Protein AF-A0A1G6U8A6-F1 (afdb_monomer)

Foldseek 3Di:
DDDDDADWDWDAAPVDRPQIDIGGPCCCPPVVDHGCCVVLNAQDQVFFQVVPVVQQVQFDCVQQPNDHRSRHGQLAQDWGWGADPVDRVQIDTDGSNVVVVPDDGCCVVLNFFDPVFFQVVPVVQQVFFDCVQQPNDHRSRHRQLAQDWGWTADPPDRVQIDTDGSNVVVVPDDGCCVVQVAQDPVFFQVVPVVQQVFFDCPQQVHHSSRHGLLAQDWGWTADPQDPPQIDTDGSNVVVVPDDGCCVVLNAQDPNFFQVVVVVQQVFFDCVQQPNDHRSRHGLLAQAFGWTADPVDRQQIGTGGSNVVVVVDDGCCVVLNAQDPVFFQVVPVVQQVFFDCVQQVNDHRSRHGQLAQAFGWTADPVDRQQIGTGGSNVVVVVPDGCCVVLNAQDPVFFQVVPVQQQVFFDCVQQPNDHRSRHGQLAQDFGWTADPVDRQQIDTDGSNCQDDDNRDDGCCVVLNAQDPVFFQVVPVVQQVFFDCVQQPNDHRSRHGQLAQAFGWTHDPPDRVQIGTDGSNVVVVPDDGCCVVLNAQDPVFFQVVPVVQQVQFDCVQQVHHSSRHGQLAQDWGWTHDPVDPPQIDTDGSNCCVPVVDDGCCVVLNDQDPVFFQVVPVVQQVFFDCVQQPNDHRSNHGQLAQDFGWTADPPDRVQIDTDGSNCCVPVVDDGCCVVLNAQDPVFFQVVPVVQQVFFDCVQQPNDHRSRHGQLAQDWGKTAAPVDRPQIDTDGSNVVVVPDHGPLQDDDDDDLLLLLLLQLLCVLQPPFDQPDFWDDAVPDDIDGASGDPPVQQEGEHEADCVQQDDDVSLVVVLVVVVRSVVVPHDYEYEDAPPDDDSDPLYHYDHPPDDSLVSNLRNLCSCCVVPVVRPHNVSSVVSNVVVDRPRVVVSVVVVVVSSVVVSVVVVVVVVVPDDDDDDDDDDDD

Structure (mmCIF, N/CA/C/O backbone):
data_AF-A0A1G6U8A6-F1
#
_entry.id   AF-A0A1G6U8A6-F1
#
loop_
_atom_site.group_PDB
_atom_site.id
_atom_site.type_symbol
_atom_site.label_atom_id
_atom_site.label_alt_id
_atom_site.label_comp_id
_atom_site.label_asym_id
_atom_site.label_entity_id
_atom_site.label_seq_id
_atom_site.pdbx_PDB_ins_code
_atom_site.Cartn_x
_atom_site.Cartn_y
_atom_site.Cartn_z
_atom_site.occupancy
_atom_site.B_iso_or_equiv
_atom_site.auth_seq_id
_atom_site.auth_comp_id
_atom_site.auth_asym_id
_atom_site.auth_atom_id
_atom_site.pdbx_PDB_model_num
ATOM 1 N N . MET A 1 1 ? -92.390 -45.728 167.561 1.00 37.91 1 MET A N 1
ATOM 2 C CA . MET A 1 1 ? -93.697 -46.336 167.224 1.00 37.91 1 MET A CA 1
ATOM 3 C C . MET A 1 1 ? -93.797 -46.463 165.708 1.00 37.91 1 MET A C 1
ATOM 5 O O . MET A 1 1 ? -93.566 -45.475 165.025 1.00 37.91 1 MET A O 1
ATOM 9 N N . LYS A 1 2 ? -94.048 -47.673 165.186 1.00 50.03 2 LYS A N 1
ATOM 10 C CA . LYS A 1 2 ? -94.354 -47.923 163.764 1.00 50.03 2 LYS A CA 1
ATOM 11 C C . LYS A 1 2 ? -95.757 -47.383 163.457 1.00 50.03 2 LYS A C 1
ATOM 13 O O . LYS A 1 2 ? -96.668 -47.670 164.225 1.00 50.03 2 LYS A O 1
ATOM 18 N N . ALA A 1 3 ? -95.935 -46.682 162.338 1.00 43.00 3 ALA A N 1
ATOM 19 C CA . ALA A 1 3 ? -97.254 -46.328 161.812 1.00 43.00 3 ALA A CA 1
ATOM 20 C C . ALA A 1 3 ? -97.371 -46.735 160.329 1.00 43.00 3 ALA A C 1
ATOM 22 O O . ALA A 1 3 ? -96.687 -46.188 159.471 1.00 43.00 3 ALA A O 1
ATOM 23 N N . SER A 1 4 ? -98.198 -47.766 160.115 1.00 49.00 4 SER A N 1
ATOM 24 C CA . SER A 1 4 ? -99.030 -48.156 158.958 1.00 49.00 4 SER A CA 1
ATOM 25 C C . SER A 1 4 ? -98.690 -47.660 157.537 1.00 49.00 4 SER A C 1
ATOM 27 O O . SER A 1 4 ? -98.742 -46.469 157.243 1.00 49.00 4 SER A O 1
ATOM 29 N N . THR A 1 5 ? -98.493 -48.606 156.607 1.00 54.16 5 THR A N 1
ATOM 30 C CA . THR A 1 5 ? -98.507 -48.396 155.144 1.00 54.16 5 THR A CA 1
ATOM 31 C C . THR A 1 5 ? -99.926 -48.091 154.619 1.00 54.16 5 THR A C 1
ATOM 33 O O . THR A 1 5 ? -100.850 -48.798 155.010 1.00 54.16 5 THR A O 1
ATOM 36 N N . PRO A 1 6 ? -100.114 -47.089 153.732 1.00 54.28 6 PRO A N 1
ATOM 37 C CA . PRO A 1 6 ? -101.433 -46.659 153.241 1.00 54.28 6 PRO A CA 1
ATOM 38 C C . PRO A 1 6 ? -101.943 -47.451 152.014 1.00 54.28 6 PRO A C 1
ATOM 40 O O . PRO A 1 6 ? -101.171 -47.733 151.093 1.00 54.28 6 PRO A O 1
ATOM 43 N N . ASP A 1 7 ? -103.251 -47.740 151.977 1.00 60.84 7 ASP A N 1
ATOM 44 C CA . ASP A 1 7 ? -103.963 -48.465 150.908 1.00 60.84 7 ASP A CA 1
ATOM 45 C C . ASP A 1 7 ? -103.798 -47.836 149.502 1.00 60.84 7 ASP A C 1
ATOM 47 O O . ASP A 1 7 ? -103.797 -46.610 149.326 1.00 60.84 7 ASP A O 1
ATOM 51 N N . LYS A 1 8 ? -103.642 -48.685 148.469 1.00 65.94 8 LYS A N 1
ATOM 52 C CA . LYS A 1 8 ? -103.545 -48.281 147.049 1.00 65.94 8 LYS A CA 1
ATOM 53 C C . LYS A 1 8 ? -104.930 -48.230 146.397 1.00 65.94 8 LYS A C 1
ATOM 55 O O . LYS A 1 8 ? -105.691 -49.183 146.493 1.00 65.94 8 LYS A O 1
ATOM 60 N N . LEU A 1 9 ? -105.205 -47.156 145.659 1.00 71.56 9 LEU A N 1
ATOM 61 C CA . LEU A 1 9 ? -106.437 -46.943 144.895 1.00 71.56 9 LEU A CA 1
ATOM 62 C C . LEU A 1 9 ? -106.180 -47.129 143.395 1.00 71.56 9 LEU A C 1
ATOM 64 O O . LEU A 1 9 ? -105.064 -46.914 142.915 1.00 71.56 9 LEU A O 1
ATOM 68 N N . TRP A 1 10 ? -107.215 -47.511 142.650 1.00 76.12 10 TRP A N 1
ATOM 69 C CA . TRP A 1 10 ? -107.175 -47.533 141.189 1.00 76.12 10 TRP A CA 1
ATOM 70 C C . TRP A 1 10 ? -107.496 -46.152 140.625 1.00 76.12 10 TRP A C 1
ATOM 72 O O . TRP A 1 10 ? -108.518 -45.552 140.951 1.00 76.12 10 TRP A O 1
ATOM 82 N N . TRP A 1 11 ? -106.617 -45.663 139.757 1.00 73.06 11 TRP A N 1
ATOM 83 C CA . TRP A 1 11 ? -106.721 -44.368 139.102 1.00 73.06 11 TRP A CA 1
ATOM 84 C C . TRP A 1 11 ? -106.946 -44.569 137.614 1.00 73.06 11 TRP A C 1
ATOM 86 O O . TRP A 1 11 ? -106.320 -45.429 136.997 1.00 73.06 11 TRP A O 1
ATOM 96 N N . THR A 1 12 ? -107.817 -43.745 137.042 1.00 78.19 12 THR A N 1
ATOM 97 C CA . THR A 1 12 ? -108.019 -43.659 135.594 1.00 78.19 12 THR A CA 1
ATOM 98 C C . THR A 1 12 ? -107.454 -42.329 135.114 1.00 78.19 12 THR A C 1
ATOM 100 O O . THR A 1 12 ? -107.614 -41.306 135.785 1.00 78.19 12 THR A O 1
ATOM 103 N N . CYS A 1 13 ? -106.732 -42.341 133.996 1.00 76.19 13 CYS A N 1
ATOM 104 C CA . CYS A 1 13 ? -106.147 -41.132 133.440 1.00 76.19 13 CYS A CA 1
ATOM 105 C C . CYS A 1 13 ? -107.238 -40.240 132.852 1.00 76.19 13 CYS A C 1
ATOM 107 O O . CYS A 1 13 ? -108.156 -40.718 132.194 1.00 76.19 13 CYS A O 1
ATOM 109 N N . SER A 1 14 ? -107.095 -38.931 133.033 1.00 72.94 14 SER A N 1
ATOM 110 C CA . SER A 1 14 ? -107.945 -37.950 132.360 1.00 72.94 14 SER A CA 1
ATOM 111 C C . SER A 1 14 ? -107.667 -37.853 130.857 1.00 72.94 14 SER A C 1
ATOM 113 O O . SER A 1 14 ? -108.522 -37.376 130.124 1.00 72.94 14 SER A O 1
ATOM 115 N N . VAL A 1 15 ? -106.483 -38.284 130.400 1.00 71.12 15 VAL A N 1
ATOM 116 C CA . VAL A 1 15 ? -106.070 -38.215 128.988 1.00 71.12 15 VAL A CA 1
ATOM 117 C C . VAL A 1 15 ? -106.688 -39.345 128.168 1.00 71.12 15 VAL A C 1
ATOM 119 O O . VAL A 1 15 ? -107.054 -39.131 127.018 1.00 71.12 15 VAL A O 1
ATOM 122 N N . ALA A 1 16 ? -106.824 -40.538 128.750 1.00 71.69 16 ALA A N 1
ATOM 123 C CA . ALA A 1 16 ? -107.432 -41.676 128.077 1.00 71.69 16 ALA A CA 1
ATOM 124 C C . ALA A 1 16 ? -108.092 -42.631 129.095 1.00 71.69 16 ALA A C 1
ATOM 126 O O . ALA A 1 16 ? -107.450 -43.003 130.085 1.00 71.69 16 ALA A O 1
ATOM 127 N N . PRO A 1 17 ? -109.357 -43.050 128.891 1.00 69.31 17 PRO A N 1
ATOM 128 C CA . PRO A 1 17 ? -110.085 -43.872 129.866 1.00 69.31 17 PRO A CA 1
ATOM 129 C C . PRO A 1 17 ? -109.514 -45.286 130.075 1.00 69.31 17 PRO A C 1
ATOM 131 O O . PRO A 1 17 ? -109.787 -45.923 131.099 1.00 69.31 17 PRO A O 1
ATOM 134 N N . ASP A 1 18 ? -108.757 -45.799 129.103 1.00 73.62 18 ASP A N 1
ATOM 135 C CA . ASP A 1 18 ? -108.098 -47.110 129.137 1.00 73.62 18 ASP A CA 1
ATOM 136 C C . ASP A 1 18 ? -106.803 -47.089 129.962 1.00 73.62 18 ASP A C 1
ATOM 138 O O . ASP A 1 18 ? -106.329 -48.125 130.430 1.00 73.62 18 ASP A O 1
ATOM 142 N N . HIS A 1 19 ? -106.252 -45.904 130.221 1.00 79.12 19 HIS A N 1
ATOM 143 C CA . HIS A 1 19 ? -105.065 -45.744 131.045 1.00 79.12 19 HIS A CA 1
ATOM 144 C C . HIS A 1 19 ? -105.430 -45.861 132.529 1.00 79.12 19 HIS A C 1
ATOM 146 O O . HIS A 1 19 ? -105.634 -44.863 133.228 1.00 79.12 19 HIS A O 1
ATOM 152 N N . ARG A 1 20 ? -105.494 -47.097 133.026 1.00 73.25 20 ARG A N 1
ATOM 153 C CA . ARG A 1 20 ? -105.790 -47.408 134.430 1.00 73.25 20 ARG A CA 1
ATOM 154 C C . ARG A 1 20 ? -104.565 -47.957 135.152 1.00 73.25 20 ARG A C 1
ATOM 156 O O . ARG A 1 20 ? -103.879 -48.830 134.630 1.00 73.25 20 ARG A O 1
ATOM 163 N N . TRP A 1 21 ? -104.290 -47.469 136.363 1.00 81.81 21 TRP A N 1
ATOM 164 C CA . TRP A 1 21 ? -103.182 -47.967 137.189 1.00 81.81 21 TRP A CA 1
ATOM 165 C C . TRP A 1 21 ? -103.477 -47.877 138.690 1.00 81.81 21 TRP A C 1
ATOM 167 O O . TRP A 1 21 ? -104.224 -47.010 139.138 1.00 81.81 21 TRP A O 1
ATOM 177 N N . ALA A 1 22 ? -102.869 -48.757 139.486 1.00 73.31 22 ALA A N 1
ATOM 178 C CA . ALA A 1 22 ? -103.018 -48.769 140.941 1.00 73.31 22 ALA A CA 1
ATOM 179 C C . ALA A 1 22 ? -101.885 -47.986 141.637 1.00 73.31 22 ALA A C 1
ATOM 181 O O . ALA A 1 22 ? -100.705 -48.291 141.447 1.00 73.31 22 ALA A O 1
ATOM 182 N N . ALA A 1 23 ? -102.222 -47.003 142.480 1.00 72.12 23 ALA A N 1
ATOM 183 C CA . ALA A 1 23 ? -101.266 -46.224 143.282 1.00 72.12 23 ALA A CA 1
ATOM 184 C C . ALA A 1 23 ? -101.897 -45.709 144.593 1.00 72.12 23 ALA A C 1
ATOM 186 O O . ALA A 1 23 ? -103.099 -45.478 144.662 1.00 72.12 23 ALA A O 1
ATOM 187 N N . SER A 1 24 ? -101.114 -45.504 145.656 1.00 72.44 24 SER A N 1
ATOM 188 C CA . SER A 1 24 ? -101.624 -44.915 146.909 1.00 72.44 24 SER A CA 1
ATOM 189 C C . SER A 1 24 ? -101.812 -43.400 146.782 1.00 72.44 24 SER A C 1
ATOM 191 O O . SER A 1 24 ? -101.105 -42.739 146.017 1.00 72.44 24 SER A O 1
ATOM 193 N N . GLY A 1 25 ? -102.750 -42.833 147.552 1.00 67.62 25 GLY A N 1
ATOM 194 C CA . GLY A 1 25 ? -103.026 -41.387 147.549 1.00 67.62 25 GLY A CA 1
ATOM 195 C C . GLY A 1 25 ? -101.782 -40.539 147.841 1.00 67.62 25 GLY A C 1
ATOM 196 O O . GLY A 1 25 ? -101.536 -39.538 147.169 1.00 67.62 25 GLY A O 1
ATOM 197 N N . SER A 1 26 ? -100.924 -41.005 148.754 1.00 66.94 26 SER A N 1
ATOM 198 C CA . SER A 1 26 ? -99.644 -40.369 149.097 1.00 66.94 26 SER A CA 1
ATOM 199 C C . SER A 1 26 ? -98.706 -40.244 147.887 1.00 66.94 26 SER A C 1
ATOM 201 O O . SER A 1 26 ? -98.066 -39.209 147.706 1.00 66.94 26 SER A O 1
ATOM 203 N N . ASN A 1 27 ? -98.657 -41.262 147.020 1.00 65.94 27 ASN A N 1
ATOM 204 C CA . ASN A 1 27 ? -97.798 -41.262 145.833 1.00 65.94 27 ASN A CA 1
ATOM 205 C C . ASN A 1 27 ? -98.314 -40.324 144.729 1.00 65.94 27 ASN A C 1
ATOM 207 O O . ASN A 1 27 ? -97.509 -39.781 143.966 1.00 65.94 27 ASN A O 1
ATOM 211 N N . ARG A 1 28 ? -99.631 -40.094 144.645 1.00 72.06 28 ARG A N 1
ATOM 212 C CA . ARG A 1 28 ? -100.223 -39.149 143.681 1.00 72.06 28 ARG A CA 1
ATOM 213 C C . ARG A 1 28 ? -99.932 -37.699 144.048 1.00 72.06 28 ARG A C 1
ATOM 215 O O . ARG A 1 28 ? -99.555 -36.934 143.169 1.00 72.06 28 ARG A O 1
ATOM 222 N N . VAL A 1 29 ? -100.056 -37.344 145.328 1.00 63.25 29 VAL A N 1
ATOM 223 C CA . VAL A 1 29 ? -99.912 -35.947 145.775 1.00 63.25 29 VAL A CA 1
ATOM 224 C C . VAL A 1 29 ? -98.448 -35.559 145.980 1.00 63.25 29 VAL A C 1
ATOM 226 O O . VAL A 1 29 ? -98.039 -34.480 145.568 1.00 63.25 29 VAL A O 1
ATOM 229 N N . ARG A 1 30 ? -97.634 -36.432 146.592 1.00 56.88 30 ARG A N 1
ATOM 230 C CA . ARG A 1 30 ? -96.271 -36.067 147.020 1.00 56.88 30 ARG A CA 1
ATOM 231 C C . ARG A 1 30 ? -95.187 -36.346 145.979 1.00 56.88 30 ARG A C 1
ATOM 233 O O . ARG A 1 30 ? -94.174 -35.663 145.971 1.00 56.88 30 ARG A O 1
ATOM 240 N N . LEU A 1 31 ? -95.387 -37.350 145.124 1.00 60.25 31 LEU A N 1
ATOM 241 C CA . LEU A 1 31 ? -94.394 -37.797 144.134 1.00 60.25 31 LEU A CA 1
ATOM 242 C C . LEU A 1 31 ? -94.822 -37.519 142.687 1.00 60.25 31 LEU A C 1
ATOM 244 O O . LEU A 1 31 ? -94.134 -37.940 141.761 1.00 60.25 31 LEU A O 1
ATOM 248 N N . GLY A 1 32 ? -95.971 -36.861 142.481 1.00 61.00 32 GLY A N 1
ATOM 249 C CA . GLY A 1 32 ? -96.468 -36.507 141.149 1.00 61.00 32 GLY A CA 1
ATOM 250 C C . GLY A 1 32 ? -96.600 -37.703 140.200 1.00 61.00 32 GLY A C 1
ATOM 251 O O . GLY A 1 32 ? -96.460 -37.542 138.989 1.00 61.00 32 GLY A O 1
ATOM 252 N N . SER A 1 33 ? -96.812 -38.919 140.725 1.00 63.38 33 SER A N 1
ATOM 253 C CA . SER A 1 33 ? -96.857 -40.142 139.913 1.00 63.38 33 SER A CA 1
ATOM 254 C C . SER A 1 33 ? -98.124 -40.181 139.046 1.00 63.38 33 SER A C 1
ATOM 256 O O . SER A 1 33 ? -99.183 -40.678 139.437 1.00 63.38 33 SER A O 1
ATOM 258 N N . GLY A 1 34 ? -98.004 -39.571 137.865 1.00 71.88 34 GLY A N 1
ATOM 259 C CA . GLY A 1 34 ? -99.010 -39.544 136.811 1.00 71.88 34 GLY A CA 1
ATOM 260 C C . GLY A 1 34 ? -99.186 -40.896 136.120 1.00 71.88 34 GLY A C 1
ATOM 261 O O . GLY A 1 34 ? -98.628 -41.914 136.530 1.00 71.88 34 GLY A O 1
ATOM 262 N N . CYS A 1 35 ? -99.980 -40.903 135.054 1.00 81.12 35 CYS A N 1
ATOM 263 C CA . CYS A 1 35 ? -100.306 -42.118 134.321 1.00 81.12 35 CYS A CA 1
ATOM 264 C C . CYS A 1 35 ? -99.046 -42.805 133.735 1.00 81.12 35 CYS A C 1
ATOM 266 O O . CYS A 1 35 ? -98.312 -42.165 132.977 1.00 81.12 35 CYS A O 1
ATOM 268 N N . PRO A 1 36 ? -98.797 -44.103 134.014 1.00 74.56 36 PRO A N 1
ATOM 269 C CA . PRO A 1 36 ? -97.629 -44.821 133.504 1.00 74.56 36 PRO A CA 1
ATOM 270 C C . PRO A 1 36 ? -97.658 -45.054 131.986 1.00 74.56 36 PRO A C 1
ATOM 272 O O . PRO A 1 36 ? -96.587 -45.119 131.388 1.00 74.56 36 PRO A O 1
ATOM 275 N N . ALA A 1 37 ? -98.831 -45.127 131.350 1.00 77.81 37 ALA A N 1
ATOM 276 C CA . ALA A 1 37 ? -98.942 -45.207 129.891 1.00 77.81 37 ALA A CA 1
ATOM 277 C C . ALA A 1 37 ? -98.616 -43.862 129.215 1.00 77.81 37 ALA A C 1
ATOM 279 O O . ALA A 1 37 ? -97.779 -43.817 128.316 1.00 77.81 37 ALA A O 1
ATOM 280 N N . CYS A 1 38 ? -99.153 -42.743 129.720 1.00 75.25 38 CYS A N 1
ATOM 281 C CA . CYS A 1 38 ? -98.742 -41.400 129.282 1.00 75.25 38 CYS A CA 1
ATOM 282 C C . CYS A 1 38 ? -97.242 -41.149 129.513 1.00 75.25 38 CYS A C 1
ATOM 284 O O . CYS A 1 38 ? -96.585 -40.504 128.706 1.00 75.25 38 CYS A O 1
ATOM 286 N N . ALA A 1 39 ? -96.684 -41.688 130.600 1.00 72.25 39 ALA A N 1
ATOM 287 C CA . ALA A 1 39 ? -95.258 -41.596 130.901 1.00 72.25 39 ALA A CA 1
ATOM 288 C C . ALA A 1 39 ? -94.388 -42.622 130.140 1.00 72.25 39 ALA A C 1
ATOM 290 O O . ALA A 1 39 ? -93.201 -42.738 130.448 1.00 72.25 39 ALA A O 1
ATOM 291 N N . GLY A 1 40 ? -94.957 -43.404 129.210 1.00 71.00 40 GLY A N 1
ATOM 292 C CA . GLY A 1 40 ? -94.235 -44.376 128.376 1.00 71.00 40 GLY A CA 1
ATOM 293 C C . GLY A 1 40 ? -93.665 -45.591 129.124 1.00 71.00 40 GLY A C 1
ATOM 294 O O . GLY A 1 40 ? -92.819 -46.309 128.594 1.00 71.00 40 GLY A O 1
ATOM 295 N N . ARG A 1 41 ? -94.094 -45.832 130.368 1.00 75.38 41 ARG A N 1
ATOM 296 C CA . ARG A 1 41 ? -93.631 -46.947 131.220 1.00 75.38 41 ARG A CA 1
ATOM 297 C C . ARG A 1 41 ? -94.489 -48.202 131.079 1.00 75.38 41 ARG A C 1
ATOM 299 O O . ARG A 1 41 ? -94.058 -49.276 131.485 1.00 75.38 41 ARG A O 1
ATOM 306 N N . GLN A 1 42 ? -95.683 -48.064 130.513 1.00 79.62 42 GLN A N 1
ATOM 307 C CA . GLN A 1 42 ? -96.600 -49.154 130.200 1.00 79.62 42 GLN A CA 1
ATOM 308 C C . GLN A 1 42 ? -97.105 -48.978 128.766 1.00 79.62 42 GLN A C 1
ATOM 310 O O . GLN A 1 42 ? -97.377 -47.852 128.351 1.00 79.62 42 GLN A O 1
ATOM 315 N N . VAL A 1 43 ? -97.201 -50.073 128.010 1.00 78.38 43 VAL A N 1
ATOM 316 C CA . VAL A 1 43 ? -97.701 -50.020 126.632 1.00 78.38 43 VAL A CA 1
ATOM 317 C C . VAL A 1 43 ? -99.212 -49.789 126.621 1.00 78.38 43 VAL A C 1
ATOM 319 O O . VAL A 1 43 ? -99.942 -50.361 127.431 1.00 78.38 43 VAL A O 1
ATOM 322 N N . SER A 1 44 ? -99.663 -48.936 125.714 1.00 79.56 44 SER A N 1
ATOM 323 C CA . SER A 1 44 ? -101.061 -48.674 125.400 1.00 79.56 44 SER A CA 1
ATOM 324 C C . SER A 1 44 ? -101.224 -48.552 123.889 1.00 79.56 44 SER A C 1
ATOM 326 O O . SER A 1 44 ? -100.257 -48.358 123.147 1.00 79.56 44 SER A O 1
ATOM 328 N N . VAL A 1 45 ? -102.475 -48.607 123.434 1.00 80.69 45 VAL A N 1
ATOM 329 C CA . VAL A 1 45 ? -102.818 -48.427 122.016 1.00 80.69 45 VAL A CA 1
ATOM 330 C C . VAL A 1 45 ? -102.292 -47.085 121.489 1.00 80.69 45 VAL A C 1
ATOM 332 O O . VAL A 1 45 ? -101.845 -46.980 120.352 1.00 80.69 45 VAL A O 1
ATOM 335 N N . THR A 1 46 ? -102.263 -46.068 122.350 1.00 77.31 46 THR A N 1
ATOM 336 C CA . THR A 1 46 ? -101.861 -44.701 122.004 1.00 77.31 46 THR A CA 1
ATOM 337 C C . THR A 1 46 ? -100.351 -44.436 122.064 1.00 77.31 46 THR A C 1
ATOM 339 O O . THR A 1 46 ? -99.948 -43.312 121.784 1.00 77.31 46 THR A O 1
ATOM 342 N N . ASN A 1 47 ? -99.505 -45.390 122.485 1.00 78.44 47 ASN A N 1
ATOM 343 C CA . ASN A 1 47 ? -98.060 -45.142 122.658 1.00 78.44 47 ASN A CA 1
ATOM 344 C C . ASN A 1 47 ? -97.129 -46.236 122.098 1.00 78.44 47 ASN A C 1
ATOM 346 O O . ASN A 1 47 ? -95.907 -46.154 122.268 1.00 78.44 47 ASN A O 1
ATOM 350 N N . ASN A 1 48 ? -97.679 -47.259 121.443 1.00 86.00 48 ASN A N 1
ATOM 351 C CA . ASN A 1 48 ? -96.892 -48.341 120.859 1.00 86.00 48 ASN A CA 1
ATOM 352 C C . ASN A 1 48 ? -96.274 -47.977 119.494 1.00 86.00 48 ASN A C 1
ATOM 354 O O . ASN A 1 48 ? -96.619 -46.960 118.886 1.00 86.00 48 ASN A O 1
ATOM 358 N N . LEU A 1 49 ? -95.341 -48.808 119.018 1.00 84.19 49 LEU A N 1
ATOM 359 C CA . LEU A 1 49 ? -94.544 -48.565 117.812 1.00 84.19 49 LEU A CA 1
ATOM 360 C C . LEU A 1 49 ? -95.365 -48.627 116.512 1.00 84.19 49 LEU A C 1
ATOM 362 O O . LEU A 1 49 ? -94.930 -48.059 115.514 1.00 84.19 49 LEU A O 1
ATOM 366 N N . LEU A 1 50 ? -96.571 -49.214 116.516 1.00 85.44 50 LEU A N 1
ATOM 367 C CA . LEU A 1 50 ? -97.471 -49.155 115.352 1.00 85.44 50 LEU A CA 1
ATOM 368 C C . LEU A 1 50 ? -97.927 -47.730 115.017 1.00 85.44 50 LEU A C 1
ATOM 370 O O . LEU A 1 50 ? -98.245 -47.458 113.863 1.00 85.44 50 LEU A O 1
ATOM 374 N N . ASN A 1 51 ? -97.881 -46.803 115.977 1.00 82.94 51 ASN A N 1
ATOM 375 C CA . ASN A 1 51 ? -98.132 -45.385 115.713 1.00 82.94 51 ASN A CA 1
ATOM 376 C C . ASN A 1 51 ? -97.022 -44.718 114.865 1.00 82.94 51 ASN A C 1
ATOM 378 O O . ASN A 1 51 ? -97.167 -43.561 114.481 1.00 82.94 51 ASN A O 1
ATOM 382 N N . TYR A 1 52 ? -95.936 -45.437 114.539 1.00 85.94 52 TYR A N 1
ATOM 383 C CA . TYR A 1 52 ? -94.848 -44.994 113.659 1.00 85.94 52 TYR A CA 1
ATOM 384 C C . TYR A 1 52 ? -94.595 -46.029 112.544 1.00 85.94 52 TYR A C 1
ATOM 386 O O . TYR A 1 52 ? -93.618 -46.785 112.617 1.00 85.94 52 TYR A O 1
ATOM 394 N N . PRO A 1 53 ? -95.443 -46.078 111.495 1.00 84.44 53 PRO A N 1
ATOM 395 C CA . PRO A 1 53 ? -95.408 -47.132 110.476 1.00 84.44 53 PRO A CA 1
ATOM 396 C C . PRO A 1 53 ? -94.043 -47.293 109.794 1.00 84.44 53 PRO A C 1
ATOM 398 O O . PRO A 1 53 ? -93.571 -48.413 109.608 1.00 84.44 53 PRO A O 1
ATOM 401 N N . GLU A 1 54 ? -93.359 -46.186 109.490 1.00 82.44 54 GLU A N 1
ATOM 402 C CA . GLU A 1 54 ? -92.041 -46.219 108.838 1.00 82.44 54 GLU A CA 1
ATOM 403 C C . GLU A 1 54 ? -90.940 -46.826 109.716 1.00 82.44 54 GLU A C 1
ATOM 405 O O . GLU A 1 54 ? -90.030 -47.490 109.216 1.00 82.44 54 GLU A O 1
ATOM 410 N N . LEU A 1 55 ? -91.020 -46.629 111.035 1.00 86.38 55 LEU A N 1
ATOM 411 C CA . LEU A 1 55 ? -90.093 -47.245 111.982 1.00 86.38 55 LEU A CA 1
ATOM 412 C C . LEU A 1 55 ? -90.458 -48.709 112.230 1.00 86.38 55 LEU A C 1
ATOM 414 O O . LEU A 1 55 ? -89.561 -49.537 112.372 1.00 86.38 55 LEU A O 1
ATOM 418 N N . ALA A 1 56 ? -91.748 -49.049 112.221 1.00 84.25 56 ALA A N 1
ATOM 419 C CA . ALA A 1 56 ? -92.209 -50.427 112.355 1.00 84.25 56 ALA A CA 1
ATOM 420 C C . ALA A 1 56 ? -91.694 -51.330 111.215 1.00 84.25 56 ALA A C 1
ATOM 422 O O . ALA A 1 56 ? -91.321 -52.469 111.478 1.00 84.25 56 ALA A O 1
ATOM 423 N N . VAL A 1 57 ? -91.576 -50.826 109.978 1.00 85.12 57 VAL A N 1
ATOM 424 C CA . VAL A 1 57 ? -90.965 -51.569 108.848 1.00 85.12 57 VAL A CA 1
ATOM 425 C C . VAL A 1 57 ? -89.479 -51.860 109.086 1.00 85.12 57 VAL A C 1
ATOM 427 O O . VAL A 1 57 ? -88.968 -52.928 108.735 1.00 85.12 57 VAL A O 1
ATOM 430 N N . GLN A 1 58 ? -88.785 -50.908 109.703 1.00 86.06 58 GLN A N 1
ATOM 431 C CA . GLN A 1 58 ? -87.359 -51.002 110.015 1.00 86.06 58 GLN A CA 1
ATOM 432 C C . GLN A 1 58 ? -87.086 -51.820 111.277 1.00 86.06 58 GLN A C 1
ATOM 434 O O . GLN A 1 58 ? -85.929 -52.127 111.563 1.00 86.06 58 GLN A O 1
ATOM 439 N N . PHE A 1 59 ? -88.120 -52.169 112.042 1.00 88.81 59 PHE A N 1
ATOM 440 C CA . PHE A 1 59 ? -87.997 -52.985 113.236 1.00 88.81 59 PHE A CA 1
ATOM 441 C C . PHE A 1 59 ? -87.641 -54.424 112.851 1.00 88.81 59 PHE A C 1
ATOM 443 O O . PHE A 1 59 ? -88.365 -55.092 112.110 1.00 88.81 59 PHE A O 1
ATOM 450 N N . ASP A 1 60 ? -86.511 -54.919 113.351 1.00 85.94 60 ASP A N 1
ATOM 451 C CA . ASP A 1 60 ? -86.088 -56.285 113.063 1.00 85.94 60 ASP A CA 1
ATOM 452 C C . ASP A 1 60 ? -86.818 -57.260 114.003 1.00 85.94 60 ASP A C 1
ATOM 454 O O . ASP A 1 60 ? -86.440 -57.435 115.164 1.00 85.94 60 ASP A O 1
ATOM 458 N N . LEU A 1 61 ? -87.906 -57.867 113.516 1.00 82.62 61 LEU A N 1
ATOM 459 C CA . LEU A 1 61 ? -88.724 -58.813 114.288 1.00 82.62 61 LEU A CA 1
ATOM 460 C C . LEU A 1 61 ? -87.909 -60.008 114.808 1.00 82.62 61 LEU A C 1
ATOM 462 O O . LEU A 1 61 ? -88.072 -60.412 115.961 1.00 82.62 61 LEU A O 1
ATOM 466 N N . GLY A 1 62 ? -87.023 -60.558 113.971 1.00 81.62 62 GLY A N 1
ATOM 467 C CA . GLY A 1 62 ? -86.206 -61.719 114.320 1.00 81.62 62 GLY A CA 1
ATOM 468 C C . GLY A 1 62 ? -85.174 -61.374 115.390 1.00 81.62 62 GLY A C 1
ATOM 469 O O . GLY A 1 62 ? -85.079 -62.055 116.410 1.00 81.62 62 GLY A O 1
ATOM 470 N N . ALA A 1 63 ? -84.453 -60.265 115.208 1.00 82.81 63 ALA A N 1
ATOM 471 C CA . ALA A 1 63 ? -83.400 -59.846 116.129 1.00 82.81 63 ALA A CA 1
ATOM 472 C C . ALA A 1 63 ? -83.930 -59.263 117.456 1.00 82.81 63 ALA A C 1
ATOM 474 O O . ALA A 1 63 ? -83.195 -59.228 118.444 1.00 82.81 63 ALA A O 1
ATOM 475 N N . ASN A 1 64 ? -85.203 -58.849 117.526 1.00 85.75 64 ASN A N 1
ATOM 476 C CA . ASN A 1 64 ? -85.852 -58.388 118.763 1.00 85.75 64 ASN A CA 1
ATOM 477 C C . ASN A 1 64 ? -86.670 -59.473 119.495 1.00 85.75 64 ASN A C 1
ATOM 479 O O . ASN A 1 64 ? -87.502 -59.153 120.351 1.00 85.75 64 ASN A O 1
ATOM 483 N N . GLY A 1 65 ? -86.431 -60.755 119.198 1.00 80.69 65 GLY A N 1
ATOM 484 C CA . GLY A 1 65 ? -87.016 -61.879 119.937 1.00 80.69 65 GLY A CA 1
ATOM 485 C C . GLY A 1 65 ? -88.512 -62.086 119.687 1.00 80.69 65 GLY A C 1
ATOM 486 O O . GLY A 1 65 ? -89.225 -62.504 120.597 1.00 80.69 65 GLY A O 1
ATOM 487 N N . GLY A 1 66 ? -89.003 -61.748 118.489 1.00 78.44 66 GLY A N 1
ATOM 488 C CA . GLY A 1 66 ? -90.377 -62.020 118.054 1.00 78.44 66 GLY A CA 1
ATOM 489 C C . GLY A 1 66 ? -91.455 -61.093 118.624 1.00 78.44 66 GLY A C 1
ATOM 490 O O . GLY A 1 66 ? -92.631 -61.286 118.333 1.00 78.44 66 GLY A O 1
ATOM 491 N N . ARG A 1 67 ? -91.090 -60.077 119.421 1.00 80.06 67 ARG A N 1
ATOM 492 C CA . ARG A 1 67 ? -92.047 -59.063 119.897 1.00 80.06 67 ARG A CA 1
ATOM 493 C C . ARG A 1 67 ? -92.577 -58.249 118.724 1.00 80.06 67 ARG A C 1
ATOM 495 O O . ARG A 1 67 ? -91.793 -57.689 117.965 1.00 80.06 67 ARG A O 1
ATOM 502 N N . THR A 1 68 ? -93.892 -58.138 118.614 1.00 84.38 68 THR A N 1
ATOM 503 C CA . THR A 1 68 ? -94.537 -57.325 117.585 1.00 84.38 68 THR A CA 1
ATOM 504 C C . THR A 1 68 ? -94.551 -55.838 117.984 1.00 84.38 68 THR A C 1
ATOM 506 O O . THR A 1 68 ? -94.532 -55.520 119.180 1.00 84.38 68 THR A O 1
ATOM 509 N N . PRO A 1 69 ? -94.547 -54.897 117.017 1.00 81.62 69 PRO A N 1
ATOM 510 C CA . PRO A 1 69 ? -94.460 -53.458 117.296 1.00 81.62 69 PRO A CA 1
ATOM 511 C C . PRO A 1 69 ? -95.557 -52.906 118.228 1.00 81.62 69 PRO A C 1
ATOM 513 O O . PRO A 1 69 ? -95.322 -51.942 118.954 1.00 81.62 69 PRO A O 1
ATOM 516 N N . ASP A 1 70 ? -96.740 -53.519 118.264 1.00 82.44 70 ASP A N 1
ATOM 517 C CA . ASP A 1 70 ? -97.860 -53.132 119.132 1.00 82.44 70 ASP A CA 1
ATOM 518 C C . ASP A 1 70 ? -97.598 -53.359 120.628 1.00 82.44 70 ASP A C 1
ATOM 520 O O . ASP A 1 70 ? -98.208 -52.696 121.469 1.00 82.44 70 ASP A O 1
ATOM 524 N N . LEU A 1 71 ? -96.652 -54.241 120.964 1.00 84.88 71 LEU A N 1
ATOM 525 C CA . LEU A 1 71 ? -96.262 -54.562 122.339 1.00 84.88 71 LEU A CA 1
ATOM 526 C C . LEU A 1 71 ? -95.051 -53.751 122.828 1.00 84.88 71 LEU A C 1
ATOM 528 O O . LEU A 1 71 ? -94.585 -53.938 123.956 1.00 84.88 71 LEU A O 1
ATOM 532 N N . VAL A 1 72 ? -94.519 -52.849 121.999 1.00 83.50 72 VAL A N 1
ATOM 533 C CA . VAL A 1 72 ? -93.341 -52.032 122.310 1.00 83.50 72 VAL A CA 1
ATOM 534 C C . VAL A 1 72 ? -93.744 -50.565 122.341 1.00 83.50 72 VAL A C 1
ATOM 536 O O . VAL A 1 72 ? -94.223 -50.031 121.348 1.00 83.50 72 VAL A O 1
ATOM 539 N N . VAL A 1 73 ? -93.499 -49.883 123.463 1.00 85.50 73 VAL A N 1
ATOM 540 C CA . VAL A 1 73 ? -93.627 -48.418 123.534 1.00 85.50 73 VAL A CA 1
ATOM 541 C C . VAL A 1 73 ? -92.650 -47.787 122.537 1.00 85.50 73 VAL A C 1
ATOM 543 O O . VAL A 1 73 ? -91.444 -48.024 122.636 1.00 85.50 73 VAL A O 1
ATOM 546 N N . ALA A 1 74 ? -93.150 -46.976 121.601 1.00 82.56 74 ALA A N 1
ATOM 547 C CA . ALA A 1 74 ? -92.356 -46.434 120.495 1.00 82.56 74 ALA A CA 1
ATOM 548 C C . ALA A 1 74 ? -91.137 -45.634 120.982 1.00 82.56 74 ALA A C 1
ATOM 550 O O . ALA A 1 74 ? -90.022 -45.791 120.492 1.00 82.56 74 ALA A O 1
ATOM 551 N N . THR A 1 75 ? -91.338 -44.831 122.025 1.00 85.31 75 THR A N 1
ATOM 552 C CA . THR A 1 75 ? -90.326 -43.966 122.644 1.00 85.31 75 THR A CA 1
ATOM 553 C C . THR A 1 75 ? -89.514 -44.677 123.728 1.00 85.31 75 THR A C 1
ATOM 555 O O . THR A 1 75 ? -88.976 -44.047 124.639 1.00 85.31 75 THR A O 1
ATOM 558 N N . THR A 1 76 ? -89.403 -46.007 123.670 1.00 83.62 76 THR A N 1
ATOM 559 C CA . THR A 1 76 ? -88.649 -46.754 124.677 1.00 83.62 76 THR A CA 1
ATOM 560 C C . THR A 1 76 ? -87.166 -46.369 124.683 1.00 83.62 76 THR A C 1
ATOM 562 O O . THR A 1 76 ? -86.510 -46.280 123.644 1.00 83.62 76 THR A O 1
ATOM 565 N N . GLY A 1 77 ? -86.605 -46.202 125.884 1.00 82.50 77 GLY A N 1
ATOM 566 C CA . GLY A 1 77 ? -85.165 -46.020 126.084 1.00 82.50 77 GLY A CA 1
ATOM 567 C C . GLY A 1 77 ? -84.339 -47.299 125.884 1.00 82.50 77 GLY A C 1
ATOM 568 O O . GLY A 1 77 ? -83.115 -47.260 126.017 1.00 82.50 77 GLY A O 1
ATOM 569 N N . LYS A 1 78 ? -84.980 -48.440 125.589 1.00 83.88 78 LYS A N 1
ATOM 570 C CA . LYS A 1 78 ? -84.302 -49.714 125.313 1.00 83.88 78 LYS A CA 1
ATOM 571 C C . LYS A 1 78 ? -83.755 -49.735 123.890 1.00 83.88 78 LYS A C 1
ATOM 573 O O . LYS A 1 78 ? -84.431 -49.291 122.965 1.00 83.88 78 LYS A O 1
ATOM 578 N N . ARG A 1 79 ? -82.548 -50.288 123.724 1.00 85.81 79 ARG A N 1
ATOM 579 C CA . ARG A 1 79 ? -81.970 -50.575 122.408 1.00 85.81 79 ARG A CA 1
ATOM 580 C C . ARG A 1 79 ? -82.709 -51.737 121.762 1.00 85.81 79 ARG A C 1
ATOM 582 O O . ARG A 1 79 ? -82.874 -52.786 122.377 1.00 85.81 79 ARG A O 1
ATOM 589 N N . LEU A 1 80 ? -83.132 -51.507 120.534 1.00 88.06 80 LEU A N 1
ATOM 590 C CA . LEU A 1 80 ? -83.814 -52.452 119.671 1.00 88.06 80 LEU A CA 1
ATOM 591 C C . LEU A 1 80 ? -82.970 -52.620 118.411 1.00 88.06 80 LEU A C 1
ATOM 593 O O . LEU A 1 80 ? -82.202 -51.723 118.048 1.00 88.06 80 LEU A O 1
ATOM 597 N N . TRP A 1 81 ? -83.086 -53.775 117.777 1.00 89.06 81 TRP A N 1
ATOM 598 C CA . TRP A 1 81 ? -82.477 -54.029 116.483 1.00 89.06 81 TRP A CA 1
ATOM 599 C C . TRP A 1 81 ? -83.322 -53.450 115.358 1.00 89.06 81 TRP A C 1
ATOM 601 O O . TRP A 1 81 ? -84.548 -53.580 115.343 1.00 89.06 81 TRP A O 1
ATOM 611 N N . TRP A 1 82 ? -82.637 -52.833 114.409 1.00 88.94 82 TRP A N 1
ATOM 612 C CA . TRP A 1 82 ? -83.219 -52.238 113.225 1.00 88.94 82 TRP A CA 1
ATOM 613 C C . TRP A 1 82 ? -82.485 -52.739 111.994 1.00 88.94 82 TRP A C 1
ATOM 615 O O . TRP A 1 82 ? -81.275 -52.970 112.029 1.00 88.94 82 TRP A O 1
ATOM 625 N N . ARG A 1 83 ? -83.222 -52.863 110.900 1.00 87.75 83 ARG A N 1
ATOM 626 C CA . ARG A 1 83 ? -82.698 -53.199 109.579 1.00 87.75 83 ARG A CA 1
ATOM 627 C C . ARG A 1 83 ? -83.028 -52.081 108.603 1.00 87.75 83 ARG A C 1
ATOM 629 O O . ARG A 1 83 ? -84.080 -51.446 108.707 1.00 87.75 83 ARG A O 1
ATOM 636 N N . CYS A 1 84 ? -82.114 -51.813 107.681 1.00 85.00 84 CYS A N 1
ATOM 637 C CA . CYS A 1 84 ? -82.296 -50.758 106.699 1.00 85.00 84 CYS A CA 1
ATOM 638 C C . CYS A 1 84 ? -83.024 -51.332 105.488 1.00 85.00 84 CYS A C 1
ATOM 640 O O . CYS A 1 84 ? -82.673 -52.418 105.041 1.00 85.00 84 CYS A O 1
ATOM 642 N N . PRO A 1 85 ? -83.975 -50.600 104.901 1.00 81.19 85 PRO A N 1
ATOM 643 C CA . PRO A 1 85 ? -84.578 -51.004 103.638 1.00 81.19 85 PRO A CA 1
ATOM 644 C C . PRO A 1 85 ? -83.635 -50.837 102.431 1.00 81.19 85 PRO A C 1
ATOM 646 O O . PRO A 1 85 ? -83.949 -51.344 101.363 1.00 81.19 85 PRO A O 1
ATOM 649 N N . VAL A 1 86 ? -82.506 -50.123 102.573 1.00 79.69 86 VAL A N 1
ATOM 650 C CA . VAL A 1 86 ? -81.565 -49.838 101.469 1.00 79.69 86 VAL A CA 1
ATOM 651 C C . VAL A 1 86 ? -80.651 -51.025 101.155 1.00 79.69 86 VAL A C 1
ATOM 653 O O . VAL A 1 86 ? -80.357 -51.268 99.990 1.00 79.69 86 VAL A O 1
ATOM 656 N N . ALA A 1 87 ? -80.190 -51.748 102.176 1.00 78.69 87 ALA A N 1
ATOM 657 C CA . ALA A 1 87 ? -79.329 -52.914 102.012 1.00 78.69 87 ALA A CA 1
ATOM 658 C C . ALA A 1 87 ? -79.460 -53.850 103.223 1.00 78.69 87 ALA A C 1
ATOM 660 O O . ALA A 1 87 ? -79.596 -53.393 104.360 1.00 78.69 87 ALA A O 1
ATOM 661 N N . ASP A 1 88 ? -79.414 -55.162 102.986 1.00 76.38 88 ASP A N 1
ATOM 662 C CA . ASP A 1 88 ? -79.655 -56.179 104.020 1.00 76.38 88 ASP A CA 1
ATOM 663 C C . ASP A 1 88 ? -78.537 -56.282 105.073 1.00 76.38 88 ASP A C 1
ATOM 665 O O . ASP A 1 88 ? -78.780 -56.769 106.187 1.00 76.38 88 ASP A O 1
ATOM 669 N N . ASP A 1 89 ? -77.323 -55.827 104.739 1.00 78.00 89 ASP A N 1
ATOM 670 C CA . ASP A 1 89 ? -76.156 -55.766 105.630 1.00 78.00 89 ASP A CA 1
ATOM 671 C C . ASP A 1 89 ? -76.207 -54.558 106.578 1.00 78.00 89 ASP A C 1
ATOM 673 O O . ASP A 1 89 ? -75.543 -54.533 107.616 1.00 78.00 89 ASP A O 1
ATOM 677 N N . HIS A 1 90 ? -77.063 -53.579 106.290 1.00 86.06 90 HIS A N 1
ATOM 678 C CA . HIS A 1 90 ? -77.273 -52.413 107.133 1.00 86.06 90 HIS A CA 1
ATOM 679 C C . HIS A 1 90 ? -78.202 -52.745 108.317 1.00 86.06 90 HIS A C 1
ATOM 681 O O . HIS A 1 90 ? -79.366 -52.331 108.374 1.00 86.06 90 HIS A O 1
ATOM 687 N N . ARG A 1 91 ? -77.679 -53.477 109.303 1.00 86.50 91 ARG A N 1
ATOM 688 C CA . ARG A 1 91 ? -78.375 -53.807 110.560 1.00 86.50 91 ARG A CA 1
ATOM 689 C C . ARG A 1 91 ? -77.696 -53.138 111.745 1.00 86.50 91 ARG A C 1
ATOM 691 O O . ARG A 1 91 ? -76.477 -53.181 111.869 1.00 86.50 91 ARG A O 1
ATOM 698 N N . TRP A 1 92 ? -78.471 -52.525 112.638 1.00 89.06 92 TRP A N 1
ATOM 699 C CA . TRP A 1 92 ? -77.909 -51.787 113.771 1.00 89.06 92 TRP A CA 1
ATOM 700 C C . TRP A 1 92 ? -78.806 -51.791 115.004 1.00 89.06 92 TRP A C 1
ATOM 702 O O . TRP A 1 92 ? -80.015 -51.998 114.929 1.00 89.06 92 TRP A O 1
ATOM 712 N N . GLN A 1 93 ? -78.202 -51.518 116.159 1.00 89.19 93 GLN A N 1
ATOM 713 C CA . GLN A 1 93 ? -78.926 -51.300 117.407 1.00 89.19 93 GLN A CA 1
ATOM 714 C C . GLN A 1 93 ? -79.092 -49.808 117.687 1.00 89.19 93 GLN A C 1
ATOM 716 O O . GLN A 1 93 ? -78.113 -49.063 117.717 1.00 89.19 93 GLN A O 1
ATOM 721 N N . ALA A 1 94 ? -80.314 -49.384 117.994 1.00 87.31 94 ALA A N 1
ATOM 722 C CA . ALA A 1 94 ? -80.612 -48.022 118.440 1.00 87.31 94 ALA A CA 1
ATOM 723 C C . ALA A 1 94 ? -81.804 -48.019 119.401 1.00 87.31 94 ALA A C 1
ATOM 725 O O . ALA A 1 94 ? -82.606 -48.956 119.392 1.00 87.31 94 ALA A O 1
ATOM 726 N N . LYS A 1 95 ? -81.931 -47.000 120.259 1.00 90.44 95 LYS A N 1
ATOM 727 C CA . LYS A 1 95 ? -83.092 -46.908 121.156 1.00 90.44 95 LYS A CA 1
ATOM 728 C C . LYS A 1 95 ? -84.346 -46.539 120.368 1.00 90.44 95 LYS A C 1
ATOM 730 O O . LYS A 1 95 ? -84.252 -45.775 119.412 1.00 90.44 95 LYS A O 1
ATOM 735 N N . GLY A 1 96 ? -85.510 -47.028 120.798 1.00 84.75 96 GLY A N 1
ATOM 736 C CA . GLY A 1 96 ? -86.797 -46.634 120.206 1.00 84.75 96 GLY A CA 1
ATOM 737 C C . GLY A 1 96 ? -86.983 -45.114 120.183 1.00 84.75 96 GLY A C 1
ATOM 738 O O . GLY A 1 96 ? -87.264 -44.543 119.133 1.00 84.75 96 GLY A O 1
ATOM 739 N N . ALA A 1 97 ? -86.684 -44.446 121.303 1.00 86.31 97 ALA A N 1
ATOM 740 C CA . ALA A 1 97 ? -86.697 -42.984 121.402 1.00 86.31 97 ALA A CA 1
ATOM 741 C C . ALA A 1 97 ? -85.797 -42.284 120.363 1.00 86.31 97 ALA A C 1
ATOM 743 O O . ALA A 1 97 ? -86.235 -41.325 119.734 1.00 86.31 97 ALA A O 1
ATOM 744 N N . ASP A 1 98 ? -84.575 -42.782 120.138 1.00 84.88 98 ASP A N 1
ATOM 745 C CA . ASP A 1 98 ? -83.620 -42.175 119.195 1.00 84.88 98 ASP A CA 1
ATOM 746 C C . ASP A 1 98 ? -84.084 -42.349 117.740 1.00 84.88 98 ASP A C 1
ATOM 748 O O . ASP A 1 98 ? -83.854 -41.482 116.894 1.00 84.88 98 ASP A O 1
ATOM 752 N N . ARG A 1 99 ? -84.768 -43.464 117.442 1.00 89.69 99 ARG A N 1
ATOM 753 C CA . ARG A 1 99 ? -85.386 -43.694 116.131 1.00 89.69 99 ARG A CA 1
ATOM 754 C C . ARG A 1 99 ? -86.572 -42.775 115.887 1.00 89.69 99 ARG A C 1
ATOM 756 O O . ARG A 1 99 ? -86.662 -42.206 114.805 1.00 89.69 99 ARG A O 1
ATOM 763 N N . VAL A 1 100 ? -87.433 -42.592 116.890 1.00 84.81 100 VAL A N 1
ATOM 764 C CA . VAL A 1 100 ? -88.547 -41.628 116.836 1.00 84.81 100 VAL A CA 1
ATOM 765 C C . VAL A 1 100 ? -88.025 -40.198 116.664 1.00 84.81 100 VAL A C 1
ATOM 767 O O . VAL A 1 100 ? -88.621 -39.419 115.930 1.00 84.81 100 VAL A O 1
ATOM 770 N N . ALA A 1 101 ? -86.875 -39.869 117.258 1.00 84.69 101 ALA A N 1
ATOM 771 C CA . ALA A 1 101 ? -86.202 -38.582 117.082 1.00 84.69 101 ALA A CA 1
ATOM 772 C C . ALA A 1 101 ? -85.490 -38.407 115.719 1.00 84.69 101 ALA A C 1
ATOM 774 O O . ALA A 1 101 ? -84.860 -37.376 115.500 1.00 84.69 101 ALA A O 1
ATOM 775 N N . GLY A 1 102 ? -85.576 -39.382 114.803 1.00 83.25 102 GLY A N 1
ATOM 776 C CA . GLY A 1 102 ? -85.070 -39.264 113.430 1.00 83.25 102 GLY A CA 1
ATOM 777 C C . GLY A 1 102 ? -83.691 -39.880 113.166 1.00 83.25 102 GLY A C 1
ATOM 778 O O . GLY A 1 102 ? -83.142 -39.693 112.082 1.00 83.25 102 GLY A O 1
ATOM 779 N N . THR A 1 103 ? -83.109 -40.637 114.104 1.00 82.06 103 THR A N 1
ATOM 780 C CA . THR A 1 103 ? -81.820 -41.316 113.855 1.00 82.06 103 THR A CA 1
ATOM 781 C C . THR A 1 103 ? -81.990 -42.409 112.792 1.00 82.06 103 THR A C 1
ATOM 783 O O . THR A 1 103 ? -82.826 -43.298 112.952 1.00 82.06 103 THR A O 1
ATOM 786 N N . GLY A 1 104 ? -81.208 -42.353 111.709 1.00 84.06 104 GLY A N 1
ATOM 787 C CA . GLY A 1 104 ? -81.269 -43.284 110.573 1.00 84.06 104 GLY A CA 1
ATOM 788 C C . GLY A 1 104 ? -80.241 -44.423 110.617 1.00 84.06 104 GLY A C 1
ATOM 789 O O . GLY A 1 104 ? -79.695 -44.755 111.669 1.00 84.06 104 GLY A O 1
ATOM 790 N N . CYS A 1 105 ? -79.985 -45.033 109.457 1.00 87.12 105 CYS A N 1
ATOM 791 C CA . CYS A 1 105 ? -78.967 -46.072 109.289 1.00 87.12 105 CYS A CA 1
ATOM 792 C C . CYS A 1 105 ? -77.544 -45.468 109.295 1.00 87.12 105 CYS A C 1
ATOM 794 O O . CYS A 1 105 ? -77.272 -44.582 108.480 1.00 87.12 105 CYS A O 1
ATOM 796 N N . PRO A 1 106 ? -76.612 -45.959 110.137 1.00 82.19 106 PRO A N 1
ATOM 797 C CA . PRO A 1 106 ? -75.250 -45.423 110.222 1.00 82.19 106 PRO A CA 1
ATOM 798 C C . PRO A 1 106 ? -74.397 -45.675 108.967 1.00 82.19 106 PRO A C 1
ATOM 800 O O . PRO A 1 106 ? -73.551 -44.845 108.642 1.00 82.19 106 PRO A O 1
ATOM 803 N N . ALA A 1 107 ? -74.625 -46.762 108.224 1.00 82.56 107 ALA A N 1
ATOM 804 C CA . ALA A 1 107 ? -73.914 -47.033 106.972 1.00 82.56 107 ALA A CA 1
ATOM 805 C C . ALA A 1 107 ? -74.359 -46.092 105.836 1.00 82.56 107 ALA A C 1
ATOM 807 O O . ALA A 1 107 ? -73.521 -45.487 105.167 1.00 82.56 107 ALA A O 1
ATOM 808 N N . CYS A 1 108 ? -75.671 -45.868 105.678 1.00 81.50 108 CYS A N 1
ATOM 809 C CA . CYS A 1 108 ? -76.200 -44.872 104.733 1.00 81.50 108 CYS A CA 1
ATOM 810 C C . CYS A 1 108 ? -75.756 -43.444 105.081 1.00 81.50 108 CYS A C 1
ATOM 812 O O . CYS A 1 108 ? -75.549 -42.631 104.188 1.00 81.50 108 CYS A O 1
ATOM 814 N N . ALA A 1 109 ? -75.591 -43.144 106.372 1.00 80.12 109 ALA A N 1
ATOM 815 C CA . ALA A 1 109 ? -75.077 -41.862 106.847 1.00 80.12 109 ALA A CA 1
ATOM 816 C C . ALA A 1 109 ? -73.539 -41.737 106.751 1.00 80.12 109 ALA A C 1
ATOM 818 O O . ALA A 1 109 ? -72.991 -40.738 107.210 1.00 80.12 109 ALA A O 1
ATOM 819 N N . GLY A 1 110 ? -72.832 -42.742 106.214 1.00 75.81 110 GLY A N 1
ATOM 820 C CA . GLY A 1 110 ? -71.369 -42.737 106.079 1.00 75.81 110 GLY A CA 1
ATOM 821 C C . GLY A 1 110 ? -70.606 -42.794 107.408 1.00 75.81 110 GLY A C 1
ATOM 822 O O . GLY A 1 110 ? -69.414 -42.502 107.451 1.00 75.81 110 GLY A O 1
ATOM 823 N N . GLN A 1 111 ? -71.279 -43.154 108.504 1.00 79.62 111 GLN A N 1
ATOM 824 C CA . GLN A 1 111 ? -70.697 -43.243 109.848 1.00 79.62 111 GLN A CA 1
ATOM 825 C C . GLN A 1 111 ? -70.070 -44.613 110.129 1.00 79.62 111 GLN A C 1
ATOM 827 O O . GLN A 1 111 ? -69.256 -44.743 111.042 1.00 79.62 111 GLN A O 1
ATOM 832 N N . GLN A 1 112 ? -70.439 -45.635 109.353 1.00 81.00 112 GLN A N 1
ATOM 833 C CA . GLN A 1 112 ? -69.846 -46.969 109.403 1.00 81.00 112 GLN A CA 1
ATOM 834 C C . GLN A 1 112 ? -69.532 -47.472 107.988 1.00 81.00 112 GLN A C 1
ATOM 836 O O . GLN A 1 112 ? -70.319 -47.210 107.071 1.00 81.00 112 GLN A O 1
ATOM 841 N N . PRO A 1 113 ? -68.401 -48.178 107.802 1.00 81.50 113 PRO A N 1
ATOM 842 C CA . PRO A 1 113 ? -68.076 -48.794 106.527 1.00 81.50 113 PRO A CA 1
ATOM 843 C C . PRO A 1 113 ? -69.074 -49.911 106.210 1.00 81.50 113 PRO A C 1
ATOM 845 O O . PRO A 1 113 ? -69.415 -50.725 107.067 1.00 81.50 113 PRO A O 1
ATOM 848 N N . SER A 1 114 ? -69.523 -49.935 104.964 1.00 83.69 114 SER A N 1
ATOM 849 C CA . SER A 1 114 ? -70.285 -51.011 104.344 1.00 83.69 114 SER A CA 1
ATOM 850 C C . SER A 1 114 ? -69.691 -51.322 102.977 1.00 83.69 114 SER A C 1
ATOM 852 O O . SER A 1 114 ? -68.870 -50.568 102.440 1.00 83.69 114 SER A O 1
ATOM 854 N N . VAL A 1 115 ? -70.134 -52.431 102.386 1.00 83.06 115 VAL A N 1
ATOM 855 C CA . VAL A 1 115 ? -69.693 -52.852 101.047 1.00 83.06 115 VAL A CA 1
ATOM 856 C C . VAL A 1 115 ? -69.926 -51.741 100.012 1.00 83.06 115 VAL A C 1
ATOM 858 O O . VAL A 1 115 ? -69.142 -51.573 99.082 1.00 83.06 115 VAL A O 1
ATOM 861 N N . THR A 1 116 ? -70.963 -50.923 100.201 1.00 79.75 116 THR A N 1
ATOM 862 C CA . THR A 1 116 ? -71.378 -49.895 99.241 1.00 79.75 116 THR A CA 1
ATOM 863 C C . THR A 1 116 ? -70.730 -48.523 99.445 1.00 79.75 116 THR A C 1
ATOM 865 O O . THR A 1 116 ? -70.979 -47.634 98.636 1.00 79.75 116 THR A O 1
ATOM 868 N N . ASN A 1 117 ? -69.956 -48.287 100.515 1.00 82.94 117 ASN A N 1
ATOM 869 C CA . ASN A 1 117 ? -69.432 -46.943 100.829 1.00 82.94 117 ASN A CA 1
ATOM 870 C C . ASN A 1 117 ? -67.930 -46.890 101.181 1.00 82.94 117 ASN A C 1
ATOM 872 O O . ASN A 1 117 ? -67.405 -45.814 101.490 1.00 82.94 117 ASN A O 1
ATOM 876 N N . ASN A 1 118 ? -67.234 -48.027 101.141 1.00 89.69 118 ASN A N 1
ATOM 877 C CA . ASN A 1 118 ? -65.822 -48.108 101.504 1.00 89.69 118 ASN A CA 1
ATOM 878 C C . ASN A 1 118 ? -64.865 -47.778 100.338 1.00 89.69 118 ASN A C 1
ATOM 880 O O . ASN A 1 118 ? -65.280 -47.611 99.186 1.00 89.69 118 ASN A O 1
ATOM 884 N N . LEU A 1 119 ? -63.571 -47.664 100.651 1.00 86.56 119 LEU A N 1
ATOM 885 C CA . LEU A 1 119 ? -62.516 -47.217 99.736 1.00 86.56 119 LEU A CA 1
ATOM 886 C C . LEU A 1 119 ? -62.232 -48.210 98.593 1.00 86.56 119 LEU A C 1
ATOM 888 O O . LEU A 1 119 ? -61.672 -47.801 97.578 1.00 86.56 119 LEU A O 1
ATOM 892 N N . LEU A 1 120 ? -62.661 -49.478 98.698 1.00 87.88 120 LEU A N 1
ATOM 893 C CA . LEU A 1 120 ? -62.531 -50.455 97.603 1.00 87.88 120 LEU A CA 1
ATOM 894 C C . LEU A 1 120 ? -63.281 -50.032 96.336 1.00 87.88 120 LEU A C 1
ATOM 896 O O . LEU A 1 120 ? -62.907 -50.440 95.240 1.00 87.88 120 LEU A O 1
ATOM 900 N N . ASN A 1 121 ? -64.283 -49.162 96.465 1.00 85.94 121 ASN A N 1
ATOM 901 C CA . ASN A 1 121 ? -65.004 -48.603 95.325 1.00 85.94 121 ASN A CA 1
ATOM 902 C C . ASN A 1 121 ? -64.160 -47.608 94.489 1.00 85.94 121 ASN A C 1
ATOM 904 O O . ASN A 1 121 ? -64.634 -47.130 93.462 1.00 85.94 121 ASN A O 1
ATOM 908 N N . PHE A 1 122 ? -62.909 -47.311 94.885 1.00 89.12 122 PHE A N 1
ATOM 909 C CA . PHE A 1 122 ? -61.988 -46.402 94.182 1.00 89.12 122 PHE A CA 1
ATOM 910 C C . PHE A 1 122 ? -60.598 -47.037 93.944 1.00 89.12 122 PHE A C 1
ATOM 912 O O . PHE A 1 122 ? -59.636 -46.682 94.633 1.00 89.12 122 PHE A O 1
ATOM 919 N N . PRO A 1 123 ? -60.438 -47.936 92.947 1.00 87.62 123 PRO A N 1
ATOM 920 C CA . PRO A 1 123 ? -59.195 -48.690 92.718 1.00 87.62 123 PRO A CA 1
ATOM 921 C C . PRO A 1 123 ? -57.929 -47.826 92.567 1.00 87.62 123 PRO A C 1
ATOM 923 O O . PRO A 1 123 ? -56.881 -48.149 93.123 1.00 87.62 123 PRO A O 1
ATOM 926 N N . GLU A 1 124 ? -58.035 -46.682 91.888 1.00 83.56 124 GLU A N 1
ATOM 927 C CA . GLU A 1 124 ? -56.922 -45.736 91.687 1.00 83.56 124 GLU A CA 1
ATOM 928 C C . GLU A 1 124 ? -56.444 -45.078 92.991 1.00 83.56 124 GLU A C 1
ATOM 930 O O . GLU A 1 124 ? -55.269 -44.733 93.145 1.00 83.56 124 GLU A O 1
ATOM 935 N N . LEU A 1 125 ? -57.356 -44.896 93.952 1.00 89.75 125 LEU A N 1
ATOM 936 C CA . LEU A 1 125 ? -57.020 -44.394 95.281 1.00 89.75 125 LEU A CA 1
ATOM 937 C C . LEU A 1 125 ? -56.425 -45.505 96.142 1.00 89.75 125 LEU A C 1
ATOM 939 O O . LEU A 1 125 ? -55.473 -45.239 96.868 1.00 89.75 125 LEU A O 1
ATOM 943 N N . VAL A 1 126 ? -56.916 -46.741 96.013 1.00 89.38 126 VAL A N 1
ATOM 944 C CA . VAL A 1 126 ? -56.350 -47.914 96.698 1.00 89.38 126 VAL A CA 1
ATOM 945 C C . VAL A 1 126 ? -54.870 -48.097 96.351 1.00 89.38 126 VAL A C 1
ATOM 947 O O . VAL A 1 126 ? -54.066 -48.297 97.255 1.00 89.38 126 VAL A O 1
ATOM 950 N N . ALA A 1 127 ? -54.484 -47.938 95.081 1.00 86.25 127 ALA A N 1
ATOM 951 C CA . ALA A 1 127 ? -53.081 -48.022 94.655 1.00 86.25 127 ALA A CA 1
ATOM 952 C C . ALA A 1 127 ? -52.172 -46.957 95.300 1.00 86.25 127 ALA A C 1
ATOM 954 O O . ALA A 1 127 ? -50.967 -47.156 95.431 1.00 86.25 127 ALA A O 1
ATOM 955 N N . GLN A 1 128 ? -52.750 -45.824 95.700 1.00 89.31 128 GLN A N 1
ATOM 956 C CA . GLN A 1 128 ? -52.050 -44.713 96.344 1.00 89.31 128 GLN A CA 1
ATOM 957 C C . GLN A 1 128 ? -52.206 -44.737 97.869 1.00 89.31 128 GLN A C 1
ATOM 959 O O . GLN A 1 128 ? -51.683 -43.852 98.540 1.00 89.31 128 GLN A O 1
ATOM 964 N N . PHE A 1 129 ? -52.958 -45.684 98.433 1.00 91.38 129 PHE A N 1
ATOM 965 C CA . PHE A 1 129 ? -53.258 -45.740 99.858 1.00 91.38 129 PHE A CA 1
ATOM 966 C C . PHE A 1 129 ? -52.129 -46.438 100.623 1.00 91.38 129 PHE A C 1
ATOM 968 O O . PHE A 1 129 ? -51.810 -47.601 100.381 1.00 91.38 129 PHE A O 1
ATOM 975 N N . ASP A 1 130 ? -51.537 -45.738 101.587 1.00 90.25 130 ASP A N 1
ATOM 976 C CA . ASP A 1 130 ? -50.426 -46.266 102.380 1.00 90.25 130 ASP A CA 1
ATOM 977 C C . ASP A 1 130 ? -50.964 -47.074 103.577 1.00 90.25 130 ASP A C 1
ATOM 979 O O . ASP A 1 130 ? -51.304 -46.514 104.623 1.00 90.25 130 ASP A O 1
ATOM 983 N N . VAL A 1 131 ? -51.085 -48.397 103.419 1.00 87.62 131 VAL A N 1
ATOM 984 C CA . VAL A 1 131 ? -51.654 -49.291 104.449 1.00 87.62 131 VAL A CA 1
ATOM 985 C C . VAL A 1 131 ? -50.858 -49.233 105.757 1.00 87.62 131 VAL A C 1
ATOM 987 O O . VAL A 1 131 ? -51.445 -49.138 106.837 1.00 87.62 131 VAL A O 1
ATOM 990 N N . GLN A 1 132 ? -49.525 -49.229 105.673 1.00 86.62 132 GLN A N 1
ATOM 991 C CA . GLN A 1 132 ? -48.653 -49.211 106.851 1.00 86.62 132 GLN A CA 1
ATOM 992 C C . GLN A 1 132 ? -48.816 -47.904 107.635 1.00 86.62 132 GLN A C 1
ATOM 994 O O . GLN A 1 132 ? -48.983 -47.909 108.853 1.00 86.62 132 GLN A O 1
ATOM 999 N N . ALA A 1 133 ? -48.842 -46.768 106.940 1.00 86.69 133 ALA A N 1
ATOM 1000 C CA . ALA A 1 133 ? -48.956 -45.457 107.576 1.00 86.69 133 ALA A CA 1
ATOM 1001 C C . ALA A 1 133 ? -50.348 -45.144 108.124 1.00 86.69 133 ALA A C 1
ATOM 1003 O O . ALA A 1 133 ? -50.492 -44.277 108.987 1.00 86.69 133 ALA A O 1
ATOM 1004 N N . ASN A 1 134 ? -51.374 -45.831 107.624 1.00 89.75 134 ASN A N 1
ATOM 1005 C CA . ASN A 1 134 ? -52.750 -45.677 108.081 1.00 89.75 134 ASN A CA 1
ATOM 1006 C C . ASN A 1 134 ? -53.138 -46.649 109.209 1.00 89.75 134 ASN A C 1
ATOM 1008 O O . ASN A 1 134 ? -54.325 -46.724 109.551 1.00 89.75 134 ASN A O 1
ATOM 1012 N N . GLY A 1 135 ? -52.156 -47.315 109.832 1.00 85.44 135 GLY A N 1
ATOM 1013 C CA . GLY A 1 135 ? -52.339 -48.173 111.006 1.00 85.44 135 GLY A CA 1
ATOM 1014 C C . GLY A 1 135 ? -52.908 -49.549 110.670 1.00 85.44 135 GLY A C 1
ATOM 1015 O O . GLY A 1 135 ? -53.795 -50.011 111.377 1.00 85.44 135 GLY A O 1
ATOM 1016 N N . GLU A 1 136 ? -52.465 -50.140 109.556 1.00 85.12 136 GLU A N 1
ATOM 1017 C CA . GLU A 1 136 ? -52.880 -51.459 109.036 1.00 85.12 136 GLU A CA 1
ATOM 1018 C C . GLU A 1 136 ? -54.368 -51.601 108.685 1.00 85.12 136 GLU A C 1
ATOM 1020 O O . GLU A 1 136 ? -54.825 -52.676 108.301 1.00 85.12 136 GLU A O 1
ATOM 1025 N N . ARG A 1 137 ? -55.130 -50.505 108.744 1.00 84.88 137 ARG A N 1
ATOM 1026 C CA . ARG A 1 137 ? -56.515 -50.480 108.271 1.00 84.88 137 ARG A CA 1
ATOM 1027 C C . ARG A 1 137 ? -56.544 -50.733 106.773 1.00 84.88 137 ARG A C 1
ATOM 1029 O O . ARG A 1 137 ? -55.909 -50.010 106.004 1.00 84.88 137 ARG A O 1
ATOM 1036 N N . THR A 1 138 ? -57.309 -51.734 106.368 1.00 87.06 138 THR A N 1
ATOM 1037 C CA . THR A 1 138 ? -57.484 -52.085 104.963 1.00 87.06 138 THR A CA 1
ATOM 1038 C C . THR A 1 138 ? -58.544 -51.185 104.305 1.00 87.06 138 THR A C 1
ATOM 1040 O O . THR A 1 138 ? -59.414 -50.645 104.995 1.00 87.06 138 THR A O 1
ATOM 1043 N N . PRO A 1 139 ? -58.490 -50.968 102.975 1.00 85.88 139 PRO A N 1
ATOM 1044 C CA . PRO A 1 139 ? -59.413 -50.070 102.268 1.00 85.88 139 PRO A CA 1
ATOM 1045 C C . PRO A 1 139 ? -60.912 -50.348 102.495 1.00 85.88 139 PRO A C 1
ATOM 1047 O O . PRO A 1 139 ? -61.721 -49.422 102.491 1.00 85.88 139 PRO A O 1
ATOM 1050 N N . ASP A 1 140 ? -61.301 -51.598 102.741 1.00 87.69 140 ASP A N 1
ATOM 1051 C CA . ASP A 1 140 ? -62.682 -52.001 103.040 1.00 87.69 140 ASP A CA 1
ATOM 1052 C C . ASP A 1 140 ? -63.205 -51.491 104.393 1.00 87.69 140 ASP A C 1
ATOM 1054 O O . ASP A 1 140 ? -64.414 -51.347 104.574 1.00 87.69 140 ASP A O 1
ATOM 1058 N N . GLN A 1 141 ? -62.305 -51.159 105.320 1.00 87.69 141 GLN A N 1
ATOM 1059 C CA . GLN A 1 141 ? -62.627 -50.656 106.659 1.00 87.69 141 GLN A CA 1
ATOM 1060 C C . GLN A 1 141 ? -62.756 -49.126 106.705 1.00 87.69 141 GLN A C 1
ATOM 1062 O O . GLN A 1 141 ? -63.068 -48.550 107.750 1.00 87.69 141 GLN A O 1
ATOM 1067 N N . ILE A 1 142 ? -62.496 -48.446 105.586 1.00 88.31 142 ILE A N 1
ATOM 1068 C CA . ILE A 1 142 ? -62.481 -46.988 105.488 1.00 88.31 142 ILE A CA 1
ATOM 1069 C C . ILE A 1 142 ? -63.622 -46.536 104.585 1.00 88.31 142 ILE A C 1
ATOM 1071 O O . ILE A 1 142 ? -63.647 -46.867 103.405 1.00 88.31 142 ILE A O 1
ATOM 1075 N N . VAL A 1 143 ? -64.534 -45.718 105.114 1.00 89.38 143 VAL A N 1
ATOM 1076 C CA . VAL A 1 143 ? -65.524 -45.004 104.292 1.00 89.38 143 VAL A CA 1
ATOM 1077 C C . VAL A 1 143 ? -64.776 -44.076 103.331 1.00 89.38 143 VAL A C 1
ATOM 1079 O O . VAL A 1 143 ? -63.987 -43.240 103.777 1.00 89.38 143 VAL A O 1
ATOM 1082 N N . ALA A 1 144 ? -65.008 -44.207 102.023 1.00 85.12 144 ALA A N 1
ATOM 1083 C CA . ALA A 1 144 ? -64.196 -43.539 101.003 1.00 85.12 144 ALA A CA 1
ATOM 1084 C C . ALA A 1 144 ? -64.212 -42.006 101.127 1.00 85.12 144 ALA A C 1
ATOM 1086 O O . ALA A 1 144 ? -63.173 -41.355 101.044 1.00 85.12 144 ALA A O 1
ATOM 1087 N N . GLY A 1 145 ? -65.386 -41.435 101.407 1.00 85.94 145 GLY A N 1
ATOM 1088 C CA . GLY A 1 145 ? -65.593 -40.000 101.623 1.00 85.94 145 GLY A CA 1
ATOM 1089 C C . GLY A 1 145 ? -65.241 -39.506 103.030 1.00 85.94 145 GLY A C 1
ATOM 1090 O O . GLY A 1 145 ? -65.798 -38.511 103.479 1.00 85.94 145 GLY A O 1
ATOM 1091 N N . THR A 1 146 ? -64.378 -40.202 103.773 1.00 87.00 146 THR A N 1
ATOM 1092 C CA . THR A 1 146 ? -64.048 -39.803 105.147 1.00 87.00 146 THR A CA 1
ATOM 1093 C C . THR A 1 146 ? -63.331 -38.449 105.214 1.00 87.00 146 THR A C 1
ATOM 1095 O O . THR A 1 146 ? -62.421 -38.156 104.432 1.00 87.00 146 THR A O 1
ATOM 1098 N N . HIS A 1 147 ? -63.680 -37.643 106.221 1.00 88.38 147 HIS A N 1
ATOM 1099 C CA . HIS A 1 147 ? -62.955 -36.416 106.568 1.00 88.38 147 HIS A CA 1
ATOM 1100 C C . HIS A 1 147 ? -61.620 -36.689 107.287 1.00 88.38 147 HIS A C 1
ATOM 1102 O O . HIS A 1 147 ? -60.864 -35.754 107.565 1.00 88.38 147 HIS A O 1
ATOM 1108 N N . ALA A 1 148 ? -61.322 -37.949 107.624 1.00 85.69 148 ALA A N 1
ATOM 1109 C CA . ALA A 1 148 ? -60.056 -38.321 108.239 1.00 85.69 148 ALA A CA 1
ATOM 1110 C C . ALA A 1 148 ? -58.898 -38.118 107.253 1.00 85.69 148 ALA A C 1
ATOM 1112 O O . ALA A 1 148 ? -58.983 -38.516 106.092 1.00 85.69 148 ALA A O 1
ATOM 1113 N N . LYS A 1 149 ? -57.795 -37.529 107.730 1.00 88.75 149 LYS A N 1
ATOM 1114 C CA . LYS A 1 149 ? -56.547 -37.462 106.964 1.00 88.75 149 LYS A CA 1
ATOM 1115 C C . LYS A 1 149 ? -55.922 -38.849 106.907 1.00 88.75 149 LYS A C 1
ATOM 1117 O O . LYS A 1 149 ? -55.612 -39.432 107.943 1.00 88.75 149 LYS A O 1
ATOM 1122 N N . LEU A 1 150 ? -55.732 -39.331 105.691 1.00 91.75 150 LEU A N 1
ATOM 1123 C CA . LEU A 1 150 ? -55.091 -40.596 105.382 1.00 91.75 150 LEU A CA 1
ATOM 1124 C C . LEU A 1 150 ? -53.755 -40.310 104.700 1.00 91.75 150 LEU A C 1
ATOM 1126 O O . LEU A 1 150 ? -53.580 -39.268 104.061 1.00 91.75 150 LEU A O 1
ATOM 1130 N N . TRP A 1 151 ? -52.805 -41.216 104.869 1.00 92.44 151 TRP A N 1
ATOM 1131 C CA . TRP A 1 151 ? -51.531 -41.191 104.167 1.00 92.44 151 TRP A CA 1
ATOM 1132 C C . TRP A 1 151 ? -51.658 -41.792 102.773 1.00 92.44 151 TRP A C 1
ATOM 1134 O O . TRP A 1 151 ? -52.268 -42.849 102.596 1.00 92.44 151 TRP A O 1
ATOM 1144 N N . TRP A 1 152 ? -51.038 -41.111 101.813 1.00 92.06 152 TRP A N 1
ATOM 1145 C CA . TRP A 1 152 ? -51.000 -41.483 100.409 1.00 92.06 152 TRP A CA 1
ATOM 1146 C C . TRP A 1 152 ? -49.568 -41.451 99.881 1.00 92.06 152 TRP A C 1
ATOM 1148 O O . TRP A 1 152 ? -48.758 -40.610 100.292 1.00 92.06 152 TRP A O 1
ATOM 1158 N N . THR A 1 153 ? -49.277 -42.338 98.941 1.00 91.31 153 THR A N 1
ATOM 1159 C CA . THR A 1 153 ? -48.026 -42.406 98.184 1.00 91.31 153 THR A CA 1
ATOM 1160 C C . THR A 1 153 ? -48.325 -42.305 96.692 1.00 91.31 153 THR A C 1
ATOM 1162 O O . THR A 1 153 ? -49.410 -42.651 96.228 1.00 91.31 153 THR A O 1
ATOM 1165 N N . CYS A 1 154 ? -47.380 -41.763 95.926 1.00 88.06 154 CYS A N 1
ATOM 1166 C CA . CYS A 1 154 ? -47.499 -41.625 94.479 1.00 88.06 154 CYS A CA 1
ATOM 1167 C C . CYS A 1 154 ? -46.390 -42.443 93.817 1.00 88.06 154 CYS A C 1
ATOM 1169 O O . CYS A 1 154 ? -45.237 -42.332 94.227 1.00 88.06 154 CYS A O 1
ATOM 1171 N N . PRO A 1 155 ? -46.701 -43.204 92.758 1.00 83.75 155 PRO A N 1
ATOM 1172 C CA . PRO A 1 155 ? -45.720 -44.048 92.078 1.00 83.75 155 PRO A CA 1
ATOM 1173 C C . PRO A 1 155 ? -44.646 -43.264 91.300 1.00 83.75 155 PRO A C 1
ATOM 1175 O O . PRO A 1 155 ? -43.693 -43.861 90.817 1.00 83.75 155 PRO A O 1
ATOM 1178 N N . VAL A 1 156 ? -44.788 -41.939 91.145 1.00 82.25 156 VAL A N 1
ATOM 1179 C CA . VAL A 1 156 ? -43.852 -41.092 90.375 1.00 82.25 156 VAL A CA 1
ATOM 1180 C C . VAL A 1 156 ? -42.528 -40.851 91.111 1.00 82.25 156 VAL A C 1
ATOM 1182 O O . VAL A 1 156 ? -41.516 -40.572 90.470 1.00 82.25 156 VAL A O 1
ATOM 1185 N N . GLY A 1 157 ? -42.506 -40.952 92.438 1.00 79.44 157 GLY A N 1
ATOM 1186 C CA . GLY A 1 157 ? -41.278 -40.804 93.209 1.00 79.44 157 GLY A CA 1
ATOM 1187 C C . GLY A 1 157 ? -41.477 -41.153 94.673 1.00 79.44 157 GLY A C 1
ATOM 1188 O O . GLY A 1 157 ? -42.507 -40.831 95.260 1.00 79.44 157 GLY A O 1
ATOM 1189 N N . ASP A 1 158 ? -40.469 -41.769 95.280 1.00 79.12 158 ASP A N 1
ATOM 1190 C CA . ASP A 1 158 ? -40.547 -42.239 96.667 1.00 79.12 158 ASP A CA 1
ATOM 1191 C C . ASP A 1 158 ? -40.721 -41.084 97.678 1.00 79.12 158 ASP A C 1
ATOM 1193 O O . ASP A 1 158 ? -41.292 -41.261 98.755 1.00 79.12 158 ASP A O 1
ATOM 1197 N N . ASP A 1 159 ? -40.303 -39.861 97.320 1.00 83.56 159 ASP A N 1
ATOM 1198 C CA . ASP A 1 159 ? -40.513 -38.636 98.105 1.00 83.56 159 ASP A CA 1
ATOM 1199 C C . ASP A 1 159 ? -41.922 -38.024 97.922 1.00 83.56 159 ASP A C 1
ATOM 1201 O O . ASP A 1 159 ? -42.299 -37.039 98.576 1.00 83.56 159 ASP A O 1
ATOM 1205 N N . HIS A 1 160 ? -42.760 -38.614 97.065 1.00 89.19 160 HIS A N 1
ATOM 1206 C CA . HIS A 1 160 ? -44.136 -38.183 96.819 1.00 89.19 160 HIS A CA 1
ATOM 1207 C C . HIS A 1 160 ? -45.100 -38.853 97.801 1.00 89.19 160 HIS A C 1
ATOM 1209 O O . HIS A 1 160 ? -46.062 -39.515 97.422 1.00 89.19 160 HIS A O 1
ATOM 1215 N N . ARG A 1 161 ? -44.863 -38.636 99.094 1.00 89.31 161 ARG A N 1
ATOM 1216 C CA . ARG A 1 161 ? -45.750 -39.066 100.184 1.00 89.31 161 ARG A CA 1
ATOM 1217 C C . ARG A 1 161 ? -46.463 -37.870 100.809 1.00 89.31 161 ARG A C 1
ATOM 1219 O O . ARG A 1 161 ? -45.844 -36.818 101.022 1.00 89.31 161 ARG A O 1
ATOM 1226 N N . TRP A 1 162 ? -47.767 -37.966 101.064 1.00 92.06 162 TRP A N 1
ATOM 1227 C CA . TRP A 1 162 ? -48.549 -36.858 101.630 1.00 92.06 162 TRP A CA 1
ATOM 1228 C C . TRP A 1 162 ? -49.771 -37.327 102.422 1.00 92.06 162 TRP A C 1
ATOM 1230 O O . TRP A 1 162 ? -50.234 -38.452 102.276 1.00 92.06 162 TRP A O 1
ATOM 1240 N N . GLN A 1 163 ? -50.305 -36.437 103.260 1.00 92.12 163 GLN A N 1
ATOM 1241 C CA . GLN A 1 163 ? -51.595 -36.632 103.917 1.00 92.12 163 GLN A CA 1
ATOM 1242 C C . GLN A 1 163 ? -52.683 -35.848 103.189 1.00 92.12 163 GLN A C 1
ATOM 1244 O O . GLN A 1 163 ? -52.505 -34.665 102.895 1.00 92.12 163 GLN A O 1
ATOM 1249 N N . ALA A 1 164 ? -53.823 -36.486 102.954 1.00 91.12 164 ALA A N 1
ATOM 1250 C CA . ALA A 1 164 ? -55.030 -35.845 102.436 1.00 91.12 164 ALA A CA 1
ATOM 1251 C C . ALA A 1 164 ? -56.268 -36.566 102.970 1.00 91.12 164 ALA A C 1
ATOM 1253 O O . ALA A 1 164 ? -56.191 -37.741 103.340 1.00 91.12 164 ALA A O 1
ATOM 1254 N N . LYS A 1 165 ? -57.404 -35.872 103.037 1.00 93.50 165 LYS A N 1
ATOM 1255 C CA . LYS A 1 165 ? -58.654 -36.505 103.458 1.00 93.50 165 LYS A CA 1
ATOM 1256 C C . LYS A 1 165 ? -59.170 -37.460 102.383 1.00 93.50 165 LYS A C 1
ATOM 1258 O O . LYS A 1 165 ? -58.919 -37.229 101.202 1.00 93.50 165 LYS A O 1
ATOM 1263 N N . GLY A 1 166 ? -59.913 -38.493 102.780 1.00 88.06 166 GLY A N 1
ATOM 1264 C CA . GLY A 1 166 ? -60.582 -39.394 101.832 1.00 88.06 166 GLY A CA 1
ATOM 1265 C C . GLY A 1 166 ? -61.487 -38.634 100.856 1.00 88.06 166 GLY A C 1
ATOM 1266 O O . GLY A 1 166 ? -61.388 -38.831 99.647 1.00 88.06 166 GLY A O 1
ATOM 1267 N N . GLU A 1 167 ? -62.260 -37.666 101.363 1.00 90.75 167 GLU A N 1
ATOM 1268 C CA . GLU A 1 167 ? -63.131 -36.803 100.545 1.00 90.75 167 GLU A CA 1
ATOM 1269 C C . GLU A 1 167 ? -62.383 -36.045 99.431 1.00 90.75 167 GLU A C 1
ATOM 1271 O O . GLU A 1 167 ? -62.798 -36.081 98.274 1.00 90.75 167 GLU A O 1
ATOM 1276 N N . ASP A 1 168 ? -61.243 -35.419 99.747 1.00 89.25 168 ASP A N 1
ATOM 1277 C CA . ASP A 1 168 ? -60.480 -34.593 98.800 1.00 89.25 168 ASP A CA 1
ATOM 1278 C C . ASP A 1 168 ? -59.899 -35.459 97.678 1.00 89.25 168 ASP A C 1
ATOM 1280 O O . ASP A 1 168 ? -59.737 -35.036 96.532 1.00 89.25 168 ASP A O 1
ATOM 1284 N N . ARG A 1 169 ? -59.575 -36.703 98.026 1.00 91.75 169 ARG A N 1
ATOM 1285 C CA . ARG A 1 169 ? -58.988 -37.692 97.130 1.00 91.75 169 ARG A CA 1
ATOM 1286 C C . ARG A 1 169 ? -60.029 -38.253 96.178 1.00 91.75 169 ARG A C 1
ATOM 1288 O O . ARG A 1 169 ? -59.748 -38.337 94.986 1.00 91.75 169 ARG A O 1
ATOM 1295 N N . VAL A 1 170 ? -61.239 -38.521 96.670 1.00 87.62 170 VAL A N 1
ATOM 1296 C CA . VAL A 1 170 ? -62.405 -38.851 95.834 1.00 87.62 170 VAL A CA 1
ATOM 1297 C C . VAL A 1 170 ? -62.772 -37.682 94.910 1.00 87.62 170 VAL A C 1
ATOM 1299 O O . VAL A 1 170 ? -63.121 -37.907 93.756 1.00 87.62 170 VAL A O 1
ATOM 1302 N N . ALA A 1 171 ? -62.604 -36.435 95.362 1.00 88.00 171 ALA A N 1
ATOM 1303 C CA . ALA A 1 171 ? -62.810 -35.234 94.548 1.00 88.00 171 ALA A CA 1
ATOM 1304 C C . ALA A 1 171 ? -61.683 -34.945 93.525 1.00 88.00 171 ALA A C 1
ATOM 1306 O O . ALA A 1 171 ? -61.757 -33.955 92.796 1.00 88.00 171 ALA A O 1
ATOM 1307 N N . GLY A 1 172 ? -60.641 -35.785 93.447 1.00 85.25 172 GLY A N 1
ATOM 1308 C CA . GLY A 1 172 ? -59.586 -35.702 92.428 1.00 85.25 172 GLY A CA 1
ATOM 1309 C C . GLY A 1 172 ? -58.312 -34.946 92.832 1.00 85.25 172 GLY A C 1
ATOM 1310 O O . GLY A 1 172 ? -57.459 -34.683 91.981 1.00 85.25 172 GLY A O 1
ATOM 1311 N N . ALA A 1 173 ? -58.123 -34.589 94.108 1.00 86.38 173 ALA A N 1
ATOM 1312 C CA . ALA A 1 173 ? -56.921 -33.878 94.553 1.00 86.38 173 ALA A CA 1
ATOM 1313 C C . ALA A 1 173 ? -55.672 -34.779 94.524 1.00 86.38 173 ALA A C 1
ATOM 1315 O O . ALA A 1 173 ? -55.471 -35.566 95.440 1.00 86.38 173 ALA A O 1
ATOM 1316 N N . GLY A 1 174 ? -54.824 -34.654 93.495 1.00 87.50 174 GLY A N 1
ATOM 1317 C CA . GLY A 1 174 ? -53.622 -35.470 93.236 1.00 87.50 174 GLY A CA 1
ATOM 1318 C C . GLY A 1 174 ? -52.382 -35.224 94.122 1.00 87.50 174 GLY A C 1
ATOM 1319 O O . GLY A 1 174 ? -52.422 -34.515 95.126 1.00 87.50 174 GLY A O 1
ATOM 1320 N N . CYS A 1 175 ? -51.242 -35.792 93.712 1.00 89.81 175 CYS A N 1
ATOM 1321 C CA . CYS A 1 175 ? -49.957 -35.639 94.402 1.00 89.81 175 CYS A CA 1
ATOM 1322 C C . CYS A 1 175 ? -49.415 -34.182 94.340 1.00 89.81 175 CYS A C 1
ATOM 1324 O O . CYS A 1 175 ? -49.218 -33.653 93.240 1.00 89.81 175 CYS A O 1
ATOM 1326 N N . PRO A 1 176 ? -49.045 -33.551 95.477 1.00 87.31 176 PRO A N 1
ATOM 1327 C CA . PRO A 1 176 ? -48.533 -32.173 95.516 1.00 87.31 176 PRO A CA 1
ATOM 1328 C C . PRO A 1 176 ? -47.216 -31.935 94.761 1.00 87.31 176 PRO A C 1
ATOM 1330 O O . PRO A 1 176 ? -47.008 -30.843 94.235 1.00 87.31 176 PRO A O 1
ATOM 1333 N N . ALA A 1 177 ? -46.322 -32.927 94.712 1.00 86.50 177 ALA A N 1
ATOM 1334 C CA . ALA A 1 177 ? -45.037 -32.820 94.015 1.00 86.50 177 ALA A CA 1
ATOM 1335 C C . ALA A 1 177 ? -45.202 -32.875 92.485 1.00 86.50 177 ALA A C 1
ATOM 1337 O O . ALA A 1 177 ? -44.729 -31.984 91.781 1.00 86.50 177 ALA A O 1
ATOM 1338 N N . CYS A 1 178 ? -45.960 -33.851 91.974 1.00 85.00 178 CYS A N 1
ATOM 1339 C CA . CYS A 1 178 ? -46.362 -33.923 90.563 1.00 85.00 178 CYS A CA 1
ATOM 1340 C C . CYS A 1 178 ? -47.087 -32.657 90.082 1.00 85.00 178 CYS A C 1
ATOM 1342 O O . CYS A 1 178 ? -46.851 -32.193 88.975 1.00 85.00 178 CYS A O 1
ATOM 1344 N N . ALA A 1 179 ? -47.936 -32.068 90.930 1.00 86.00 179 ALA A N 1
ATOM 1345 C CA . ALA A 1 179 ? -48.640 -30.823 90.627 1.00 86.00 179 ALA A CA 1
ATOM 1346 C C . ALA A 1 179 ? -47.783 -29.555 90.829 1.00 86.00 179 ALA A C 1
ATOM 1348 O O . ALA A 1 179 ? -48.330 -28.453 90.827 1.00 86.00 179 ALA A O 1
ATOM 1349 N N . SER A 1 180 ? -46.471 -29.686 91.076 1.00 83.94 180 SER A N 1
ATOM 1350 C CA . SER A 1 180 ? -45.541 -28.569 91.316 1.00 83.94 180 SER A CA 1
ATOM 1351 C C . SER A 1 180 ? -45.914 -27.647 92.488 1.00 83.94 180 SER A C 1
ATOM 1353 O O . SER A 1 180 ? -45.369 -26.554 92.624 1.00 83.94 180 SER A O 1
ATOM 1355 N N . LYS A 1 181 ? -46.807 -28.094 93.379 1.00 83.06 181 LYS A N 1
ATOM 1356 C CA . LYS A 1 181 ? -47.206 -27.382 94.606 1.00 83.06 181 LYS A CA 1
ATOM 1357 C C . LYS A 1 181 ? -46.223 -27.615 95.756 1.00 83.06 181 LYS A C 1
ATOM 1359 O O . LYS A 1 181 ? -46.245 -26.880 96.738 1.00 83.06 181 LYS A O 1
ATOM 1364 N N . ARG A 1 182 ? -45.370 -28.637 95.642 1.00 87.88 182 ARG A N 1
ATOM 1365 C CA . ARG A 1 182 ? -44.291 -28.967 96.580 1.00 87.88 182 ARG A CA 1
ATOM 1366 C C . ARG A 1 182 ? -43.018 -29.293 95.802 1.00 87.88 182 ARG A C 1
ATOM 1368 O O . ARG A 1 182 ? -43.083 -29.977 94.781 1.00 87.88 182 ARG A O 1
ATOM 1375 N N . VAL A 1 183 ? -41.877 -28.811 96.289 1.00 86.38 183 VAL A N 1
ATOM 1376 C CA . VAL A 1 183 ? -40.566 -29.121 95.704 1.00 86.38 183 VAL A CA 1
ATOM 1377 C C . VAL A 1 183 ? -40.233 -30.591 95.961 1.00 86.38 183 VAL A C 1
ATOM 1379 O O . VAL A 1 183 ? -40.494 -31.113 97.043 1.00 86.38 183 VAL A O 1
ATOM 1382 N N . SER A 1 184 ? -39.694 -31.245 94.944 1.00 86.88 184 SER A N 1
ATOM 1383 C CA . SER A 1 184 ? -39.245 -32.633 94.931 1.00 86.88 184 SER A CA 1
ATOM 1384 C C . SER A 1 184 ? -37.987 -32.719 94.078 1.00 86.88 184 SER A C 1
ATOM 1386 O O . SER A 1 184 ? -37.782 -31.911 93.167 1.00 86.88 184 SER A O 1
ATOM 1388 N N . VAL A 1 185 ? -37.181 -33.753 94.307 1.00 84.81 185 VAL A N 1
ATOM 1389 C CA . VAL A 1 185 ? -36.038 -34.091 93.441 1.00 84.81 185 VAL A CA 1
ATOM 1390 C C . VAL A 1 185 ? -36.438 -34.216 91.964 1.00 84.81 185 VAL A C 1
ATOM 1392 O O . VAL A 1 185 ? -35.648 -33.944 91.067 1.00 84.81 185 VAL A O 1
ATOM 1395 N N . THR A 1 186 ? -37.697 -34.569 91.699 1.00 85.31 186 THR A N 1
ATOM 1396 C CA . THR A 1 186 ? -38.235 -34.756 90.345 1.00 85.31 186 THR A CA 1
ATOM 1397 C C . THR A 1 186 ? -38.600 -33.453 89.623 1.00 85.31 186 THR A C 1
ATOM 1399 O O . THR A 1 186 ? -38.686 -33.456 88.390 1.00 85.31 186 THR A O 1
ATOM 1402 N N . ASN A 1 187 ? -38.796 -32.340 90.346 1.00 87.75 187 ASN A N 1
ATOM 1403 C CA . ASN A 1 187 ? -39.306 -31.076 89.795 1.00 87.75 187 ASN A CA 1
ATOM 1404 C C . ASN A 1 187 ? -38.465 -29.828 90.151 1.00 87.75 187 ASN A C 1
ATOM 1406 O O . ASN A 1 187 ? -38.862 -28.713 89.798 1.00 87.75 187 ASN A O 1
ATOM 1410 N N . SER A 1 188 ? -37.326 -29.993 90.831 1.00 91.81 188 SER A N 1
ATOM 1411 C CA . SER A 1 188 ? -36.452 -28.890 91.247 1.00 91.81 188 SER A CA 1
ATOM 1412 C C . SER A 1 188 ? -35.641 -28.288 90.090 1.00 91.81 188 SER A C 1
ATOM 1414 O O . SER A 1 188 ? -35.408 -28.930 89.062 1.00 91.81 188 SER A O 1
ATOM 1416 N N . LEU A 1 189 ? -35.195 -27.036 90.245 1.00 89.75 189 LEU A N 1
ATOM 1417 C CA . LEU A 1 189 ? -34.375 -26.323 89.258 1.00 89.75 189 LEU A CA 1
ATOM 1418 C C . LEU A 1 189 ? -32.994 -26.971 89.071 1.00 89.75 189 LEU A C 1
ATOM 1420 O O . LEU A 1 189 ? -32.449 -26.916 87.972 1.00 89.75 189 LEU A O 1
ATOM 1424 N N . ALA A 1 190 ? -32.471 -27.652 90.095 1.00 89.12 190 ALA A N 1
ATOM 1425 C CA . ALA A 1 190 ? -31.207 -28.394 90.037 1.00 89.12 190 ALA A CA 1
ATOM 1426 C C . ALA A 1 190 ? -31.166 -29.471 88.935 1.00 89.12 190 ALA A C 1
ATOM 1428 O O . ALA A 1 190 ? -30.094 -29.838 88.461 1.00 89.12 190 ALA A O 1
ATOM 1429 N N . ARG A 1 191 ? -32.331 -29.934 88.459 1.00 89.94 191 ARG A N 1
ATOM 1430 C CA . ARG A 1 191 ? -32.440 -30.855 87.318 1.00 89.94 191 ARG A CA 1
ATOM 1431 C C . ARG A 1 191 ? -31.984 -30.240 85.983 1.00 89.94 191 ARG A C 1
ATOM 1433 O O . ARG A 1 191 ? -31.801 -30.973 85.015 1.00 89.94 191 ARG A O 1
ATOM 1440 N N . TYR A 1 192 ? -31.791 -28.921 85.923 1.00 90.81 192 TYR A N 1
ATOM 1441 C CA . TYR A 1 192 ? -31.377 -28.180 84.730 1.00 90.81 192 TYR A CA 1
ATOM 1442 C C . TYR A 1 192 ? -30.028 -27.476 84.973 1.00 90.81 192 TYR A C 1
ATOM 1444 O O . TYR A 1 192 ? -30.022 -26.285 85.295 1.00 90.81 192 TYR A O 1
ATOM 1452 N N . PRO A 1 193 ? -28.882 -28.172 84.805 1.00 89.38 193 PRO A N 1
ATOM 1453 C CA . PRO A 1 193 ? -27.556 -27.656 85.166 1.00 89.38 193 PRO A CA 1
ATOM 1454 C C . PRO A 1 193 ? -27.213 -26.301 84.537 1.00 89.38 193 PRO A C 1
ATOM 1456 O O . PRO A 1 193 ? -26.710 -25.416 85.221 1.00 89.38 193 PRO A O 1
ATOM 1459 N N . GLU A 1 194 ? -27.567 -26.097 83.267 1.00 87.69 194 GLU A N 1
ATOM 1460 C CA . GLU A 1 194 ? -27.320 -24.843 82.536 1.00 87.69 194 GLU A CA 1
ATOM 1461 C C . GLU A 1 194 ? -28.090 -23.643 83.108 1.00 87.69 194 GLU A C 1
ATOM 1463 O O . GLU A 1 194 ? -27.609 -22.508 83.089 1.00 87.69 194 GLU A O 1
ATOM 1468 N N . LEU A 1 195 ? -29.301 -23.879 83.626 1.00 90.62 195 LEU A N 1
ATOM 1469 C CA . LEU A 1 195 ? -30.088 -22.844 84.295 1.00 90.62 195 LEU A CA 1
ATOM 1470 C C . LEU A 1 195 ? -29.604 -22.648 85.732 1.00 90.62 195 LEU A C 1
ATOM 1472 O O . LEU A 1 195 ? -29.488 -21.510 86.175 1.00 90.62 195 LEU A O 1
ATOM 1476 N N . ALA A 1 196 ? -29.271 -23.734 86.432 1.00 90.00 196 ALA A N 1
ATOM 1477 C CA . ALA A 1 196 ? -28.704 -23.686 87.775 1.00 90.00 196 ALA A CA 1
ATOM 1478 C C . ALA A 1 196 ? -27.371 -22.913 87.815 1.00 90.00 196 ALA A C 1
ATOM 1480 O O . ALA A 1 196 ? -27.160 -22.130 88.733 1.00 90.00 196 ALA A O 1
ATOM 1481 N N . ALA A 1 197 ? -26.518 -23.038 86.792 1.00 89.56 197 ALA A N 1
ATOM 1482 C CA . ALA A 1 197 ? -25.275 -22.269 86.669 1.00 89.56 197 ALA A CA 1
ATOM 1483 C C . ALA A 1 197 ? -25.508 -20.756 86.509 1.00 89.56 197 ALA A C 1
ATOM 1485 O O . ALA A 1 197 ? -24.676 -19.946 86.904 1.00 89.56 197 ALA A O 1
ATOM 1486 N N . GLN A 1 198 ? -26.652 -20.373 85.940 1.00 91.81 198 GLN A N 1
ATOM 1487 C CA . GLN A 1 198 ? -27.061 -18.978 85.762 1.00 91.81 198 GLN A CA 1
ATOM 1488 C C . GLN A 1 198 ? -27.921 -18.472 86.924 1.00 91.81 198 GLN A C 1
ATOM 1490 O O . GLN A 1 198 ? -28.395 -17.339 86.879 1.00 91.81 198 GLN A O 1
ATOM 1495 N N . PHE A 1 199 ? -28.194 -19.307 87.926 1.00 92.81 199 PHE A N 1
ATOM 1496 C CA . PHE A 1 199 ? -29.044 -18.971 89.056 1.00 92.81 199 PHE A CA 1
ATOM 1497 C C . PHE A 1 199 ? -28.235 -18.247 90.133 1.00 92.81 199 PHE A C 1
ATOM 1499 O O . PHE A 1 199 ? -27.253 -18.772 90.655 1.00 92.81 199 PHE A O 1
ATOM 1506 N N . ASP A 1 200 ? -28.667 -17.045 90.504 1.00 92.75 200 ASP A N 1
ATOM 1507 C CA . ASP A 1 200 ? -27.971 -16.265 91.522 1.00 92.75 200 ASP A CA 1
ATOM 1508 C C . ASP A 1 200 ? -28.385 -16.723 92.929 1.00 92.75 200 ASP A C 1
ATOM 1510 O O . ASP A 1 200 ? -29.418 -16.310 93.463 1.00 92.75 200 ASP A O 1
ATOM 1514 N N . VAL A 1 201 ? -27.596 -17.614 93.531 1.00 91.12 201 VAL A N 1
ATOM 1515 C CA . VAL A 1 201 ? -27.878 -18.164 94.869 1.00 91.12 201 VAL A CA 1
ATOM 1516 C C . VAL A 1 201 ? -27.914 -17.061 95.933 1.00 91.12 201 VAL A C 1
ATOM 1518 O O . VAL A 1 201 ? -28.779 -17.084 96.811 1.00 91.12 201 VAL A O 1
ATOM 1521 N N . GLN A 1 202 ? -27.019 -16.072 95.844 1.00 88.69 202 GLN A N 1
ATOM 1522 C CA . GLN A 1 202 ? -26.925 -14.994 96.829 1.00 88.69 202 GLN A CA 1
ATOM 1523 C C . GLN A 1 202 ? -28.135 -14.061 96.744 1.00 88.69 202 GLN A C 1
ATOM 1525 O O . GLN A 1 202 ? -28.778 -13.795 97.759 1.00 88.69 202 GLN A O 1
ATOM 1530 N N . ALA A 1 203 ? -28.496 -13.612 95.540 1.00 89.62 203 ALA A N 1
ATOM 1531 C CA . ALA A 1 203 ? -29.611 -12.690 95.345 1.00 89.62 203 ALA A CA 1
ATOM 1532 C C . ALA A 1 203 ? -30.990 -13.345 95.555 1.00 89.62 203 ALA A C 1
ATOM 1534 O O . ALA A 1 203 ? -31.962 -12.650 95.859 1.00 89.62 203 ALA A O 1
ATOM 1535 N N . ASN A 1 204 ? -31.104 -14.671 95.403 1.00 91.62 204 ASN A N 1
ATOM 1536 C CA . ASN A 1 204 ? -32.360 -15.401 95.614 1.00 91.62 204 ASN A CA 1
ATOM 1537 C C . ASN A 1 204 ? -32.534 -15.988 97.023 1.00 91.62 204 ASN A C 1
ATOM 1539 O O . ASN A 1 204 ? -33.658 -16.374 97.367 1.00 91.62 204 ASN A O 1
ATOM 1543 N N . GLY A 1 205 ? -31.458 -16.090 97.813 1.00 91.06 205 GLY A N 1
ATOM 1544 C CA . GLY A 1 205 ? -31.478 -16.600 99.189 1.00 91.06 205 GLY A CA 1
ATOM 1545 C C . GLY A 1 205 ? -31.874 -18.078 99.330 1.00 91.06 205 GLY A C 1
ATOM 1546 O O . GLY A 1 205 ? -32.315 -18.492 100.398 1.00 91.06 205 GLY A O 1
ATOM 1547 N N . CYS A 1 206 ? -31.784 -18.863 98.256 1.00 91.00 206 CYS A N 1
ATOM 1548 C CA . CYS A 1 206 ? -32.119 -20.290 98.217 1.00 91.00 206 CYS A CA 1
ATOM 1549 C C . CYS A 1 206 ? -31.269 -20.999 97.160 1.00 91.00 206 CYS A C 1
ATOM 1551 O O . CYS A 1 206 ? -30.653 -20.336 96.326 1.00 91.00 206 CYS A O 1
ATOM 1553 N N . THR A 1 207 ? -31.224 -22.330 97.191 1.00 91.88 207 THR A N 1
ATOM 1554 C CA . THR A 1 207 ? -30.494 -23.126 96.192 1.00 91.88 207 THR A CA 1
ATOM 1555 C C . THR A 1 207 ? -31.431 -23.651 95.091 1.00 91.88 207 THR A C 1
ATOM 1557 O O . THR A 1 207 ? -32.645 -23.739 95.311 1.00 91.88 207 THR A O 1
ATOM 1560 N N . PRO A 1 208 ? -30.916 -24.026 93.903 1.00 90.94 208 PRO A N 1
ATOM 1561 C CA . PRO A 1 208 ? -31.731 -24.602 92.827 1.00 90.94 208 PRO A CA 1
ATOM 1562 C C . PRO A 1 208 ? -32.541 -25.850 93.233 1.00 90.94 208 PRO A C 1
ATOM 1564 O O . PRO A 1 208 ? -33.608 -26.108 92.677 1.00 90.94 208 PRO A O 1
ATOM 1567 N N . GLU A 1 209 ? -32.093 -26.623 94.222 1.00 91.75 209 GLU A N 1
ATOM 1568 C CA . GLU A 1 209 ? -32.794 -27.807 94.738 1.00 91.75 209 GLU A CA 1
ATOM 1569 C C . GLU A 1 209 ? -34.073 -27.443 95.504 1.00 91.75 209 GLU A C 1
ATOM 1571 O O . GLU A 1 209 ? -34.987 -28.258 95.595 1.00 91.75 209 GLU A O 1
ATOM 1576 N N . GLN A 1 210 ? -34.148 -26.223 96.045 1.00 90.44 210 GLN A N 1
ATOM 1577 C CA . GLN A 1 210 ? -35.246 -25.734 96.886 1.00 90.44 210 GLN A CA 1
ATOM 1578 C C . GLN A 1 210 ? -36.337 -25.006 96.090 1.00 90.44 210 GLN A C 1
ATOM 1580 O O . GLN A 1 210 ? -37.292 -24.486 96.671 1.00 90.44 210 GLN A O 1
ATOM 1585 N N . VAL A 1 211 ? -36.207 -24.939 94.765 1.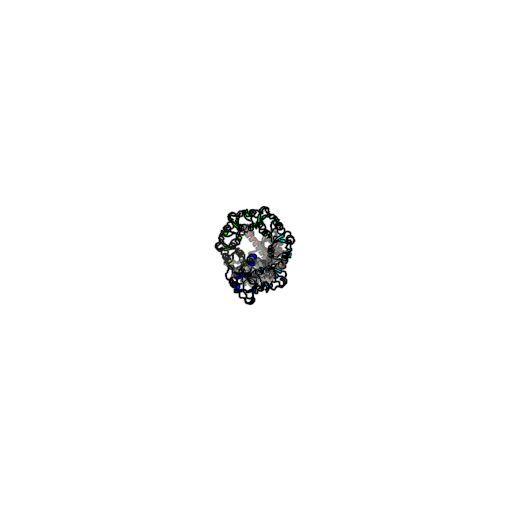00 90.50 211 VAL A N 1
ATOM 1586 C CA . VAL A 1 211 ? -37.118 -24.195 93.895 1.00 90.50 211 VAL A CA 1
ATOM 1587 C C . VAL A 1 211 ? -37.642 -25.113 92.805 1.00 90.50 211 VAL A C 1
ATOM 1589 O O . VAL A 1 211 ? -36.867 -25.775 92.125 1.00 90.50 211 VAL A O 1
ATOM 1592 N N . VAL A 1 212 ? -38.961 -25.133 92.600 1.00 91.50 212 VAL A N 1
ATOM 1593 C CA . VAL A 1 212 ? -39.552 -25.822 91.445 1.00 91.50 212 VAL A CA 1
ATOM 1594 C C . VAL A 1 212 ? -39.083 -25.130 90.165 1.00 91.50 212 VAL A C 1
ATOM 1596 O O . VAL A 1 212 ? -39.263 -23.920 90.026 1.00 91.50 212 VAL A O 1
ATOM 1599 N N . ALA A 1 213 ? -38.529 -25.886 89.215 1.00 88.94 213 ALA A N 1
ATOM 1600 C CA . ALA A 1 213 ? -37.934 -25.335 87.997 1.00 88.94 213 ALA A CA 1
ATOM 1601 C C . ALA A 1 213 ? -38.918 -24.453 87.202 1.00 88.94 213 ALA A C 1
ATOM 1603 O O . ALA A 1 213 ? -38.572 -23.360 86.766 1.00 88.94 213 ALA A O 1
ATOM 1604 N N . GLY A 1 214 ? -40.173 -24.899 87.083 1.00 87.81 214 GLY A N 1
ATOM 1605 C CA . GLY A 1 214 ? -41.270 -24.195 86.406 1.00 87.81 214 GLY A CA 1
ATOM 1606 C C . GLY A 1 214 ? -41.950 -23.097 87.224 1.00 87.81 214 GLY A C 1
ATOM 1607 O O . GLY A 1 214 ? -43.090 -22.750 86.937 1.00 87.81 214 GLY A O 1
ATOM 1608 N N . THR A 1 215 ? -41.313 -22.572 88.272 1.00 89.50 215 THR A N 1
ATOM 1609 C CA . THR A 1 215 ? -41.939 -21.547 89.113 1.00 89.50 215 THR A CA 1
ATOM 1610 C C . THR A 1 215 ? -42.203 -20.243 88.353 1.00 89.50 215 THR A C 1
ATOM 1612 O O . THR A 1 215 ? -41.367 -19.762 87.585 1.00 89.50 215 THR A O 1
ATOM 1615 N N . HIS A 1 216 ? -43.350 -19.621 88.635 1.00 90.06 216 HIS A N 1
ATOM 1616 C CA . HIS A 1 216 ? -43.689 -18.274 88.166 1.00 90.06 216 HIS A CA 1
ATOM 1617 C C . HIS A 1 216 ? -43.125 -17.163 89.069 1.00 90.06 216 HIS A C 1
ATOM 1619 O O . HIS A 1 216 ? -43.312 -15.978 88.797 1.00 90.06 216 HIS A O 1
ATOM 1625 N N . ARG A 1 217 ? -42.410 -17.517 90.145 1.00 88.88 217 ARG A N 1
ATOM 1626 C CA . ARG A 1 217 ? -41.659 -16.549 90.953 1.00 88.88 217 ARG A CA 1
ATOM 1627 C C . ARG A 1 217 ? -40.515 -15.973 90.116 1.00 88.88 217 ARG A C 1
ATOM 1629 O O . ARG A 1 217 ? -39.769 -16.725 89.492 1.00 88.88 217 ARG A O 1
ATOM 1636 N N . ARG A 1 218 ? -40.352 -14.644 90.126 1.00 90.88 218 ARG A N 1
ATOM 1637 C CA . ARG A 1 218 ? -39.181 -13.984 89.527 1.00 90.88 218 ARG A CA 1
ATOM 1638 C C . ARG A 1 218 ? -37.956 -14.253 90.391 1.00 90.88 218 ARG A C 1
ATOM 1640 O O . ARG A 1 218 ? -37.971 -13.992 91.592 1.00 90.88 218 ARG A O 1
ATOM 1647 N N . LEU A 1 219 ? -36.923 -14.779 89.756 1.00 93.81 219 LEU A N 1
ATOM 1648 C CA . LEU A 1 219 ? -35.644 -15.122 90.354 1.00 93.81 219 LEU A CA 1
ATOM 1649 C C . LEU A 1 219 ? -34.561 -14.282 89.684 1.00 93.81 219 LEU A C 1
ATOM 1651 O O . LEU A 1 219 ? -34.723 -13.842 88.542 1.00 93.81 219 LEU A O 1
ATOM 1655 N N . TRP A 1 220 ? -33.481 -14.041 90.408 1.00 94.12 220 TRP A N 1
ATOM 1656 C CA . TRP A 1 220 ? -32.280 -13.401 89.903 1.00 94.12 220 TRP A CA 1
ATOM 1657 C C . TRP A 1 220 ? -31.400 -14.398 89.162 1.00 94.12 220 TRP A C 1
ATOM 1659 O O . TRP A 1 220 ? -31.215 -15.535 89.600 1.00 94.12 220 TRP A O 1
ATOM 1669 N N . TRP A 1 221 ? -30.863 -13.944 88.038 1.00 93.50 221 TRP A N 1
ATOM 1670 C CA . TRP A 1 221 ? -29.991 -14.716 87.177 1.00 93.50 221 TRP A CA 1
ATOM 1671 C C . TRP A 1 221 ? -28.784 -13.888 86.765 1.00 93.50 221 TRP A C 1
ATOM 1673 O O . TRP A 1 221 ? -28.887 -12.667 86.596 1.00 93.50 221 TRP A O 1
ATOM 1683 N N . THR A 1 222 ? -27.670 -14.570 86.548 1.00 92.31 222 THR A N 1
ATOM 1684 C CA . THR A 1 222 ? -26.411 -14.001 86.074 1.00 92.31 222 THR A CA 1
ATOM 1685 C C . THR A 1 222 ? -25.918 -14.749 84.838 1.00 92.31 222 THR A C 1
ATOM 1687 O O . THR A 1 222 ? -26.342 -15.868 84.542 1.00 92.31 222 THR A O 1
ATOM 1690 N N . CYS A 1 223 ? -25.061 -14.100 84.052 1.00 88.50 223 CYS A N 1
ATOM 1691 C CA . CYS A 1 223 ? -24.440 -14.677 82.864 1.00 88.50 223 CYS A CA 1
ATOM 1692 C C . CYS A 1 223 ? -22.943 -14.367 82.875 1.00 88.50 223 CYS A C 1
ATOM 1694 O O . CYS A 1 223 ? -22.546 -13.247 83.184 1.00 88.50 223 CYS A O 1
ATOM 1696 N N . ALA A 1 224 ? -22.119 -15.353 82.518 1.00 85.88 224 ALA A N 1
ATOM 1697 C CA . ALA A 1 224 ? -20.663 -15.220 82.514 1.00 85.88 224 ALA A CA 1
ATOM 1698 C C . ALA A 1 224 ? -20.125 -14.309 81.392 1.00 85.88 224 ALA A C 1
ATOM 1700 O O . ALA A 1 224 ? -18.986 -13.859 81.466 1.00 85.88 224 ALA A O 1
ATOM 1701 N N . GLU A 1 225 ? -20.942 -14.006 80.377 1.00 84.81 225 GLU A N 1
ATOM 1702 C CA . GLU A 1 225 ? -20.557 -13.206 79.203 1.00 84.81 225 GLU A CA 1
ATOM 1703 C C . GLU A 1 225 ? -20.283 -11.727 79.520 1.00 84.81 225 GLU A C 1
ATOM 1705 O O . GLU A 1 225 ? -19.670 -11.018 78.720 1.00 84.81 225 GLU A O 1
ATOM 1710 N N . GLY A 1 226 ? -20.722 -11.228 80.677 1.00 82.19 226 GLY A N 1
ATOM 1711 C CA . GLY A 1 226 ? -20.419 -9.863 81.081 1.00 82.19 226 GLY A CA 1
ATOM 1712 C C . GLY A 1 226 ? -20.703 -9.590 82.556 1.00 82.19 226 GLY A C 1
ATOM 1713 O O . GLY A 1 226 ? -21.694 -10.078 83.098 1.00 82.19 226 GLY A O 1
ATOM 1714 N N . PRO A 1 227 ? -19.880 -8.755 83.216 1.00 81.31 227 PRO A N 1
ATOM 1715 C CA . PRO A 1 227 ? -20.022 -8.466 84.644 1.00 81.31 227 PRO A CA 1
ATOM 1716 C C . PRO A 1 227 ? -21.320 -7.709 84.981 1.00 81.31 227 PRO A C 1
ATOM 1718 O O . PRO A 1 227 ? -21.781 -7.740 86.116 1.00 81.31 227 PRO A O 1
ATOM 1721 N N . ASP A 1 228 ? -21.941 -7.044 84.002 1.00 85.62 228 ASP A N 1
ATOM 1722 C CA . ASP A 1 228 ? -23.214 -6.327 84.124 1.00 85.62 228 ASP A CA 1
ATOM 1723 C C . ASP A 1 228 ? -24.433 -7.170 83.687 1.00 85.62 228 ASP A C 1
ATOM 1725 O O . ASP A 1 228 ? -25.573 -6.689 83.675 1.00 85.62 228 ASP A O 1
ATOM 1729 N N . HIS A 1 229 ? -24.240 -8.451 83.354 1.00 90.38 229 HIS A N 1
ATOM 1730 C CA . HIS A 1 229 ? -25.308 -9.346 82.902 1.00 90.38 229 HIS A CA 1
ATOM 1731 C C . HIS A 1 229 ? -26.045 -9.994 84.079 1.00 90.38 229 HIS A C 1
ATOM 1733 O O . HIS A 1 229 ? -26.031 -11.208 84.255 1.00 90.38 229 HIS A O 1
ATOM 1739 N N . HIS A 1 230 ? -26.738 -9.173 84.865 1.00 90.06 230 HIS A N 1
ATOM 1740 C CA . HIS A 1 230 ? -27.622 -9.603 85.954 1.00 90.06 230 HIS A CA 1
ATOM 1741 C C . HIS A 1 230 ? -29.079 -9.202 85.649 1.00 90.06 230 HIS A C 1
ATOM 1743 O O . HIS A 1 230 ? -29.340 -8.096 85.152 1.00 90.06 230 HIS A O 1
ATOM 1749 N N . TRP A 1 231 ? -30.054 -10.095 85.848 1.00 93.38 231 TRP A N 1
ATOM 1750 C CA . TRP A 1 231 ? -31.464 -9.811 85.530 1.00 93.38 231 TRP A CA 1
ATOM 1751 C C . TRP A 1 231 ? -32.465 -10.677 86.301 1.00 93.38 231 TRP A C 1
ATOM 1753 O O . TRP A 1 231 ? -32.121 -11.719 86.846 1.00 93.38 231 TRP A O 1
ATOM 1763 N N . GLN A 1 232 ? -33.733 -10.252 86.302 1.00 93.25 232 GLN A N 1
ATOM 1764 C CA . GLN A 1 232 ? -34.843 -11.007 86.886 1.00 93.25 232 GLN A CA 1
ATOM 1765 C C . GLN A 1 232 ? -35.725 -11.655 85.816 1.00 93.25 232 GLN A C 1
ATOM 1767 O O . GLN A 1 232 ? -36.286 -10.950 84.970 1.00 93.25 232 GLN A O 1
ATOM 1772 N N . ALA A 1 233 ? -35.943 -12.964 85.922 1.00 92.38 233 ALA A N 1
ATOM 1773 C CA . ALA A 1 233 ? -36.864 -13.737 85.081 1.00 92.38 233 ALA A CA 1
ATOM 1774 C C . ALA A 1 233 ? -37.526 -14.860 85.894 1.00 92.38 233 ALA A C 1
ATOM 1776 O O . ALA A 1 233 ? -36.998 -15.253 86.936 1.00 92.38 233 ALA A O 1
ATOM 1777 N N . THR A 1 234 ? -38.681 -15.367 85.458 1.00 94.12 234 THR A N 1
ATOM 1778 C CA . THR A 1 234 ? -39.308 -16.518 86.129 1.00 94.12 234 THR A CA 1
ATOM 1779 C C . THR A 1 234 ? -38.600 -17.822 85.759 1.00 94.12 234 THR A C 1
ATOM 1781 O O . THR A 1 234 ? -37.993 -17.912 84.692 1.00 94.12 234 THR A O 1
ATOM 1784 N N . GLY A 1 235 ? -38.674 -18.841 86.621 1.00 89.75 235 GLY A N 1
ATOM 1785 C CA . GLY A 1 235 ? -38.143 -20.173 86.302 1.00 89.75 235 GLY A CA 1
ATOM 1786 C C . GLY A 1 235 ? -38.795 -20.769 85.047 1.00 89.75 235 GLY A C 1
ATOM 1787 O O . GLY A 1 235 ? -38.103 -21.307 84.184 1.00 89.75 235 GLY A O 1
ATOM 1788 N N . ALA A 1 236 ? -40.105 -20.554 84.884 1.00 90.75 236 ALA A N 1
ATOM 1789 C CA . ALA A 1 236 ? -40.848 -20.932 83.684 1.00 90.75 236 ALA A CA 1
ATOM 1790 C C . ALA A 1 236 ? -40.308 -20.265 82.398 1.00 90.75 236 ALA A C 1
ATOM 1792 O O . ALA A 1 236 ? -40.073 -20.960 81.411 1.00 90.75 236 ALA A O 1
ATOM 1793 N N . ASP A 1 237 ? -40.039 -18.952 82.406 1.00 90.44 237 ASP A N 1
ATOM 1794 C CA . ASP A 1 237 ? -39.504 -18.240 81.226 1.00 90.44 237 ASP A CA 1
ATOM 1795 C C . ASP A 1 237 ? -38.103 -18.724 80.844 1.00 90.44 237 ASP A C 1
ATOM 1797 O O . ASP A 1 237 ? -37.747 -18.778 79.661 1.00 90.44 237 ASP A O 1
ATOM 1801 N N . ARG A 1 238 ? -37.291 -19.063 81.853 1.00 92.31 238 ARG A N 1
ATOM 1802 C CA . ARG A 1 238 ? -35.952 -19.616 81.648 1.00 92.31 238 ARG A CA 1
ATOM 1803 C C . ARG A 1 238 ? -36.009 -21.016 81.048 1.00 92.31 238 ARG A C 1
ATOM 1805 O O . ARG A 1 238 ? -35.267 -21.279 80.106 1.00 92.31 238 ARG A O 1
ATOM 1812 N N . LEU A 1 239 ? -36.916 -21.873 81.525 1.00 88.25 239 LEU A N 1
ATOM 1813 C CA . LEU A 1 239 ? -37.178 -23.191 80.932 1.00 88.25 239 LEU A CA 1
ATOM 1814 C C . LEU A 1 239 ? -37.688 -23.099 79.491 1.00 88.25 239 LEU A C 1
ATOM 1816 O O . LEU A 1 239 ? -37.324 -23.928 78.665 1.00 88.25 239 LEU A O 1
ATOM 1820 N N . ALA A 1 240 ? -38.475 -22.070 79.172 1.00 89.19 240 ALA A N 1
ATOM 1821 C CA . ALA A 1 240 ? -38.946 -21.802 77.815 1.00 89.19 240 ALA A CA 1
ATOM 1822 C C . ALA A 1 240 ? -37.856 -21.245 76.868 1.00 89.19 240 ALA A C 1
ATOM 1824 O O . ALA A 1 240 ? -38.143 -20.965 75.706 1.00 89.19 240 ALA A O 1
ATOM 1825 N N . GLY A 1 241 ? -36.613 -21.074 77.340 1.00 85.81 241 GLY A N 1
ATOM 1826 C CA . GLY A 1 241 ? -35.467 -20.663 76.520 1.00 85.81 241 GLY A CA 1
ATOM 1827 C C . GLY A 1 241 ? -35.142 -19.166 76.548 1.00 85.81 241 GLY A C 1
ATOM 1828 O O . GLY A 1 241 ? -34.326 -18.700 75.751 1.00 85.81 241 GLY A O 1
ATOM 1829 N N . THR A 1 242 ? -35.734 -18.380 77.455 1.00 87.25 242 THR A N 1
ATOM 1830 C CA . THR A 1 242 ? -35.384 -16.955 77.585 1.00 87.25 242 THR A CA 1
ATOM 1831 C C . THR A 1 242 ? -34.010 -16.800 78.245 1.00 87.25 242 THR A C 1
ATOM 1833 O O . THR A 1 242 ? -33.821 -17.190 79.396 1.00 87.25 242 THR A O 1
ATOM 1836 N N . GLY A 1 243 ? -33.042 -16.228 77.521 1.00 88.12 243 GLY A N 1
ATOM 1837 C CA . GLY A 1 243 ? -31.663 -16.012 77.984 1.00 88.12 243 GLY A CA 1
ATOM 1838 C C . GLY A 1 243 ? -31.366 -14.597 78.501 1.00 88.12 243 GLY A C 1
ATOM 1839 O O . GLY A 1 243 ? -32.269 -13.812 78.795 1.00 88.12 243 GLY A O 1
ATOM 1840 N N . CYS A 1 244 ? -30.075 -14.259 78.587 1.00 91.00 244 CYS A N 1
ATOM 1841 C CA . CYS A 1 244 ? -29.601 -12.943 79.018 1.00 91.00 244 CYS A CA 1
ATOM 1842 C C . CYS A 1 244 ? -30.070 -11.809 78.069 1.00 91.00 244 CYS A C 1
ATOM 1844 O O . CYS A 1 244 ? -29.802 -11.866 76.863 1.00 91.00 244 CYS A O 1
ATOM 1846 N N . PRO A 1 245 ? -30.707 -10.731 78.578 1.00 88.62 245 PRO A N 1
ATOM 1847 C CA . PRO A 1 245 ? -31.179 -9.616 77.752 1.00 88.62 245 PRO A CA 1
ATOM 1848 C C . PRO A 1 245 ? -30.047 -8.775 77.141 1.00 88.62 245 PRO A C 1
ATOM 1850 O O . PRO A 1 245 ? -30.261 -8.149 76.104 1.00 88.62 245 PRO A O 1
ATOM 1853 N N . ALA A 1 246 ? -28.853 -8.756 77.743 1.00 89.06 246 ALA A N 1
ATOM 1854 C CA . ALA A 1 246 ? -27.692 -8.068 77.178 1.00 89.06 246 ALA A CA 1
ATOM 1855 C C . ALA A 1 246 ? -27.091 -8.852 75.997 1.00 89.06 246 ALA A C 1
ATOM 1857 O O . ALA A 1 246 ? -26.936 -8.284 74.915 1.00 89.06 246 ALA A O 1
ATOM 1858 N N . CYS A 1 247 ? -26.863 -10.165 76.146 1.00 85.94 247 CYS A N 1
ATOM 1859 C CA . CYS A 1 247 ? -26.402 -11.023 75.043 1.00 85.94 247 CYS A CA 1
ATOM 1860 C C . CYS A 1 247 ? -27.384 -11.033 73.866 1.00 85.94 247 CYS A C 1
ATOM 1862 O O . CYS A 1 247 ? -26.977 -10.997 72.710 1.00 85.94 247 CYS A O 1
ATOM 1864 N N . ALA A 1 248 ? -28.689 -11.024 74.154 1.00 86.81 248 ALA A N 1
ATOM 1865 C CA . ALA A 1 248 ? -29.736 -10.981 73.135 1.00 86.81 248 ALA A CA 1
ATOM 1866 C C . ALA A 1 248 ? -29.922 -9.595 72.479 1.00 86.81 248 ALA A C 1
ATOM 1868 O O . ALA A 1 248 ? -30.843 -9.425 71.681 1.00 86.81 248 ALA A O 1
ATOM 1869 N N . GLY A 1 249 ? -29.118 -8.584 72.841 1.00 85.38 249 GLY A N 1
ATOM 1870 C CA . GLY A 1 249 ? -29.216 -7.231 72.282 1.00 85.38 249 GLY A CA 1
ATOM 1871 C C . GLY A 1 249 ? -30.517 -6.498 72.633 1.00 85.38 249 GLY A C 1
ATOM 1872 O O . GLY A 1 249 ? -30.930 -5.600 71.906 1.00 85.38 249 GLY A O 1
ATOM 1873 N N . LYS A 1 250 ? -31.181 -6.881 73.732 1.00 85.38 250 LYS A N 1
ATOM 1874 C CA . LYS A 1 250 ? -32.406 -6.241 74.248 1.00 85.38 250 LYS A CA 1
ATOM 1875 C C . LYS A 1 250 ? -32.120 -5.197 75.331 1.00 85.38 250 LYS A C 1
ATOM 1877 O O . LYS A 1 250 ? -32.984 -4.378 75.630 1.00 85.38 250 LYS A O 1
ATOM 1882 N N . ARG A 1 251 ? -30.923 -5.223 75.924 1.00 89.50 251 ARG A N 1
ATOM 1883 C CA . ARG A 1 251 ? -30.444 -4.267 76.932 1.00 89.50 251 ARG A CA 1
ATOM 1884 C C . ARG A 1 251 ? -29.019 -3.832 76.598 1.00 89.50 251 ARG A C 1
ATOM 1886 O O . ARG A 1 251 ? -28.200 -4.669 76.224 1.00 89.50 251 ARG A O 1
ATOM 1893 N N . VAL A 1 252 ? -28.736 -2.537 76.731 1.00 88.56 252 VAL A N 1
ATOM 1894 C CA . VAL A 1 252 ? -27.386 -1.985 76.544 1.00 88.56 252 VAL A CA 1
ATOM 1895 C C . VAL A 1 252 ? -26.463 -2.526 77.635 1.00 88.56 252 VAL A C 1
ATOM 1897 O O . VAL A 1 252 ? -26.857 -2.616 78.796 1.00 88.56 252 VAL A O 1
ATOM 1900 N N . SER A 1 253 ? -25.255 -2.903 77.243 1.00 88.75 253 SER A N 1
ATOM 1901 C CA . SER A 1 253 ? -24.184 -3.391 78.103 1.00 88.75 253 SER A CA 1
ATOM 1902 C C . SER A 1 253 ? -22.849 -2.897 77.565 1.00 88.75 253 SER A C 1
ATOM 1904 O O . SER A 1 253 ? -22.690 -2.659 76.363 1.00 88.75 253 SER A O 1
ATOM 1906 N N . VAL A 1 254 ? -21.847 -2.846 78.439 1.00 85.81 254 VAL A N 1
ATOM 1907 C CA . VAL A 1 254 ? -20.448 -2.608 78.050 1.00 85.81 254 VAL A CA 1
ATOM 1908 C C . VAL A 1 254 ? -19.940 -3.595 76.994 1.00 85.81 254 VAL A C 1
ATOM 1910 O O . VAL A 1 254 ? -18.940 -3.317 76.338 1.00 85.81 254 VAL A O 1
ATOM 1913 N N . THR A 1 255 ? -20.612 -4.736 76.813 1.00 86.75 255 THR A N 1
ATOM 1914 C CA . THR A 1 255 ? -20.282 -5.792 75.840 1.00 86.75 255 THR A CA 1
ATOM 1915 C C . THR A 1 255 ? -20.923 -5.605 74.460 1.00 86.75 255 THR A C 1
ATOM 1917 O O . THR A 1 255 ? -20.403 -6.142 73.486 1.00 86.75 255 THR A O 1
ATOM 1920 N N . ASN A 1 256 ? -21.995 -4.812 74.337 1.00 89.00 256 ASN A N 1
ATOM 1921 C CA . ASN A 1 256 ? -22.764 -4.666 73.090 1.00 89.00 256 ASN A CA 1
ATOM 1922 C C . ASN A 1 256 ? -23.002 -3.204 72.652 1.00 89.00 256 ASN A C 1
ATOM 1924 O O . ASN A 1 256 ? -23.723 -2.964 71.676 1.00 89.00 256 ASN A O 1
ATOM 1928 N N . SER A 1 257 ? -22.418 -2.230 73.357 1.00 92.50 257 SER A N 1
ATOM 1929 C CA . SER A 1 257 ? -22.596 -0.806 73.069 1.00 92.50 257 SER A CA 1
ATOM 1930 C C . SER A 1 257 ? -21.839 -0.338 71.819 1.00 92.50 257 SER A C 1
ATOM 1932 O O . SER A 1 257 ? -20.801 -0.887 71.440 1.00 92.50 257 SER A O 1
ATOM 1934 N N . LEU A 1 258 ? -22.344 0.718 71.175 1.00 91.31 258 LEU A N 1
ATOM 1935 C CA . LEU A 1 258 ? -21.741 1.331 69.990 1.00 91.31 258 LEU A CA 1
ATOM 1936 C C . LEU A 1 258 ? -20.360 1.930 70.294 1.00 91.31 258 LEU A C 1
ATOM 1938 O O . LEU A 1 258 ? -19.501 1.928 69.416 1.00 91.31 258 LEU A O 1
ATOM 1942 N N . ALA A 1 259 ? -20.113 2.367 71.534 1.00 90.25 259 ALA A N 1
ATOM 1943 C CA . ALA A 1 259 ? -18.815 2.883 71.982 1.00 90.25 259 ALA A CA 1
ATOM 1944 C C . ALA A 1 259 ? -17.647 1.896 71.786 1.00 90.25 259 ALA A C 1
ATOM 1946 O O . ALA A 1 259 ? -16.505 2.325 71.647 1.00 90.25 259 ALA A O 1
ATOM 1947 N N . ARG A 1 260 ? -17.917 0.584 71.706 1.00 89.62 260 ARG A N 1
ATOM 1948 C CA . ARG A 1 260 ? -16.896 -0.434 71.397 1.00 89.62 260 ARG A CA 1
ATOM 1949 C C . ARG A 1 260 ? -16.375 -0.359 69.957 1.00 89.62 260 ARG A C 1
ATOM 1951 O O . ARG A 1 260 ? -15.330 -0.925 69.654 1.00 89.62 260 ARG A O 1
ATOM 1958 N N . HIS A 1 261 ? -17.099 0.311 69.064 1.00 90.25 261 HIS A N 1
ATOM 1959 C CA . HIS A 1 261 ? -16.746 0.464 67.656 1.00 90.25 261 HIS A CA 1
ATOM 1960 C C . HIS A 1 261 ? -16.262 1.892 67.395 1.00 90.25 261 HIS A C 1
ATOM 1962 O O . HIS A 1 261 ? -17.037 2.729 66.936 1.00 90.25 261 HIS A O 1
ATOM 1968 N N . LEU A 1 262 ? -14.978 2.158 67.667 1.00 90.31 262 LEU A N 1
ATOM 1969 C CA . LEU A 1 262 ? -14.367 3.499 67.615 1.00 90.31 262 LEU A CA 1
ATOM 1970 C C . LEU A 1 262 ? -14.707 4.279 66.332 1.00 90.31 262 LEU A C 1
ATOM 1972 O O . LEU A 1 262 ? -15.173 5.413 66.403 1.00 90.31 262 LEU A O 1
ATOM 1976 N N . GLU A 1 263 ? -14.573 3.642 65.167 1.00 88.50 263 GLU A N 1
ATOM 1977 C CA . GLU A 1 263 ? -14.872 4.252 63.862 1.00 88.50 263 GLU A CA 1
ATOM 1978 C C . GLU A 1 263 ? -16.345 4.643 63.688 1.00 88.50 263 GLU A C 1
ATOM 1980 O O . GLU A 1 263 ? -16.668 5.659 63.067 1.00 88.50 263 GLU A O 1
ATOM 1985 N N . LEU A 1 264 ? -17.266 3.837 64.224 1.00 91.75 264 LEU A N 1
ATOM 1986 C CA . LEU A 1 264 ? -18.695 4.135 64.162 1.00 91.75 264 LEU A CA 1
ATOM 1987 C C . LEU A 1 264 ? -19.073 5.189 65.200 1.00 91.75 264 LEU A C 1
ATOM 1989 O O . LEU A 1 264 ? -19.842 6.093 64.884 1.00 91.75 264 LEU A O 1
ATOM 1993 N N . ALA A 1 265 ? -18.495 5.116 66.400 1.00 91.19 265 ALA A N 1
ATOM 1994 C CA . ALA A 1 265 ? -18.671 6.109 67.449 1.00 91.19 265 ALA A CA 1
ATOM 1995 C C . ALA A 1 265 ? -18.208 7.505 66.992 1.00 91.19 265 ALA A C 1
ATOM 1997 O O . ALA A 1 265 ? -18.921 8.478 67.217 1.00 91.19 265 ALA A O 1
ATOM 1998 N N . ALA A 1 266 ? -17.089 7.610 66.263 1.00 90.06 266 ALA A N 1
ATOM 1999 C CA . ALA A 1 266 ? -16.616 8.873 65.684 1.00 90.06 266 ALA A CA 1
ATOM 2000 C C . ALA A 1 266 ? -17.599 9.470 64.656 1.00 90.06 266 ALA A C 1
ATOM 2002 O O . ALA A 1 266 ? -17.761 10.688 64.554 1.00 90.06 266 ALA A O 1
ATOM 2003 N N . GLN A 1 267 ? -18.288 8.603 63.912 1.00 93.06 267 GLN A N 1
ATOM 2004 C CA . GLN A 1 267 ? -19.280 8.984 62.904 1.00 93.06 267 GLN A CA 1
ATOM 2005 C C . GLN A 1 267 ? -20.679 9.210 63.488 1.00 93.06 267 GLN A C 1
ATOM 2007 O O . GLN A 1 267 ? -21.584 9.605 62.754 1.00 93.06 267 GLN A O 1
ATOM 2012 N N . PHE A 1 268 ? -20.892 8.939 64.775 1.00 94.12 268 PHE A N 1
ATOM 2013 C CA . PHE A 1 268 ? -22.180 9.106 65.434 1.00 94.12 268 PHE A CA 1
ATOM 2014 C C . PHE A 1 268 ? -22.445 10.589 65.734 1.00 94.12 268 PHE A C 1
ATOM 2016 O O . PHE A 1 268 ? -21.630 11.273 66.354 1.00 94.12 268 PHE A O 1
ATOM 2023 N N . ASP A 1 269 ? -23.589 11.107 65.288 1.00 93.88 269 ASP A N 1
ATOM 2024 C CA . ASP A 1 269 ? -23.958 12.509 65.505 1.00 93.88 269 ASP A CA 1
ATOM 2025 C C . ASP A 1 269 ? -24.727 12.649 66.830 1.00 93.88 269 ASP A C 1
ATOM 2027 O O . ASP A 1 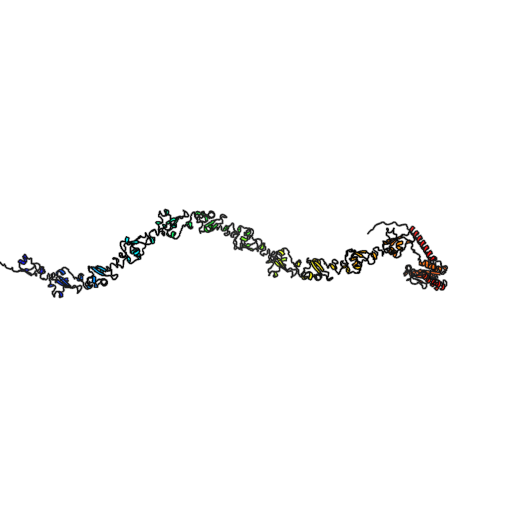269 ? -25.942 12.457 66.887 1.00 93.88 269 ASP A O 1
ATOM 2031 N N . VAL A 1 270 ? -24.011 12.946 67.919 1.00 92.44 270 VAL A N 1
ATOM 2032 C CA . VAL A 1 270 ? -24.591 13.067 69.273 1.00 92.44 270 VAL A CA 1
ATOM 2033 C C . VAL A 1 270 ? -25.688 14.133 69.327 1.00 92.44 270 VAL A C 1
ATOM 2035 O O . VAL A 1 270 ? -26.752 13.898 69.897 1.00 92.44 270 VAL A O 1
ATOM 2038 N N . GLN A 1 271 ? -25.467 15.291 68.698 1.00 91.44 271 GLN A N 1
ATOM 2039 C CA . GLN A 1 271 ? -26.431 16.393 68.719 1.00 91.44 271 GLN A CA 1
ATOM 2040 C C . GLN A 1 271 ? -27.712 16.023 67.961 1.00 91.44 271 GLN A C 1
ATOM 2042 O O . GLN A 1 271 ? -28.811 16.213 68.479 1.00 91.44 271 GLN A O 1
ATOM 2047 N N . ALA A 1 272 ? -27.589 15.430 66.770 1.00 91.19 272 ALA A N 1
ATOM 2048 C CA . ALA A 1 272 ? -28.749 15.040 65.968 1.00 91.19 272 ALA A CA 1
ATOM 2049 C C . ALA A 1 272 ? -29.524 13.839 66.532 1.00 91.19 272 ALA A C 1
ATOM 2051 O O . ALA A 1 272 ? -30.693 13.654 66.193 1.00 91.19 272 ALA A O 1
ATOM 2052 N N . ASN A 1 273 ? -28.905 13.038 67.402 1.00 93.75 273 ASN A N 1
ATOM 2053 C CA . ASN A 1 273 ? -29.553 11.932 68.114 1.00 93.75 273 ASN A CA 1
ATOM 2054 C C . ASN A 1 273 ? -30.027 12.319 69.528 1.00 93.75 273 ASN A C 1
ATOM 2056 O O . ASN A 1 273 ? -30.157 11.456 70.397 1.00 93.75 273 ASN A O 1
ATOM 2060 N N . GLY A 1 274 ? -30.290 13.608 69.771 1.00 90.62 274 GLY A N 1
ATOM 2061 C CA . GLY A 1 274 ? -30.898 14.081 71.018 1.00 90.62 274 GLY A CA 1
ATOM 2062 C C . GLY A 1 274 ? -29.979 13.984 72.238 1.00 90.62 274 GLY A C 1
ATOM 2063 O O . GLY A 1 274 ? -30.465 13.784 73.345 1.00 90.62 274 GLY A O 1
ATOM 2064 N N . GLY A 1 275 ? -28.660 14.077 72.046 1.00 91.06 275 GLY A N 1
ATOM 2065 C CA . GLY A 1 275 ? -27.668 14.050 73.125 1.00 91.06 275 GLY A CA 1
ATOM 2066 C C . GLY A 1 275 ? -27.274 12.653 73.614 1.00 91.06 275 GLY A C 1
ATOM 2067 O O . GLY A 1 275 ? -26.417 12.549 74.487 1.00 91.06 275 GLY A O 1
ATOM 2068 N N . ARG A 1 276 ? -27.855 11.581 73.054 1.00 93.25 276 ARG A N 1
ATOM 2069 C CA . ARG A 1 276 ? -27.485 10.194 73.387 1.00 93.25 276 ARG A CA 1
ATOM 2070 C C . ARG A 1 276 ? -26.022 9.945 73.022 1.00 93.25 276 ARG A C 1
ATOM 2072 O O . ARG A 1 276 ? -25.585 10.349 71.948 1.00 93.25 276 ARG A O 1
ATOM 2079 N N . THR A 1 277 ? -25.271 9.268 73.880 1.00 92.81 277 THR A N 1
ATOM 2080 C CA . THR A 1 277 ? -23.859 8.933 73.629 1.00 92.81 277 THR A CA 1
ATOM 2081 C C . THR A 1 277 ? -23.711 7.498 73.097 1.00 92.81 277 THR A C 1
ATOM 2083 O O . THR A 1 277 ? -24.598 6.669 73.312 1.00 92.81 277 THR A O 1
ATOM 2086 N N . PRO A 1 278 ? -22.619 7.152 72.382 1.00 92.44 278 PRO A N 1
ATOM 2087 C CA . PRO A 1 278 ? -22.436 5.806 71.822 1.00 92.44 278 PRO A CA 1
ATOM 2088 C C . PRO A 1 278 ? -22.485 4.656 72.847 1.00 92.44 278 PRO A C 1
ATOM 2090 O O . PRO A 1 278 ? -22.838 3.532 72.499 1.00 92.44 278 PRO A O 1
ATOM 2093 N N . ASP A 1 279 ? -22.155 4.893 74.113 1.00 92.56 279 ASP A N 1
ATOM 2094 C CA . ASP A 1 279 ? -22.241 3.889 75.181 1.00 92.56 279 ASP A CA 1
ATOM 2095 C C . ASP A 1 279 ? -23.688 3.555 75.583 1.00 92.56 279 ASP A C 1
ATOM 2097 O O . ASP A 1 279 ? -23.936 2.465 76.088 1.00 92.56 279 ASP A O 1
ATOM 2101 N N . GLN A 1 280 ? -24.650 4.432 75.276 1.00 92.00 280 GLN A N 1
ATOM 2102 C CA . GLN A 1 280 ? -26.081 4.266 75.567 1.00 92.00 280 GLN A CA 1
ATOM 2103 C C . GLN A 1 280 ? -26.858 3.573 74.435 1.00 92.00 280 GLN A C 1
ATOM 2105 O O . GLN A 1 280 ? -28.082 3.429 74.506 1.00 92.00 280 GLN A O 1
ATOM 2110 N N . ILE A 1 281 ? -26.171 3.179 73.362 1.00 93.31 281 ILE A N 1
ATOM 2111 C CA . ILE A 1 281 ? -26.767 2.628 72.145 1.00 93.31 281 ILE A CA 1
ATOM 2112 C C . ILE A 1 281 ? -26.209 1.232 71.900 1.00 93.31 281 ILE A C 1
ATOM 2114 O O . ILE A 1 281 ? -24.999 1.042 71.894 1.00 9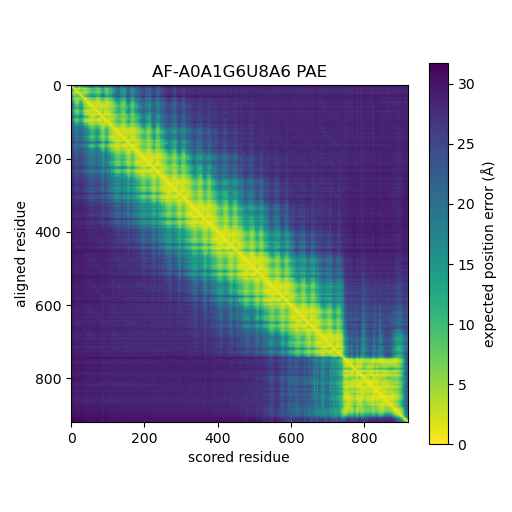3.31 281 ILE A O 1
ATOM 2118 N N . ILE A 1 282 ? -27.076 0.257 71.627 1.00 92.44 282 ILE A N 1
ATOM 2119 C CA . ILE A 1 282 ? -26.647 -1.075 71.178 1.00 92.44 282 ILE A CA 1
ATOM 2120 C C . ILE A 1 282 ? -26.102 -0.951 69.754 1.00 92.44 282 ILE A C 1
ATOM 2122 O O . ILE A 1 282 ? -26.811 -0.479 68.863 1.00 92.44 282 ILE A O 1
ATOM 2126 N N . ALA A 1 283 ? -24.869 -1.404 69.515 1.00 90.44 283 ALA A N 1
ATOM 2127 C CA . ALA A 1 283 ? -24.182 -1.239 68.232 1.00 90.44 283 ALA A CA 1
ATOM 2128 C C . ALA A 1 283 ? -24.987 -1.803 67.047 1.00 90.44 283 ALA A C 1
ATOM 2130 O O . ALA A 1 283 ? -25.057 -1.191 65.985 1.00 90.44 283 ALA A O 1
ATOM 2131 N N . GLY A 1 284 ? -25.643 -2.950 67.250 1.00 89.06 284 GLY A N 1
ATOM 2132 C CA . GLY A 1 284 ? -26.481 -3.631 66.260 1.00 89.06 284 GLY A CA 1
ATOM 2133 C C . GLY A 1 284 ? -27.938 -3.170 66.190 1.00 89.06 284 GLY A C 1
ATOM 2134 O O . GLY A 1 284 ? -28.752 -3.882 65.608 1.00 89.06 284 GLY A O 1
ATOM 2135 N N . THR A 1 285 ? -28.300 -2.027 66.782 1.00 90.94 285 THR A N 1
ATOM 2136 C CA . THR A 1 285 ? -29.694 -1.552 66.789 1.00 90.94 285 THR A CA 1
ATOM 2137 C C . THR A 1 285 ? -30.259 -1.351 65.378 1.00 90.94 285 THR A C 1
ATOM 2139 O O . THR A 1 285 ? -29.563 -0.892 64.466 1.00 90.94 285 THR A O 1
ATOM 2142 N N . ASN A 1 286 ? -31.553 -1.643 65.218 1.00 90.75 286 ASN A N 1
ATOM 2143 C CA . ASN A 1 286 ? -32.326 -1.340 64.010 1.00 90.75 286 ASN A CA 1
ATOM 2144 C C . ASN A 1 286 ? -32.856 0.110 63.995 1.00 90.75 286 ASN A C 1
ATOM 2146 O O . ASN A 1 286 ? -33.422 0.552 62.995 1.00 90.75 286 ASN A O 1
ATOM 2150 N N . GLU A 1 287 ? -32.671 0.866 65.083 1.00 91.06 287 GLU A N 1
ATOM 2151 C CA . GLU A 1 287 ? -33.043 2.281 65.175 1.00 91.06 287 GLU A CA 1
ATOM 2152 C C . GLU A 1 287 ? -32.261 3.124 64.153 1.00 91.06 287 GLU A C 1
ATOM 2154 O O . GLU A 1 287 ? -31.037 3.034 64.070 1.00 91.06 287 GLU A O 1
ATOM 2159 N N . ARG A 1 288 ? -32.956 3.963 63.368 1.00 93.12 288 ARG A N 1
ATOM 2160 C CA . ARG A 1 288 ? -32.333 4.849 62.368 1.00 93.12 288 ARG A CA 1
ATOM 2161 C C . ARG A 1 288 ? -31.765 6.111 63.014 1.00 93.12 288 ARG A C 1
ATOM 2163 O O . ARG A 1 288 ? -32.467 7.123 63.113 1.00 93.12 288 ARG A O 1
ATOM 2170 N N . LEU A 1 289 ? -30.485 6.035 63.345 1.00 94.62 289 LEU A N 1
ATOM 2171 C CA . LEU A 1 289 ? -29.688 7.074 63.986 1.00 94.62 289 LEU A CA 1
ATOM 2172 C C . LEU A 1 289 ? -29.040 7.994 62.946 1.00 94.62 289 LEU A C 1
ATOM 2174 O O . LEU A 1 289 ? -28.847 7.612 61.786 1.00 94.62 289 LEU A O 1
ATOM 2178 N N . TRP A 1 290 ? -28.724 9.213 63.362 1.00 94.94 290 TRP A N 1
ATOM 2179 C CA . TRP A 1 290 ? -27.971 10.184 62.579 1.00 94.94 290 TRP A CA 1
ATOM 2180 C C . TRP A 1 290 ? -26.469 9.940 62.662 1.00 94.94 290 TRP A C 1
ATOM 2182 O O . TRP A 1 290 ? -25.913 9.688 63.732 1.00 94.94 290 TRP A O 1
ATOM 2192 N N . TRP A 1 291 ? -25.820 10.060 61.512 1.00 94.12 291 TRP A N 1
ATOM 2193 C CA . TRP A 1 291 ? -24.386 9.909 61.349 1.00 94.12 291 TRP A CA 1
ATOM 2194 C C . TRP A 1 291 ? -23.831 11.086 60.555 1.00 94.12 291 TRP A C 1
ATOM 2196 O O . TRP A 1 291 ? -24.517 11.627 59.683 1.00 94.12 291 TRP A O 1
ATOM 2206 N N . ARG A 1 292 ? -22.579 11.436 60.831 1.00 93.56 292 ARG A N 1
ATOM 2207 C CA . ARG A 1 292 ? -21.800 12.457 60.130 1.00 93.56 292 ARG A CA 1
ATOM 2208 C C . ARG A 1 292 ? -20.505 11.851 59.604 1.00 93.56 292 ARG A C 1
ATOM 2210 O O . ARG A 1 292 ? -19.910 10.989 60.254 1.00 93.56 292 ARG A O 1
ATOM 2217 N N . CYS A 1 293 ? -20.083 12.260 58.414 1.00 91.38 293 CYS A N 1
ATOM 2218 C CA . CYS A 1 293 ? -18.848 11.763 57.819 1.00 91.38 293 CYS A CA 1
ATOM 2219 C C . CYS A 1 293 ? -17.698 12.680 58.230 1.00 91.38 293 CYS A C 1
ATOM 2221 O O . CYS A 1 293 ? -17.860 13.892 58.148 1.00 91.38 293 CYS A O 1
ATOM 2223 N N . PRO A 1 294 ? -16.520 12.144 58.576 1.00 87.69 294 PRO A N 1
ATOM 2224 C CA . PRO A 1 294 ? -15.337 12.973 58.796 1.00 87.69 294 PRO A CA 1
ATOM 2225 C C . PRO A 1 294 ? -14.818 13.652 57.515 1.00 87.69 294 PRO A C 1
ATOM 2227 O O . PRO A 1 294 ? -13.975 14.534 57.605 1.00 87.69 294 PRO A O 1
ATOM 2230 N N . VAL A 1 295 ? -15.280 13.241 56.324 1.00 86.38 295 VAL A N 1
ATOM 2231 C CA . VAL A 1 295 ? -14.806 13.782 55.035 1.00 86.38 295 VAL A CA 1
ATOM 2232 C C . VAL A 1 295 ? -15.342 15.188 54.761 1.00 86.38 295 VAL A C 1
ATOM 2234 O O . VAL A 1 295 ? -14.616 16.013 54.215 1.00 86.38 295 VAL A O 1
ATOM 2237 N N . ALA A 1 296 ? -16.607 15.450 55.089 1.00 85.94 296 ALA A N 1
ATOM 2238 C CA . ALA A 1 296 ? -17.228 16.756 54.907 1.00 85.94 296 ALA A CA 1
ATOM 2239 C C . ALA A 1 296 ? -18.469 16.894 55.795 1.00 85.94 296 ALA A C 1
ATOM 2241 O O . ALA A 1 296 ? -19.234 15.942 55.963 1.00 85.94 296 ALA A O 1
ATOM 2242 N N . ASP A 1 297 ? -18.701 18.098 56.311 1.00 84.19 297 ASP A N 1
ATOM 2243 C CA . ASP A 1 297 ? -19.782 18.368 57.266 1.00 84.19 297 ASP A CA 1
ATOM 2244 C C . ASP A 1 297 ? -21.189 18.226 56.662 1.00 84.19 297 ASP A C 1
ATOM 2246 O O . ASP A 1 297 ? -22.150 17.945 57.380 1.00 84.19 297 ASP A O 1
ATOM 2250 N N . ASP A 1 298 ? -21.332 18.371 55.339 1.00 86.88 298 ASP A N 1
ATOM 2251 C CA . ASP A 1 298 ? -22.606 18.186 54.632 1.00 86.88 298 ASP A CA 1
ATOM 2252 C C . ASP A 1 298 ? -22.972 16.703 54.441 1.00 86.88 298 ASP A C 1
ATOM 2254 O O . ASP A 1 298 ? -24.107 16.367 54.093 1.00 86.88 298 ASP A O 1
ATOM 2258 N N . HIS A 1 299 ? -22.045 15.781 54.720 1.00 91.75 299 HIS A N 1
ATOM 2259 C CA . HIS A 1 299 ? -22.283 14.341 54.652 1.00 91.75 299 HIS A CA 1
ATOM 2260 C C . HIS A 1 299 ? -22.974 13.847 55.923 1.00 91.75 299 HIS A C 1
ATOM 2262 O O . HIS A 1 299 ? -22.387 13.144 56.752 1.00 91.75 299 HIS A O 1
ATOM 2268 N N . ARG A 1 300 ? -24.251 14.192 56.071 1.00 92.06 300 ARG A N 1
ATOM 2269 C CA . ARG A 1 300 ? -25.096 13.746 57.185 1.00 92.06 300 ARG A CA 1
ATOM 2270 C C . ARG A 1 300 ? -26.178 12.805 56.681 1.00 92.06 300 ARG A C 1
ATOM 2272 O O . ARG A 1 300 ? -26.861 13.101 55.702 1.00 92.06 300 ARG A O 1
ATOM 2279 N N . TRP A 1 301 ? -26.339 11.653 57.332 1.00 93.81 301 TRP A N 1
ATOM 2280 C CA . TRP A 1 301 ? -27.302 10.640 56.889 1.00 93.81 301 TRP A CA 1
ATOM 2281 C C . TRP A 1 301 ? -27.912 9.836 58.033 1.00 93.81 301 TRP A C 1
ATOM 2283 O O . TRP A 1 301 ? -27.362 9.749 59.128 1.00 93.81 301 TRP A O 1
ATOM 2293 N N . ARG A 1 302 ? -29.060 9.205 57.752 1.00 93.94 302 ARG A N 1
ATOM 2294 C CA . ARG A 1 302 ? -29.775 8.329 58.690 1.00 93.94 302 ARG A CA 1
ATOM 2295 C C . ARG A 1 302 ? -29.630 6.859 58.321 1.00 93.94 302 ARG A C 1
ATOM 2297 O O . ARG A 1 302 ? -30.150 6.441 57.281 1.00 93.94 302 ARG A O 1
ATOM 2304 N N . ALA A 1 303 ? -29.036 6.064 59.206 1.00 93.25 303 ALA A N 1
ATOM 2305 C CA . ALA A 1 303 ? -28.858 4.618 59.042 1.00 93.25 303 ALA A CA 1
ATOM 2306 C C . ALA A 1 303 ? -29.009 3.877 60.378 1.00 93.25 303 ALA A C 1
ATOM 2308 O O . ALA A 1 303 ? -28.849 4.481 61.438 1.00 93.25 303 ALA A O 1
ATOM 2309 N N . SER A 1 304 ? -29.318 2.579 60.329 1.00 94.62 304 SER A N 1
ATOM 2310 C CA . SER A 1 304 ? -29.336 1.742 61.532 1.00 94.62 304 SER A CA 1
ATOM 2311 C C . SER A 1 304 ? -27.920 1.405 62.003 1.00 94.62 304 SER A C 1
ATOM 2313 O O . SER A 1 304 ? -27.006 1.320 61.180 1.00 94.62 304 SER A O 1
ATOM 2315 N N . GLY A 1 305 ? -27.726 1.186 63.307 1.00 90.44 305 GLY A N 1
ATOM 2316 C CA . GLY A 1 305 ? -26.443 0.709 63.840 1.00 90.44 305 GLY A CA 1
ATOM 2317 C C . GLY A 1 305 ? -26.022 -0.624 63.207 1.00 90.44 305 GLY A C 1
ATOM 2318 O O . GLY A 1 305 ? -24.882 -0.779 62.769 1.00 90.44 305 GLY A O 1
ATOM 2319 N N . GLY A 1 306 ? -26.981 -1.537 63.015 1.00 90.94 306 GLY A N 1
ATOM 2320 C CA . GLY A 1 306 ? -26.754 -2.800 62.311 1.00 90.94 306 GLY A CA 1
ATOM 2321 C C . GLY A 1 306 ? -26.246 -2.629 60.873 1.00 90.94 306 GLY A C 1
ATOM 2322 O O . GLY A 1 306 ? -25.339 -3.343 60.452 1.00 90.94 306 GLY A O 1
ATOM 2323 N N . ASP A 1 307 ? -26.764 -1.663 60.107 1.00 90.94 307 ASP A N 1
ATOM 2324 C CA . ASP A 1 307 ? -26.262 -1.379 58.752 1.00 90.94 307 ASP A CA 1
ATOM 2325 C C . ASP A 1 307 ? -24.841 -0.827 58.757 1.00 90.94 307 ASP A C 1
ATOM 2327 O O . ASP A 1 307 ? -24.042 -1.155 57.873 1.00 90.94 307 ASP A O 1
ATOM 2331 N N . ARG A 1 308 ? -24.518 -0.007 59.761 1.00 93.12 308 ARG A N 1
ATOM 2332 C CA . ARG A 1 308 ? -23.171 0.528 59.938 1.00 93.12 308 ARG A CA 1
ATOM 2333 C C . ARG A 1 308 ? -22.166 -0.574 60.261 1.00 93.12 308 ARG A C 1
ATOM 2335 O O . ARG A 1 308 ? -21.099 -0.581 59.652 1.00 93.12 308 ARG A O 1
ATOM 2342 N N . LEU A 1 309 ? -22.524 -1.531 61.123 1.00 88.56 309 LEU A N 1
ATOM 2343 C CA . LEU A 1 309 ? -21.691 -2.705 61.423 1.00 88.56 309 LEU A CA 1
ATOM 2344 C C . LEU A 1 309 ? -21.437 -3.586 60.194 1.00 88.56 309 LEU A C 1
ATOM 2346 O O . LEU A 1 309 ? -20.350 -4.134 60.050 1.00 88.56 309 LEU A O 1
ATOM 2350 N N . ARG A 1 310 ? -22.396 -3.673 59.264 1.00 89.50 310 ARG A N 1
ATOM 2351 C CA . ARG A 1 310 ? -22.229 -4.380 57.977 1.00 89.50 310 ARG A CA 1
ATOM 2352 C C . ARG A 1 310 ? -21.395 -3.603 56.945 1.00 89.50 310 ARG A C 1
ATOM 2354 O O . ARG A 1 310 ? -21.343 -4.002 55.786 1.00 89.50 310 ARG A O 1
ATOM 2361 N N . GLY A 1 311 ? -20.792 -2.474 57.324 1.00 85.81 311 GLY A N 1
ATOM 2362 C CA . GLY A 1 311 ? -19.913 -1.681 56.460 1.00 85.81 311 GLY A CA 1
ATOM 2363 C C . GLY A 1 311 ? -20.623 -0.676 55.546 1.00 85.81 311 GLY A C 1
ATOM 2364 O O . GLY A 1 311 ? -19.990 -0.101 54.660 1.00 85.81 311 GLY A O 1
ATOM 2365 N N . ARG A 1 312 ? -21.928 -0.404 55.725 1.00 88.12 312 ARG A N 1
ATOM 2366 C CA . ARG A 1 312 ? -22.610 0.647 54.944 1.00 88.12 312 ARG A CA 1
ATOM 2367 C C . ARG A 1 312 ? -22.212 2.032 55.466 1.00 88.12 312 ARG A C 1
ATOM 2369 O O . ARG A 1 312 ? -22.743 2.503 56.468 1.00 88.12 312 ARG A O 1
ATOM 2376 N N . GLY A 1 313 ? -21.271 2.674 54.777 1.00 89.25 313 GLY A N 1
ATOM 2377 C CA . GLY A 1 313 ? -20.756 4.008 55.108 1.00 89.25 313 GLY A CA 1
ATOM 2378 C C . GLY A 1 313 ? -21.541 5.179 54.502 1.00 89.25 313 GLY A C 1
ATOM 2379 O O . GLY A 1 313 ? -22.708 5.047 54.120 1.00 89.25 313 GLY A O 1
ATOM 2380 N N . CYS A 1 314 ? -20.869 6.328 54.402 1.00 91.94 314 CYS A N 1
ATOM 2381 C CA . CYS A 1 314 ? -21.432 7.588 53.916 1.00 91.94 314 CYS A CA 1
ATOM 2382 C C . CYS A 1 314 ? -22.007 7.470 52.483 1.00 91.94 314 CYS A C 1
ATOM 2384 O O . CYS A 1 314 ? -21.292 7.061 51.560 1.00 91.94 314 CYS A O 1
ATOM 2386 N N . PRO A 1 315 ? -23.281 7.844 52.248 1.00 90.44 315 PRO A N 1
ATOM 2387 C CA . PRO A 1 315 ? -23.891 7.808 50.920 1.00 90.44 315 PRO A CA 1
ATOM 2388 C C . PRO A 1 315 ? -23.312 8.846 49.947 1.00 90.44 315 PRO A C 1
ATOM 2390 O O . PRO A 1 315 ? -23.275 8.562 48.752 1.00 90.44 315 PRO A O 1
ATOM 2393 N N . ALA A 1 316 ? -22.826 9.998 50.420 1.00 90.69 316 ALA A N 1
ATOM 2394 C CA . ALA A 1 316 ? -22.194 11.005 49.567 1.00 90.69 316 ALA A CA 1
ATOM 2395 C C . ALA A 1 316 ? -20.813 10.547 49.064 1.00 90.69 316 ALA A C 1
ATOM 2397 O O . ALA A 1 316 ? -20.574 10.554 47.855 1.00 90.69 316 ALA A O 1
ATOM 2398 N N . CYS A 1 317 ? -19.948 10.026 49.945 1.00 87.81 317 CYS A N 1
ATOM 2399 C CA . CYS A 1 317 ? -18.673 9.410 49.543 1.00 87.81 317 CYS A CA 1
ATOM 2400 C C . CYS A 1 317 ? -18.872 8.235 48.575 1.00 87.81 317 CYS A C 1
ATOM 2402 O O . CYS A 1 317 ? -18.091 8.053 47.649 1.00 87.81 317 CYS A O 1
ATOM 2404 N N . ALA A 1 318 ? -19.936 7.450 48.770 1.00 88.31 318 ALA A N 1
ATOM 2405 C CA . ALA A 1 318 ? -20.278 6.325 47.904 1.00 88.31 318 ALA A CA 1
ATOM 2406 C C . ALA A 1 318 ? -20.990 6.732 46.594 1.00 88.31 318 ALA A C 1
ATOM 2408 O O . ALA A 1 318 ? -21.432 5.853 45.857 1.00 88.31 318 ALA A O 1
ATOM 2409 N N . GLY A 1 319 ? -21.172 8.031 46.318 1.00 86.75 319 GLY A N 1
ATOM 2410 C CA . GLY A 1 319 ? -21.817 8.517 45.092 1.00 86.75 319 GLY A CA 1
ATOM 2411 C C . GLY A 1 319 ? -23.312 8.188 44.977 1.00 86.75 319 GLY A C 1
ATOM 2412 O O . GLY A 1 319 ? -23.839 8.113 43.871 1.00 86.75 319 GLY A O 1
ATOM 2413 N N . ARG A 1 320 ? -24.001 7.971 46.105 1.00 86.81 320 ARG A N 1
ATOM 2414 C CA . ARG A 1 320 ? -25.449 7.679 46.181 1.00 86.81 320 ARG A CA 1
ATOM 2415 C C . ARG A 1 320 ? -26.296 8.880 46.612 1.00 86.81 320 ARG A C 1
ATOM 2417 O O . ARG A 1 320 ? -27.512 8.836 46.475 1.00 86.81 320 ARG A O 1
ATOM 2424 N N . GLN A 1 321 ? -25.668 9.928 47.140 1.00 89.31 321 GLN A N 1
ATOM 2425 C CA . GLN A 1 321 ? -26.302 11.187 47.536 1.00 89.31 321 GLN A CA 1
ATOM 2426 C C . GLN A 1 321 ? -25.466 12.352 47.003 1.00 89.31 321 GLN A C 1
ATOM 2428 O O . GLN A 1 321 ? -24.238 12.299 47.077 1.00 89.31 321 GLN A O 1
ATOM 2433 N N . VAL A 1 322 ? -26.115 13.383 46.458 1.00 89.31 322 VAL A N 1
ATOM 2434 C CA . VAL A 1 322 ? -25.420 14.584 45.977 1.00 89.31 322 VAL A CA 1
ATOM 2435 C C . VAL A 1 322 ? -24.905 15.414 47.154 1.00 89.31 322 VAL A C 1
ATOM 2437 O O . VAL A 1 322 ? -25.576 15.548 48.174 1.00 89.31 322 VAL A O 1
ATOM 2440 N N . SER A 1 323 ? -23.691 15.925 47.010 1.00 90.25 323 SER A N 1
ATOM 2441 C CA . SER A 1 323 ? -22.965 16.749 47.970 1.00 90.25 323 SER A CA 1
ATOM 2442 C C . SER A 1 323 ? -22.145 17.774 47.199 1.00 90.25 323 SER A C 1
ATOM 2444 O O . SER A 1 323 ? -21.752 17.541 46.050 1.00 90.25 323 SER A O 1
ATOM 2446 N N . VAL A 1 324 ? -21.789 18.873 47.863 1.00 87.31 324 VAL A N 1
ATOM 2447 C CA . VAL A 1 324 ? -20.842 19.860 47.324 1.00 87.31 324 VAL A CA 1
ATOM 2448 C C . VAL A 1 324 ? -19.516 19.223 46.900 1.00 87.31 324 VAL A C 1
ATOM 2450 O O . VAL A 1 324 ? -18.845 19.737 46.015 1.00 87.31 324 VAL A O 1
ATOM 2453 N N . THR A 1 325 ? -19.157 18.079 47.495 1.00 88.50 325 THR A N 1
ATOM 2454 C CA . THR A 1 325 ? -17.919 17.332 47.232 1.00 88.50 325 THR A CA 1
ATOM 2455 C C . THR A 1 325 ? -18.007 16.334 46.072 1.00 88.50 325 THR A C 1
ATOM 2457 O O . THR A 1 325 ? -16.971 15.854 45.620 1.00 88.50 325 THR A O 1
ATOM 2460 N N . ASN A 1 326 ? -19.185 16.011 45.543 1.00 90.19 326 ASN A N 1
ATOM 2461 C CA . ASN A 1 326 ? -19.314 15.028 44.457 1.00 90.19 326 ASN A CA 1
ATOM 2462 C C . ASN A 1 326 ? -20.202 15.500 43.295 1.00 90.19 326 ASN A C 1
ATOM 2464 O O . ASN A 1 326 ? -20.475 14.720 42.378 1.00 90.19 326 ASN A O 1
ATOM 2468 N N . SER A 1 327 ? -20.647 16.758 43.326 1.00 93.44 327 SER A N 1
ATOM 2469 C CA . SER A 1 327 ? -21.511 17.329 42.300 1.00 93.44 327 SER A CA 1
ATOM 2470 C C . SER A 1 327 ? -20.769 17.608 40.989 1.00 93.44 327 SER A C 1
ATOM 2472 O O . SER A 1 327 ? -19.555 17.826 40.960 1.00 93.44 327 SER A O 1
ATOM 2474 N N . LEU A 1 328 ? -21.507 17.630 39.877 1.00 92.50 328 LEU A N 1
ATOM 2475 C CA . LEU A 1 328 ? -20.982 17.939 38.546 1.00 92.50 328 LEU A CA 1
ATOM 2476 C C . LEU A 1 328 ? -20.440 19.374 38.468 1.00 92.50 328 LEU A C 1
ATOM 2478 O O . LEU A 1 328 ? -19.499 19.622 37.718 1.00 92.50 328 LEU A O 1
ATOM 2482 N N . ALA A 1 329 ? -20.965 20.295 39.283 1.00 92.06 329 ALA A N 1
ATOM 2483 C CA . ALA A 1 329 ? -20.474 21.672 39.390 1.00 92.06 329 ALA A CA 1
ATOM 2484 C C . ALA A 1 329 ? -18.984 21.769 39.781 1.00 92.06 329 ALA A C 1
ATOM 2486 O O . ALA A 1 329 ? -18.326 22.742 39.419 1.00 92.06 329 ALA A O 1
ATOM 2487 N N . ARG A 1 330 ? -18.414 20.747 40.440 1.00 91.69 330 ARG A N 1
ATOM 2488 C CA . ARG A 1 330 ? -16.966 20.675 40.724 1.00 91.69 330 ARG A CA 1
ATOM 2489 C C . ARG A 1 330 ? -16.092 20.472 39.484 1.00 91.69 330 ARG A C 1
ATOM 2491 O O . ARG A 1 330 ? -14.872 20.558 39.588 1.00 91.69 330 ARG A O 1
ATOM 2498 N N . HIS A 1 331 ? -16.693 20.184 38.332 1.00 91.81 331 HIS A N 1
ATOM 2499 C CA . HIS A 1 331 ? -16.006 19.988 37.059 1.00 91.81 331 HIS A CA 1
ATOM 2500 C C . HIS A 1 331 ? -16.480 21.047 36.050 1.00 91.81 331 HIS A C 1
ATOM 2502 O O . HIS A 1 331 ? -17.342 20.740 35.222 1.00 91.81 331 HIS A O 1
ATOM 2508 N N . PRO A 1 332 ? -15.932 22.282 36.086 1.00 91.38 332 PRO A N 1
ATOM 2509 C CA . PRO A 1 332 ? -16.423 23.409 35.286 1.00 91.38 332 PRO A CA 1
ATOM 2510 C C . PRO A 1 332 ? -16.526 23.112 33.785 1.00 91.38 332 PRO A C 1
ATOM 2512 O O . PRO A 1 332 ? -17.515 23.464 33.149 1.00 91.38 332 PRO A O 1
ATOM 2515 N N . GLU A 1 333 ? -15.554 22.387 33.226 1.00 90.06 333 GLU A N 1
ATOM 2516 C CA . GLU A 1 333 ? -15.546 22.009 31.807 1.00 90.06 333 GLU A CA 1
ATOM 2517 C C . GLU A 1 333 ? -16.692 21.061 31.423 1.00 90.06 333 GLU A C 1
ATOM 2519 O O . GLU A 1 333 ? -17.228 21.133 30.313 1.00 90.06 333 GLU A O 1
ATOM 2524 N N . LEU A 1 334 ? -17.083 20.158 32.329 1.00 92.62 334 LEU A N 1
ATOM 2525 C CA . LEU A 1 334 ? -18.223 19.267 32.118 1.00 92.62 334 LEU A CA 1
ATOM 2526 C C . LEU A 1 334 ? -19.538 19.996 32.390 1.00 92.62 334 LEU A C 1
ATOM 2528 O O . LEU A 1 334 ? -20.478 19.837 31.617 1.00 92.62 334 LEU A O 1
ATOM 2532 N N . ALA A 1 335 ? -19.590 20.828 33.430 1.00 92.50 335 ALA A N 1
ATOM 2533 C CA . ALA A 1 335 ? -20.744 21.665 33.738 1.00 92.50 335 ALA A CA 1
ATOM 2534 C C . ALA A 1 335 ? -21.099 22.604 32.568 1.00 92.50 335 ALA A C 1
ATOM 2536 O O . ALA A 1 335 ? -22.273 22.735 32.236 1.00 92.50 335 ALA A O 1
ATOM 2537 N N . ALA A 1 336 ? -20.107 23.171 31.872 1.00 91.38 336 ALA A N 1
ATOM 2538 C CA . ALA A 1 336 ? -20.323 23.987 30.671 1.00 91.38 336 ALA A CA 1
ATOM 2539 C C . ALA A 1 336 ? -20.967 23.201 29.510 1.00 91.38 336 ALA A C 1
ATOM 2541 O O . ALA A 1 336 ? -21.745 23.746 28.726 1.00 91.38 336 ALA A O 1
ATOM 2542 N N . GLN A 1 337 ? -20.669 21.903 29.420 1.00 94.00 337 GLN A N 1
ATOM 2543 C CA . GLN A 1 337 ? -21.221 20.989 28.416 1.00 94.00 337 GLN A CA 1
ATOM 2544 C C . GLN A 1 337 ? -22.568 20.384 28.835 1.00 94.00 337 GLN A C 1
ATOM 2546 O O . GLN A 1 337 ? -23.179 19.655 28.055 1.00 94.00 337 GLN A O 1
ATOM 2551 N N . PHE A 1 338 ? -23.038 20.645 30.055 1.00 94.94 338 PHE A N 1
ATOM 2552 C CA . PHE A 1 338 ? -24.292 20.109 30.562 1.00 94.94 338 PHE A CA 1
ATOM 2553 C C . PHE A 1 338 ? -25.488 20.848 29.947 1.00 94.94 338 PHE A C 1
ATOM 2555 O O . PHE A 1 338 ? -25.574 22.077 29.987 1.00 94.94 338 PHE A O 1
ATOM 2562 N N . ASP A 1 339 ? -26.426 20.103 29.364 1.00 94.62 339 ASP A N 1
ATOM 2563 C CA . ASP A 1 339 ? -27.616 20.682 28.741 1.00 94.62 339 ASP A CA 1
ATOM 2564 C C . ASP A 1 339 ? -28.745 20.806 29.775 1.00 94.62 339 ASP A C 1
ATOM 2566 O O . ASP A 1 339 ? -29.488 19.856 30.023 1.00 94.62 339 ASP A O 1
ATOM 2570 N N . ILE A 1 340 ? -28.866 21.978 30.403 1.00 93.38 340 ILE A N 1
ATOM 2571 C CA . ILE A 1 340 ? -29.876 22.239 31.444 1.00 93.38 340 ILE A CA 1
ATOM 2572 C C . ILE A 1 340 ? -31.296 22.012 30.906 1.00 93.38 340 ILE A C 1
ATOM 2574 O O . ILE A 1 340 ? -32.102 21.343 31.551 1.00 93.38 340 ILE A O 1
ATOM 2578 N N . GLN A 1 341 ? -31.604 22.516 29.707 1.00 92.56 341 GLN A N 1
ATOM 2579 C CA . GLN A 1 341 ? -32.935 22.362 29.112 1.00 92.56 341 GLN A CA 1
ATOM 2580 C C . GLN A 1 341 ? -33.219 20.898 28.757 1.00 92.56 341 GLN A C 1
ATOM 2582 O O . GLN A 1 341 ? -34.286 20.381 29.083 1.00 92.56 341 GLN A O 1
ATOM 2587 N N . GLY A 1 342 ? -32.247 20.203 28.156 1.00 90.38 342 GLY A N 1
ATOM 2588 C CA . GLY A 1 342 ? -32.362 18.782 27.821 1.00 90.38 342 GLY A CA 1
ATOM 2589 C C . GLY A 1 342 ? -32.561 17.879 29.044 1.00 90.38 342 GLY A C 1
ATOM 2590 O O . GLY A 1 342 ? -33.216 16.845 28.941 1.00 90.38 342 GLY A O 1
ATOM 2591 N N . ASN A 1 343 ? -32.050 18.280 30.211 1.00 94.75 343 ASN A N 1
ATOM 2592 C CA . ASN A 1 343 ? -32.191 17.550 31.476 1.00 94.75 343 ASN A CA 1
ATOM 2593 C C . ASN A 1 343 ? -33.321 18.080 32.377 1.00 94.75 343 ASN A C 1
ATOM 2595 O O . ASN A 1 343 ? -33.272 17.901 33.596 1.00 94.75 343 ASN A O 1
ATOM 2599 N N . GLY A 1 344 ? -34.338 18.727 31.799 1.00 91.50 344 GLY A N 1
ATOM 2600 C CA . GLY A 1 344 ? -35.541 19.136 32.530 1.00 91.50 344 GLY A CA 1
ATOM 2601 C C . GLY A 1 344 ? -35.300 20.234 33.569 1.00 91.50 344 GLY A C 1
ATOM 2602 O O . GLY A 1 344 ? -35.969 20.254 34.596 1.00 91.50 344 GLY A O 1
ATOM 2603 N N . GLY A 1 345 ? -34.324 21.117 33.339 1.00 92.19 345 GLY A N 1
ATOM 2604 C CA . GLY A 1 345 ? -34.026 22.256 34.212 1.00 92.19 345 GLY A CA 1
ATOM 2605 C C . GLY A 1 345 ? -33.105 21.952 35.396 1.00 92.19 345 GLY A C 1
ATOM 2606 O O . GLY A 1 345 ? -32.779 22.868 36.146 1.00 92.19 345 GLY A O 1
ATOM 2607 N N . ARG A 1 346 ? -32.655 20.700 35.567 1.00 93.75 346 ARG A N 1
ATOM 2608 C CA . ARG A 1 346 ? -31.681 20.331 36.612 1.00 93.75 346 ARG A CA 1
ATOM 2609 C C . ARG A 1 346 ? -30.377 21.102 36.411 1.00 93.75 346 ARG A C 1
ATOM 2611 O O . ARG A 1 346 ? -29.942 21.288 35.276 1.00 93.75 346 ARG A O 1
ATOM 2618 N N . THR A 1 347 ? -29.734 21.520 37.494 1.00 93.56 347 THR A N 1
ATOM 2619 C CA . THR A 1 347 ? -28.448 22.238 37.455 1.00 93.56 347 THR A CA 1
ATOM 2620 C C . THR A 1 347 ? -27.276 21.311 37.812 1.00 93.56 347 THR A C 1
ATOM 2622 O O . THR A 1 347 ? -27.483 20.287 38.469 1.00 93.56 347 THR A O 1
ATOM 2625 N N . PRO A 1 348 ? -26.026 21.610 37.398 1.00 93.75 348 PRO A N 1
ATOM 2626 C CA . PRO A 1 348 ? -24.871 20.747 37.678 1.00 93.75 348 PRO A CA 1
ATOM 2627 C C . PRO A 1 348 ? -24.613 20.446 39.168 1.00 93.75 348 PRO A C 1
ATOM 2629 O O . PRO A 1 348 ? -24.074 19.393 39.500 1.00 93.75 348 PRO A O 1
ATOM 2632 N N . ASP A 1 349 ? -24.995 21.326 40.089 1.00 93.50 349 ASP A N 1
ATOM 2633 C CA . ASP A 1 349 ? -24.871 21.108 41.538 1.00 93.50 349 ASP A CA 1
ATOM 2634 C C . ASP A 1 349 ? -25.837 20.034 42.076 1.00 93.50 349 ASP A C 1
ATOM 2636 O O . ASP A 1 349 ? -25.551 19.410 43.095 1.00 93.50 349 ASP A O 1
ATOM 2640 N N . GLN A 1 350 ? -26.922 19.745 41.352 1.00 92.38 350 GLN A N 1
ATOM 2641 C CA . GLN A 1 350 ? -27.930 18.735 41.701 1.00 92.38 350 GLN A CA 1
ATOM 2642 C C . GLN A 1 350 ? -27.604 17.337 41.146 1.00 92.38 350 GLN A C 1
ATOM 2644 O O . GLN A 1 350 ? -28.361 16.383 41.349 1.00 92.38 350 GLN A O 1
ATOM 2649 N N . ILE A 1 351 ? -26.496 17.203 40.412 1.00 93.94 351 ILE A N 1
ATOM 2650 C CA . ILE A 1 351 ? -26.091 15.976 39.723 1.00 93.94 351 ILE A CA 1
ATOM 2651 C C . ILE A 1 351 ? -24.786 15.467 40.317 1.00 93.94 351 ILE A C 1
ATOM 2653 O O . ILE A 1 351 ? -23.817 16.209 40.394 1.00 93.94 351 ILE A O 1
ATOM 2657 N N . ILE A 1 352 ? -24.712 14.181 40.655 1.00 93.50 352 ILE A N 1
ATOM 2658 C CA . ILE A 1 352 ? -23.441 13.538 41.014 1.00 93.50 352 ILE A CA 1
ATOM 2659 C C . ILE A 1 352 ? -22.588 13.405 39.749 1.00 93.50 352 ILE A C 1
ATOM 2661 O O . ILE A 1 352 ? -23.025 12.786 38.778 1.00 93.50 352 ILE A O 1
ATOM 2665 N N . ALA A 1 353 ? -21.363 13.935 39.761 1.00 91.56 353 ALA A N 1
ATOM 2666 C CA . ALA A 1 353 ? -20.491 13.992 38.586 1.00 91.56 353 ALA A CA 1
ATOM 2667 C C . ALA A 1 353 ? -20.270 12.611 37.940 1.00 91.56 353 ALA A C 1
ATOM 2669 O O . ALA A 1 353 ? -20.293 12.479 36.721 1.00 91.56 353 ALA A O 1
ATOM 2670 N N . GLY A 1 354 ? -20.111 11.569 38.763 1.00 89.75 354 GLY A N 1
ATOM 2671 C CA . GLY A 1 354 ? -19.903 10.182 38.336 1.00 89.75 354 GLY A CA 1
ATOM 2672 C C . GLY A 1 354 ? -21.171 9.356 38.117 1.00 89.75 354 GLY A C 1
ATOM 2673 O O . GLY A 1 354 ? -21.079 8.132 38.088 1.00 89.75 354 GLY A O 1
ATOM 2674 N N . THR A 1 355 ? -22.348 9.978 37.997 1.00 92.00 355 THR A N 1
ATOM 2675 C CA . THR A 1 355 ? -23.613 9.247 37.826 1.00 92.00 355 THR A CA 1
ATOM 2676 C C . THR A 1 355 ? -23.626 8.358 36.576 1.00 92.00 355 THR A C 1
ATOM 2678 O O . THR A 1 355 ? -23.085 8.719 35.527 1.00 92.00 355 THR A O 1
ATOM 2681 N N . ASN A 1 356 ? -24.304 7.210 36.676 1.00 90.94 356 ASN A N 1
ATOM 2682 C CA . ASN A 1 356 ? -24.595 6.323 35.545 1.00 90.94 356 ASN A CA 1
ATOM 2683 C C . ASN A 1 356 ? -25.849 6.758 34.757 1.00 90.94 356 ASN A C 1
ATOM 2685 O O . ASN A 1 356 ? -26.147 6.190 33.706 1.00 90.94 356 ASN A O 1
ATOM 2689 N N . GLU A 1 357 ? -26.588 7.762 35.241 1.00 91.38 357 GLU A N 1
ATOM 2690 C CA . GLU A 1 357 ? -27.750 8.328 34.550 1.00 91.38 357 GLU A CA 1
ATOM 2691 C C . GLU A 1 357 ? -27.342 8.942 33.200 1.00 91.38 357 GLU A C 1
ATOM 2693 O O . GLU A 1 357 ? -26.401 9.733 33.130 1.00 91.38 357 GLU A O 1
ATOM 2698 N N . ARG A 1 358 ? -28.053 8.599 32.114 1.00 93.88 358 ARG A N 1
ATOM 2699 C CA . ARG A 1 358 ? -27.800 9.152 30.772 1.00 93.88 358 ARG A CA 1
ATOM 2700 C C . ARG A 1 358 ? -28.426 10.536 30.616 1.00 93.88 358 ARG A C 1
ATOM 2702 O O . ARG A 1 358 ? -29.587 10.647 30.206 1.00 93.88 358 ARG A O 1
ATOM 2709 N N . LEU A 1 359 ? -27.606 11.545 30.867 1.00 95.38 359 LEU A N 1
ATOM 2710 C CA . LEU A 1 359 ? -27.933 12.964 30.803 1.00 95.38 359 LEU A CA 1
ATOM 2711 C C . LEU A 1 359 ? -27.669 13.526 29.403 1.00 95.38 359 LEU A C 1
ATOM 2713 O O . LEU A 1 359 ? -26.869 12.974 28.642 1.00 95.38 359 LEU A O 1
ATOM 2717 N N . TRP A 1 360 ? -28.354 14.611 29.064 1.00 95.56 360 TRP A N 1
ATOM 2718 C CA . TRP A 1 360 ? -28.113 15.393 27.858 1.00 95.56 360 TRP A CA 1
ATOM 2719 C C . TRP A 1 360 ? -26.914 16.322 28.024 1.00 95.56 360 TRP A C 1
ATOM 2721 O O . TRP A 1 360 ? -26.734 16.974 29.054 1.00 95.56 360 TRP A O 1
ATOM 2731 N N . TRP A 1 361 ? -26.108 16.387 26.976 1.00 95.00 361 TRP A N 1
ATOM 2732 C CA . TRP A 1 361 ? -24.929 17.230 26.877 1.00 95.00 361 TRP A CA 1
ATOM 2733 C C . TRP A 1 361 ? -24.966 17.975 25.548 1.00 95.00 361 TRP A C 1
ATOM 2735 O O . TRP A 1 361 ? -25.515 17.469 24.565 1.00 95.00 361 TRP A O 1
ATOM 2745 N N . ARG A 1 362 ? -24.343 19.148 25.523 1.00 94.06 362 ARG A N 1
ATOM 2746 C CA . ARG A 1 362 ? -24.165 19.994 24.343 1.00 94.06 362 ARG A CA 1
ATOM 2747 C C . ARG A 1 362 ? -22.692 20.335 24.167 1.00 94.06 362 ARG A C 1
ATOM 2749 O O . ARG A 1 362 ? -21.965 20.503 25.148 1.00 94.06 362 ARG A O 1
ATOM 2756 N N . CYS A 1 363 ? -22.231 20.405 22.925 1.00 92.12 363 CYS A N 1
ATOM 2757 C CA . CYS A 1 363 ? -20.845 20.751 22.639 1.00 92.12 363 CYS A CA 1
ATOM 2758 C C . CYS A 1 363 ? -20.714 22.269 22.533 1.00 92.12 363 CYS A C 1
ATOM 2760 O O . CYS A 1 363 ? -21.551 22.886 21.885 1.00 92.12 363 CYS A O 1
ATOM 2762 N N . PRO A 1 364 ? -19.641 22.877 23.060 1.00 88.19 364 PRO A N 1
ATOM 2763 C CA . PRO A 1 364 ? -19.352 24.285 22.801 1.00 88.19 364 PRO A CA 1
ATOM 2764 C C . PRO A 1 364 ? -18.959 24.568 21.340 1.00 88.19 364 PRO A C 1
ATOM 2766 O O . PRO A 1 364 ? -18.897 25.726 20.952 1.00 88.19 364 PRO A O 1
ATOM 2769 N N . VAL A 1 365 ? -18.653 23.538 20.537 1.00 86.81 365 VAL A N 1
ATOM 2770 C CA . VAL A 1 365 ? -18.204 23.703 19.143 1.00 86.81 365 VAL A CA 1
ATOM 2771 C C . VAL A 1 365 ? -19.360 24.031 18.196 1.00 86.81 365 VAL A C 1
ATOM 2773 O O . VAL A 1 365 ? -19.171 24.810 17.266 1.00 86.81 365 VAL A O 1
ATOM 2776 N N . ALA A 1 366 ? -20.528 23.419 18.395 1.00 86.50 366 ALA A N 1
ATOM 2777 C CA . ALA A 1 366 ? -21.707 23.639 17.565 1.00 86.50 366 ALA A CA 1
ATOM 2778 C C . ALA A 1 366 ? -22.984 23.225 18.307 1.00 86.50 366 ALA A C 1
ATOM 2780 O O . ALA A 1 366 ? -22.997 22.221 19.023 1.00 86.50 366 ALA A O 1
ATOM 2781 N N . ASP A 1 367 ? -24.068 23.969 18.092 1.00 85.06 367 ASP A N 1
ATOM 2782 C CA . ASP A 1 367 ? -25.332 23.786 18.816 1.00 85.06 367 ASP A CA 1
ATOM 2783 C C . ASP A 1 367 ? -26.057 22.476 18.473 1.00 85.06 367 ASP A C 1
ATOM 2785 O O . ASP A 1 367 ? -26.790 21.932 19.301 1.00 85.06 367 ASP A O 1
ATOM 2789 N N . ASP A 1 368 ? -25.842 21.928 17.273 1.00 87.38 368 ASP A N 1
ATOM 2790 C CA . ASP A 1 368 ? -26.431 20.654 16.844 1.00 87.38 368 ASP A CA 1
ATOM 2791 C C . ASP A 1 368 ? -25.708 19.435 17.441 1.00 87.38 368 ASP A C 1
ATOM 2793 O O . ASP A 1 368 ? -26.209 18.309 17.388 1.00 87.38 368 ASP A O 1
ATOM 2797 N N . HIS A 1 369 ? -24.550 19.638 18.078 1.00 92.19 369 HIS A N 1
ATOM 2798 C CA . HIS A 1 369 ? -23.821 18.587 18.782 1.00 92.19 369 HIS A CA 1
ATOM 2799 C C . HIS A 1 369 ? -24.452 18.336 20.150 1.00 92.19 369 HIS A C 1
ATOM 2801 O O . HIS A 1 369 ? -23.892 18.680 21.194 1.00 92.19 369 HIS A O 1
ATOM 2807 N N . ARG A 1 370 ? -25.623 17.702 20.151 1.00 93.06 370 ARG A N 1
ATOM 2808 C CA . ARG A 1 370 ? -26.331 17.279 21.364 1.00 93.06 370 ARG A CA 1
ATOM 2809 C C . ARG A 1 370 ? -26.339 15.761 21.463 1.00 93.06 370 ARG A C 1
ATOM 2811 O O . ARG A 1 370 ? -26.647 15.065 20.494 1.00 93.06 370 ARG A O 1
ATOM 2818 N N . TRP A 1 371 ? -25.985 15.228 22.632 1.00 94.44 371 TRP A N 1
ATOM 2819 C CA . TRP A 1 371 ? -25.901 13.779 22.839 1.00 94.44 371 TRP A CA 1
ATOM 2820 C C . TRP A 1 371 ? -26.253 13.356 24.265 1.00 94.44 371 TRP A C 1
ATOM 2822 O O . TRP A 1 371 ? -26.203 14.144 25.207 1.00 94.44 371 TRP A O 1
ATOM 2832 N N . ARG A 1 372 ? -26.573 12.065 24.428 1.00 94.56 372 ARG A N 1
ATOM 2833 C CA . ARG A 1 372 ? -26.877 11.447 25.728 1.00 94.56 372 ARG A CA 1
ATOM 2834 C C . ARG A 1 372 ? -25.745 10.552 26.219 1.00 94.56 372 ARG A C 1
ATOM 2836 O O . ARG A 1 372 ? -25.494 9.509 25.607 1.00 94.56 372 ARG A O 1
ATOM 2843 N N . ALA A 1 373 ? -25.143 10.888 27.357 1.00 94.56 373 ALA A N 1
ATOM 2844 C CA . ALA A 1 373 ? -24.058 10.128 27.990 1.00 94.56 373 ALA A CA 1
ATOM 2845 C C . ALA A 1 373 ? -24.170 10.138 29.523 1.00 94.56 373 ALA A C 1
ATOM 2847 O O . ALA A 1 373 ? -24.812 11.022 30.091 1.00 94.56 373 ALA A O 1
ATOM 2848 N N . SER A 1 374 ? -23.549 9.158 30.187 1.00 95.31 374 SER A N 1
ATOM 2849 C CA . SER A 1 374 ? -23.464 9.137 31.652 1.00 95.31 374 SER A CA 1
ATOM 2850 C C . SER A 1 374 ? -22.442 10.151 32.169 1.00 95.31 374 SER A C 1
ATOM 2852 O O . SER A 1 374 ? -21.438 10.398 31.502 1.00 95.31 374 SER A O 1
ATOM 2854 N N . GLY A 1 375 ? -22.655 10.720 33.359 1.00 92.00 375 GLY A N 1
ATOM 2855 C CA . GLY A 1 375 ? -21.657 11.585 34.002 1.00 92.00 375 GLY A CA 1
ATOM 2856 C C . GLY A 1 375 ? -20.318 10.864 34.211 1.00 92.00 375 GLY A C 1
ATOM 2857 O O . GLY A 1 375 ? -19.256 11.411 33.912 1.00 92.00 375 GLY A O 1
ATOM 2858 N N . GLY A 1 376 ? -20.363 9.581 34.586 1.00 92.19 376 GLY A N 1
ATOM 2859 C CA . GLY A 1 376 ? -19.171 8.740 34.709 1.00 92.19 376 GLY A CA 1
ATOM 2860 C C . GLY A 1 376 ? -18.357 8.623 33.412 1.00 92.19 376 GLY A C 1
ATOM 2861 O O . GLY A 1 376 ? -17.131 8.703 33.447 1.00 92.19 376 GLY A O 1
ATOM 2862 N N . ASP A 1 377 ? -19.001 8.483 32.249 1.00 92.38 377 ASP A N 1
ATOM 2863 C CA . ASP A 1 377 ? -18.296 8.446 30.955 1.00 92.38 377 ASP A CA 1
ATOM 2864 C C . ASP A 1 377 ? -17.624 9.771 30.613 1.00 92.38 377 ASP A C 1
ATOM 2866 O O . ASP A 1 377 ? -16.537 9.796 30.029 1.00 92.38 377 ASP A O 1
ATOM 2870 N N . ARG A 1 378 ? -18.269 10.870 30.998 1.00 94.00 378 ARG A N 1
ATOM 2871 C CA . ARG A 1 378 ? -17.762 12.222 30.797 1.00 94.00 378 ARG A CA 1
ATOM 2872 C C . ARG A 1 378 ? -16.537 12.495 31.658 1.00 94.00 378 ARG A C 1
ATOM 2874 O O . ARG A 1 378 ? -15.556 13.009 31.130 1.00 94.00 378 ARG A O 1
ATOM 2881 N N . LEU A 1 379 ? -16.542 12.058 32.920 1.00 90.12 379 LEU A N 1
ATOM 2882 C CA . LEU A 1 379 ? -15.368 12.119 33.800 1.00 90.12 379 LEU A CA 1
ATOM 2883 C C . LEU A 1 379 ? -14.174 11.319 33.265 1.00 90.12 379 LEU A C 1
ATOM 2885 O O . LEU A 1 379 ? -13.035 11.732 33.442 1.00 90.12 379 LEU A O 1
ATOM 2889 N N . ARG A 1 380 ? -14.415 10.205 32.560 1.00 91.19 380 ARG A N 1
ATOM 2890 C CA . ARG A 1 380 ? -13.357 9.417 31.895 1.00 91.19 380 ARG A CA 1
ATOM 2891 C C . ARG A 1 380 ? -12.850 10.042 30.585 1.00 91.19 380 ARG A C 1
ATOM 2893 O O . ARG A 1 380 ? -12.098 9.396 29.861 1.00 91.19 380 ARG A O 1
ATOM 2900 N N . GLY A 1 381 ? -13.291 11.252 30.235 1.00 88.44 381 GLY A N 1
ATOM 2901 C CA . GLY A 1 381 ? -12.842 11.980 29.046 1.00 88.44 381 GLY A CA 1
ATOM 2902 C C . GLY A 1 381 ? -13.579 11.632 27.746 1.00 88.44 381 GLY A C 1
ATOM 2903 O O . GLY A 1 381 ? -13.133 12.025 26.667 1.00 88.44 381 GLY A O 1
ATOM 2904 N N . ARG A 1 382 ? -14.717 10.913 27.781 1.00 89.88 382 ARG A N 1
ATOM 2905 C CA . ARG A 1 382 ? -15.493 10.643 26.553 1.00 89.88 382 ARG A CA 1
ATOM 2906 C C . ARG A 1 382 ? -16.218 11.908 26.083 1.00 89.88 382 ARG A C 1
ATOM 2908 O O . ARG A 1 382 ? -17.305 12.223 26.559 1.00 89.88 382 ARG A O 1
ATOM 2915 N N . GLY A 1 383 ? -15.604 12.600 25.121 1.00 90.12 383 GLY A N 1
ATOM 2916 C CA . GLY A 1 383 ? -16.050 13.860 24.513 1.00 90.12 383 GLY A CA 1
ATOM 2917 C C . GLY A 1 383 ? -17.294 13.786 23.610 1.00 90.12 383 GLY A C 1
ATOM 2918 O O . GLY A 1 383 ? -17.990 12.772 23.550 1.00 90.12 383 GLY A O 1
ATOM 2919 N N . CYS A 1 384 ? -17.565 14.889 22.904 1.00 92.81 384 CYS A N 1
ATOM 2920 C CA . CYS A 1 384 ? -18.654 15.000 21.930 1.00 92.81 384 CYS A CA 1
ATOM 2921 C C . CYS A 1 384 ? -18.515 13.941 20.809 1.00 92.81 384 CYS A C 1
ATOM 2923 O O . CYS A 1 384 ? -17.459 13.856 20.171 1.00 92.81 384 CYS A O 1
ATOM 2925 N N . PRO A 1 385 ? -19.550 13.126 20.533 1.00 91.50 385 PRO A N 1
ATOM 2926 C CA . PRO A 1 385 ? -19.511 12.124 19.471 1.00 91.50 385 PRO A CA 1
ATOM 2927 C C . PRO A 1 385 ? -19.468 12.734 18.063 1.00 91.50 385 PRO A C 1
ATOM 2929 O O . PRO A 1 385 ? -18.841 12.133 17.196 1.00 91.50 385 PRO A O 1
ATOM 2932 N N . ALA A 1 386 ? -20.054 13.911 17.826 1.00 91.38 386 ALA A N 1
ATOM 2933 C CA . ALA A 1 386 ? -19.991 14.577 16.523 1.00 91.38 386 ALA A CA 1
ATOM 2934 C C . ALA A 1 386 ? -18.577 15.102 16.214 1.00 91.38 386 ALA A C 1
ATOM 2936 O O . ALA A 1 386 ? -18.030 14.793 15.154 1.00 91.38 386 ALA A O 1
ATOM 2937 N N . CYS A 1 387 ? -17.921 15.775 17.169 1.00 88.31 387 CYS A N 1
ATOM 2938 C CA . CYS A 1 387 ? -16.506 16.159 17.044 1.00 88.31 387 CYS A CA 1
ATOM 2939 C C . CYS A 1 387 ? -15.587 14.947 16.839 1.00 88.31 387 CYS A C 1
ATOM 2941 O O . CYS A 1 387 ? -14.622 15.019 16.088 1.00 88.31 387 CYS A O 1
ATOM 2943 N N . ALA A 1 388 ? -15.896 13.823 17.491 1.00 88.56 388 ALA A N 1
ATOM 2944 C CA . ALA A 1 388 ? -15.140 12.581 17.363 1.00 88.56 388 ALA A CA 1
ATOM 2945 C C . ALA A 1 388 ? -15.491 11.759 16.103 1.00 88.56 388 ALA A C 1
ATOM 2947 O O . ALA A 1 388 ? -15.018 10.631 15.980 1.00 88.56 388 ALA A O 1
ATOM 2948 N N . GLY A 1 389 ? -16.353 12.259 15.207 1.00 87.19 389 GLY A N 1
ATOM 2949 C CA . GLY A 1 389 ? -16.735 11.563 13.971 1.00 87.19 389 GLY A CA 1
ATOM 2950 C C . GLY A 1 389 ? -17.572 10.291 14.174 1.00 87.19 389 GLY A C 1
ATOM 2951 O O . GLY A 1 389 ? -17.544 9.400 13.332 1.00 87.19 389 GLY A O 1
ATOM 2952 N N . ARG A 1 390 ? -18.302 10.184 15.292 1.00 87.25 390 ARG A N 1
ATOM 2953 C CA . ARG A 1 390 ? -19.171 9.043 15.656 1.00 87.25 390 ARG A CA 1
ATOM 2954 C C . ARG A 1 390 ? -20.672 9.342 15.551 1.00 87.25 390 ARG A C 1
ATOM 2956 O O . ARG A 1 390 ? -21.473 8.420 15.642 1.00 87.25 390 ARG A O 1
ATOM 2963 N N . GLN A 1 391 ? -21.052 10.608 15.393 1.00 90.38 391 GLN A N 1
ATOM 2964 C CA . GLN A 1 391 ? -22.430 11.066 15.178 1.00 90.38 391 GLN A CA 1
ATOM 2965 C C . GLN A 1 391 ? -22.437 12.070 14.022 1.00 90.38 391 GLN A C 1
ATOM 2967 O O . GLN A 1 391 ? -21.544 12.918 13.958 1.00 90.38 391 GLN A O 1
ATOM 2972 N N . VAL A 1 392 ? -23.409 11.970 13.111 1.00 89.75 392 VAL A N 1
ATOM 2973 C CA . VAL A 1 392 ? -23.539 12.926 12.003 1.00 89.75 392 VAL A CA 1
ATOM 2974 C C . VAL A 1 392 ? -24.035 14.275 12.519 1.00 89.75 392 VAL A C 1
ATOM 2976 O O . VAL A 1 392 ? -24.851 14.342 13.436 1.00 89.75 392 VAL A O 1
ATOM 2979 N N . SER A 1 393 ? -23.492 15.340 11.951 1.00 90.75 393 SER A N 1
ATOM 2980 C CA . SER A 1 393 ? -23.765 16.734 12.276 1.00 90.75 393 SER A CA 1
ATOM 2981 C C . SER A 1 393 ? -23.585 17.569 11.015 1.00 90.75 393 SER A C 1
ATOM 2983 O O . SER A 1 393 ? -22.834 17.200 10.104 1.00 90.75 393 SER A O 1
ATOM 2985 N N . VAL A 1 394 ? -24.206 18.746 10.983 1.00 87.50 394 VAL A N 1
ATOM 2986 C CA . VAL A 1 394 ? -24.011 19.709 9.893 1.00 87.50 394 VAL A CA 1
ATOM 2987 C C . VAL A 1 394 ? -22.529 20.055 9.692 1.00 87.50 394 VAL A C 1
ATOM 2989 O O . VAL A 1 394 ? -22.092 20.279 8.565 1.00 87.50 394 VAL A O 1
ATOM 2992 N N . THR A 1 395 ? -21.716 20.019 10.754 1.00 87.75 395 THR A N 1
ATOM 2993 C CA . THR A 1 395 ? -20.297 20.402 10.697 1.00 87.75 395 THR A CA 1
ATOM 2994 C C . THR A 1 395 ? -19.367 19.293 10.199 1.00 87.75 395 THR A C 1
ATOM 2996 O O . THR A 1 395 ? -18.217 19.584 9.861 1.00 87.75 395 THR A O 1
ATOM 2999 N N . ASN A 1 396 ? -19.816 18.033 10.183 1.00 89.56 396 ASN A N 1
ATOM 3000 C CA . ASN A 1 396 ? -18.994 16.871 9.816 1.00 89.56 396 ASN A CA 1
ATOM 3001 C C . ASN A 1 396 ? -19.599 15.995 8.702 1.00 89.56 396 ASN A C 1
ATOM 3003 O O . ASN A 1 396 ? -18.992 14.987 8.326 1.00 89.56 396 ASN A O 1
ATOM 3007 N N . SER A 1 397 ? -20.773 16.364 8.186 1.00 93.25 397 SER A N 1
ATOM 3008 C CA . SER A 1 397 ? -21.439 15.645 7.103 1.00 93.25 397 SER A CA 1
ATOM 3009 C C . SER A 1 397 ? -20.693 15.772 5.770 1.00 93.25 397 SER A C 1
ATOM 3011 O O . SER A 1 397 ? -19.944 16.724 5.532 1.00 93.25 397 SER A O 1
ATOM 3013 N N . LEU A 1 398 ? -20.914 14.817 4.868 1.00 91.94 398 LEU A N 1
ATOM 3014 C CA . LEU A 1 398 ? -20.351 14.821 3.520 1.00 91.94 398 LEU A CA 1
ATOM 3015 C C . LEU A 1 398 ? -20.889 15.992 2.686 1.00 91.94 398 LEU A C 1
ATOM 3017 O O . LEU A 1 398 ? -20.158 16.513 1.847 1.00 91.94 398 LEU A O 1
ATOM 3021 N N . ALA A 1 399 ? -22.111 16.464 2.959 1.00 91.69 399 ALA A N 1
ATOM 3022 C CA . ALA A 1 399 ? -22.691 17.649 2.322 1.00 91.69 399 ALA A CA 1
ATOM 3023 C C . ALA A 1 399 ? -21.840 18.923 2.503 1.00 91.69 399 ALA A C 1
ATOM 3025 O O . ALA A 1 399 ? -21.871 19.808 1.651 1.00 91.69 399 ALA A O 1
ATOM 3026 N N . ARG A 1 400 ? -21.013 18.996 3.557 1.00 90.44 400 ARG A N 1
ATOM 3027 C CA . ARG A 1 400 ? -20.060 20.098 3.775 1.00 90.44 400 ARG A CA 1
ATOM 3028 C C . ARG A 1 400 ? -18.892 20.106 2.774 1.00 90.44 400 ARG A C 1
ATOM 3030 O O . ARG A 1 400 ? -18.135 21.072 2.725 1.00 90.44 400 ARG A O 1
ATOM 3037 N N . HIS A 1 401 ? -18.745 19.056 1.967 1.00 89.69 401 HIS A N 1
ATOM 3038 C CA . HIS A 1 401 ? -17.762 18.952 0.891 1.00 89.69 401 HIS A CA 1
ATOM 3039 C C . HIS A 1 401 ? -18.477 18.843 -0.468 1.00 89.69 401 HIS A C 1
ATOM 3041 O O . HIS A 1 401 ? -18.644 17.727 -0.966 1.00 89.69 401 HIS A O 1
ATOM 3047 N N . PRO A 1 402 ? -18.880 19.966 -1.100 1.00 90.56 402 PRO A N 1
ATOM 3048 C CA . PRO A 1 402 ? -19.709 19.956 -2.311 1.00 90.56 402 PRO A CA 1
ATOM 3049 C C . PRO A 1 402 ? -19.144 19.099 -3.451 1.00 90.56 402 PRO A C 1
ATOM 3051 O O . PRO A 1 402 ? -19.874 18.335 -4.077 1.00 90.56 402 PRO A O 1
ATOM 3054 N N . GLU A 1 403 ? -17.828 19.148 -3.671 1.00 88.88 403 GLU A N 1
ATOM 3055 C CA . GLU A 1 403 ? -17.157 18.362 -4.717 1.00 88.88 403 GLU A CA 1
ATOM 3056 C C . GLU A 1 403 ? -17.204 16.847 -4.466 1.00 88.88 403 GLU A C 1
ATOM 3058 O O . GLU A 1 403 ? -17.262 16.057 -5.411 1.00 88.88 403 GLU A O 1
ATOM 3063 N N . LEU A 1 404 ? -17.179 16.421 -3.198 1.00 91.50 404 LEU A N 1
ATOM 3064 C CA . LEU A 1 404 ? -17.317 15.011 -2.827 1.00 91.50 404 LEU A CA 1
ATOM 3065 C C . LEU A 1 404 ? -18.782 14.585 -2.821 1.00 91.50 404 LEU A C 1
ATOM 3067 O O . LEU A 1 404 ? -19.089 13.489 -3.281 1.00 91.50 404 LEU A O 1
ATOM 3071 N N . ALA A 1 405 ? -19.683 15.451 -2.356 1.00 92.25 405 ALA A N 1
ATOM 3072 C CA . ALA A 1 405 ? -21.121 15.225 -2.404 1.00 92.25 405 ALA A CA 1
ATOM 3073 C C . ALA A 1 405 ? -21.609 15.019 -3.850 1.00 92.25 405 ALA A C 1
ATOM 3075 O O . ALA A 1 405 ? -22.396 14.111 -4.099 1.00 92.25 405 ALA A O 1
ATOM 3076 N N . ALA A 1 406 ? -21.074 15.771 -4.820 1.00 91.25 406 ALA A N 1
ATOM 3077 C CA . ALA A 1 406 ? -21.358 15.573 -6.246 1.00 91.25 406 ALA A CA 1
ATOM 3078 C C . ALA A 1 406 ? -20.906 14.192 -6.764 1.00 91.25 406 ALA A C 1
ATOM 3080 O O . ALA A 1 406 ? -21.541 13.602 -7.638 1.00 91.25 406 ALA A O 1
ATOM 3081 N N . GLN A 1 407 ? -19.824 13.657 -6.193 1.00 93.88 407 GLN A N 1
ATOM 3082 C CA . GLN A 1 407 ? -19.293 12.332 -6.513 1.00 93.88 407 GLN A CA 1
ATOM 3083 C C . GLN A 1 407 ? -19.974 11.202 -5.729 1.00 93.88 407 GLN A C 1
ATOM 3085 O O . GLN A 1 407 ? -19.655 10.035 -5.952 1.00 93.88 407 GLN A O 1
ATOM 3090 N N . PHE A 1 408 ? -20.875 11.506 -4.795 1.00 94.81 408 PHE A N 1
ATOM 3091 C CA . PHE A 1 408 ? -21.556 10.502 -3.989 1.00 94.81 408 PHE A CA 1
ATOM 3092 C C . PHE A 1 408 ? -22.659 9.815 -4.804 1.00 94.81 408 PHE A C 1
ATOM 3094 O O . PHE A 1 408 ? -23.538 10.466 -5.371 1.00 94.81 408 PHE A O 1
ATOM 3101 N N . ASP A 1 409 ? -22.620 8.485 -4.877 1.00 94.88 40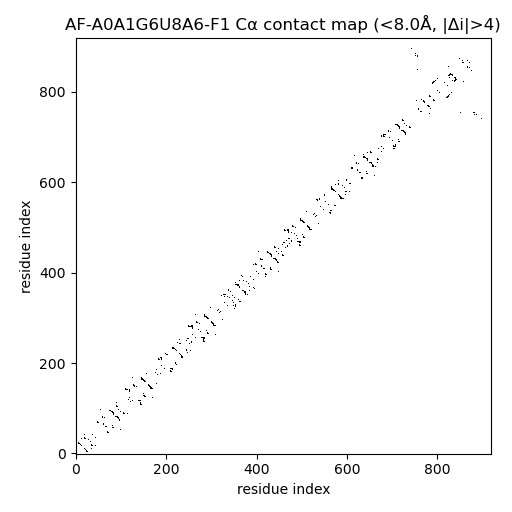9 ASP A N 1
ATOM 3102 C CA . ASP A 1 409 ? -23.625 7.708 -5.603 1.00 94.88 409 ASP A CA 1
ATOM 3103 C C . ASP A 1 409 ? -24.807 7.383 -4.676 1.00 94.88 409 ASP A C 1
ATOM 3105 O O . ASP A 1 409 ? -24.769 6.417 -3.913 1.00 94.88 409 ASP A O 1
ATOM 3109 N N . ILE A 1 410 ? -25.857 8.207 -4.716 1.00 94.06 410 ILE A N 1
ATOM 3110 C CA . ILE A 1 410 ? -27.049 8.046 -3.863 1.00 94.06 410 ILE A CA 1
ATOM 3111 C C . ILE A 1 410 ? -27.690 6.665 -4.058 1.00 94.06 410 ILE A C 1
ATOM 3113 O O . ILE A 1 410 ? -28.012 5.989 -3.081 1.00 94.06 410 ILE A O 1
ATOM 3117 N N . GLN A 1 411 ? -27.840 6.211 -5.306 1.00 93.12 411 GLN A N 1
ATOM 3118 C CA . GLN A 1 411 ? -28.456 4.914 -5.595 1.00 93.12 411 GLN A CA 1
ATOM 3119 C C . GLN A 1 411 ? -27.566 3.761 -5.120 1.00 93.12 411 GLN A C 1
ATOM 3121 O O . GLN A 1 411 ? -28.050 2.857 -4.440 1.00 93.12 411 GLN A O 1
ATOM 3126 N N . GLY A 1 412 ? -26.259 3.824 -5.397 1.00 91.44 412 GLY A N 1
ATOM 3127 C CA . GLY A 1 412 ? -25.289 2.827 -4.935 1.00 91.44 412 GLY A CA 1
ATOM 3128 C C . GLY A 1 412 ? -25.223 2.707 -3.408 1.00 91.44 412 GLY A C 1
ATOM 3129 O O . GLY A 1 412 ? -24.971 1.627 -2.882 1.00 91.44 412 GLY A O 1
ATOM 3130 N N . ASN A 1 413 ? -25.511 3.790 -2.681 1.00 95.00 413 ASN A N 1
ATOM 3131 C CA . ASN A 1 413 ? -25.523 3.821 -1.217 1.00 95.00 413 ASN A CA 1
ATOM 3132 C C . ASN A 1 413 ? -26.916 3.623 -0.591 1.00 95.00 413 ASN A C 1
ATOM 3134 O O . ASN A 1 413 ? -27.106 3.966 0.580 1.00 95.00 413 ASN A O 1
ATOM 3138 N N . GLY A 1 414 ? -27.877 3.059 -1.330 1.00 92.44 414 GLY A N 1
ATOM 3139 C CA . GLY A 1 414 ? -29.193 2.692 -0.794 1.00 92.44 414 GLY A CA 1
ATOM 3140 C C . GLY A 1 414 ? -30.112 3.884 -0.514 1.00 92.44 414 GLY A C 1
ATOM 3141 O O . GLY A 1 414 ? -30.898 3.837 0.425 1.00 92.44 414 GLY A O 1
ATOM 3142 N N . GLY A 1 415 ? -29.988 4.970 -1.283 1.00 93.06 415 GLY A N 1
ATOM 3143 C CA . GLY A 1 415 ? -30.840 6.160 -1.173 1.00 93.06 415 GLY A CA 1
ATOM 3144 C C . GLY A 1 415 ? -30.412 7.172 -0.108 1.00 93.06 415 GLY A C 1
ATOM 3145 O O . GLY A 1 415 ? -31.049 8.214 0.021 1.00 93.06 415 GLY A O 1
ATOM 3146 N N . ARG A 1 416 ? -29.333 6.900 0.637 1.00 94.25 416 ARG A N 1
ATOM 3147 C CA . ARG A 1 416 ? -28.776 7.836 1.626 1.00 94.25 416 ARG A CA 1
ATOM 3148 C C . ARG A 1 416 ? -28.285 9.111 0.945 1.00 94.25 416 ARG A C 1
ATOM 3150 O O . ARG A 1 416 ? -27.748 9.051 -0.160 1.00 94.25 416 ARG A O 1
ATOM 3157 N N . THR A 1 417 ? -28.438 10.253 1.603 1.00 94.44 417 THR A N 1
ATOM 3158 C CA . THR A 1 417 ? -27.987 11.557 1.092 1.00 94.44 417 THR A CA 1
ATOM 3159 C C . THR A 1 417 ? -26.676 12.000 1.762 1.00 94.44 417 THR A C 1
ATOM 3161 O O . THR A 1 417 ? -26.352 11.529 2.856 1.00 94.44 417 THR A O 1
ATOM 3164 N N . PRO A 1 418 ? -25.873 12.892 1.144 1.00 93.69 418 PRO A N 1
ATOM 3165 C CA . PRO A 1 418 ? -24.591 13.328 1.714 1.00 93.69 418 PRO A CA 1
ATOM 3166 C C . PRO A 1 418 ? -24.670 13.962 3.117 1.00 93.69 418 PRO A C 1
ATOM 3168 O O . PRO A 1 418 ? -23.711 13.891 3.881 1.00 93.69 418 PRO A O 1
ATOM 3171 N N . ASP A 1 419 ? -25.787 14.574 3.497 1.00 93.62 419 ASP A N 1
ATOM 3172 C CA . ASP A 1 419 ? -26.003 15.145 4.836 1.00 93.62 419 ASP A CA 1
ATOM 3173 C C . ASP A 1 419 ? -26.167 14.073 5.931 1.00 93.62 419 ASP A C 1
ATOM 3175 O O . ASP A 1 419 ? -25.893 14.334 7.101 1.00 93.62 419 ASP A O 1
ATOM 3179 N N . GLN A 1 420 ? -26.522 12.843 5.551 1.00 92.81 420 GLN A N 1
ATOM 3180 C CA . GLN A 1 420 ? -26.711 11.707 6.459 1.00 92.81 420 GLN A CA 1
ATOM 3181 C C . GLN A 1 420 ? -25.418 10.919 6.719 1.00 92.81 420 GLN A C 1
ATOM 3183 O O . GLN A 1 420 ? -25.406 9.987 7.524 1.00 92.81 420 GLN A O 1
ATOM 3188 N N . ILE A 1 421 ? -24.321 11.274 6.045 1.00 93.94 421 ILE A N 1
ATOM 3189 C CA . ILE A 1 421 ? -23.051 10.545 6.080 1.00 93.94 421 ILE A CA 1
ATOM 3190 C C . ILE A 1 421 ? -21.956 11.438 6.652 1.00 93.94 421 ILE A C 1
ATOM 3192 O O . ILE A 1 421 ? -21.771 12.562 6.205 1.00 93.94 421 ILE A O 1
ATOM 3196 N N . ILE A 1 422 ? -21.169 10.925 7.599 1.00 93.62 422 ILE A N 1
ATOM 3197 C CA . ILE A 1 422 ? -19.971 11.619 8.094 1.00 93.62 422 ILE A CA 1
ATOM 3198 C C . ILE A 1 422 ? -18.896 11.584 7.004 1.00 93.62 422 ILE A C 1
ATOM 3200 O O . ILE A 1 422 ? -18.506 10.503 6.562 1.00 93.62 422 ILE A O 1
ATOM 3204 N N . ALA A 1 423 ? -18.366 12.743 6.606 1.00 91.00 423 ALA A N 1
ATOM 3205 C CA . ALA A 1 423 ? -17.410 12.849 5.501 1.00 91.00 423 ALA A CA 1
ATOM 3206 C C . ALA A 1 423 ? -16.158 11.976 5.711 1.00 91.00 423 ALA A C 1
ATOM 3208 O O . ALA A 1 423 ? -15.692 11.302 4.797 1.00 91.00 423 ALA A O 1
ATOM 3209 N N . GLY A 1 424 ? -15.651 11.939 6.947 1.00 88.88 424 GLY A N 1
ATOM 3210 C CA . GLY A 1 424 ? -14.495 11.142 7.363 1.00 88.88 424 GLY A CA 1
ATOM 3211 C C . GLY A 1 424 ? -14.811 9.705 7.797 1.00 88.88 424 GLY A C 1
ATOM 3212 O O . GLY A 1 424 ? -14.038 9.136 8.563 1.00 88.88 424 GLY A O 1
ATOM 3213 N N . THR A 1 425 ? -15.939 9.117 7.387 1.00 91.06 425 THR A N 1
ATOM 3214 C CA . THR A 1 425 ? -16.301 7.746 7.789 1.00 91.06 425 THR A CA 1
ATOM 3215 C C . THR A 1 425 ? -15.347 6.686 7.223 1.00 91.06 425 THR A C 1
ATOM 3217 O O . THR A 1 425 ? -14.827 6.819 6.115 1.00 91.06 425 THR A O 1
ATOM 3220 N N . ASN A 1 426 ? -15.150 5.589 7.960 1.00 91.12 426 ASN A N 1
ATOM 3221 C CA . ASN A 1 426 ? -14.476 4.386 7.453 1.00 91.12 426 ASN A CA 1
ATOM 3222 C C . ASN A 1 426 ? -15.402 3.502 6.595 1.00 91.12 426 ASN A C 1
ATOM 3224 O O . ASN A 1 426 ? -14.945 2.516 6.017 1.00 91.12 426 ASN A O 1
ATOM 3228 N N . GLU A 1 427 ? -16.698 3.820 6.524 1.00 91.50 427 GLU A N 1
ATOM 3229 C CA . GLU A 1 427 ? -17.661 3.067 5.724 1.00 91.50 427 GLU A CA 1
ATOM 3230 C C . GLU A 1 427 ? -17.295 3.104 4.237 1.00 91.50 427 GLU A C 1
ATOM 3232 O O . GLU A 1 427 ? -16.984 4.162 3.689 1.00 91.50 427 GLU A O 1
ATOM 3237 N N . ARG A 1 428 ? -17.353 1.939 3.584 1.00 93.69 428 ARG A N 1
ATOM 3238 C CA . ARG A 1 428 ? -17.129 1.779 2.146 1.00 93.69 428 ARG A CA 1
ATOM 3239 C C . ARG A 1 428 ? -18.372 2.223 1.380 1.00 93.69 428 ARG A C 1
ATOM 3241 O O . ARG A 1 428 ? -19.356 1.495 1.325 1.00 93.69 428 ARG A O 1
ATOM 3248 N N . LEU A 1 429 ? -18.288 3.402 0.779 1.00 95.00 429 LEU A N 1
ATOM 3249 C CA . LEU A 1 429 ? -19.384 4.050 0.069 1.00 95.00 429 LEU A CA 1
ATOM 3250 C C . LEU A 1 429 ? -19.172 3.944 -1.439 1.00 95.00 429 LEU A C 1
ATOM 3252 O O . LEU A 1 429 ? -18.031 3.897 -1.910 1.00 95.00 429 LEU A O 1
ATOM 3256 N N . TRP A 1 430 ? -20.268 3.925 -2.187 1.00 95.44 430 TRP A N 1
ATOM 3257 C CA . TRP A 1 430 ? -20.252 4.041 -3.639 1.00 95.44 430 TRP A CA 1
ATOM 3258 C C . TRP A 1 430 ? -20.053 5.491 -4.076 1.00 95.44 430 TRP A C 1
ATOM 3260 O O . TRP A 1 430 ? -20.678 6.418 -3.559 1.00 95.44 430 TRP A O 1
ATOM 3270 N N . TRP A 1 431 ? -19.182 5.671 -5.059 1.00 94.69 431 TRP A N 1
ATOM 3271 C CA . TRP A 1 431 ? -18.863 6.946 -5.676 1.00 94.69 431 TRP A CA 1
ATOM 3272 C C . TRP A 1 431 ? -19.006 6.833 -7.186 1.00 94.69 431 TRP A C 1
ATOM 3274 O O . TRP A 1 431 ? -18.779 5.766 -7.762 1.00 94.69 431 TRP A O 1
ATOM 3284 N N . ARG A 1 432 ? -19.325 7.957 -7.817 1.00 94.19 432 ARG A N 1
ATOM 3285 C CA . ARG A 1 432 ? -19.388 8.138 -9.264 1.00 94.19 432 ARG A CA 1
ATOM 3286 C C . ARG A 1 432 ? -18.575 9.362 -9.666 1.00 94.19 432 ARG A C 1
ATOM 3288 O O . ARG A 1 432 ? -18.512 10.340 -8.921 1.00 94.19 432 ARG A O 1
ATOM 3295 N N . CYS A 1 433 ? -17.916 9.308 -10.814 1.00 92.44 433 CYS A N 1
ATOM 3296 C CA . CYS A 1 433 ? -17.116 10.424 -11.301 1.00 92.44 433 CYS A CA 1
ATOM 3297 C C . CYS A 1 433 ? -17.980 11.281 -12.224 1.00 92.44 433 CYS A C 1
ATOM 3299 O O . CYS A 1 433 ? -18.673 10.719 -13.064 1.00 92.44 433 CYS A O 1
ATOM 3301 N N . PRO A 1 434 ? -17.900 12.618 -12.151 1.00 88.88 434 PRO A N 1
ATOM 3302 C CA . PRO A 1 434 ? -18.568 13.478 -13.126 1.00 88.88 434 PRO A CA 1
ATOM 3303 C C . PRO A 1 434 ? -17.972 13.383 -14.542 1.00 88.88 434 PRO A C 1
ATOM 3305 O O . PRO A 1 434 ? -18.560 13.917 -15.472 1.00 88.88 434 PRO A O 1
ATOM 3308 N N . VAL A 1 435 ? -16.804 12.748 -14.718 1.00 87.19 435 VAL A N 1
ATOM 3309 C CA . VAL A 1 435 ? -16.126 12.640 -16.024 1.00 87.19 435 VAL A CA 1
ATOM 3310 C C . VAL A 1 435 ? -16.804 11.628 -16.951 1.00 87.19 435 VAL A C 1
ATOM 3312 O O . VAL A 1 435 ? -16.878 11.871 -18.152 1.00 87.19 435 VAL A O 1
ATOM 3315 N N . ALA A 1 436 ? -17.257 10.491 -16.420 1.00 86.94 436 ALA A N 1
ATOM 3316 C CA . ALA A 1 436 ? -17.926 9.450 -17.195 1.00 86.94 436 ALA A CA 1
ATOM 3317 C C . ALA A 1 436 ? -18.764 8.541 -16.287 1.00 86.94 436 ALA A C 1
ATOM 3319 O O . ALA A 1 436 ? -18.369 8.243 -15.158 1.00 86.94 436 ALA A O 1
ATOM 3320 N N . ASP A 1 437 ? -19.892 8.055 -16.802 1.00 86.12 437 ASP A N 1
ATOM 3321 C CA . ASP A 1 437 ? -20.860 7.273 -16.023 1.00 86.12 437 ASP A CA 1
ATOM 3322 C C . ASP A 1 437 ? -20.342 5.890 -15.596 1.00 86.12 437 ASP A C 1
ATOM 3324 O O . ASP A 1 437 ? -20.765 5.358 -14.568 1.00 86.12 437 ASP A O 1
ATOM 3328 N N . ASP A 1 438 ? -19.403 5.301 -16.345 1.00 88.31 438 ASP A N 1
ATOM 3329 C CA . ASP A 1 438 ? -18.785 4.009 -16.018 1.00 88.31 438 ASP A CA 1
ATOM 3330 C C . ASP A 1 438 ? -17.706 4.125 -14.927 1.00 88.31 438 ASP A C 1
ATOM 3332 O O . ASP A 1 438 ? -17.251 3.119 -14.375 1.00 88.31 438 ASP A O 1
ATOM 3336 N N . HIS A 1 439 ? -17.319 5.348 -14.549 1.00 92.81 439 HIS A N 1
ATOM 3337 C CA . HIS A 1 439 ? -16.393 5.600 -13.448 1.00 92.81 439 HIS A CA 1
ATOM 3338 C C . HIS A 1 439 ? -17.127 5.492 -12.112 1.00 92.81 439 HIS A C 1
ATOM 3340 O O . HIS A 1 439 ? -17.352 6.483 -11.415 1.00 92.81 439 HIS A O 1
ATOM 3346 N N . ARG A 1 440 ? -17.490 4.267 -11.738 1.00 93.38 440 ARG A N 1
ATOM 3347 C CA . ARG A 1 440 ? -18.114 3.946 -10.451 1.00 93.38 440 ARG A CA 1
ATOM 3348 C C . ARG A 1 440 ? -17.175 3.092 -9.615 1.00 93.38 440 ARG A C 1
ATOM 3350 O O . ARG A 1 440 ? -16.570 2.144 -10.117 1.00 93.38 440 ARG A O 1
ATOM 3357 N N . TRP A 1 441 ? -17.018 3.444 -8.341 1.00 94.44 441 TRP A N 1
ATOM 3358 C CA . TRP A 1 441 ? -16.093 2.747 -7.447 1.00 94.44 441 TRP A CA 1
ATOM 3359 C C . TRP A 1 441 ? -16.510 2.818 -5.985 1.00 94.44 441 TRP A C 1
ATOM 3361 O O . TRP A 1 441 ? -17.243 3.707 -5.560 1.00 94.44 441 TRP A O 1
ATOM 3371 N N . VAL A 1 442 ? -15.982 1.882 -5.198 1.00 94.00 442 VAL A N 1
ATOM 3372 C CA . VAL A 1 442 ? -16.203 1.812 -3.753 1.00 94.00 442 VAL A CA 1
ATOM 3373 C C . VAL A 1 442 ? -14.963 2.309 -3.016 1.00 94.00 442 VAL A C 1
ATOM 3375 O O . VAL A 1 442 ? -13.872 1.769 -3.203 1.00 94.00 442 VAL A O 1
ATOM 3378 N N . ALA A 1 443 ? -15.124 3.295 -2.134 1.00 94.00 443 ALA A N 1
ATOM 3379 C CA . ALA A 1 443 ? -14.046 3.818 -1.292 1.00 94.00 443 ALA A CA 1
ATOM 3380 C C . ALA A 1 443 ? -14.570 4.297 0.068 1.00 94.00 443 ALA A C 1
ATOM 3382 O O . ALA A 1 443 ? -15.728 4.695 0.187 1.00 94.00 443 ALA A O 1
ATOM 3383 N N . ALA A 1 444 ? -13.708 4.275 1.088 1.00 93.81 444 ALA A N 1
ATOM 3384 C CA . ALA A 1 444 ? -14.045 4.806 2.406 1.00 93.81 444 ALA A CA 1
ATOM 3385 C C . ALA A 1 444 ? -14.098 6.341 2.392 1.00 93.81 444 ALA A C 1
ATOM 3387 O O . ALA A 1 444 ? -13.243 6.963 1.756 1.00 93.81 444 ALA A O 1
ATOM 3388 N N . GLY A 1 445 ? -15.052 6.954 3.098 1.00 90.69 445 GLY A N 1
ATOM 3389 C CA . GLY A 1 445 ? -15.189 8.419 3.173 1.00 90.69 445 GLY A CA 1
ATOM 3390 C C . GLY A 1 445 ? -13.906 9.129 3.619 1.00 90.69 445 GLY A C 1
ATOM 3391 O O . GLY A 1 445 ? -13.454 10.073 2.973 1.00 90.69 445 GLY A O 1
ATOM 3392 N N . ASN A 1 446 ? -13.220 8.602 4.635 1.00 90.81 446 ASN A N 1
ATOM 3393 C CA . ASN A 1 446 ? -11.954 9.154 5.125 1.00 90.81 446 ASN A CA 1
ATOM 3394 C C . ASN A 1 446 ? -10.835 9.202 4.070 1.00 90.81 446 ASN A C 1
ATOM 3396 O O . ASN A 1 446 ? -9.986 10.084 4.122 1.00 90.81 446 ASN A O 1
ATOM 3400 N N . SER A 1 447 ? -10.842 8.298 3.087 1.00 91.00 447 SER A N 1
ATOM 3401 C CA . SER A 1 447 ? -9.857 8.272 1.997 1.00 91.00 447 SER A CA 1
ATOM 3402 C C . SER A 1 447 ? -10.115 9.338 0.926 1.00 91.00 447 SER A C 1
ATOM 3404 O O . SER A 1 447 ? -9.316 9.497 -0.001 1.00 91.00 447 SER A O 1
ATOM 3406 N N . ARG A 1 448 ? -11.240 10.052 1.044 1.00 92.19 448 ARG A N 1
ATOM 3407 C CA . ARG A 1 448 ? -11.734 11.057 0.100 1.00 92.19 448 ARG A CA 1
ATOM 3408 C C . ARG A 1 448 ? -11.605 12.483 0.617 1.00 92.19 448 ARG A C 1
ATOM 3410 O O . ARG A 1 448 ? -11.698 13.401 -0.186 1.00 92.19 448 ARG A O 1
ATOM 3417 N N . VAL A 1 449 ? -11.367 12.670 1.913 1.00 87.50 449 VAL A N 1
ATOM 3418 C CA . VAL A 1 449 ? -11.213 13.983 2.555 1.00 87.50 449 VAL A CA 1
ATOM 3419 C C . VAL A 1 449 ? -9.739 14.279 2.871 1.00 87.50 449 VAL A C 1
ATOM 3421 O O . VAL A 1 449 ? -8.969 13.377 3.199 1.00 87.50 449 VAL A O 1
ATOM 3424 N N . GLY A 1 450 ? -9.336 15.552 2.792 1.00 82.00 450 GLY A N 1
ATOM 3425 C CA . GLY A 1 450 ? -7.985 16.022 3.139 1.00 82.00 450 GLY A CA 1
ATOM 3426 C C . GLY A 1 450 ? -6.962 16.007 1.991 1.00 82.00 450 GLY A C 1
ATOM 3427 O O . GLY A 1 450 ? -7.280 15.711 0.844 1.00 82.00 450 GLY A O 1
ATOM 3428 N N . SER A 1 451 ? -5.701 16.332 2.301 1.00 74.88 451 SER A N 1
ATOM 3429 C CA . SER A 1 451 ? -4.634 16.559 1.304 1.00 74.88 451 SER A CA 1
ATOM 3430 C C . SER A 1 451 ? -4.153 15.305 0.563 1.00 74.88 451 SER A C 1
ATOM 3432 O O . SER A 1 451 ? -3.540 15.412 -0.493 1.00 74.88 451 SER A O 1
ATOM 3434 N N . ARG A 1 452 ? -4.429 14.108 1.096 1.00 75.81 452 ARG A N 1
ATOM 3435 C CA . ARG A 1 452 ? -4.112 12.812 0.463 1.00 75.81 452 ARG A CA 1
ATOM 3436 C C . ARG A 1 452 ? -5.345 12.134 -0.145 1.00 75.81 452 ARG A C 1
ATOM 3438 O O . ARG A 1 452 ? -5.328 10.918 -0.355 1.00 75.81 452 ARG A O 1
ATOM 3445 N N . ALA A 1 453 ? -6.414 12.897 -0.381 1.00 82.50 453 ALA A N 1
ATOM 3446 C CA . ALA A 1 453 ? -7.656 12.390 -0.944 1.00 82.50 453 ALA A CA 1
ATOM 3447 C C . ALA A 1 453 ? -7.408 11.655 -2.269 1.00 82.50 453 ALA A C 1
ATOM 3449 O O . ALA A 1 453 ? -6.740 12.152 -3.176 1.00 82.50 453 ALA A O 1
ATOM 3450 N N . ARG A 1 454 ? -7.957 10.445 -2.388 1.00 83.88 454 ARG A N 1
ATOM 3451 C CA . ARG A 1 454 ? -7.886 9.646 -3.614 1.00 83.88 454 ARG A CA 1
ATOM 3452 C C . ARG A 1 454 ? -9.144 9.887 -4.441 1.00 83.88 454 ARG A C 1
ATOM 3454 O O . ARG A 1 454 ? -10.237 9.526 -4.020 1.00 83.88 454 ARG A O 1
ATOM 3461 N N . GLY A 1 455 ? -8.978 10.467 -5.626 1.00 88.38 455 GLY A N 1
ATOM 3462 C CA . GLY A 1 455 ? -10.065 10.661 -6.587 1.00 88.38 455 GLY A CA 1
ATOM 3463 C C . GLY A 1 455 ? -10.438 9.391 -7.359 1.00 88.38 455 GLY A C 1
ATOM 3464 O O . GLY A 1 455 ? -10.100 8.270 -6.962 1.00 88.38 455 GLY A O 1
ATOM 3465 N N . CYS A 1 456 ? -11.115 9.587 -8.490 1.00 92.25 456 CYS A N 1
ATOM 3466 C CA . CYS A 1 456 ? -11.559 8.516 -9.377 1.00 92.25 456 CYS A CA 1
ATOM 3467 C C . CYS A 1 456 ? -10.396 7.589 -9.795 1.00 92.25 456 CYS A C 1
ATOM 3469 O O . CYS A 1 456 ? -9.401 8.059 -10.358 1.00 92.25 456 CYS A O 1
ATOM 3471 N N . PRO A 1 457 ? -10.486 6.268 -9.543 1.00 91.56 457 PRO A N 1
ATOM 3472 C CA . PRO A 1 457 ? -9.454 5.318 -9.939 1.00 91.56 457 PRO A CA 1
ATOM 3473 C C . PRO A 1 457 ? -9.341 5.172 -11.459 1.00 91.56 457 PRO A C 1
ATOM 3475 O O . PRO A 1 457 ? -8.234 4.937 -11.933 1.00 91.56 457 PRO A O 1
ATOM 3478 N N . ALA A 1 458 ? -10.423 5.358 -12.221 1.00 91.81 458 ALA A N 1
ATOM 3479 C CA . ALA A 1 458 ? -10.373 5.325 -13.681 1.00 91.81 458 ALA A CA 1
ATOM 3480 C C . ALA A 1 458 ? -9.635 6.547 -14.255 1.00 91.81 458 ALA A C 1
ATOM 3482 O O . ALA A 1 458 ? -8.691 6.380 -15.027 1.00 91.81 458 ALA A O 1
ATOM 3483 N N . CYS A 1 459 ? -9.945 7.767 -13.802 1.00 88.75 459 CYS A N 1
ATOM 3484 C CA . CYS A 1 459 ? -9.185 8.966 -14.191 1.00 88.75 459 CYS A CA 1
ATOM 3485 C C . CYS A 1 459 ? -7.695 8.862 -13.828 1.00 88.75 459 CYS A C 1
ATOM 3487 O O . CYS A 1 459 ? -6.843 9.325 -14.575 1.00 88.75 459 CYS A O 1
ATOM 3489 N N . ALA A 1 460 ? -7.378 8.224 -12.698 1.00 89.06 460 ALA A N 1
ATOM 3490 C CA . ALA A 1 460 ? -6.005 7.999 -12.249 1.00 89.06 460 ALA A CA 1
ATOM 3491 C C . ALA A 1 460 ? -5.315 6.781 -12.905 1.00 89.06 460 ALA A C 1
ATOM 3493 O O . ALA A 1 460 ? -4.225 6.410 -12.475 1.00 89.06 460 ALA A O 1
ATOM 3494 N N . GLY A 1 461 ? -5.950 6.104 -13.870 1.00 87.88 461 GLY A N 1
ATOM 3495 C CA . GLY A 1 461 ? -5.371 4.950 -14.573 1.00 87.88 461 GLY A CA 1
ATOM 3496 C C . GLY A 1 461 ? -5.212 3.674 -13.731 1.00 87.88 461 GLY A C 1
ATOM 3497 O O . GLY A 1 461 ? -4.462 2.778 -14.103 1.00 87.88 461 GLY A O 1
ATOM 3498 N N . ARG A 1 462 ? -5.899 3.572 -12.587 1.00 88.06 462 ARG A N 1
ATOM 3499 C CA . ARG A 1 462 ? -5.861 2.409 -11.674 1.00 88.06 462 ARG A CA 1
ATOM 3500 C C . ARG A 1 462 ? -7.011 1.423 -11.883 1.00 88.06 462 ARG A C 1
ATOM 3502 O O . ARG A 1 462 ? -6.938 0.300 -11.399 1.00 88.06 462 ARG A O 1
ATOM 3509 N N . GLN A 1 463 ? -8.071 1.847 -12.562 1.00 90.88 463 GLN A N 1
ATOM 3510 C CA . GLN A 1 463 ? -9.218 1.024 -12.945 1.00 90.88 463 GLN A CA 1
ATOM 3511 C C . GLN A 1 463 ? -9.452 1.196 -14.445 1.00 90.88 463 GLN A C 1
ATOM 3513 O O . GLN A 1 463 ? -9.374 2.317 -14.948 1.00 90.88 463 GLN A O 1
ATOM 3518 N N . VAL A 1 464 ? -9.722 0.100 -15.154 1.00 90.56 464 VAL A N 1
ATOM 3519 C CA . VAL A 1 464 ? -10.049 0.161 -16.580 1.00 90.56 464 VAL A CA 1
ATOM 3520 C C . VAL A 1 464 ? -11.441 0.753 -16.788 1.00 90.56 464 VAL A C 1
ATOM 3522 O O . VAL A 1 464 ? -12.365 0.487 -16.022 1.00 90.56 464 VAL A O 1
ATOM 3525 N N . SER A 1 465 ? -11.559 1.589 -17.807 1.00 91.81 465 SER A N 1
ATOM 3526 C CA . SER A 1 465 ? -12.771 2.275 -18.232 1.00 91.81 465 SER A CA 1
ATOM 3527 C C . SER A 1 465 ? -12.743 2.414 -19.747 1.00 91.81 465 SER A C 1
ATOM 3529 O O . SER A 1 465 ? -11.672 2.459 -20.365 1.00 91.81 465 SER A O 1
ATOM 3531 N N . VAL A 1 466 ? -13.921 2.580 -20.346 1.00 88.88 466 VAL A N 1
ATOM 3532 C CA . VAL A 1 466 ? -14.040 2.926 -21.767 1.00 88.88 466 VAL A CA 1
ATOM 3533 C C . VAL A 1 466 ? -13.255 4.190 -22.121 1.00 88.88 466 VAL A C 1
ATOM 3535 O O . VAL A 1 466 ? -12.867 4.357 -23.272 1.00 88.88 466 VAL A O 1
ATOM 3538 N N . THR A 1 467 ? -12.972 5.065 -21.145 1.00 89.56 467 THR A N 1
ATOM 3539 C CA . THR A 1 467 ? -12.236 6.311 -21.366 1.00 89.56 467 THR A CA 1
ATOM 3540 C C . THR A 1 467 ? -10.717 6.180 -21.245 1.00 89.56 467 THR A C 1
ATOM 3542 O O . THR A 1 467 ? -10.016 7.124 -21.601 1.00 89.56 467 THR A O 1
ATOM 3545 N N . ASN A 1 468 ? -10.170 5.070 -20.752 1.00 91.31 468 ASN A N 1
ATOM 3546 C CA . ASN A 1 468 ? -8.722 4.925 -20.545 1.00 91.31 468 ASN A CA 1
ATOM 3547 C C . ASN A 1 468 ? -8.157 3.580 -21.028 1.00 91.31 468 ASN A C 1
ATOM 3549 O O . ASN A 1 468 ? -6.984 3.288 -20.782 1.00 91.31 468 ASN A O 1
ATOM 3553 N N . SER A 1 469 ? -8.978 2.756 -21.682 1.00 94.19 469 SER A N 1
ATOM 3554 C CA . SER A 1 469 ? -8.572 1.431 -22.130 1.00 94.19 469 SER A CA 1
ATOM 3555 C C . SER A 1 469 ? -7.622 1.477 -23.329 1.00 94.19 469 SER A C 1
ATOM 3557 O O . SER A 1 469 ? -7.628 2.415 -24.131 1.00 94.19 469 SER A O 1
ATOM 3559 N N . LEU A 1 470 ? -6.809 0.431 -23.485 1.00 93.25 470 LEU A N 1
ATOM 3560 C CA . LEU A 1 470 ? -5.883 0.270 -24.606 1.00 93.25 470 LEU A CA 1
ATOM 3561 C C . LEU A 1 470 ? -6.625 0.180 -25.949 1.00 93.25 470 LEU A C 1
ATOM 3563 O O . LEU A 1 470 ? -6.086 0.611 -26.966 1.00 93.25 470 LEU A O 1
ATOM 3567 N N . ALA A 1 471 ? -7.874 -0.298 -25.955 1.00 92.88 471 ALA A N 1
ATOM 3568 C CA . ALA A 1 471 ? -8.733 -0.326 -27.143 1.00 92.88 471 ALA A CA 1
ATOM 3569 C C . ALA A 1 471 ? -8.941 1.061 -27.784 1.00 92.88 471 ALA A C 1
ATOM 3571 O O . ALA A 1 471 ? -9.154 1.146 -28.992 1.00 92.88 471 ALA A O 1
ATOM 3572 N N . ARG A 1 472 ? -8.801 2.156 -27.019 1.00 93.00 472 ARG A N 1
ATOM 3573 C CA . ARG A 1 472 ? -8.834 3.531 -27.551 1.00 93.00 472 ARG A CA 1
ATOM 3574 C C . ARG A 1 472 ? -7.630 3.895 -28.424 1.00 93.00 472 ARG A C 1
ATOM 3576 O O . ARG A 1 472 ? -7.642 4.949 -29.053 1.00 93.00 472 ARG A O 1
ATOM 3583 N N . HIS A 1 473 ? -6.598 3.053 -28.462 1.00 92.38 473 HIS A N 1
ATOM 3584 C CA . HIS A 1 473 ? -5.390 3.247 -29.257 1.00 92.38 473 HIS A CA 1
ATOM 3585 C C . HIS A 1 473 ? -5.262 2.116 -30.291 1.00 92.38 473 HIS A C 1
ATOM 3587 O O . HIS A 1 473 ? -4.495 1.178 -30.065 1.00 92.38 473 HIS A O 1
ATOM 3593 N N . PRO A 1 474 ? -5.969 2.186 -31.440 1.00 91.69 474 PRO A N 1
ATOM 3594 C CA . PRO A 1 474 ? -6.089 1.071 -32.387 1.00 91.69 474 PRO A CA 1
ATOM 3595 C C . PRO A 1 474 ? -4.750 0.482 -32.845 1.00 91.69 474 PRO A C 1
ATOM 3597 O O . PRO A 1 474 ? -4.599 -0.734 -32.928 1.00 91.69 474 PRO A O 1
ATOM 3600 N N . VAL A 1 475 ? -3.745 1.334 -33.076 1.00 90.50 475 VAL A N 1
ATOM 3601 C CA . VAL A 1 475 ? -2.400 0.909 -33.503 1.00 90.50 475 VAL A CA 1
ATOM 3602 C C . VAL A 1 475 ? -1.692 0.081 -32.427 1.00 90.50 475 VAL A C 1
ATOM 3604 O O . VAL A 1 475 ? -1.011 -0.893 -32.748 1.00 90.50 475 VAL A O 1
ATOM 3607 N N . LEU A 1 476 ? -1.846 0.444 -31.150 1.00 93.00 476 LEU A N 1
ATOM 3608 C CA . LEU A 1 476 ? -1.271 -0.310 -30.036 1.00 93.00 476 LEU A CA 1
ATOM 3609 C C . LEU A 1 476 ? -2.097 -1.563 -29.741 1.00 93.00 476 LEU A C 1
ATOM 3611 O O . LEU A 1 476 ? -1.521 -2.631 -29.558 1.00 93.00 476 LEU A O 1
ATOM 3615 N N . ALA A 1 477 ? -3.427 -1.458 -29.768 1.00 93.12 477 ALA A N 1
ATOM 3616 C CA . ALA A 1 477 ? -4.337 -2.586 -29.597 1.00 93.12 477 ALA A CA 1
ATOM 3617 C C . ALA A 1 477 ? -4.073 -3.699 -30.628 1.00 93.12 477 ALA A C 1
ATOM 3619 O O . ALA A 1 477 ? -4.033 -4.868 -30.260 1.00 93.12 477 ALA A O 1
ATOM 3620 N N . ALA A 1 478 ? -3.792 -3.353 -31.890 1.00 91.81 478 ALA A N 1
ATOM 3621 C CA . ALA A 1 478 ? -3.417 -4.321 -32.926 1.00 91.81 478 ALA A CA 1
ATOM 3622 C C . ALA A 1 478 ? -2.087 -5.044 -32.631 1.00 91.81 478 ALA A C 1
ATOM 3624 O O . ALA A 1 478 ? -1.903 -6.208 -32.993 1.00 91.81 478 ALA A O 1
ATOM 3625 N N . GLN A 1 479 ? -1.162 -4.364 -31.950 1.00 94.19 479 GLN A N 1
ATOM 3626 C CA . GLN A 1 479 ? 0.134 -4.913 -31.547 1.00 94.19 479 GLN A CA 1
ATOM 3627 C C . GLN A 1 479 ? 0.080 -5.651 -30.204 1.00 94.19 479 GLN A C 1
ATOM 3629 O O . GLN A 1 479 ? 1.088 -6.213 -29.781 1.00 94.19 479 GLN A O 1
ATOM 3634 N N . PHE A 1 480 ? -1.052 -5.640 -29.502 1.00 95.31 480 PHE A N 1
ATOM 3635 C CA . PHE A 1 480 ? -1.212 -6.329 -28.229 1.00 95.31 480 PHE A CA 1
ATOM 3636 C C . PHE A 1 480 ? -1.355 -7.842 -28.455 1.00 95.31 480 PHE A C 1
ATOM 3638 O O . PHE A 1 480 ? -2.189 -8.292 -29.243 1.00 95.31 480 PHE A O 1
ATOM 3645 N N . ASP A 1 481 ? -0.532 -8.647 -27.781 1.00 95.38 481 ASP A N 1
ATOM 3646 C CA . ASP A 1 481 ? -0.581 -10.107 -27.910 1.00 95.38 481 ASP A CA 1
ATOM 3647 C C . ASP A 1 481 ? -1.570 -10.692 -26.887 1.00 95.38 481 ASP A C 1
ATOM 3649 O O . ASP A 1 481 ? -1.218 -10.961 -25.739 1.00 95.38 481 ASP A O 1
ATOM 3653 N N . VAL A 1 482 ? -2.833 -10.853 -27.293 1.00 94.25 482 VAL A N 1
ATOM 3654 C CA . VAL A 1 482 ? -3.919 -11.356 -26.425 1.00 94.25 482 VAL A CA 1
ATOM 3655 C C . VAL A 1 482 ? -3.578 -12.718 -25.820 1.00 94.25 482 VAL A C 1
ATOM 3657 O O . VAL A 1 482 ? -3.759 -12.923 -24.622 1.00 94.25 482 VAL A O 1
ATOM 3660 N N . GLN A 1 483 ? -3.040 -13.644 -26.617 1.00 93.12 483 GLN A N 1
ATOM 3661 C CA . GLN A 1 483 ? -2.721 -14.993 -26.144 1.00 93.12 483 GLN A CA 1
ATOM 3662 C C . GLN A 1 483 ? -1.581 -14.965 -25.121 1.00 93.12 483 GLN A C 1
ATOM 3664 O O . GLN A 1 483 ? -1.707 -15.551 -24.046 1.00 93.12 483 GLN A O 1
ATOM 3669 N N . ALA A 1 484 ? -0.500 -14.230 -25.404 1.00 93.12 484 ALA A N 1
ATOM 3670 C CA . ALA A 1 484 ? 0.639 -14.135 -24.491 1.00 93.12 484 ALA A CA 1
ATOM 3671 C C . ALA A 1 484 ? 0.328 -13.352 -23.199 1.00 93.12 484 ALA A C 1
ATOM 3673 O O . ALA A 1 484 ? 1.023 -13.521 -22.198 1.00 93.12 484 ALA A O 1
ATOM 3674 N N . ASN A 1 485 ? -0.727 -12.530 -23.191 1.00 95.31 485 ASN A N 1
ATOM 3675 C CA . ASN A 1 485 ? -1.235 -11.842 -21.999 1.00 95.31 485 ASN A CA 1
ATOM 3676 C C . ASN A 1 485 ? -2.416 -12.576 -21.332 1.00 95.31 485 ASN A C 1
ATOM 3678 O O . ASN A 1 485 ? -3.244 -11.948 -20.669 1.00 95.31 485 ASN A O 1
ATOM 3682 N N . GLY A 1 486 ? -2.508 -13.900 -21.497 1.00 92.88 486 GLY A N 1
ATOM 3683 C CA . GLY A 1 486 ? -3.474 -14.733 -20.775 1.00 92.88 486 GLY A CA 1
ATOM 3684 C C . GLY A 1 486 ? -4.926 -14.546 -21.223 1.00 92.88 486 GLY A C 1
ATOM 3685 O O . GLY A 1 486 ? -5.835 -14.709 -20.417 1.00 92.88 486 GLY A O 1
ATOM 3686 N N . GLY A 1 487 ? -5.151 -14.161 -22.481 1.00 93.12 487 GLY A N 1
ATOM 3687 C CA . GLY A 1 487 ? -6.486 -13.974 -23.057 1.00 93.12 487 GLY A CA 1
ATOM 3688 C C . GLY A 1 487 ? -7.134 -12.618 -22.763 1.00 93.12 487 GLY A C 1
ATOM 3689 O O . GLY A 1 487 ? -8.242 -12.377 -23.233 1.00 93.12 487 GLY A O 1
ATOM 3690 N N . ARG A 1 488 ? -6.463 -11.722 -22.024 1.00 94.69 488 ARG A N 1
ATOM 3691 C CA . ARG A 1 488 ? -6.962 -10.361 -21.757 1.00 94.69 488 ARG A CA 1
ATOM 3692 C C . ARG A 1 488 ? -7.102 -9.592 -23.070 1.00 94.69 488 ARG A C 1
ATOM 3694 O O . ARG A 1 488 ? -6.215 -9.664 -23.914 1.00 94.69 488 ARG A O 1
ATOM 3701 N N . THR A 1 489 ? -8.180 -8.841 -23.246 1.00 94.81 489 THR A N 1
ATOM 3702 C CA . THR A 1 489 ? -8.409 -8.022 -24.449 1.00 94.81 489 THR A CA 1
ATOM 3703 C C . THR A 1 489 ? -7.999 -6.559 -24.220 1.00 94.81 489 THR A C 1
ATOM 3705 O O . THR A 1 489 ? -7.929 -6.116 -23.071 1.00 94.81 489 THR A O 1
ATOM 3708 N N . PRO A 1 490 ? -7.708 -5.762 -25.271 1.00 94.50 490 PRO A N 1
ATOM 3709 C CA . PRO A 1 490 ? -7.290 -4.362 -25.110 1.00 94.50 490 PRO A CA 1
ATOM 3710 C C . PRO A 1 490 ? -8.275 -3.467 -24.332 1.00 94.50 490 PRO A C 1
ATOM 3712 O O . PRO A 1 490 ? -7.863 -2.500 -23.698 1.00 94.50 490 PRO A O 1
ATOM 3715 N N . ASP A 1 491 ? -9.572 -3.765 -24.340 1.00 94.06 491 ASP A N 1
ATOM 3716 C CA . ASP A 1 491 ? -10.587 -3.045 -23.559 1.00 94.06 491 ASP A CA 1
ATOM 3717 C C . ASP A 1 491 ? -10.507 -3.325 -22.046 1.00 94.06 491 ASP A C 1
ATOM 3719 O O . ASP A 1 491 ? -10.988 -2.519 -21.256 1.00 94.06 491 ASP A O 1
ATOM 3723 N N . GLN A 1 492 ? -9.832 -4.403 -21.636 1.00 93.50 492 GLN A N 1
ATOM 3724 C CA . GLN A 1 492 ? -9.623 -4.804 -20.237 1.00 93.50 492 GLN A CA 1
ATOM 3725 C C . GLN A 1 492 ? -8.298 -4.289 -19.648 1.00 93.50 492 GLN A C 1
ATOM 3727 O O . GLN A 1 492 ? -7.957 -4.583 -18.497 1.00 93.50 492 GLN A O 1
ATOM 3732 N N . ILE A 1 493 ? -7.528 -3.532 -20.432 1.00 94.31 493 ILE A N 1
ATOM 3733 C CA . ILE A 1 493 ? -6.209 -3.011 -20.069 1.00 94.31 493 ILE A CA 1
ATOM 3734 C C . ILE A 1 493 ? -6.257 -1.488 -20.059 1.00 94.31 493 ILE A C 1
ATOM 3736 O O . ILE A 1 493 ? -6.673 -0.885 -21.040 1.00 94.31 493 ILE A O 1
ATOM 3740 N N . VAL A 1 494 ? -5.770 -0.849 -18.994 1.00 94.50 494 VAL A N 1
ATOM 3741 C CA . VAL A 1 494 ? -5.523 0.603 -19.006 1.00 94.50 494 VAL A CA 1
ATOM 3742 C C . VAL A 1 494 ? -4.358 0.900 -19.950 1.00 94.50 494 VAL A C 1
ATOM 3744 O O . VAL A 1 494 ? -3.274 0.344 -19.776 1.00 94.50 494 VAL A O 1
ATOM 3747 N N . ALA A 1 495 ? -4.553 1.800 -20.916 1.00 92.12 495 ALA A N 1
ATOM 3748 C CA . ALA A 1 495 ? -3.571 2.103 -21.957 1.00 92.12 495 ALA A CA 1
ATOM 3749 C C . ALA A 1 495 ? -2.202 2.512 -21.389 1.00 92.12 495 ALA A C 1
ATOM 3751 O O . ALA A 1 495 ? -1.176 2.038 -21.861 1.00 92.12 495 ALA A O 1
ATOM 3752 N N . GLY A 1 496 ? -2.190 3.338 -20.339 1.00 90.31 496 GLY A N 1
ATOM 3753 C CA . GLY A 1 496 ? -0.979 3.816 -19.661 1.00 90.31 496 GLY A CA 1
ATOM 3754 C C . GLY A 1 496 ? -0.472 2.928 -18.522 1.00 90.31 496 GLY A C 1
ATOM 3755 O O . GLY A 1 496 ? 0.236 3.420 -17.649 1.00 90.31 496 GLY A O 1
ATOM 3756 N N . THR A 1 497 ? -0.857 1.649 -18.463 1.00 92.56 497 THR A N 1
ATOM 3757 C CA . THR A 1 497 ? -0.421 0.754 -17.379 1.00 92.56 497 THR A CA 1
ATOM 3758 C C . THR A 1 497 ? 1.104 0.615 -17.311 1.00 92.56 497 THR A C 1
ATOM 3760 O O . THR A 1 497 ? 1.778 0.523 -18.339 1.00 92.56 497 THR A O 1
ATOM 3763 N N . ALA A 1 498 ? 1.643 0.534 -16.091 1.00 90.75 498 ALA A N 1
ATOM 3764 C CA . ALA A 1 498 ? 3.046 0.198 -15.832 1.00 90.75 498 ALA A CA 1
ATOM 3765 C C . ALA A 1 498 ? 3.331 -1.316 -15.951 1.00 90.75 498 ALA A C 1
ATOM 3767 O O . ALA A 1 498 ? 4.487 -1.740 -15.951 1.00 90.75 498 ALA A O 1
ATOM 3768 N N . GLU A 1 499 ? 2.288 -2.150 -16.050 1.00 91.94 499 GLU A N 1
ATOM 3769 C CA . GLU A 1 499 ? 2.417 -3.595 -16.250 1.00 91.94 499 GLU A CA 1
ATOM 3770 C C . GLU A 1 499 ? 3.148 -3.894 -17.568 1.00 91.94 499 GLU A C 1
ATOM 3772 O O . GLU A 1 499 ? 2.748 -3.416 -18.627 1.00 91.94 499 GLU A O 1
ATOM 3777 N N . ARG A 1 500 ? 4.207 -4.715 -17.520 1.00 94.06 500 ARG A N 1
ATOM 3778 C CA . ARG A 1 500 ? 4.950 -5.143 -18.715 1.00 94.06 500 ARG A CA 1
ATOM 3779 C C . ARG A 1 500 ? 4.200 -6.240 -19.465 1.00 94.06 500 ARG A C 1
ATOM 3781 O O . ARG A 1 500 ? 4.379 -7.427 -19.168 1.00 94.06 500 ARG A O 1
ATOM 3788 N N . LEU A 1 501 ? 3.435 -5.818 -20.459 1.00 95.50 501 LEU A N 1
ATOM 3789 C CA . LEU A 1 501 ? 2.591 -6.642 -21.317 1.00 95.50 501 LEU A CA 1
ATOM 3790 C C . LEU A 1 501 ? 3.372 -7.173 -22.521 1.00 95.50 501 LEU A C 1
ATOM 3792 O O . LEU A 1 501 ? 4.388 -6.599 -22.924 1.00 95.50 501 LEU A O 1
ATOM 3796 N N . TRP A 1 502 ? 2.899 -8.278 -23.086 1.00 95.81 502 TRP A N 1
ATOM 3797 C CA . TRP A 1 502 ? 3.406 -8.829 -24.335 1.00 95.81 502 TRP A CA 1
ATOM 3798 C C . TRP A 1 502 ? 2.822 -8.109 -25.546 1.00 95.81 502 TRP A C 1
ATOM 3800 O O . TRP A 1 502 ? 1.616 -7.888 -25.653 1.00 95.81 502 TRP A O 1
ATOM 3810 N N . TRP A 1 503 ? 3.702 -7.791 -26.482 1.00 95.25 503 TRP A N 1
ATOM 3811 C CA . TRP A 1 503 ? 3.377 -7.155 -27.745 1.00 95.25 503 TRP A CA 1
ATOM 3812 C C . TRP A 1 503 ? 3.955 -7.973 -28.888 1.00 95.25 503 TRP A C 1
ATOM 3814 O O . TRP A 1 503 ? 5.021 -8.577 -28.744 1.00 95.25 503 TRP A O 1
ATOM 3824 N N . ARG A 1 504 ? 3.274 -7.943 -30.028 1.00 94.25 504 ARG A N 1
ATOM 3825 C CA . ARG A 1 504 ? 3.682 -8.559 -31.288 1.00 94.25 504 ARG A CA 1
ATOM 3826 C C . ARG A 1 504 ? 3.720 -7.505 -32.386 1.00 94.25 504 ARG A C 1
ATOM 3828 O O . ARG A 1 504 ? 2.868 -6.618 -32.441 1.00 94.25 504 ARG A O 1
ATOM 3835 N N . CYS A 1 505 ? 4.729 -7.572 -33.243 1.00 92.25 505 CYS A N 1
ATOM 3836 C CA . CYS A 1 505 ? 4.852 -6.660 -34.371 1.00 92.25 505 CYS A CA 1
ATOM 3837 C C . CYS A 1 505 ? 4.153 -7.279 -35.581 1.00 92.25 505 CYS A C 1
ATOM 3839 O O . CYS A 1 505 ? 4.335 -8.470 -35.814 1.00 92.25 505 CYS A O 1
ATOM 3841 N N . PRO A 1 506 ? 3.431 -6.497 -36.397 1.00 89.00 506 PRO A N 1
ATOM 3842 C CA . PRO A 1 506 ? 2.883 -7.000 -37.655 1.00 89.00 506 PRO A CA 1
ATOM 3843 C C . PRO A 1 506 ? 3.957 -7.331 -38.709 1.00 89.00 506 PRO A C 1
ATOM 3845 O O . PRO A 1 506 ? 3.626 -7.923 -39.726 1.00 89.00 506 PRO A O 1
ATOM 3848 N N . VAL A 1 507 ? 5.223 -6.938 -38.501 1.00 87.31 507 VAL A N 1
ATOM 3849 C CA . VAL A 1 507 ? 6.310 -7.149 -39.476 1.00 87.31 507 VAL A CA 1
ATOM 3850 C C . VAL A 1 507 ? 6.769 -8.608 -39.539 1.00 87.31 507 VAL A C 1
ATOM 3852 O O . VAL A 1 507 ? 7.052 -9.100 -40.627 1.00 87.31 507 VAL A O 1
ATOM 3855 N N . ALA A 1 508 ? 6.880 -9.288 -38.396 1.00 86.75 508 ALA A N 1
ATOM 3856 C CA . ALA A 1 508 ? 7.297 -10.687 -38.331 1.00 86.75 508 ALA A CA 1
ATOM 3857 C C . ALA A 1 508 ? 6.876 -11.334 -37.005 1.00 86.75 508 ALA A C 1
ATOM 3859 O O . ALA A 1 508 ? 6.843 -10.680 -35.961 1.00 86.75 508 ALA A O 1
ATOM 3860 N N . ASP A 1 509 ? 6.609 -12.638 -37.027 1.00 85.56 509 ASP A N 1
ATOM 3861 C CA . ASP A 1 509 ? 6.086 -13.369 -35.866 1.00 85.56 509 ASP A CA 1
ATOM 3862 C C . ASP A 1 509 ? 7.077 -13.494 -34.699 1.00 85.56 509 ASP A C 1
ATOM 3864 O O . ASP A 1 509 ? 6.655 -13.612 -33.543 1.00 85.56 509 ASP A O 1
ATOM 3868 N N . ASP A 1 510 ? 8.386 -13.441 -34.973 1.00 87.62 510 ASP A N 1
ATOM 3869 C CA . ASP A 1 510 ? 9.453 -13.470 -33.962 1.00 87.62 510 ASP A CA 1
ATOM 3870 C C . ASP A 1 510 ? 9.659 -12.103 -33.284 1.00 87.62 510 ASP A C 1
ATOM 3872 O O . ASP A 1 510 ? 10.346 -11.980 -32.263 1.00 87.62 510 ASP A O 1
ATOM 3876 N N . HIS A 1 511 ? 9.009 -11.048 -33.784 1.00 92.75 511 HIS A N 1
ATOM 3877 C CA . HIS A 1 511 ? 9.040 -9.714 -33.191 1.00 92.75 511 HIS A CA 1
ATOM 3878 C C . HIS A 1 511 ? 8.063 -9.608 -32.015 1.00 92.75 511 HIS A C 1
ATOM 3880 O O . HIS A 1 511 ? 7.147 -8.783 -32.014 1.00 92.75 511 HIS A O 1
ATOM 3886 N N . ARG A 1 512 ? 8.284 -10.412 -30.972 1.00 93.19 512 ARG A N 1
ATOM 3887 C CA . ARG A 1 512 ? 7.504 -10.376 -29.723 1.00 93.19 512 ARG A CA 1
ATOM 3888 C C . ARG A 1 512 ? 8.310 -9.810 -28.569 1.00 93.19 512 ARG A C 1
ATOM 3890 O O . ARG A 1 512 ? 9.465 -10.190 -28.367 1.00 93.19 512 ARG A O 1
ATOM 3897 N N . TRP A 1 513 ? 7.773 -8.858 -27.818 1.00 94.50 513 TRP A N 1
ATOM 3898 C CA . TRP A 1 513 ? 8.524 -8.200 -26.744 1.00 94.50 513 TRP A CA 1
ATOM 3899 C C . TRP A 1 513 ? 7.647 -7.785 -25.574 1.00 94.50 513 TRP A C 1
ATOM 3901 O O . TRP A 1 513 ? 6.429 -7.700 -25.693 1.00 94.50 513 TRP A O 1
ATOM 3911 N N . ARG A 1 514 ? 8.297 -7.510 -24.438 1.00 94.69 514 ARG A N 1
ATOM 3912 C CA . ARG A 1 514 ? 7.643 -7.026 -23.224 1.00 94.69 514 ARG A CA 1
ATOM 3913 C C . ARG A 1 514 ? 7.938 -5.554 -22.983 1.00 94.69 514 ARG A C 1
ATOM 3915 O O . ARG A 1 514 ? 9.101 -5.200 -22.778 1.00 94.69 514 ARG A O 1
ATOM 3922 N N . ALA A 1 515 ? 6.894 -4.740 -22.920 1.00 94.38 515 ALA A N 1
ATOM 3923 C CA . ALA A 1 515 ? 6.949 -3.313 -22.593 1.00 94.38 515 ALA A CA 1
ATOM 3924 C C . ALA A 1 515 ? 5.690 -2.911 -21.816 1.00 94.38 515 ALA A C 1
ATOM 3926 O O . ALA A 1 515 ? 4.665 -3.590 -21.914 1.00 94.38 515 ALA A O 1
ATOM 3927 N N . SER A 1 516 ? 5.762 -1.843 -21.032 1.00 95.25 516 SER A N 1
ATOM 3928 C CA . SER A 1 516 ? 4.591 -1.280 -20.358 1.00 95.25 516 SER A CA 1
ATOM 3929 C C . SER A 1 516 ? 3.674 -0.542 -21.332 1.00 95.25 516 SER A C 1
ATOM 3931 O O . SER A 1 516 ? 4.121 -0.066 -22.373 1.00 95.25 516 SER A O 1
ATOM 3933 N N . GLY A 1 517 ? 2.384 -0.436 -21.009 1.00 91.94 517 GLY A N 1
ATOM 3934 C CA . GLY A 1 517 ? 1.447 0.367 -21.798 1.00 91.94 517 GLY A CA 1
ATOM 3935 C C . GLY A 1 517 ? 1.863 1.842 -21.869 1.00 91.94 517 GLY A C 1
ATOM 3936 O O . GLY A 1 517 ? 1.830 2.437 -22.944 1.00 91.94 517 GLY A O 1
ATOM 3937 N N . GLY A 1 518 ? 2.369 2.388 -20.756 1.00 91.94 518 GLY A N 1
ATOM 3938 C CA . GLY A 1 518 ? 2.939 3.739 -20.693 1.00 91.94 518 GLY A CA 1
ATOM 3939 C C . GLY A 1 518 ? 4.079 3.966 -21.695 1.00 91.94 518 GLY A C 1
ATOM 3940 O O . GLY A 1 518 ? 3.970 4.843 -22.547 1.00 91.94 518 GLY A O 1
ATOM 3941 N N . GLU A 1 519 ? 5.115 3.116 -21.687 1.00 91.62 519 GLU A N 1
ATOM 3942 C CA . GLU A 1 519 ? 6.234 3.207 -22.648 1.00 91.62 519 GLU A CA 1
ATOM 3943 C C . GLU A 1 519 ? 5.749 3.124 -24.106 1.00 91.62 519 GLU A C 1
ATOM 3945 O O . GLU A 1 519 ? 6.332 3.724 -25.014 1.00 91.62 519 GLU A O 1
ATOM 3950 N N . ARG A 1 520 ? 4.691 2.346 -24.367 1.00 93.75 520 ARG A N 1
ATOM 3951 C CA . ARG A 1 520 ? 4.119 2.205 -25.712 1.00 93.75 520 ARG A CA 1
ATOM 3952 C C . ARG A 1 520 ? 3.353 3.450 -26.156 1.00 93.75 520 ARG A C 1
ATOM 3954 O O . ARG A 1 520 ? 3.433 3.785 -27.336 1.00 93.75 520 ARG A O 1
ATOM 3961 N N . LEU A 1 521 ? 2.661 4.139 -25.245 1.00 90.25 521 LEU A N 1
ATOM 3962 C CA . LEU A 1 521 ? 2.017 5.430 -25.521 1.00 90.25 521 LEU A CA 1
ATOM 3963 C C . LEU A 1 521 ? 3.038 6.534 -25.821 1.00 90.25 521 LEU A C 1
ATOM 3965 O O . LEU A 1 521 ? 2.779 7.378 -26.672 1.00 90.25 521 LEU A O 1
ATOM 3969 N N . GLU A 1 522 ? 4.213 6.484 -25.193 1.00 89.38 522 GLU A N 1
ATOM 3970 C CA . GLU A 1 522 ? 5.338 7.399 -25.454 1.00 89.38 522 GLU A CA 1
ATOM 3971 C C . GLU A 1 522 ? 6.055 7.130 -26.793 1.00 89.38 522 GLU A C 1
ATOM 3973 O O . GLU A 1 522 ? 6.997 7.833 -27.156 1.00 89.38 522 GLU A O 1
ATOM 3978 N N . GLY A 1 523 ? 5.617 6.122 -27.556 1.00 83.50 523 GLY A N 1
ATOM 3979 C CA . GLY A 1 523 ? 6.111 5.851 -28.907 1.00 83.50 523 GLY A CA 1
ATOM 3980 C C . GLY A 1 523 ? 7.215 4.796 -28.998 1.00 83.50 523 GLY A C 1
ATOM 3981 O O . GLY A 1 523 ? 7.827 4.647 -30.058 1.00 83.50 523 GLY A O 1
ATOM 3982 N N . THR A 1 524 ? 7.482 4.014 -27.942 1.00 84.75 524 THR A N 1
ATOM 3983 C CA . THR A 1 524 ? 8.421 2.886 -28.066 1.00 84.75 524 THR A CA 1
ATOM 3984 C C . THR A 1 524 ? 7.844 1.793 -28.979 1.00 84.75 524 THR A C 1
ATOM 3986 O O . THR A 1 524 ? 6.772 1.233 -28.745 1.00 84.75 524 THR A O 1
ATOM 3989 N N . GLY A 1 525 ? 8.548 1.511 -30.078 1.00 88.50 525 GLY A N 1
ATOM 3990 C CA . GLY A 1 525 ? 8.149 0.521 -31.081 1.00 88.50 525 GLY A CA 1
ATOM 3991 C C . GLY A 1 525 ? 8.764 -0.864 -30.867 1.00 88.50 525 GLY A C 1
ATOM 3992 O O . GLY A 1 525 ? 9.323 -1.181 -29.816 1.00 88.50 525 GLY A O 1
ATOM 3993 N N . CYS A 1 526 ? 8.692 -1.700 -31.903 1.00 92.44 526 CYS A N 1
ATOM 3994 C CA . CYS A 1 526 ? 9.312 -3.020 -31.891 1.00 92.44 526 CYS A CA 1
ATOM 3995 C C . CYS A 1 526 ? 10.854 -2.920 -31.803 1.00 92.44 526 CYS A C 1
ATOM 3997 O O . CYS A 1 526 ? 11.477 -2.304 -32.674 1.00 92.44 526 CYS A O 1
ATOM 3999 N N . PRO A 1 527 ? 11.508 -3.573 -30.819 1.00 91.31 527 PRO A N 1
ATOM 4000 C CA . PRO A 1 527 ? 12.961 -3.512 -30.658 1.00 91.31 527 PRO A CA 1
ATOM 4001 C C . PRO A 1 527 ? 13.734 -4.216 -31.782 1.00 91.31 527 PRO A C 1
ATOM 4003 O O . PRO A 1 527 ? 14.884 -3.860 -32.030 1.00 91.31 527 PRO A O 1
ATOM 4006 N N . ALA A 1 528 ? 13.128 -5.190 -32.467 1.00 90.88 528 ALA A N 1
ATOM 4007 C CA . ALA A 1 528 ? 13.741 -5.834 -33.627 1.00 90.88 528 ALA A CA 1
ATOM 4008 C C . ALA A 1 528 ? 13.727 -4.905 -34.852 1.00 90.88 528 ALA A C 1
ATOM 4010 O O . ALA A 1 528 ? 14.771 -4.673 -35.457 1.00 90.88 528 ALA A O 1
ATOM 4011 N N . CYS A 1 529 ? 12.589 -4.272 -35.155 1.00 88.38 529 CYS A N 1
ATOM 4012 C CA . CYS A 1 529 ? 12.510 -3.261 -36.216 1.00 88.38 529 CYS A CA 1
ATOM 4013 C C . CYS A 1 529 ? 13.473 -2.084 -35.977 1.00 88.38 529 CYS A C 1
ATOM 4015 O O . CYS A 1 529 ? 14.101 -1.603 -36.912 1.00 88.38 529 CYS A O 1
ATOM 4017 N N . ALA A 1 530 ? 13.644 -1.661 -34.721 1.00 88.12 530 ALA A N 1
ATOM 4018 C CA . ALA A 1 530 ? 14.569 -0.589 -34.346 1.00 88.12 530 ALA A CA 1
ATOM 4019 C C . ALA A 1 530 ? 16.054 -1.015 -34.283 1.00 88.12 530 ALA A C 1
ATOM 4021 O O . ALA A 1 530 ? 16.891 -0.224 -33.852 1.00 88.12 530 ALA A O 1
ATOM 4022 N N . GLY A 1 531 ? 16.395 -2.267 -34.618 1.00 87.06 531 GLY A N 1
ATOM 4023 C CA . GLY A 1 531 ? 17.774 -2.773 -34.574 1.00 87.06 531 GLY A CA 1
ATOM 4024 C C . GLY A 1 531 ? 18.372 -2.907 -33.165 1.00 87.06 531 GLY A C 1
ATOM 4025 O O . GLY A 1 531 ? 19.576 -3.099 -33.020 1.00 87.06 531 GLY A O 1
ATOM 4026 N N . LYS A 1 532 ? 17.550 -2.819 -32.112 1.00 87.19 532 LYS A N 1
ATOM 4027 C CA . LYS A 1 532 ? 17.973 -2.956 -30.704 1.00 87.19 532 LYS A CA 1
ATOM 4028 C C . LYS A 1 532 ? 18.021 -4.412 -30.236 1.00 87.19 532 LYS A C 1
ATOM 4030 O O . LYS A 1 532 ? 18.650 -4.710 -29.225 1.00 87.19 532 LYS A O 1
ATOM 4035 N N . ARG A 1 533 ? 17.346 -5.317 -30.949 1.00 90.44 533 ARG A N 1
ATOM 4036 C CA . ARG A 1 533 ? 17.331 -6.759 -30.682 1.00 90.44 533 ARG A CA 1
ATOM 4037 C C . ARG A 1 533 ? 17.478 -7.531 -31.985 1.00 90.44 533 ARG A C 1
ATOM 4039 O O . ARG A 1 533 ? 16.874 -7.150 -32.984 1.00 90.44 533 ARG A O 1
ATOM 4046 N N . VAL A 1 534 ? 18.258 -8.608 -31.961 1.00 89.81 534 VAL A N 1
ATOM 4047 C CA . VAL A 1 534 ? 18.426 -9.477 -33.127 1.00 89.81 534 VAL A CA 1
ATOM 4048 C C . VAL A 1 534 ? 17.138 -10.243 -33.437 1.00 89.81 534 VAL A C 1
ATOM 4050 O O . VAL A 1 534 ? 16.383 -10.606 -32.536 1.00 89.81 534 VAL A O 1
ATOM 4053 N N . SER A 1 535 ? 16.878 -10.422 -34.722 1.00 91.00 535 SER A N 1
ATOM 4054 C CA . SER A 1 535 ? 15.755 -11.135 -35.319 1.00 91.00 535 SER A CA 1
ATOM 4055 C C . SER A 1 535 ? 16.220 -11.717 -36.649 1.00 91.00 535 SER A C 1
ATOM 4057 O O . SER A 1 535 ? 17.160 -11.209 -37.272 1.00 91.00 535 SER A O 1
ATOM 4059 N N . VAL A 1 536 ? 15.518 -12.737 -37.135 1.00 86.69 536 VAL A N 1
ATOM 4060 C CA . VAL A 1 536 ? 15.746 -13.277 -38.481 1.00 86.69 536 VAL A CA 1
ATOM 4061 C C . VAL A 1 536 ? 15.665 -12.189 -39.555 1.00 86.69 536 VAL A C 1
ATOM 4063 O O . VAL A 1 536 ? 16.383 -12.247 -40.548 1.00 86.69 536 VAL A O 1
ATOM 4066 N N . THR A 1 537 ? 14.870 -11.136 -39.329 1.00 88.62 537 THR A N 1
ATOM 4067 C CA . THR A 1 537 ? 14.700 -10.036 -40.283 1.00 88.62 537 THR A CA 1
ATOM 4068 C C . THR A 1 537 ? 15.795 -8.971 -40.212 1.00 88.62 537 THR A C 1
ATOM 4070 O O . THR A 1 537 ? 15.825 -8.102 -41.076 1.00 88.62 537 THR A O 1
ATOM 4073 N N . ASN A 1 538 ? 16.686 -8.967 -39.220 1.00 90.69 538 ASN A N 1
ATOM 4074 C CA . ASN A 1 538 ? 17.717 -7.925 -39.093 1.00 90.69 538 ASN A CA 1
ATOM 4075 C C . ASN A 1 538 ? 19.122 -8.462 -38.769 1.00 90.69 538 ASN A C 1
ATOM 4077 O O . ASN A 1 538 ? 20.041 -7.666 -38.564 1.00 90.69 538 ASN A O 1
ATOM 4081 N N . SER A 1 539 ? 19.288 -9.785 -38.710 1.00 93.25 539 SER A N 1
ATOM 4082 C CA . SER A 1 539 ? 20.567 -10.432 -38.425 1.00 93.25 539 SER A CA 1
ATOM 4083 C C . SER A 1 539 ? 21.585 -10.242 -39.556 1.00 93.25 539 SER A C 1
ATOM 4085 O O . SER A 1 539 ? 21.223 -10.038 -40.718 1.00 93.25 539 SER A O 1
ATOM 4087 N N . LEU A 1 540 ? 22.876 -10.327 -39.224 1.00 92.19 540 LEU A N 1
ATOM 4088 C CA . LEU A 1 540 ? 23.975 -10.248 -40.189 1.00 92.19 540 LEU A CA 1
ATOM 4089 C C . LEU A 1 540 ? 23.938 -11.406 -41.198 1.00 92.19 540 LEU A C 1
ATOM 4091 O O . LEU A 1 540 ? 24.357 -11.222 -42.337 1.00 92.19 540 LEU A O 1
ATOM 4095 N N . ALA A 1 541 ? 23.368 -12.553 -40.820 1.00 91.12 541 ALA A N 1
ATOM 4096 C CA . ALA A 1 541 ? 23.188 -13.712 -41.698 1.00 91.12 541 ALA A CA 1
ATOM 4097 C C . ALA A 1 541 ? 22.362 -13.410 -42.966 1.00 91.12 541 ALA A C 1
ATOM 4099 O O . ALA A 1 541 ? 22.533 -14.082 -43.981 1.00 91.12 541 ALA A O 1
ATOM 4100 N N . ARG A 1 542 ? 21.530 -12.352 -42.966 1.00 91.62 542 ARG A N 1
ATOM 4101 C CA . ARG A 1 542 ? 20.843 -11.867 -44.184 1.00 91.62 542 ARG A CA 1
ATOM 4102 C C . ARG A 1 542 ? 21.790 -11.331 -45.261 1.00 91.62 542 ARG A C 1
ATOM 4104 O O . ARG A 1 542 ? 21.342 -11.118 -46.384 1.00 91.62 542 ARG A O 1
ATOM 4111 N N . TYR A 1 543 ? 23.062 -11.102 -44.939 1.00 91.38 543 TYR A N 1
ATOM 4112 C CA . TYR A 1 543 ? 24.094 -10.636 -45.863 1.00 91.38 543 TYR A CA 1
ATOM 4113 C C . TYR A 1 543 ? 25.180 -11.715 -46.000 1.00 91.38 543 TYR A C 1
ATOM 4115 O O . TYR A 1 543 ? 26.210 -11.610 -45.328 1.00 91.38 543 TYR A O 1
ATOM 4123 N N . PRO A 1 544 ? 24.991 -12.743 -46.855 1.00 90.88 544 PRO A N 1
ATOM 4124 C CA . PRO A 1 544 ? 25.892 -13.898 -46.935 1.00 90.88 544 PRO A CA 1
ATOM 4125 C C . PRO A 1 544 ? 27.365 -13.520 -47.137 1.00 90.88 544 PRO A C 1
ATOM 4127 O O . PRO A 1 544 ? 28.240 -14.036 -46.447 1.00 90.88 544 PRO A O 1
ATOM 4130 N N . GLU A 1 545 ? 27.633 -12.536 -47.999 1.00 89.50 545 GLU A N 1
ATOM 4131 C CA . GLU A 1 545 ? 28.987 -12.039 -48.284 1.00 89.50 545 GLU A CA 1
ATOM 4132 C C . GLU A 1 545 ? 29.672 -11.394 -47.069 1.00 89.50 545 GLU A C 1
ATOM 4134 O O . GLU A 1 545 ? 30.892 -11.480 -46.904 1.00 89.50 545 GLU A O 1
ATOM 4139 N N . LEU A 1 546 ? 28.900 -10.738 -46.196 1.00 92.31 546 LEU A N 1
ATOM 4140 C CA . LEU A 1 546 ? 29.413 -10.153 -44.956 1.00 92.31 546 LEU A CA 1
ATOM 4141 C C . LEU A 1 546 ? 29.521 -11.211 -43.856 1.00 92.31 546 LEU A C 1
ATOM 4143 O O . LEU A 1 546 ? 30.510 -11.221 -43.128 1.00 92.31 546 LEU A O 1
ATOM 4147 N N . ALA A 1 547 ? 28.551 -12.123 -43.765 1.00 92.00 547 ALA A N 1
ATOM 4148 C CA . ALA A 1 547 ? 28.577 -13.250 -42.840 1.00 92.00 547 ALA A CA 1
ATOM 4149 C C . ALA A 1 547 ? 29.804 -14.151 -43.076 1.00 92.00 547 ALA A C 1
ATOM 4151 O O . ALA A 1 547 ? 30.464 -14.540 -42.116 1.00 92.00 547 ALA A O 1
ATOM 4152 N N . ALA A 1 548 ? 30.188 -14.394 -44.334 1.00 91.25 548 ALA A N 1
ATOM 4153 C CA . ALA A 1 548 ? 31.406 -15.131 -44.683 1.00 91.25 548 ALA A CA 1
ATOM 4154 C C . ALA A 1 548 ? 32.694 -14.429 -44.205 1.00 91.25 548 ALA A C 1
ATOM 4156 O O . ALA A 1 548 ? 33.678 -15.079 -43.843 1.00 91.25 548 ALA A O 1
ATOM 4157 N N . GLN A 1 549 ? 32.679 -13.095 -44.169 1.00 93.44 549 GLN A N 1
ATOM 4158 C CA . GLN A 1 549 ? 33.789 -12.271 -43.686 1.00 93.44 549 GLN A CA 1
ATOM 4159 C C . GLN A 1 549 ? 33.756 -12.043 -42.169 1.00 93.44 549 GLN A C 1
ATOM 4161 O O . GLN A 1 549 ? 34.661 -11.408 -41.629 1.00 93.44 549 GLN A O 1
ATOM 4166 N N . PHE A 1 550 ? 32.734 -12.522 -41.463 1.00 94.38 550 PHE A N 1
ATOM 4167 C CA . PHE A 1 550 ? 32.605 -12.350 -40.022 1.00 94.38 550 PHE A CA 1
ATOM 4168 C C . PHE A 1 550 ? 33.525 -13.323 -39.273 1.00 94.38 550 PHE A C 1
ATOM 4170 O O . PHE A 1 550 ? 33.497 -14.536 -39.491 1.00 94.38 550 PHE A O 1
ATOM 4177 N N . ASP A 1 551 ? 34.361 -12.805 -38.373 1.00 93.94 551 ASP A N 1
ATOM 4178 C CA . ASP A 1 551 ? 35.280 -13.637 -37.594 1.00 93.94 551 ASP A CA 1
ATOM 4179 C C . ASP A 1 551 ? 34.578 -14.177 -36.335 1.00 93.94 551 ASP A C 1
ATOM 4181 O O . ASP A 1 551 ? 34.591 -13.553 -35.274 1.00 93.94 551 ASP A O 1
ATOM 4185 N N . VAL A 1 552 ? 33.921 -15.335 -36.463 1.00 93.31 552 VAL A N 1
ATOM 4186 C CA . VAL A 1 552 ? 33.147 -15.979 -35.378 1.00 93.31 552 VAL A CA 1
ATOM 4187 C C . VAL A 1 552 ? 33.988 -16.197 -34.119 1.00 93.31 552 VAL A C 1
ATOM 4189 O O . VAL A 1 552 ? 33.520 -15.942 -33.011 1.00 93.31 552 VAL A O 1
ATOM 4192 N N . GLN A 1 553 ? 35.243 -16.623 -34.274 1.00 90.38 553 GLN A N 1
ATOM 4193 C CA . GLN A 1 553 ? 36.119 -16.917 -33.142 1.00 90.38 553 GLN A CA 1
ATOM 4194 C C . GLN A 1 553 ? 36.510 -15.637 -32.396 1.00 90.38 553 GLN A C 1
ATOM 4196 O O . GLN A 1 553 ? 36.447 -15.602 -31.171 1.00 90.38 553 GLN A O 1
ATOM 4201 N N . ALA A 1 554 ? 36.871 -14.573 -33.121 1.00 90.56 554 ALA A N 1
ATOM 4202 C CA . ALA A 1 554 ? 37.263 -13.306 -32.502 1.00 90.56 554 ALA A CA 1
ATOM 4203 C C . ALA A 1 554 ? 36.085 -12.536 -31.884 1.00 90.56 554 ALA A C 1
ATOM 4205 O O . ALA A 1 554 ? 36.280 -11.781 -30.933 1.00 90.56 554 ALA A O 1
ATOM 4206 N N . ASN A 1 555 ? 34.868 -12.713 -32.409 1.00 93.25 555 ASN A N 1
ATOM 4207 C CA . ASN A 1 555 ? 33.665 -12.068 -31.875 1.00 93.25 555 ASN A CA 1
ATOM 4208 C C . ASN A 1 555 ? 32.914 -12.913 -30.833 1.00 93.25 555 ASN A C 1
ATOM 4210 O O . ASN A 1 555 ? 32.021 -12.385 -30.171 1.00 93.25 555 ASN A O 1
ATOM 4214 N N . GLY A 1 556 ? 33.217 -14.210 -30.707 1.00 93.19 556 GLY A N 1
ATOM 4215 C CA . GLY A 1 556 ? 32.560 -15.123 -29.763 1.00 93.19 556 GLY A CA 1
ATOM 4216 C C . GLY A 1 556 ? 31.063 -15.347 -30.022 1.00 93.19 556 GLY A C 1
ATOM 4217 O O . GLY A 1 556 ? 30.343 -15.771 -29.122 1.00 93.19 556 GLY A O 1
ATOM 4218 N N . CYS A 1 557 ? 30.570 -15.026 -31.219 1.00 92.94 557 CYS A N 1
ATOM 4219 C CA . CYS A 1 557 ? 29.168 -15.175 -31.613 1.00 92.94 557 CYS A CA 1
ATOM 4220 C C . CYS A 1 557 ? 29.054 -15.476 -33.111 1.00 92.94 557 CYS A C 1
ATOM 4222 O O . CYS A 1 557 ? 30.042 -15.415 -33.840 1.00 92.94 557 CYS A O 1
ATOM 4224 N N . THR A 1 558 ? 27.849 -15.817 -33.563 1.00 93.56 558 THR A N 1
ATOM 4225 C CA . THR A 1 558 ? 27.528 -16.122 -34.968 1.00 93.56 558 THR A CA 1
ATOM 4226 C C . THR A 1 558 ? 26.832 -14.941 -35.665 1.00 93.56 558 THR A C 1
ATOM 4228 O O . THR A 1 558 ? 26.252 -14.089 -34.981 1.00 93.56 558 THR A O 1
ATOM 4231 N N . PRO A 1 559 ? 26.850 -14.851 -37.010 1.00 93.12 559 PRO A N 1
ATOM 4232 C CA . PRO A 1 559 ? 26.143 -13.800 -37.753 1.00 93.12 559 PRO A CA 1
ATOM 4233 C C . PRO A 1 559 ? 24.636 -13.709 -37.446 1.00 93.12 559 PRO A C 1
ATOM 4235 O O . PRO A 1 559 ? 24.056 -12.624 -37.474 1.00 93.12 559 PRO A O 1
ATOM 4238 N N . GLU A 1 560 ? 23.989 -14.821 -37.104 1.00 93.12 560 GLU A N 1
ATOM 4239 C CA . GLU A 1 560 ? 22.567 -14.899 -36.746 1.00 93.12 560 GLU A CA 1
ATOM 4240 C C . GLU A 1 560 ? 22.263 -14.200 -35.413 1.00 93.12 560 GLU A C 1
ATOM 4242 O O . GLU A 1 560 ? 21.137 -13.770 -35.176 1.00 93.12 560 GLU A O 1
ATOM 4247 N N . GLN A 1 561 ? 23.267 -14.066 -34.542 1.00 91.88 561 GLN A N 1
ATOM 4248 C CA . GLN A 1 561 ? 23.152 -13.475 -33.205 1.00 91.88 561 GLN A CA 1
ATOM 4249 C C . GLN A 1 561 ? 23.468 -11.972 -33.182 1.00 91.88 561 GLN A C 1
ATOM 4251 O O . GLN A 1 561 ? 23.363 -11.327 -32.136 1.00 91.88 561 GLN A O 1
ATOM 4256 N N . VAL A 1 562 ? 23.836 -11.392 -34.327 1.00 92.25 562 VAL A N 1
ATOM 4257 C CA . VAL A 1 562 ? 24.268 -9.998 -34.444 1.00 92.25 562 VAL A CA 1
ATOM 4258 C C . VAL A 1 562 ? 23.335 -9.238 -35.377 1.00 92.25 562 VAL A C 1
ATOM 4260 O O . VAL A 1 562 ? 23.090 -9.661 -36.500 1.00 92.25 562 VAL A O 1
ATOM 4263 N N . VAL A 1 563 ? 22.840 -8.076 -34.942 1.00 93.62 563 VAL A N 1
ATOM 4264 C CA . VAL A 1 563 ? 22.111 -7.149 -35.824 1.00 93.62 563 VAL A CA 1
ATOM 4265 C C . VAL A 1 563 ? 23.070 -6.616 -36.889 1.00 93.62 563 VAL A C 1
ATOM 4267 O O . VAL A 1 563 ? 24.105 -6.042 -36.548 1.00 93.62 563 VAL A O 1
ATOM 4270 N N . ALA A 1 564 ? 22.719 -6.761 -38.168 1.00 90.88 564 ALA A N 1
ATOM 4271 C CA . ALA A 1 564 ? 23.591 -6.437 -39.298 1.00 90.88 564 ALA A CA 1
ATOM 4272 C C . ALA A 1 564 ? 24.093 -4.985 -39.278 1.00 90.88 564 ALA A C 1
ATOM 4274 O O . ALA A 1 564 ? 25.261 -4.723 -39.544 1.00 90.88 564 ALA A O 1
ATOM 4275 N N . THR A 1 565 ? 23.229 -4.041 -38.901 1.00 89.75 565 THR A N 1
ATOM 4276 C CA . THR A 1 565 ? 23.518 -2.599 -38.854 1.00 89.75 565 THR A CA 1
ATOM 4277 C C . THR A 1 565 ? 24.016 -2.126 -37.486 1.00 89.75 565 THR A C 1
ATOM 4279 O O . THR A 1 565 ? 23.942 -0.942 -37.162 1.00 89.75 565 THR A O 1
ATOM 4282 N N . THR A 1 566 ? 24.533 -3.031 -36.650 1.00 90.81 566 THR A N 1
ATOM 4283 C CA . THR A 1 566 ? 25.047 -2.663 -35.327 1.00 90.81 566 THR A CA 1
ATOM 4284 C C . THR A 1 566 ? 26.195 -1.654 -35.413 1.00 90.81 566 THR A C 1
ATOM 4286 O O . THR A 1 566 ? 27.073 -1.741 -36.276 1.00 90.81 566 THR A O 1
ATOM 4289 N N . SER A 1 567 ? 26.221 -0.704 -34.477 1.00 89.75 567 SER A N 1
ATOM 4290 C CA . SER A 1 567 ? 27.350 0.211 -34.281 1.00 89.75 567 SER A CA 1
ATOM 4291 C C . SER A 1 567 ? 28.523 -0.448 -33.549 1.00 89.75 567 SER A C 1
ATOM 4293 O O . SER A 1 567 ? 29.626 0.099 -33.552 1.00 89.75 567 SER A O 1
ATOM 4295 N N . LYS A 1 568 ? 28.315 -1.632 -32.946 1.00 89.75 568 LYS A N 1
ATOM 4296 C CA . LYS A 1 568 ? 29.383 -2.392 -32.287 1.00 89.75 568 LYS A CA 1
ATOM 4297 C C . LYS A 1 568 ? 30.497 -2.697 -33.281 1.00 89.75 568 LYS A C 1
ATOM 4299 O O . LYS A 1 568 ? 30.238 -3.129 -34.401 1.00 89.75 568 LYS A O 1
ATOM 4304 N N . ARG A 1 569 ? 31.735 -2.486 -32.840 1.00 92.12 569 ARG A N 1
ATOM 4305 C CA . ARG A 1 569 ? 32.950 -2.821 -33.581 1.00 92.12 569 ARG A CA 1
ATOM 4306 C C . ARG A 1 569 ? 33.173 -4.330 -33.515 1.00 92.12 569 ARG A C 1
ATOM 4308 O O . ARG A 1 569 ? 33.334 -4.872 -32.428 1.00 92.12 569 ARG A O 1
ATOM 4315 N N . LEU A 1 570 ? 33.148 -4.975 -34.673 1.00 94.25 570 LEU A N 1
ATOM 4316 C CA . LEU A 1 570 ? 33.252 -6.420 -34.836 1.00 94.25 570 LEU A CA 1
ATOM 4317 C C . LEU A 1 570 ? 34.528 -6.756 -35.600 1.00 94.25 570 LEU A C 1
ATOM 4319 O O . LEU A 1 570 ? 34.997 -5.954 -36.412 1.00 94.25 570 LEU A O 1
ATOM 4323 N N . TRP A 1 571 ? 35.072 -7.937 -35.341 1.00 94.88 571 TRP A N 1
ATOM 4324 C CA . TRP A 1 571 ? 36.192 -8.496 -36.082 1.00 94.88 571 TRP A CA 1
ATOM 4325 C C . TRP A 1 571 ? 35.731 -9.113 -37.400 1.00 94.88 571 TRP A C 1
ATOM 4327 O O . TRP A 1 571 ? 34.756 -9.865 -37.455 1.00 94.88 571 TRP A O 1
ATOM 4337 N N . TRP A 1 572 ? 36.468 -8.810 -38.459 1.00 94.38 572 TRP A N 1
ATOM 4338 C CA . TRP A 1 572 ? 36.252 -9.314 -39.806 1.00 94.38 572 TRP A CA 1
ATOM 4339 C C . TRP A 1 572 ? 37.534 -9.960 -40.313 1.00 94.38 572 TRP A C 1
ATOM 4341 O O . TRP A 1 572 ? 38.635 -9.560 -39.928 1.00 94.38 572 TRP A O 1
ATOM 4351 N N . ARG A 1 573 ? 37.379 -10.933 -41.206 1.00 92.94 573 ARG A N 1
ATOM 4352 C CA . ARG A 1 573 ? 38.460 -11.621 -41.906 1.00 92.94 573 ARG A CA 1
ATOM 4353 C C . ARG A 1 573 ? 38.159 -11.696 -43.399 1.00 92.94 573 ARG A C 1
ATOM 4355 O O . ARG A 1 573 ? 37.007 -11.835 -43.800 1.00 92.94 573 ARG A O 1
ATOM 4362 N N . CYS A 1 574 ? 39.190 -11.597 -44.227 1.00 90.31 574 CYS A N 1
ATOM 4363 C CA . CYS A 1 574 ? 39.074 -11.696 -45.679 1.00 90.31 574 CYS A CA 1
ATOM 4364 C C . CYS A 1 574 ? 39.704 -13.007 -46.139 1.00 90.31 574 CYS A C 1
ATOM 4366 O O . CYS A 1 574 ? 40.790 -13.356 -45.694 1.00 90.31 574 CYS A O 1
ATOM 4368 N N . ALA A 1 575 ? 39.072 -13.700 -47.085 1.00 87.25 575 ALA A N 1
ATOM 4369 C CA . ALA A 1 575 ? 39.628 -14.929 -47.652 1.00 87.25 575 ALA A CA 1
ATOM 4370 C C . ALA A 1 575 ? 40.874 -14.694 -48.535 1.00 87.25 575 ALA A C 1
ATOM 4372 O O . ALA A 1 575 ? 41.574 -15.644 -48.865 1.00 87.25 575 ALA A O 1
ATOM 4373 N N . LYS A 1 576 ? 41.168 -13.441 -48.921 1.00 86.19 576 LYS A N 1
ATOM 4374 C CA . LYS A 1 576 ? 42.306 -13.095 -49.794 1.00 86.19 576 LYS A CA 1
ATOM 4375 C C . LYS A 1 576 ? 43.674 -13.184 -49.106 1.00 86.19 576 LYS A C 1
ATOM 4377 O O . LYS A 1 576 ? 44.685 -13.179 -49.804 1.00 86.19 576 LYS A O 1
ATOM 4382 N N . GLY A 1 577 ? 43.724 -13.255 -47.777 1.00 82.75 577 GLY A N 1
ATOM 4383 C CA . GLY A 1 577 ? 44.973 -13.416 -47.038 1.00 82.75 577 GLY A CA 1
ATOM 4384 C C . GLY A 1 577 ? 44.732 -13.793 -45.574 1.00 82.75 577 GLY A C 1
ATOM 4385 O O . GLY A 1 577 ? 43.794 -13.281 -44.964 1.00 82.75 577 GLY A O 1
ATOM 4386 N N . PRO A 1 578 ? 45.562 -14.667 -44.982 1.00 81.19 578 PRO A N 1
ATOM 4387 C CA . PRO A 1 578 ? 45.371 -15.132 -43.604 1.00 81.19 578 PRO A CA 1
ATOM 4388 C C . PRO A 1 578 ? 45.564 -14.019 -42.557 1.00 81.19 578 PRO A C 1
ATOM 4390 O O . PRO A 1 578 ? 44.993 -14.080 -41.470 1.00 81.19 578 PRO A O 1
ATOM 4393 N N . ASP A 1 579 ? 46.332 -12.981 -42.892 1.00 85.56 579 ASP A N 1
ATOM 4394 C CA . ASP A 1 579 ? 46.601 -11.791 -42.079 1.00 85.56 579 ASP A CA 1
ATOM 4395 C C . ASP A 1 579 ? 45.593 -10.650 -42.322 1.00 85.56 579 ASP A C 1
ATOM 4397 O O . ASP A 1 579 ? 45.654 -9.609 -41.666 1.00 85.56 579 ASP A O 1
ATOM 4401 N N . HIS A 1 580 ? 44.626 -10.831 -43.231 1.00 91.50 580 HIS A N 1
ATOM 4402 C CA . HIS A 1 580 ? 43.600 -9.830 -43.534 1.00 91.50 580 HIS A CA 1
ATOM 4403 C C . HIS A 1 580 ? 42.505 -9.831 -42.468 1.00 91.50 580 HIS A C 1
ATOM 4405 O O . HIS A 1 580 ? 41.374 -10.257 -42.716 1.00 91.50 580 HIS A O 1
ATOM 4411 N N . ARG A 1 581 ? 42.833 -9.345 -41.273 1.00 92.00 581 ARG A N 1
ATOM 4412 C CA . ARG A 1 581 ? 41.907 -9.221 -40.141 1.00 92.00 581 ARG A CA 1
ATOM 4413 C C . ARG A 1 581 ? 41.798 -7.767 -39.707 1.00 92.00 581 ARG A C 1
ATOM 4415 O O . ARG A 1 581 ? 42.808 -7.075 -39.601 1.00 92.00 581 ARG A O 1
ATOM 4422 N N . TRP A 1 582 ? 40.575 -7.293 -39.479 1.00 93.75 582 TRP A N 1
ATOM 4423 C CA . TRP A 1 582 ? 40.324 -5.895 -39.120 1.00 93.75 582 TRP A CA 1
ATOM 4424 C C . TRP A 1 582 ? 39.053 -5.721 -38.300 1.00 93.75 582 TRP A C 1
ATOM 4426 O O . TRP A 1 582 ? 38.206 -6.609 -38.227 1.00 93.75 582 TRP A O 1
ATOM 4436 N N . VAL A 1 583 ? 38.911 -4.539 -37.701 1.00 92.75 583 VAL A N 1
ATOM 4437 C CA . VAL A 1 583 ? 37.770 -4.185 -36.858 1.00 92.75 583 VAL A CA 1
ATOM 4438 C C . VAL A 1 583 ? 36.941 -3.086 -37.514 1.00 92.75 583 VAL A C 1
ATOM 4440 O O . VAL A 1 583 ? 37.433 -1.977 -37.715 1.00 92.75 583 VAL A O 1
ATOM 4443 N N . ALA A 1 584 ? 35.660 -3.356 -37.764 1.00 92.50 584 ALA A N 1
ATOM 4444 C CA . ALA A 1 584 ? 34.696 -2.396 -38.312 1.00 92.50 584 ALA A CA 1
ATOM 4445 C C . ALA A 1 584 ? 33.294 -2.620 -37.720 1.00 92.50 584 ALA A C 1
ATOM 4447 O O . ALA A 1 584 ? 32.991 -3.714 -37.243 1.00 92.50 584 ALA A O 1
ATOM 4448 N N . SER A 1 585 ? 32.431 -1.601 -37.726 1.00 94.06 585 SER A N 1
ATOM 4449 C CA . SER A 1 585 ? 31.035 -1.764 -37.296 1.00 94.06 585 SER A CA 1
ATOM 4450 C C . SER A 1 585 ? 30.188 -2.446 -38.369 1.00 94.06 585 SER A C 1
ATOM 4452 O O . SER A 1 585 ? 30.434 -2.257 -39.560 1.00 94.06 585 SER A O 1
ATOM 4454 N N . GLY A 1 586 ? 29.161 -3.197 -37.963 1.00 90.31 586 GLY A N 1
ATOM 4455 C CA . GLY A 1 586 ? 28.204 -3.796 -38.902 1.00 90.31 586 GLY A CA 1
ATOM 4456 C C . GLY A 1 586 ? 27.531 -2.745 -39.794 1.00 90.31 586 GLY A C 1
ATOM 4457 O O . GLY A 1 586 ? 27.467 -2.912 -41.007 1.00 90.31 586 GLY A O 1
ATOM 4458 N N . SER A 1 587 ? 27.151 -1.596 -39.224 1.00 90.88 587 SER A N 1
ATOM 4459 C CA . SER A 1 587 ? 26.582 -0.468 -39.981 1.00 90.88 587 SER A CA 1
ATOM 4460 C C . SER A 1 587 ? 27.496 0.024 -41.111 1.00 90.88 587 SER A C 1
ATOM 4462 O O . SER A 1 587 ? 27.049 0.139 -42.249 1.00 90.88 587 SER A O 1
ATOM 4464 N N . ASN A 1 588 ? 28.793 0.243 -40.848 1.00 90.25 588 ASN A N 1
ATOM 4465 C CA . ASN A 1 588 ? 29.733 0.684 -41.888 1.00 90.25 588 ASN A CA 1
ATOM 4466 C C . ASN A 1 588 ? 29.911 -0.380 -42.979 1.00 90.25 588 ASN A C 1
ATOM 4468 O O . ASN A 1 588 ? 30.127 -0.054 -44.144 1.00 90.25 588 ASN A O 1
ATOM 4472 N N . ARG A 1 589 ? 29.818 -1.658 -42.607 1.00 92.25 589 ARG A N 1
ATOM 4473 C CA . ARG A 1 589 ? 29.933 -2.781 -43.538 1.00 92.25 589 ARG A CA 1
ATOM 4474 C C . ARG A 1 589 ? 28.714 -2.916 -44.442 1.00 92.25 589 ARG A C 1
ATOM 4476 O O . ARG A 1 589 ? 28.894 -3.168 -45.627 1.00 92.25 589 ARG A O 1
ATOM 4483 N N . VAL A 1 590 ? 27.513 -2.722 -43.898 1.00 89.44 590 VAL A N 1
ATOM 4484 C CA . VAL A 1 590 ? 26.246 -2.818 -44.638 1.00 89.44 590 VAL A CA 1
ATOM 4485 C C . VAL A 1 590 ? 25.991 -1.570 -45.487 1.00 89.44 590 VAL A C 1
ATOM 4487 O O . VAL A 1 590 ? 25.645 -1.703 -46.654 1.00 89.44 590 VAL A O 1
ATOM 4490 N N . HIS A 1 591 ? 26.169 -0.365 -44.935 1.00 87.19 591 HIS A N 1
ATOM 4491 C CA . HIS A 1 591 ? 25.785 0.877 -45.621 1.00 87.19 591 HIS A CA 1
ATOM 4492 C C . HIS A 1 591 ? 26.910 1.520 -46.441 1.00 87.19 591 HIS A C 1
ATOM 4494 O O . HIS A 1 591 ? 26.639 2.064 -47.505 1.00 87.19 591 HIS A O 1
ATOM 4500 N N . LEU A 1 592 ? 28.162 1.486 -45.966 1.00 83.75 592 LEU A N 1
ATOM 4501 C CA . LEU A 1 592 ? 29.291 2.164 -46.630 1.00 83.75 592 LEU A CA 1
ATOM 4502 C C . LEU A 1 592 ? 30.146 1.216 -47.480 1.00 83.75 592 LEU A C 1
ATOM 4504 O O . LEU A 1 592 ? 31.103 1.659 -48.109 1.00 83.75 592 LEU A O 1
ATOM 4508 N N . GLY A 1 593 ? 29.856 -0.090 -47.462 1.00 79.81 593 GLY A N 1
ATOM 4509 C CA . GLY A 1 593 ? 30.619 -1.090 -48.212 1.00 79.81 593 GLY A CA 1
ATOM 4510 C C . GLY A 1 593 ? 32.099 -1.170 -47.817 1.00 79.81 593 GLY A C 1
ATOM 4511 O O . GLY A 1 593 ? 32.924 -1.594 -48.624 1.00 79.81 593 GLY A O 1
ATOM 4512 N N . ALA A 1 594 ? 32.460 -0.749 -46.597 1.00 80.00 594 ALA A N 1
ATOM 4513 C CA . ALA A 1 594 ? 33.850 -0.684 -46.147 1.00 80.00 594 ALA A CA 1
ATOM 4514 C C . ALA A 1 594 ? 34.508 -2.081 -46.155 1.00 80.00 594 ALA A C 1
ATOM 4516 O O . ALA A 1 594 ? 34.249 -2.912 -45.285 1.00 80.00 594 ALA A O 1
ATOM 4517 N N . GLY A 1 595 ? 35.338 -2.355 -47.162 1.00 86.25 595 GLY A N 1
ATOM 4518 C CA . GLY A 1 595 ? 35.964 -3.659 -47.379 1.00 86.25 595 GLY A CA 1
ATOM 4519 C C . GLY A 1 595 ? 37.202 -3.923 -46.515 1.00 86.25 595 GLY A C 1
ATOM 4520 O O . GLY A 1 595 ? 37.420 -3.302 -45.477 1.00 86.25 595 GLY A O 1
ATOM 4521 N N . CYS A 1 596 ? 38.021 -4.879 -46.953 1.00 91.62 596 CYS A N 1
ATOM 4522 C CA . CYS A 1 596 ? 39.277 -5.231 -46.294 1.00 91.62 596 CYS A CA 1
ATOM 4523 C C . CYS A 1 596 ? 40.347 -4.131 -46.488 1.00 91.62 596 CYS A C 1
ATOM 4525 O O . CYS A 1 596 ? 40.746 -3.894 -47.634 1.00 91.62 596 CYS A O 1
ATOM 4527 N N . PRO A 1 597 ? 40.880 -3.517 -45.410 1.00 89.75 597 PRO A N 1
ATOM 4528 C CA . PRO A 1 597 ? 41.911 -2.478 -45.501 1.00 89.75 597 PRO A CA 1
ATOM 4529 C C . PRO A 1 597 ? 43.212 -2.954 -46.158 1.00 89.75 597 PRO A C 1
ATOM 4531 O O . PRO A 1 597 ? 43.847 -2.190 -46.883 1.00 89.75 597 PRO A O 1
ATOM 4534 N N . ALA A 1 598 ? 43.591 -4.223 -45.969 1.00 89.38 598 ALA A N 1
ATOM 4535 C CA . ALA A 1 598 ? 44.764 -4.803 -46.625 1.00 89.38 598 ALA A CA 1
ATOM 4536 C C . ALA A 1 598 ? 44.575 -4.896 -48.150 1.00 89.38 598 ALA A C 1
ATOM 4538 O O . ALA A 1 598 ? 45.447 -4.496 -48.918 1.00 89.38 598 ALA A O 1
ATOM 4539 N N . CYS A 1 599 ? 43.398 -5.325 -48.612 1.00 86.25 599 CYS A N 1
ATOM 4540 C CA . CYS A 1 599 ? 43.076 -5.345 -50.042 1.00 86.25 599 CYS A CA 1
ATOM 4541 C C . CYS A 1 599 ? 43.029 -3.940 -50.663 1.00 86.25 599 CYS A C 1
ATOM 4543 O O . CYS A 1 599 ? 43.357 -3.784 -51.834 1.00 86.25 599 CYS A O 1
ATOM 4545 N N . ALA A 1 600 ? 42.622 -2.931 -49.888 1.00 86.25 600 ALA A N 1
ATOM 4546 C CA . ALA A 1 600 ? 42.565 -1.536 -50.320 1.00 86.25 600 ALA A CA 1
ATOM 4547 C C . ALA A 1 600 ? 43.921 -0.802 -50.229 1.00 86.25 600 ALA A C 1
ATOM 4549 O O . ALA A 1 600 ? 43.989 0.380 -50.555 1.00 86.25 600 ALA A O 1
ATOM 4550 N N . GLY A 1 601 ? 44.988 -1.466 -49.763 1.00 83.62 601 GLY A N 1
ATOM 4551 C CA . GLY A 1 601 ? 46.312 -0.854 -49.585 1.00 83.62 601 GLY A CA 1
ATOM 4552 C C . GLY A 1 601 ? 46.412 0.120 -48.403 1.00 83.62 601 GLY A C 1
ATOM 4553 O O . GLY A 1 601 ? 47.385 0.857 -48.302 1.00 83.62 601 GLY A O 1
ATOM 4554 N N . GLN A 1 602 ? 45.422 0.130 -47.506 1.00 85.19 602 GLN A N 1
ATOM 4555 C CA . GLN A 1 602 ? 45.382 0.994 -46.317 1.00 85.19 602 GLN A CA 1
ATOM 4556 C C . GLN A 1 602 ? 46.059 0.358 -45.094 1.00 85.19 602 GLN A C 1
ATOM 4558 O O . GLN A 1 602 ? 46.415 1.058 -44.151 1.00 85.19 602 GLN A O 1
ATOM 4563 N N . GLN A 1 603 ? 46.231 -0.965 -45.099 1.00 88.56 603 GLN A N 1
ATOM 4564 C CA . GLN A 1 603 ? 46.921 -1.729 -44.060 1.00 88.56 603 GLN A CA 1
ATOM 4565 C C . GLN A 1 603 ? 48.003 -2.592 -44.710 1.00 88.56 603 GLN A C 1
ATOM 4567 O O . GLN A 1 603 ? 47.720 -3.286 -45.687 1.00 88.56 603 GLN A O 1
ATOM 4572 N N . LEU A 1 604 ? 49.223 -2.571 -44.170 1.00 86.44 604 LEU A N 1
ATOM 4573 C CA . LEU A 1 604 ? 50.306 -3.439 -44.632 1.00 86.44 604 LEU A CA 1
ATOM 4574 C C . LEU A 1 604 ? 49.950 -4.913 -44.396 1.00 86.44 604 LEU A C 1
ATOM 4576 O O . LEU A 1 604 ? 49.459 -5.288 -43.333 1.00 86.44 604 LEU A O 1
ATOM 4580 N N . SER A 1 605 ? 50.204 -5.735 -45.404 1.00 88.50 605 SER A N 1
ATOM 4581 C CA . SER A 1 605 ? 50.009 -7.177 -45.400 1.00 88.50 605 SER A CA 1
ATOM 4582 C C . SER A 1 605 ? 51.124 -7.827 -46.205 1.00 88.50 605 SER A C 1
ATOM 4584 O O . SER A 1 605 ? 51.634 -7.254 -47.173 1.00 88.50 605 SER A O 1
ATOM 4586 N N . VAL A 1 606 ? 51.420 -9.087 -45.890 1.00 84.25 606 VAL A N 1
ATOM 4587 C CA . VAL A 1 606 ? 52.313 -9.918 -46.715 1.00 84.25 606 VAL A CA 1
ATOM 4588 C C . VAL A 1 606 ? 51.855 -9.964 -48.177 1.00 84.25 606 VAL A C 1
ATOM 4590 O O . VAL A 1 606 ? 52.655 -10.132 -49.090 1.00 84.25 606 VAL A O 1
ATOM 4593 N N . THR A 1 607 ? 50.559 -9.755 -48.418 1.00 86.25 607 THR A N 1
ATOM 4594 C CA . THR A 1 607 ? 49.962 -9.772 -49.753 1.00 86.25 607 THR A CA 1
ATOM 4595 C C . THR A 1 607 ? 50.057 -8.448 -50.523 1.00 86.25 607 THR A C 1
ATOM 4597 O O . THR A 1 607 ? 49.814 -8.455 -51.727 1.00 86.25 607 THR A O 1
ATOM 4600 N N . ASN A 1 608 ? 50.401 -7.322 -49.901 1.00 88.50 608 ASN A N 1
ATOM 4601 C CA . ASN A 1 608 ? 50.439 -6.014 -50.576 1.00 88.50 608 ASN A CA 1
ATOM 4602 C C . ASN A 1 608 ? 51.755 -5.251 -50.356 1.00 88.50 608 ASN A C 1
ATOM 4604 O O . ASN A 1 608 ? 51.869 -4.089 -50.745 1.00 88.50 608 ASN A O 1
ATOM 4608 N N . SER A 1 609 ? 52.734 -5.912 -49.747 1.00 91.12 609 SER A N 1
ATOM 4609 C CA . SER A 1 609 ? 54.058 -5.377 -49.469 1.00 91.12 609 SER A CA 1
ATOM 4610 C C . SER A 1 609 ? 54.907 -5.192 -50.738 1.00 91.12 609 SER A C 1
ATOM 4612 O O . SER A 1 609 ? 54.795 -5.969 -51.691 1.00 91.12 609 SER A O 1
ATOM 4614 N N . LEU A 1 610 ? 55.777 -4.176 -50.752 1.00 89.81 610 LEU A N 1
ATOM 4615 C CA . LEU A 1 610 ? 56.707 -3.873 -51.844 1.00 89.81 610 LEU A CA 1
ATOM 4616 C C . LEU A 1 610 ? 57.740 -4.992 -52.046 1.00 89.81 610 LEU A C 1
ATOM 4618 O O . LEU A 1 610 ? 58.182 -5.203 -53.172 1.00 89.81 610 LEU A O 1
ATOM 4622 N N . ALA A 1 611 ? 58.048 -5.776 -51.005 1.00 89.38 611 ALA A N 1
ATOM 4623 C CA . ALA A 1 611 ? 58.923 -6.951 -51.098 1.00 89.38 611 ALA A CA 1
ATOM 4624 C C . ALA A 1 611 ? 58.459 -8.002 -52.126 1.00 89.38 611 ALA A C 1
ATOM 4626 O O . ALA A 1 611 ? 59.251 -8.832 -52.564 1.00 89.38 611 ALA A O 1
ATOM 4627 N N . ARG A 1 612 ? 57.188 -7.956 -52.551 1.00 89.06 612 ARG A N 1
ATOM 4628 C CA . ARG A 1 612 ? 56.641 -8.821 -53.605 1.00 89.06 612 ARG A CA 1
ATOM 4629 C C . ARG A 1 612 ? 57.135 -8.494 -55.021 1.00 89.06 612 ARG A C 1
ATOM 4631 O O . ARG A 1 612 ? 56.814 -9.256 -55.928 1.00 89.06 612 ARG A O 1
ATOM 4638 N N . TYR A 1 613 ? 57.861 -7.393 -55.212 1.00 89.94 613 TYR A N 1
ATOM 4639 C CA . TYR A 1 613 ? 58.350 -6.912 -56.509 1.00 89.94 613 TYR A CA 1
ATOM 4640 C C . TYR A 1 613 ? 59.888 -6.891 -56.509 1.00 89.94 613 TYR A C 1
ATOM 4642 O O . TYR A 1 613 ? 60.480 -5.846 -56.214 1.00 89.94 613 TYR A O 1
ATOM 4650 N N . PRO A 1 614 ? 60.565 -8.028 -56.774 1.00 88.81 614 PRO A N 1
ATOM 4651 C CA . PRO A 1 614 ? 62.022 -8.147 -56.652 1.00 88.81 614 PRO A CA 1
ATOM 4652 C C . PRO A 1 614 ? 62.802 -7.098 -57.459 1.00 88.81 614 PRO A C 1
ATOM 4654 O O . PRO A 1 614 ? 63.806 -6.560 -56.992 1.00 88.81 614 PRO A O 1
ATOM 4657 N N . GLU A 1 615 ? 62.311 -6.744 -58.646 1.00 85.62 615 GLU A N 1
ATOM 4658 C CA . GLU A 1 615 ? 62.898 -5.732 -59.524 1.00 85.62 615 GLU A CA 1
ATOM 4659 C C . GLU A 1 615 ? 62.834 -4.313 -58.938 1.00 85.62 615 GLU A C 1
ATOM 4661 O O . GLU A 1 615 ? 63.710 -3.484 -59.203 1.00 85.62 615 GLU A O 1
ATOM 4666 N N . LEU A 1 616 ? 61.816 -4.028 -58.119 1.00 91.38 616 LEU A N 1
ATOM 4667 C CA . LEU A 1 616 ? 61.670 -2.762 -57.406 1.00 91.38 616 LEU A CA 1
ATOM 4668 C C . LEU A 1 616 ? 62.459 -2.760 -56.099 1.00 91.38 616 LEU A C 1
ATOM 4670 O O . LEU A 1 616 ? 63.037 -1.731 -55.761 1.00 91.38 616 LEU A O 1
ATOM 4674 N N . VAL A 1 617 ? 62.541 -3.902 -55.408 1.00 90.69 617 VAL A N 1
ATOM 4675 C CA . VAL A 1 617 ? 63.398 -4.095 -54.226 1.00 90.69 617 VAL A CA 1
ATOM 4676 C C . VAL A 1 617 ? 64.853 -3.763 -54.556 1.00 90.69 617 VAL A C 1
ATOM 4678 O O . VAL A 1 617 ? 65.477 -2.999 -53.825 1.00 90.69 617 VAL A O 1
ATOM 4681 N N . ALA A 1 618 ? 65.368 -4.249 -55.690 1.00 88.62 618 ALA A N 1
ATOM 4682 C CA . ALA A 1 618 ? 66.727 -3.945 -56.144 1.00 88.62 618 ALA A CA 1
ATOM 4683 C C . ALA A 1 618 ? 66.966 -2.441 -56.383 1.00 88.62 618 ALA A C 1
ATOM 4685 O O . ALA A 1 618 ? 68.079 -1.946 -56.213 1.00 88.62 618 ALA A O 1
ATOM 4686 N N . GLN A 1 619 ? 65.914 -1.706 -56.750 1.00 92.38 619 GLN A N 1
ATOM 4687 C CA . GLN A 1 619 ? 65.968 -0.267 -57.003 1.00 92.38 619 GLN A CA 1
ATOM 4688 C C . GLN A 1 619 ? 65.619 0.580 -55.771 1.00 92.38 619 GLN A C 1
ATOM 4690 O O . GLN A 1 619 ? 65.672 1.807 -55.843 1.00 92.38 619 GLN A O 1
ATOM 4695 N N . PHE A 1 620 ? 65.221 -0.028 -54.653 1.00 93.56 620 PHE A N 1
ATOM 4696 C CA . PHE A 1 620 ? 64.800 0.695 -53.459 1.00 93.56 620 PHE A CA 1
ATOM 4697 C C . PHE A 1 620 ? 66.014 1.168 -52.649 1.00 93.56 620 PHE A C 1
ATOM 4699 O O . PHE A 1 620 ? 66.896 0.383 -52.300 1.00 93.56 620 PHE A O 1
ATOM 4706 N N . ASP A 1 621 ? 66.066 2.462 -52.340 1.00 93.06 621 ASP A N 1
ATOM 4707 C CA . ASP A 1 621 ? 67.180 3.060 -51.601 1.00 93.06 621 ASP A CA 1
ATOM 4708 C C . ASP A 1 621 ? 66.871 3.055 -50.092 1.00 93.06 621 ASP A C 1
ATOM 4710 O O . ASP A 1 621 ? 66.200 3.951 -49.577 1.00 93.06 621 ASP A O 1
ATOM 4714 N N . VAL A 1 622 ? 67.291 1.999 -49.387 1.00 91.69 622 VAL A N 1
ATOM 4715 C CA . VAL A 1 622 ? 66.982 1.790 -47.956 1.00 91.69 622 VAL A CA 1
ATOM 4716 C C . VAL A 1 622 ? 67.501 2.940 -47.090 1.00 91.69 622 VAL A C 1
ATOM 4718 O O . VAL A 1 622 ? 66.771 3.457 -46.244 1.00 91.69 622 VAL A O 1
ATOM 4721 N N . GLU A 1 623 ? 68.736 3.380 -47.323 1.00 90.81 623 GLU A N 1
ATOM 4722 C CA . GLU A 1 623 ? 69.367 4.447 -46.544 1.00 90.81 623 GLU A CA 1
ATOM 4723 C C . GLU A 1 623 ? 68.645 5.782 -46.751 1.00 90.81 623 GLU A C 1
ATOM 4725 O O . GLU A 1 623 ? 68.241 6.424 -45.779 1.00 90.81 623 GLU A O 1
ATOM 4730 N N . ALA A 1 624 ? 68.376 6.165 -48.005 1.00 90.12 624 ALA A N 1
ATOM 4731 C CA . ALA A 1 624 ? 67.679 7.417 -48.307 1.00 90.12 624 ALA A CA 1
ATOM 4732 C C . ALA A 1 624 ? 66.210 7.425 -47.848 1.00 90.12 624 ALA A C 1
ATOM 4734 O O . ALA A 1 624 ? 65.623 8.494 -47.667 1.00 90.12 624 ALA A O 1
ATOM 4735 N N . ASN A 1 625 ? 65.608 6.252 -47.629 1.00 92.94 625 ASN A N 1
ATOM 4736 C CA . ASN A 1 625 ? 64.267 6.111 -47.058 1.00 92.94 625 ASN A CA 1
ATOM 4737 C C . ASN A 1 625 ? 64.263 5.931 -45.527 1.00 92.94 625 ASN A C 1
ATOM 4739 O O . ASN A 1 625 ? 63.227 5.560 -44.963 1.00 92.94 625 ASN A O 1
ATOM 4743 N N . GLY A 1 626 ? 65.375 6.231 -44.848 1.00 90.06 626 GLY A N 1
ATOM 4744 C CA . GLY A 1 626 ? 65.464 6.242 -43.386 1.00 90.06 626 GLY A CA 1
ATOM 4745 C C . GLY A 1 626 ? 65.567 4.849 -42.762 1.00 90.06 626 GLY A C 1
ATOM 4746 O O . GLY A 1 626 ? 65.046 4.633 -41.673 1.00 90.06 626 GLY A O 1
ATOM 4747 N N . GLY A 1 627 ? 66.173 3.888 -43.467 1.00 90.06 627 GLY A N 1
ATOM 4748 C CA . GLY A 1 627 ? 66.379 2.516 -42.991 1.00 90.06 627 GLY A CA 1
ATOM 4749 C C . GLY A 1 627 ? 65.168 1.588 -43.135 1.00 90.06 627 GLY A C 1
ATOM 4750 O O . GLY A 1 627 ? 65.258 0.417 -42.778 1.00 90.06 627 GLY A O 1
ATOM 4751 N N . ARG A 1 628 ? 64.040 2.083 -43.663 1.00 92.31 628 ARG A N 1
ATOM 4752 C CA . ARG A 1 628 ? 62.838 1.273 -43.922 1.00 92.31 628 ARG A CA 1
ATOM 4753 C C . ARG A 1 628 ? 63.126 0.221 -44.986 1.00 92.31 628 ARG A C 1
ATOM 4755 O O . ARG A 1 628 ? 63.735 0.536 -46.004 1.00 92.31 628 ARG A O 1
ATOM 4762 N N . THR A 1 629 ? 62.661 -1.006 -44.785 1.00 91.75 629 THR A N 1
ATOM 4763 C CA . THR A 1 629 ? 62.847 -2.104 -45.743 1.00 91.75 629 THR A CA 1
ATOM 4764 C C . THR A 1 629 ? 61.612 -2.285 -46.636 1.00 91.75 629 THR A C 1
ATOM 4766 O O . THR A 1 629 ? 60.505 -1.910 -46.241 1.00 91.75 629 THR A O 1
ATOM 4769 N N . PRO A 1 630 ? 61.742 -2.857 -47.850 1.00 90.88 630 PRO A N 1
ATOM 4770 C CA . PRO A 1 630 ? 60.600 -3.041 -48.750 1.00 90.88 630 PRO A CA 1
ATOM 4771 C C . PRO A 1 630 ? 59.445 -3.868 -48.171 1.00 90.88 630 PRO A C 1
ATOM 4773 O O . PRO A 1 630 ? 58.298 -3.664 -48.560 1.00 90.88 630 PRO A O 1
ATOM 4776 N N . ASP A 1 631 ? 59.700 -4.779 -47.229 1.00 90.50 631 ASP A N 1
ATOM 4777 C CA . ASP A 1 631 ? 58.647 -5.560 -46.578 1.00 90.50 631 ASP A CA 1
ATOM 4778 C C . ASP A 1 631 ? 57.717 -4.698 -45.700 1.00 90.50 631 ASP A C 1
ATOM 4780 O O . ASP A 1 631 ? 56.540 -5.028 -45.546 1.00 90.50 631 ASP A O 1
ATOM 4784 N N . GLN A 1 632 ? 58.208 -3.546 -45.230 1.00 90.81 632 GLN A N 1
ATOM 4785 C CA . GLN A 1 632 ? 57.500 -2.585 -44.376 1.00 90.81 632 GLN A CA 1
ATOM 4786 C C . GLN A 1 632 ? 56.678 -1.550 -45.160 1.00 90.81 632 GLN A C 1
ATOM 4788 O O . GLN A 1 632 ? 56.029 -0.686 -44.565 1.00 90.81 632 GLN A O 1
ATOM 4793 N N . ILE A 1 633 ? 56.704 -1.605 -46.493 1.00 91.75 633 ILE A N 1
ATOM 4794 C CA . ILE A 1 633 ? 56.083 -0.611 -47.369 1.00 91.75 633 ILE A CA 1
ATOM 4795 C C . ILE A 1 633 ? 54.962 -1.262 -48.173 1.00 91.75 633 ILE A C 1
ATOM 4797 O O . ILE A 1 633 ? 55.163 -2.291 -48.810 1.00 91.75 633 ILE A O 1
ATOM 4801 N N . VAL A 1 634 ? 53.782 -0.639 -48.210 1.00 91.19 634 VAL A N 1
ATOM 4802 C CA . VAL A 1 634 ? 52.721 -1.050 -49.142 1.00 91.19 634 VAL A CA 1
ATOM 4803 C C . VAL A 1 634 ? 53.149 -0.689 -50.564 1.00 91.19 634 VAL A C 1
ATOM 4805 O O . VAL A 1 634 ? 53.433 0.472 -50.855 1.00 91.19 634 VAL A O 1
ATOM 4808 N N . ALA A 1 635 ? 53.156 -1.668 -51.467 1.00 88.88 635 ALA A N 1
ATOM 4809 C CA . ALA A 1 635 ? 53.686 -1.527 -52.822 1.00 88.88 635 ALA A CA 1
ATOM 4810 C C . ALA A 1 635 ? 53.023 -0.383 -53.612 1.00 88.88 635 ALA A C 1
ATOM 4812 O O . ALA A 1 635 ? 53.698 0.380 -54.295 1.00 88.88 635 ALA A O 1
ATOM 4813 N N . GLY A 1 636 ? 51.705 -0.219 -53.468 1.00 85.69 636 GLY A N 1
ATOM 4814 C CA . GLY A 1 636 ? 50.917 0.842 -54.106 1.00 85.69 636 GLY A CA 1
ATOM 4815 C C . GLY A 1 636 ? 50.877 2.172 -53.345 1.00 85.69 636 GLY A C 1
ATOM 4816 O O . GLY A 1 636 ? 49.942 2.943 -53.543 1.00 85.69 636 GLY A O 1
ATOM 4817 N N . THR A 1 637 ? 51.820 2.440 -52.437 1.00 88.56 637 THR A N 1
ATOM 4818 C CA . THR A 1 637 ? 51.816 3.683 -51.649 1.00 88.56 637 THR A CA 1
ATOM 4819 C C . THR A 1 637 ? 51.944 4.935 -52.524 1.00 88.56 637 THR A C 1
ATOM 4821 O O . THR A 1 637 ? 52.682 4.962 -53.515 1.00 88.56 637 THR A O 1
ATOM 4824 N N . THR A 1 638 ? 51.250 6.002 -52.123 1.00 88.38 638 THR A N 1
ATOM 4825 C CA . THR A 1 638 ? 51.370 7.349 -52.700 1.00 88.38 638 THR A CA 1
ATOM 4826 C C . THR A 1 638 ? 52.504 8.162 -52.068 1.00 88.38 638 THR A C 1
ATOM 4828 O O . THR A 1 638 ? 52.765 9.286 -52.493 1.00 88.38 638 THR A O 1
ATOM 4831 N N . GLU A 1 639 ? 53.196 7.622 -51.060 1.00 89.62 639 GLU A N 1
ATOM 4832 C CA . GLU A 1 639 ? 54.396 8.236 -50.489 1.00 89.62 639 GLU A CA 1
ATOM 4833 C C . GLU A 1 639 ? 55.525 8.276 -51.529 1.00 89.62 639 GLU A C 1
ATOM 4835 O O . GLU A 1 639 ? 55.807 7.276 -52.187 1.00 89.62 639 GLU A O 1
ATOM 4840 N N . ARG A 1 640 ? 56.197 9.428 -51.681 1.00 91.50 640 ARG A N 1
ATOM 4841 C CA . ARG A 1 640 ? 57.351 9.588 -52.583 1.00 91.50 640 ARG A CA 1
ATOM 4842 C C . ARG A 1 640 ? 58.626 9.047 -51.937 1.00 91.50 640 ARG A C 1
ATOM 4844 O O . ARG A 1 640 ? 59.290 9.777 -51.196 1.00 91.50 640 ARG A O 1
ATOM 4851 N N . LEU A 1 641 ? 58.967 7.817 -52.302 1.00 94.25 641 LEU A N 1
ATOM 4852 C CA . LEU A 1 641 ? 60.135 7.066 -51.851 1.00 94.25 641 LEU A CA 1
ATOM 4853 C C . LEU A 1 641 ? 61.348 7.349 -52.746 1.00 94.25 641 LEU A C 1
ATOM 4855 O O . LEU A 1 641 ? 61.199 7.731 -53.913 1.00 94.25 641 LEU A O 1
ATOM 4859 N N . TRP A 1 642 ? 62.540 7.176 -52.187 1.00 94.69 642 TRP A N 1
ATOM 4860 C CA . TRP A 1 642 ? 63.803 7.242 -52.912 1.00 94.69 642 TRP A CA 1
ATOM 4861 C C . TRP A 1 642 ? 64.126 5.921 -53.603 1.00 94.69 642 TRP A C 1
ATOM 4863 O O . TRP A 1 642 ? 63.958 4.842 -53.032 1.00 94.69 642 TRP A O 1
ATOM 4873 N N . TRP A 1 643 ? 64.610 6.034 -54.834 1.00 94.06 643 TRP A N 1
ATOM 4874 C CA . TRP A 1 643 ? 65.003 4.920 -55.681 1.00 94.06 643 TRP A CA 1
ATOM 4875 C C . TRP A 1 643 ? 66.378 5.191 -56.284 1.00 94.06 643 TRP A C 1
ATOM 4877 O O . TRP A 1 643 ? 66.731 6.346 -56.543 1.00 94.06 643 TRP A O 1
ATOM 4887 N N . ARG A 1 644 ? 67.116 4.117 -56.549 1.00 93.06 644 ARG A N 1
ATOM 4888 C CA . ARG A 1 644 ? 68.413 4.110 -57.226 1.00 93.06 644 ARG A CA 1
ATOM 4889 C C . ARG A 1 644 ? 68.383 3.126 -58.392 1.00 93.06 644 ARG A C 1
ATOM 4891 O O . ARG A 1 644 ? 67.780 2.060 -58.288 1.00 93.06 644 ARG A O 1
ATOM 4898 N N . CYS A 1 645 ? 68.989 3.487 -59.517 1.00 90.69 645 CYS A N 1
ATOM 4899 C CA . CYS A 1 645 ? 69.085 2.601 -60.673 1.00 90.69 645 CYS A CA 1
ATOM 4900 C C . CYS A 1 645 ? 70.357 1.761 -60.549 1.00 90.69 645 CYS A C 1
ATOM 4902 O O . CYS A 1 645 ? 71.397 2.320 -60.218 1.00 90.69 645 CYS A O 1
ATOM 4904 N N . PRO A 1 646 ? 70.331 0.465 -60.891 1.00 87.31 646 PRO A N 1
ATOM 4905 C CA . PRO A 1 646 ? 71.555 -0.328 -60.981 1.00 87.31 646 PRO A CA 1
ATOM 4906 C C . PRO A 1 646 ? 72.462 0.062 -62.166 1.00 87.31 646 PRO A C 1
ATOM 4908 O O . PRO A 1 646 ? 73.559 -0.471 -62.268 1.00 87.31 646 PRO A O 1
ATOM 4911 N N . VAL A 1 647 ? 72.016 0.940 -63.079 1.00 85.94 647 VAL A N 1
ATOM 4912 C CA . VAL A 1 647 ? 72.779 1.334 -64.282 1.00 85.94 647 VAL A CA 1
ATOM 4913 C C . VAL A 1 647 ? 73.939 2.280 -63.958 1.00 85.94 647 VAL A C 1
ATOM 4915 O O . VAL A 1 647 ? 75.010 2.132 -64.539 1.00 85.94 647 VAL A O 1
ATOM 4918 N N . ALA A 1 648 ? 73.735 3.250 -63.065 1.00 84.62 648 ALA A N 1
ATOM 4919 C CA . ALA A 1 648 ? 74.771 4.179 -62.619 1.00 84.62 648 ALA A CA 1
ATOM 4920 C C . ALA A 1 648 ? 74.390 4.809 -61.272 1.00 84.62 648 ALA A C 1
ATOM 4922 O O . ALA A 1 648 ? 73.209 5.016 -60.988 1.00 84.62 648 ALA A O 1
ATOM 4923 N N . ASP A 1 649 ? 75.385 5.158 -60.457 1.00 84.12 649 ASP A N 1
ATOM 4924 C CA . ASP A 1 649 ? 75.166 5.658 -59.091 1.00 84.12 649 ASP A CA 1
ATOM 4925 C C . ASP A 1 649 ? 74.490 7.042 -59.038 1.00 84.12 649 ASP A C 1
ATOM 4927 O O . ASP A 1 649 ? 73.806 7.366 -58.063 1.00 84.12 649 ASP A O 1
ATOM 4931 N N . ASP A 1 650 ? 74.631 7.861 -60.087 1.00 85.81 650 ASP A N 1
ATOM 4932 C CA . ASP A 1 650 ? 73.983 9.174 -60.208 1.00 85.81 650 ASP A CA 1
ATOM 4933 C C . ASP A 1 650 ? 72.496 9.073 -60.595 1.00 85.81 650 ASP A C 1
ATOM 4935 O O . ASP A 1 650 ? 71.745 10.048 -60.495 1.00 85.81 650 ASP A O 1
ATOM 4939 N N . HIS A 1 651 ? 72.020 7.882 -60.975 1.00 91.81 651 HIS A N 1
ATOM 4940 C CA . HIS A 1 651 ? 70.617 7.626 -61.289 1.00 91.81 651 HIS A CA 1
ATOM 4941 C C . HIS A 1 651 ? 69.795 7.445 -60.010 1.00 91.81 651 HIS A C 1
ATOM 4943 O O . HIS A 1 651 ? 69.322 6.351 -59.692 1.00 91.81 651 HIS A O 1
ATOM 4949 N N . ARG A 1 652 ? 69.580 8.534 -59.275 1.00 92.25 652 ARG A N 1
ATOM 4950 C CA . ARG A 1 652 ? 68.752 8.557 -58.060 1.00 92.25 652 ARG A CA 1
ATOM 4951 C C . ARG A 1 652 ? 67.561 9.487 -58.242 1.00 92.25 652 ARG A C 1
ATOM 4953 O O . ARG A 1 652 ? 67.710 10.614 -58.708 1.00 92.25 652 ARG A O 1
ATOM 4960 N N . TRP A 1 653 ? 66.364 9.028 -57.876 1.00 93.56 653 TRP A N 1
ATOM 4961 C CA . TRP A 1 653 ? 65.136 9.816 -58.047 1.00 93.56 653 TRP A CA 1
ATOM 4962 C C . TRP A 1 653 ? 64.072 9.508 -56.990 1.00 93.56 653 TRP A C 1
ATOM 4964 O O . TRP A 1 653 ? 64.107 8.493 -56.295 1.00 93.56 653 TRP A O 1
ATOM 4974 N N . ARG A 1 654 ? 63.073 10.397 -56.898 1.00 93.75 654 ARG A N 1
ATOM 4975 C CA . ARG A 1 654 ? 61.909 10.246 -56.013 1.00 93.75 654 ARG A CA 1
ATOM 4976 C C . ARG A 1 654 ? 60.652 9.902 -56.793 1.00 93.75 654 ARG A C 1
ATOM 4978 O O . ARG A 1 654 ? 60.180 10.719 -57.586 1.00 93.75 654 ARG A O 1
ATOM 4985 N N . ALA A 1 655 ? 60.045 8.761 -56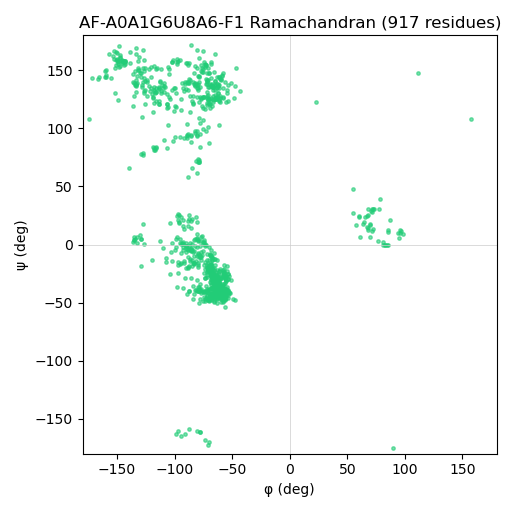.487 1.00 92.38 655 ALA A N 1
ATOM 4986 C CA . ALA A 1 655 ? 58.784 8.320 -57.081 1.00 92.38 655 ALA A CA 1
ATOM 4987 C C . ALA A 1 655 ? 57.902 7.606 -56.050 1.00 92.38 655 ALA A C 1
ATOM 4989 O O . ALA A 1 655 ? 58.391 7.062 -55.063 1.00 92.38 655 ALA A O 1
ATOM 4990 N N . THR A 1 656 ? 56.590 7.609 -56.271 1.00 93.31 656 THR A N 1
ATOM 4991 C CA . THR A 1 656 ? 55.642 6.867 -55.430 1.00 93.31 656 THR A CA 1
ATOM 4992 C C . THR A 1 656 ? 55.678 5.377 -55.739 1.00 93.31 656 THR A C 1
ATOM 4994 O O . THR A 1 656 ? 55.837 5.034 -56.911 1.00 93.31 656 THR A O 1
ATOM 4997 N N . GLY A 1 657 ? 55.425 4.512 -54.755 1.00 88.50 657 GLY A N 1
ATOM 4998 C CA . GLY A 1 657 ? 55.263 3.071 -54.989 1.00 88.50 657 GLY A CA 1
ATOM 4999 C C . GLY A 1 657 ? 54.230 2.758 -56.081 1.00 88.50 657 GLY A C 1
ATOM 5000 O O . GLY A 1 657 ? 54.510 1.978 -56.986 1.00 88.50 657 GLY A O 1
ATOM 5001 N N . ASP A 1 658 ? 53.099 3.473 -56.107 1.00 88.88 658 ASP A N 1
ATOM 5002 C CA . ASP A 1 658 ? 52.062 3.281 -57.134 1.00 88.88 658 ASP A CA 1
ATOM 5003 C C . ASP A 1 658 ? 52.556 3.526 -58.573 1.00 88.88 658 ASP A C 1
ATOM 5005 O O . ASP A 1 658 ? 52.393 2.675 -59.446 1.00 88.88 658 ASP A O 1
ATOM 5009 N N . ASN A 1 659 ? 53.234 4.652 -58.826 1.00 89.31 659 ASN A N 1
ATOM 5010 C CA . ASN A 1 659 ? 53.857 4.936 -60.128 1.00 89.31 659 ASN A CA 1
ATOM 5011 C C . ASN A 1 659 ? 54.850 3.850 -60.573 1.00 89.31 659 ASN A C 1
ATOM 5013 O O . ASN A 1 659 ? 55.061 3.661 -61.770 1.00 89.31 659 ASN A O 1
ATOM 5017 N N . ARG A 1 660 ? 55.473 3.161 -59.617 1.00 91.62 660 ARG A N 1
ATOM 5018 C CA . ARG A 1 660 ? 56.496 2.145 -59.867 1.00 91.62 660 ARG A CA 1
ATOM 5019 C C . ARG A 1 660 ? 55.867 0.793 -60.168 1.00 91.62 660 ARG A C 1
ATOM 5021 O O . ARG A 1 660 ? 56.227 0.177 -61.161 1.00 91.62 660 ARG A O 1
ATOM 5028 N N . VAL A 1 661 ? 54.888 0.390 -59.363 1.00 87.88 661 VAL A N 1
ATOM 5029 C CA . VAL A 1 661 ? 54.194 -0.900 -59.467 1.00 87.88 661 VAL A CA 1
ATOM 5030 C C . VAL A 1 661 ? 53.147 -0.894 -60.579 1.00 87.88 661 VAL A C 1
ATOM 5032 O O . VAL A 1 661 ? 53.117 -1.793 -61.409 1.00 87.88 661 VAL A O 1
ATOM 5035 N N . ARG A 1 662 ? 52.272 0.118 -60.611 1.00 83.75 662 ARG A N 1
ATOM 5036 C CA . ARG A 1 662 ? 51.110 0.147 -61.513 1.00 83.75 662 ARG A CA 1
ATOM 5037 C C . ARG A 1 662 ? 51.424 0.782 -62.860 1.00 83.75 662 ARG A C 1
ATOM 5039 O O . ARG A 1 662 ? 50.959 0.302 -63.885 1.00 83.75 662 ARG A O 1
ATOM 5046 N N . ARG A 1 663 ? 52.164 1.896 -62.858 1.00 81.50 663 ARG A N 1
ATOM 5047 C CA . ARG A 1 663 ? 52.465 2.664 -64.083 1.00 81.50 663 ARG A CA 1
ATOM 5048 C C . ARG A 1 663 ? 53.798 2.284 -64.730 1.00 81.50 663 ARG A C 1
ATOM 5050 O O . ARG A 1 663 ? 54.096 2.796 -65.804 1.00 81.50 663 ARG A O 1
ATOM 5057 N N . GLY A 1 664 ? 54.601 1.437 -64.081 1.00 84.12 664 GLY A N 1
ATOM 5058 C CA . GLY A 1 664 ? 55.889 0.974 -64.606 1.00 84.12 664 GLY A CA 1
ATOM 5059 C C . GLY A 1 664 ? 56.901 2.093 -64.879 1.00 84.12 664 GLY A C 1
ATOM 5060 O O . GLY A 1 664 ? 57.765 1.941 -65.738 1.00 84.12 664 GLY A O 1
ATOM 5061 N N . ILE A 1 665 ? 56.796 3.246 -64.203 1.00 86.62 665 ILE A N 1
ATOM 5062 C CA . ILE A 1 665 ? 57.662 4.402 -64.481 1.00 86.62 665 ILE A CA 1
ATOM 5063 C C . ILE A 1 665 ? 59.062 4.145 -63.902 1.00 86.62 665 ILE A C 1
ATOM 5065 O O . ILE A 1 665 ? 59.276 4.183 -62.687 1.00 86.62 665 ILE A O 1
ATOM 5069 N N . GLY A 1 666 ? 60.015 3.881 -64.796 1.00 87.88 666 GLY A N 1
ATOM 5070 C CA . GLY A 1 666 ? 61.406 3.544 -64.490 1.00 87.88 666 GLY A CA 1
ATOM 5071 C C . GLY A 1 666 ? 62.299 4.730 -64.108 1.00 87.88 666 GLY A C 1
ATOM 5072 O O . GLY A 1 666 ? 61.831 5.802 -63.723 1.00 87.88 666 GLY A O 1
ATOM 5073 N N . CYS A 1 667 ? 63.612 4.516 -64.201 1.00 91.75 667 CYS A N 1
ATOM 5074 C CA . CYS A 1 667 ? 64.611 5.549 -63.953 1.00 91.75 667 CYS A CA 1
ATOM 5075 C C . CYS A 1 667 ? 64.496 6.698 -64.985 1.00 91.75 667 CYS A C 1
ATOM 5077 O O . CYS A 1 667 ? 64.561 6.442 -66.192 1.00 91.75 667 CYS A O 1
ATOM 5079 N N . PRO A 1 668 ? 64.361 7.967 -64.552 1.00 89.56 668 PRO A N 1
ATOM 5080 C CA . PRO A 1 668 ? 64.270 9.113 -65.458 1.00 89.56 668 PRO A CA 1
ATOM 5081 C C . PRO A 1 668 ? 65.566 9.391 -66.235 1.00 89.56 668 PRO A C 1
ATOM 5083 O O . PRO A 1 668 ? 65.482 9.912 -67.345 1.00 89.56 668 PRO A O 1
ATOM 5086 N N . ALA A 1 669 ? 66.739 9.023 -65.710 1.00 89.06 669 ALA A N 1
ATOM 5087 C CA . ALA A 1 669 ? 68.005 9.161 -66.430 1.00 89.06 669 ALA A CA 1
ATOM 5088 C C . ALA A 1 669 ? 68.104 8.160 -67.594 1.00 89.06 669 ALA A C 1
ATOM 5090 O O . ALA A 1 669 ? 68.326 8.568 -68.733 1.00 89.06 669 ALA A O 1
ATOM 5091 N N . CYS A 1 670 ? 67.800 6.876 -67.366 1.00 86.69 670 CYS A N 1
ATOM 5092 C CA . CYS A 1 670 ? 67.709 5.883 -68.447 1.00 86.69 670 CYS A CA 1
ATOM 5093 C C . CYS A 1 670 ? 66.683 6.268 -69.527 1.00 86.69 670 CYS A C 1
ATOM 5095 O O . CYS A 1 670 ? 66.884 5.983 -70.701 1.00 86.69 670 CYS A O 1
ATOM 5097 N N . ALA A 1 671 ? 65.589 6.932 -69.141 1.00 85.69 671 ALA A N 1
ATOM 5098 C CA . ALA A 1 671 ? 64.553 7.398 -70.064 1.00 85.69 671 ALA A CA 1
ATOM 5099 C C . ALA A 1 671 ? 64.874 8.744 -70.753 1.00 85.69 671 ALA A C 1
ATOM 5101 O O . ALA A 1 671 ? 64.006 9.289 -71.434 1.00 85.69 671 ALA A O 1
ATOM 5102 N N . GLY A 1 672 ? 66.064 9.321 -70.535 1.00 83.25 672 GLY A N 1
ATOM 5103 C CA . GLY A 1 672 ? 66.480 10.597 -71.135 1.00 83.25 672 GLY A CA 1
ATOM 5104 C C . GLY A 1 672 ? 65.734 11.833 -70.614 1.00 83.25 672 GLY A C 1
ATOM 5105 O O . GLY A 1 672 ? 65.746 12.879 -71.257 1.00 83.25 672 GLY A O 1
ATOM 5106 N N . ARG A 1 673 ? 65.058 11.731 -69.462 1.00 84.94 673 ARG A N 1
ATOM 5107 C CA . ARG A 1 673 ? 64.294 12.825 -68.827 1.00 84.94 673 ARG A CA 1
ATOM 5108 C C . ARG A 1 673 ? 65.075 13.551 -67.731 1.00 84.94 673 ARG A C 1
ATOM 5110 O O . ARG A 1 673 ? 64.663 14.622 -67.301 1.00 84.94 673 ARG A O 1
ATOM 5117 N N . GLN A 1 674 ? 66.171 12.958 -67.266 1.00 88.44 674 GLN A N 1
ATOM 5118 C CA . GLN A 1 674 ? 67.115 13.538 -66.314 1.00 88.44 674 GLN A CA 1
ATOM 5119 C C . GLN A 1 674 ? 68.522 13.421 -66.900 1.00 88.44 674 GLN A C 1
ATOM 5121 O O . GLN A 1 674 ? 68.875 12.365 -67.425 1.00 88.44 674 GLN A O 1
ATOM 5126 N N . VAL A 1 675 ? 69.313 14.491 -66.818 1.00 87.88 675 VAL A N 1
ATOM 5127 C CA . VAL A 1 675 ? 70.714 14.461 -67.249 1.00 87.88 675 VAL A CA 1
ATOM 5128 C C . VAL A 1 675 ? 71.544 13.578 -66.317 1.00 87.88 675 VAL A C 1
ATOM 5130 O O . VAL A 1 675 ? 71.364 13.605 -65.101 1.00 87.88 675 VAL A O 1
ATOM 5133 N N . SER A 1 676 ? 72.420 12.774 -66.905 1.00 88.38 676 SER A N 1
ATOM 5134 C CA . SER A 1 676 ? 73.342 11.864 -66.236 1.00 88.38 676 SER A CA 1
ATOM 5135 C C . SER A 1 676 ? 74.638 11.797 -67.033 1.00 88.38 676 SER A C 1
ATOM 5137 O O . SER A 1 676 ? 74.653 12.031 -68.245 1.00 88.38 676 SER A O 1
ATOM 5139 N N . VAL A 1 677 ? 75.714 11.381 -66.367 1.00 85.88 677 VAL A N 1
ATOM 5140 C CA . VAL A 1 677 ? 76.988 11.044 -67.020 1.00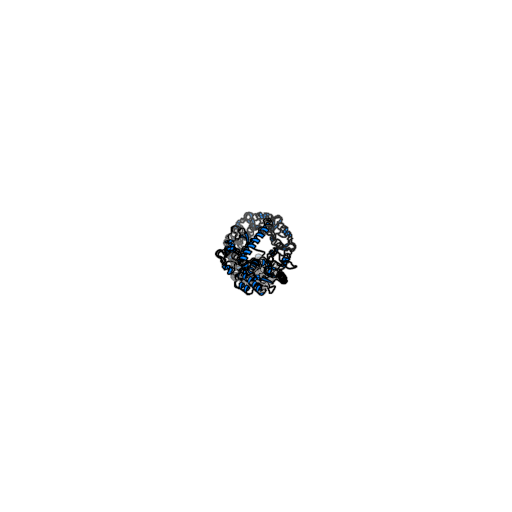 85.88 677 VAL A CA 1
ATOM 5141 C C . VAL A 1 677 ? 76.806 10.061 -68.188 1.00 85.88 677 VAL A C 1
ATOM 5143 O O . VAL A 1 677 ? 77.513 10.132 -69.186 1.00 85.88 677 VAL A O 1
ATOM 5146 N N . THR A 1 678 ? 75.796 9.193 -68.105 1.00 86.25 678 THR A N 1
ATOM 5147 C CA . THR A 1 678 ? 75.501 8.153 -69.107 1.00 86.25 678 THR A CA 1
ATOM 5148 C C . THR A 1 678 ? 74.722 8.628 -70.338 1.00 86.25 678 THR A C 1
ATOM 5150 O O . THR A 1 678 ? 74.626 7.881 -71.308 1.00 86.25 678 THR A O 1
ATOM 5153 N N . ASN A 1 679 ? 74.112 9.820 -70.316 1.00 88.38 679 ASN A N 1
ATOM 5154 C CA . ASN A 1 679 ? 73.187 10.250 -71.376 1.00 88.38 679 ASN A CA 1
ATOM 5155 C C . ASN A 1 679 ? 73.373 11.704 -71.845 1.00 88.38 679 ASN A C 1
ATOM 5157 O O . ASN A 1 679 ? 72.604 12.181 -72.686 1.00 88.38 679 ASN A O 1
ATOM 5161 N N . ASN A 1 680 ? 74.358 12.417 -71.301 1.00 91.81 680 ASN A N 1
ATOM 5162 C CA . ASN A 1 680 ? 74.619 13.805 -71.661 1.00 91.81 680 ASN A CA 1
ATOM 5163 C C . ASN A 1 680 ? 75.299 13.951 -73.039 1.00 91.81 680 ASN A C 1
ATOM 5165 O O . ASN A 1 680 ? 75.772 12.971 -73.624 1.00 91.81 680 ASN A O 1
ATOM 5169 N N . LEU A 1 681 ? 75.330 15.178 -73.567 1.00 88.50 681 LEU A N 1
ATOM 5170 C CA . LEU A 1 681 ? 75.808 15.496 -74.917 1.00 88.50 681 LEU A CA 1
ATOM 5171 C C . LEU A 1 681 ? 77.318 15.283 -75.099 1.00 88.50 681 LEU A C 1
ATOM 5173 O O . LEU A 1 681 ? 77.749 15.075 -76.230 1.00 88.50 681 LEU A O 1
ATOM 5177 N N . LEU A 1 682 ? 78.118 15.244 -74.025 1.00 87.88 682 LEU A N 1
ATOM 5178 C CA . LEU A 1 682 ? 79.550 14.914 -74.125 1.00 87.88 682 LEU A CA 1
ATOM 5179 C C . LEU A 1 682 ? 79.806 13.509 -74.679 1.00 87.88 682 LEU A C 1
ATOM 5181 O O . LEU A 1 682 ? 80.856 13.278 -75.272 1.00 87.88 682 LEU A O 1
ATOM 5185 N N . ASN A 1 683 ? 78.836 12.599 -74.564 1.00 85.50 683 ASN A N 1
ATOM 5186 C CA . ASN A 1 683 ? 78.912 11.281 -75.194 1.00 85.50 683 ASN A CA 1
ATOM 5187 C C . ASN A 1 683 ? 78.889 11.344 -76.740 1.00 85.50 683 ASN A C 1
ATOM 5189 O O . ASN A 1 683 ? 79.102 10.324 -77.390 1.00 85.50 683 ASN A O 1
ATOM 5193 N N . TYR A 1 684 ? 78.665 12.525 -77.337 1.00 88.38 684 TYR A N 1
ATOM 5194 C CA . TYR A 1 684 ? 78.689 12.779 -78.782 1.00 88.38 684 TYR A CA 1
ATOM 5195 C C . TYR A 1 684 ? 79.630 13.956 -79.110 1.00 88.38 684 TYR A C 1
ATOM 5197 O O . TYR A 1 684 ? 79.153 15.071 -79.352 1.00 88.38 684 TYR A O 1
ATOM 5205 N N . PRO A 1 685 ? 80.962 13.743 -79.144 1.00 86.00 685 PRO A N 1
ATOM 5206 C CA . PRO A 1 685 ? 81.952 14.823 -79.236 1.00 86.00 685 PRO A CA 1
ATOM 5207 C C . PRO A 1 685 ? 81.766 15.765 -80.435 1.00 86.00 685 PRO A C 1
ATOM 5209 O O . PRO A 1 685 ? 81.881 16.980 -80.288 1.00 86.00 685 PRO A O 1
ATOM 5212 N N . GLU A 1 686 ? 81.408 15.232 -81.607 1.00 83.19 686 GLU A N 1
ATOM 5213 C CA . GLU A 1 686 ? 81.196 16.034 -82.823 1.00 83.19 686 GLU A CA 1
ATOM 5214 C C . GLU A 1 686 ? 79.968 16.951 -82.736 1.00 83.19 686 GLU A C 1
ATOM 5216 O O . GLU A 1 686 ? 79.967 18.055 -83.286 1.00 83.19 686 GLU A O 1
ATOM 5221 N N . LEU A 1 687 ? 78.917 16.514 -82.035 1.00 88.62 687 LEU A N 1
ATOM 5222 C CA . LEU A 1 687 ? 77.726 17.326 -81.787 1.00 88.62 687 LEU A CA 1
ATOM 5223 C C . LEU A 1 687 ? 77.971 18.321 -80.655 1.00 88.62 687 LEU A C 1
ATOM 5225 O O . LEU A 1 687 ? 77.569 19.475 -80.772 1.00 88.62 687 LEU A O 1
ATOM 5229 N N . ALA A 1 688 ? 78.677 17.911 -79.599 1.00 87.94 688 ALA A N 1
ATOM 5230 C CA . ALA A 1 688 ? 79.093 18.802 -78.522 1.00 87.94 688 ALA A CA 1
ATOM 5231 C C . ALA A 1 688 ? 79.945 19.972 -79.048 1.00 87.94 688 ALA A C 1
ATOM 5233 O O . ALA A 1 688 ? 79.747 21.103 -78.615 1.00 87.94 688 ALA A O 1
ATOM 5234 N N . ALA A 1 689 ? 80.816 19.735 -80.037 1.00 87.44 689 ALA A N 1
ATOM 5235 C CA . ALA A 1 689 ? 81.596 20.786 -80.701 1.00 87.44 689 ALA A CA 1
ATOM 5236 C C . ALA A 1 689 ? 80.733 21.786 -81.495 1.00 87.44 689 ALA A C 1
ATOM 5238 O O . ALA A 1 689 ? 81.117 22.937 -81.673 1.00 87.44 689 ALA A O 1
ATOM 5239 N N . GLN A 1 690 ? 79.558 21.357 -81.961 1.00 90.06 690 GLN A N 1
ATOM 5240 C CA . GLN A 1 690 ? 78.588 22.199 -82.667 1.00 90.06 690 GLN A CA 1
ATOM 5241 C C . GLN A 1 690 ? 77.580 22.866 -81.720 1.00 90.06 690 GLN A C 1
ATOM 5243 O O . GLN A 1 690 ? 76.716 23.610 -82.181 1.00 90.06 690 GLN A O 1
ATOM 5248 N N . PHE A 1 691 ? 77.627 22.580 -80.418 1.00 92.19 691 PHE A N 1
ATOM 5249 C CA . PHE A 1 691 ? 76.674 23.097 -79.444 1.00 92.19 691 PHE A CA 1
ATOM 5250 C C . PHE A 1 691 ? 77.009 24.541 -79.056 1.00 92.19 691 PHE A C 1
ATOM 5252 O O . PHE A 1 691 ? 78.098 24.832 -78.561 1.00 92.19 691 PHE A O 1
ATOM 5259 N N . ASP A 1 692 ? 76.064 25.461 -79.250 1.00 91.19 692 ASP A N 1
ATOM 5260 C CA . ASP A 1 692 ? 76.285 26.877 -78.951 1.00 91.19 692 ASP A CA 1
ATOM 5261 C C . ASP A 1 692 ? 75.996 27.169 -77.469 1.00 91.19 692 ASP A C 1
ATOM 5263 O O . ASP A 1 692 ? 74.854 27.408 -77.073 1.00 91.19 692 ASP A O 1
ATOM 5267 N N . VAL A 1 693 ? 77.032 27.123 -76.628 1.00 89.06 693 VAL A N 1
ATOM 5268 C CA . VAL A 1 693 ? 76.915 27.333 -75.170 1.00 89.06 693 VAL A CA 1
ATOM 5269 C C . VAL A 1 693 ? 76.287 28.689 -74.835 1.00 89.06 693 VAL A C 1
ATOM 5271 O O . VAL A 1 693 ? 75.437 28.773 -73.950 1.00 89.06 693 VAL A O 1
ATOM 5274 N N . GLN A 1 694 ? 76.665 29.751 -75.550 1.00 87.38 694 GLN A N 1
ATOM 5275 C CA . GLN A 1 694 ? 76.172 31.101 -75.266 1.00 87.38 694 GLN A CA 1
ATOM 5276 C C . GLN A 1 694 ? 74.698 31.239 -75.656 1.00 87.38 694 GLN A C 1
ATOM 5278 O O . GLN A 1 694 ? 73.885 31.684 -74.846 1.00 87.38 694 GLN A O 1
ATOM 5283 N N . ALA A 1 695 ? 74.321 30.777 -76.853 1.00 87.25 695 ALA A N 1
ATOM 5284 C CA . ALA A 1 695 ? 72.933 30.842 -77.313 1.00 87.25 695 ALA A CA 1
ATOM 5285 C C . ALA A 1 695 ? 71.989 29.897 -76.542 1.00 87.25 695 ALA A C 1
ATOM 5287 O O . ALA A 1 695 ? 70.781 30.122 -76.514 1.00 87.25 695 ALA A O 1
ATOM 5288 N N . ASN A 1 696 ? 72.521 28.870 -75.869 1.00 90.44 696 ASN A N 1
ATOM 5289 C CA . ASN A 1 696 ? 71.764 27.987 -74.973 1.00 90.44 696 ASN A CA 1
ATOM 5290 C C . ASN A 1 696 ? 71.812 28.418 -73.491 1.00 90.44 696 ASN A C 1
ATOM 5292 O O . ASN A 1 696 ? 71.601 27.594 -72.596 1.00 90.44 696 ASN A O 1
ATOM 5296 N N . GLY A 1 697 ? 72.071 29.702 -73.217 1.00 86.62 697 GLY A N 1
ATOM 5297 C CA . GLY A 1 697 ? 71.977 30.278 -71.872 1.00 86.62 697 GLY A CA 1
ATOM 5298 C C . GLY A 1 697 ? 73.088 29.829 -70.920 1.00 86.62 697 GLY A C 1
ATOM 5299 O O . GLY A 1 697 ? 72.849 29.695 -69.723 1.00 86.62 697 GLY A O 1
ATOM 5300 N N . GLY A 1 698 ? 74.282 29.545 -71.447 1.00 87.12 698 GLY A N 1
ATOM 5301 C CA . GLY A 1 698 ? 75.462 29.155 -70.669 1.00 87.12 698 GLY A CA 1
ATOM 5302 C C . GLY A 1 698 ? 75.508 27.682 -70.257 1.00 87.12 698 GLY A C 1
ATOM 5303 O O . GLY A 1 698 ? 76.451 27.278 -69.581 1.00 87.12 698 GLY A O 1
ATOM 5304 N N . ARG A 1 699 ? 74.521 26.869 -70.657 1.00 89.19 699 ARG A N 1
ATOM 5305 C CA . ARG A 1 699 ? 74.530 25.420 -70.405 1.00 89.19 699 ARG A CA 1
ATOM 5306 C C . ARG A 1 699 ? 75.703 24.769 -71.122 1.00 89.19 699 ARG A C 1
ATOM 5308 O O . ARG A 1 699 ? 75.958 25.073 -72.283 1.00 89.19 699 ARG A O 1
ATOM 5315 N N . THR A 1 700 ? 76.380 23.846 -70.457 1.00 90.25 700 THR A N 1
ATOM 5316 C CA . THR A 1 700 ? 77.465 23.059 -71.052 1.00 90.25 700 THR A CA 1
ATOM 5317 C C . THR A 1 700 ? 76.947 21.708 -71.569 1.00 90.25 700 THR A C 1
ATOM 5319 O O . THR A 1 700 ? 75.889 21.246 -71.129 1.00 90.25 700 THR A O 1
ATOM 5322 N N . PRO A 1 701 ? 77.644 21.040 -72.510 1.00 89.31 701 PRO A N 1
ATOM 5323 C CA . PRO A 1 701 ? 77.188 19.759 -73.062 1.00 89.31 701 PRO A CA 1
ATOM 5324 C C . PRO A 1 701 ? 76.937 18.647 -72.019 1.00 89.31 701 PRO A C 1
ATOM 5326 O O . PRO A 1 701 ? 76.054 17.814 -72.207 1.00 89.31 701 PRO A O 1
ATOM 5329 N N . ASP A 1 702 ? 77.646 18.632 -70.889 1.00 89.88 702 ASP A N 1
ATOM 5330 C CA . ASP A 1 702 ? 77.426 17.675 -69.791 1.00 89.88 702 ASP A CA 1
ATOM 5331 C C . ASP A 1 702 ? 76.111 17.895 -69.027 1.00 89.88 702 ASP A C 1
ATOM 5333 O O . ASP A 1 702 ? 75.624 16.979 -68.365 1.00 89.88 702 ASP A O 1
ATOM 5337 N N . GLN A 1 703 ? 75.511 19.080 -69.159 1.00 89.62 703 GLN A N 1
ATOM 5338 C CA . GLN A 1 703 ? 74.264 19.472 -68.498 1.00 89.62 703 GLN A CA 1
ATOM 5339 C C . GLN A 1 703 ? 73.022 19.232 -69.366 1.00 89.62 703 GLN A C 1
ATOM 5341 O O . GLN A 1 703 ? 71.898 19.519 -68.945 1.00 89.62 703 GLN A O 1
ATOM 5346 N N . VAL A 1 704 ? 73.197 18.700 -70.578 1.00 89.75 704 VAL A N 1
ATOM 5347 C CA . VAL A 1 704 ? 72.122 18.504 -71.553 1.00 89.75 704 VAL A CA 1
ATOM 5348 C C . VAL A 1 704 ? 72.069 17.041 -71.971 1.00 89.75 704 VAL A C 1
ATOM 5350 O O . VAL A 1 704 ? 73.071 16.480 -72.398 1.00 89.75 704 VAL A O 1
ATOM 5353 N N . VAL A 1 705 ? 70.890 16.420 -71.890 1.00 90.31 705 VAL A N 1
ATOM 5354 C CA . VAL A 1 705 ? 70.667 15.072 -72.440 1.00 90.31 705 VAL A CA 1
ATOM 5355 C C . VAL A 1 705 ? 70.843 15.118 -73.957 1.00 90.31 705 VAL A C 1
ATOM 5357 O O . VAL A 1 705 ? 70.155 15.888 -74.629 1.00 90.31 705 VAL A O 1
ATOM 5360 N N . ALA A 1 706 ? 71.717 14.273 -74.505 1.00 86.88 706 ALA A N 1
ATOM 5361 C CA . ALA A 1 706 ? 72.092 14.314 -75.917 1.00 86.88 706 ALA A CA 1
ATOM 5362 C C . ALA A 1 706 ? 70.883 14.155 -76.857 1.00 86.88 706 ALA A C 1
ATOM 5364 O O . ALA A 1 706 ? 70.697 14.924 -77.796 1.00 86.88 706 ALA A O 1
ATOM 5365 N N . GLY A 1 707 ? 70.020 13.178 -76.564 1.00 84.56 707 GLY A N 1
ATOM 5366 C CA . GLY A 1 707 ? 68.813 12.871 -77.336 1.00 84.56 707 GLY A CA 1
ATOM 5367 C C . GLY A 1 707 ? 67.591 13.706 -76.963 1.00 84.56 707 GLY A C 1
ATOM 5368 O O . GLY A 1 707 ? 66.467 13.256 -77.176 1.00 84.56 707 GLY A O 1
ATOM 5369 N N . THR A 1 708 ? 67.770 14.882 -76.358 1.00 86.50 708 THR A N 1
ATOM 5370 C CA . THR A 1 708 ? 66.637 15.721 -75.958 1.00 86.50 708 THR A CA 1
ATOM 5371 C C . THR A 1 708 ? 65.794 16.160 -77.157 1.00 86.50 708 THR A C 1
ATOM 5373 O O . THR A 1 708 ? 66.311 16.473 -78.230 1.00 86.50 708 THR A O 1
ATOM 5376 N N . ASN A 1 709 ? 64.479 16.238 -76.949 1.00 86.75 709 ASN A N 1
ATOM 5377 C CA . ASN A 1 709 ? 63.545 16.835 -77.907 1.00 86.75 709 ASN A CA 1
ATOM 5378 C C . ASN A 1 709 ? 63.412 18.357 -77.726 1.00 86.75 709 ASN A C 1
ATOM 5380 O O . ASN A 1 709 ? 62.638 18.994 -78.436 1.00 86.75 709 ASN A O 1
ATOM 5384 N N . ALA A 1 710 ? 64.148 18.956 -76.784 1.00 84.00 710 ALA A N 1
ATOM 5385 C CA . ALA A 1 710 ? 64.230 20.406 -76.667 1.00 84.00 710 ALA A CA 1
ATOM 5386 C C . ALA A 1 710 ? 64.963 20.993 -77.881 1.00 84.00 710 ALA A C 1
ATOM 5388 O O . ALA A 1 710 ? 65.982 20.450 -78.314 1.00 84.00 710 ALA A O 1
ATOM 5389 N N . LYS A 1 711 ? 64.461 22.113 -78.417 1.00 88.50 711 LYS A N 1
ATOM 5390 C CA . LYS A 1 711 ? 65.177 22.883 -79.439 1.00 88.50 711 LYS A CA 1
ATOM 5391 C C . LYS A 1 711 ? 66.399 23.528 -78.793 1.00 88.50 711 LYS A C 1
ATOM 5393 O O . LYS A 1 711 ? 66.264 24.290 -77.841 1.00 88.50 711 LYS A O 1
ATOM 5398 N N . LEU A 1 712 ? 67.569 23.200 -79.320 1.00 92.12 712 LEU A N 1
ATOM 5399 C CA . LEU A 1 712 ? 68.857 23.729 -78.893 1.00 92.12 712 LEU A CA 1
ATOM 5400 C C . LEU A 1 712 ? 69.467 24.531 -80.038 1.00 92.12 712 LEU A C 1
ATOM 5402 O O . LEU A 1 712 ? 69.190 24.257 -81.209 1.00 92.12 712 LEU A O 1
ATOM 5406 N N . TRP A 1 713 ? 70.289 25.512 -79.694 1.00 93.31 713 TRP A N 1
ATOM 5407 C CA . TRP A 1 713 ? 71.080 26.269 -80.653 1.00 93.31 713 TRP A CA 1
ATOM 5408 C C . TRP A 1 713 ? 72.384 25.561 -80.992 1.00 93.31 713 TRP A C 1
ATOM 5410 O O . TRP A 1 713 ? 73.062 25.012 -80.121 1.00 93.31 713 TRP A O 1
ATOM 5420 N N . TRP A 1 714 ? 72.740 25.615 -82.269 1.00 91.75 714 TRP A N 1
ATOM 5421 C CA . TRP A 1 714 ? 73.934 24.988 -82.803 1.00 91.75 714 TRP A CA 1
ATOM 5422 C C . TRP A 1 714 ? 74.657 25.929 -83.758 1.00 91.75 714 TRP A C 1
ATOM 5424 O O . TRP A 1 714 ? 74.016 26.686 -84.491 1.00 91.75 714 TRP A O 1
ATOM 5434 N N . ALA A 1 715 ? 75.980 25.833 -83.774 1.00 89.56 715 ALA A N 1
ATOM 5435 C CA . ALA A 1 715 ? 76.868 26.591 -84.639 1.00 89.56 715 ALA A CA 1
ATOM 5436 C C . ALA A 1 715 ? 77.545 25.662 -85.654 1.00 89.56 715 ALA A C 1
ATOM 5438 O O . ALA A 1 715 ? 77.899 24.520 -85.348 1.00 89.56 715 ALA A O 1
ATOM 5439 N N . CYS A 1 716 ? 77.688 26.134 -86.891 1.00 85.75 716 CYS A N 1
ATOM 5440 C CA . CYS A 1 716 ? 78.293 25.351 -87.961 1.00 85.75 716 CYS A CA 1
ATOM 5441 C C . CYS A 1 716 ? 79.815 25.438 -87.872 1.00 85.75 716 CYS A C 1
ATOM 5443 O O . CYS A 1 716 ? 80.367 26.513 -87.662 1.00 85.75 716 CYS A O 1
ATOM 5445 N N . LEU A 1 717 ? 80.497 24.315 -88.101 1.00 80.69 717 LEU A N 1
ATOM 5446 C CA . LEU A 1 717 ? 81.961 24.282 -88.161 1.00 80.69 717 LEU A CA 1
ATOM 5447 C C . LEU A 1 717 ? 82.514 24.691 -89.540 1.00 80.69 717 LEU A C 1
ATOM 5449 O O . LEU A 1 717 ? 83.698 24.982 -89.651 1.00 80.69 717 LEU A O 1
ATOM 5453 N N . VAL A 1 718 ? 81.675 24.704 -90.588 1.00 73.19 718 VAL A N 1
ATOM 5454 C CA . VAL A 1 718 ? 82.076 25.027 -91.974 1.00 73.19 718 VAL A CA 1
ATOM 5455 C C . VAL A 1 718 ? 82.019 26.532 -92.243 1.00 73.19 718 VAL A C 1
ATOM 5457 O O . VAL A 1 718 ? 82.900 27.071 -92.905 1.00 73.19 718 VAL A O 1
ATOM 5460 N N . ALA A 1 719 ? 80.991 27.213 -91.731 1.00 74.75 719 ALA A N 1
ATOM 5461 C CA . ALA A 1 719 ? 80.795 28.651 -91.888 1.00 74.75 719 ALA A CA 1
ATOM 5462 C C . ALA A 1 719 ? 80.364 29.255 -90.546 1.00 74.75 719 ALA A C 1
ATOM 5464 O O . ALA A 1 719 ? 79.348 28.859 -89.976 1.00 74.75 719 ALA A O 1
ATOM 5465 N N . ALA A 1 720 ? 81.167 30.179 -90.018 1.00 71.19 720 ALA A N 1
ATOM 5466 C CA . ALA A 1 720 ? 81.039 30.673 -88.643 1.00 71.19 720 ALA A CA 1
ATOM 5467 C C . ALA A 1 720 ? 79.772 31.517 -88.391 1.00 71.19 720 ALA A C 1
ATOM 5469 O O . ALA A 1 720 ? 79.349 31.690 -87.246 1.00 71.19 720 ALA A O 1
ATOM 5470 N N . ASP A 1 721 ? 79.167 32.045 -89.450 1.00 78.62 721 ASP A N 1
ATOM 5471 C CA . ASP A 1 721 ? 77.925 32.815 -89.439 1.00 78.62 721 ASP A CA 1
ATOM 5472 C C . ASP A 1 721 ? 76.669 31.928 -89.453 1.00 78.62 721 ASP A C 1
ATOM 5474 O O . ASP A 1 721 ? 75.583 32.379 -89.088 1.00 78.62 721 ASP A O 1
ATOM 5478 N N . HIS A 1 722 ? 76.795 30.641 -89.789 1.00 84.88 722 HIS A N 1
ATOM 5479 C CA . HIS A 1 722 ? 75.666 29.718 -89.778 1.00 84.88 722 HIS A CA 1
ATOM 5480 C C . HIS A 1 722 ? 75.342 29.245 -88.353 1.00 84.88 722 HIS A C 1
ATOM 5482 O O . HIS A 1 722 ? 76.036 28.401 -87.774 1.00 84.88 722 HIS A O 1
ATOM 5488 N N . ARG A 1 723 ? 74.214 29.719 -87.816 1.00 87.44 723 ARG A N 1
ATOM 5489 C CA . ARG A 1 723 ? 73.623 29.246 -86.553 1.00 87.44 723 ARG A CA 1
ATOM 5490 C C . ARG A 1 723 ? 72.180 28.820 -86.762 1.00 87.44 723 ARG A C 1
ATOM 5492 O O . ARG A 1 723 ? 71.446 29.461 -87.509 1.00 87.44 723 ARG A O 1
ATOM 5499 N N . TRP A 1 724 ? 71.759 27.738 -86.111 1.00 90.94 724 TRP A N 1
ATOM 5500 C CA . TRP A 1 724 ? 70.395 27.235 -86.264 1.00 90.94 724 TRP A CA 1
ATOM 5501 C C . TRP A 1 724 ? 69.875 26.511 -85.031 1.00 90.94 724 TRP A C 1
ATOM 5503 O O . TRP A 1 724 ? 70.636 26.002 -84.206 1.00 90.94 724 TRP A O 1
ATOM 5513 N N . GLN A 1 725 ? 68.550 26.436 -84.940 1.00 91.19 725 GLN A N 1
ATOM 5514 C CA . GLN A 1 725 ? 67.863 25.636 -83.938 1.00 91.19 725 GLN A CA 1
ATOM 5515 C C . GLN A 1 725 ? 67.561 24.239 -84.475 1.00 91.19 725 GLN A C 1
ATOM 5517 O O . GLN A 1 725 ? 67.008 24.082 -85.563 1.00 91.19 725 GLN A O 1
ATOM 5522 N N . ALA A 1 726 ? 67.877 23.223 -83.680 1.00 89.69 726 ALA A N 1
ATOM 5523 C CA . ALA A 1 726 ? 67.475 21.843 -83.931 1.00 89.69 726 ALA A CA 1
ATOM 5524 C C . ALA A 1 726 ? 67.329 21.089 -82.607 1.00 89.69 726 ALA A C 1
ATOM 5526 O O . ALA A 1 726 ? 67.959 21.441 -81.608 1.00 89.69 726 ALA A O 1
ATOM 5527 N N . VAL A 1 727 ? 66.507 20.043 -82.590 1.00 91.31 727 VAL A N 1
ATOM 5528 C CA . VAL A 1 727 ? 66.382 19.167 -81.416 1.00 91.31 727 VAL A CA 1
ATOM 5529 C C . VAL A 1 727 ? 67.556 18.187 -81.348 1.00 91.31 727 VAL A C 1
ATOM 5531 O O . VAL A 1 727 ? 68.037 17.729 -82.386 1.00 91.31 727 VAL A O 1
ATOM 5534 N N . GLY A 1 728 ? 68.023 17.858 -80.141 1.00 86.56 728 GLY A N 1
ATOM 5535 C CA . GLY A 1 728 ? 69.174 16.969 -79.924 1.00 86.56 728 GLY A CA 1
ATOM 5536 C C . GLY A 1 728 ? 69.010 15.587 -80.562 1.00 86.56 728 GLY A C 1
ATOM 5537 O O . GLY A 1 728 ? 69.916 15.105 -81.239 1.00 86.56 728 GLY A O 1
ATOM 5538 N N . SER A 1 729 ? 67.818 14.994 -80.465 1.00 86.44 729 SER A N 1
ATOM 5539 C CA . SER A 1 729 ? 67.489 13.711 -81.109 1.00 86.44 729 SER A CA 1
ATOM 5540 C C . SER A 1 729 ? 67.662 13.726 -82.638 1.00 86.44 729 SER A C 1
ATOM 5542 O O . SER A 1 729 ? 68.228 12.792 -83.201 1.00 86.44 729 SER A O 1
ATOM 5544 N N . SER A 1 730 ? 67.260 14.808 -83.315 1.00 85.50 730 SER A N 1
ATOM 5545 C CA . SER A 1 730 ? 67.461 14.992 -84.766 1.00 85.50 730 SER A CA 1
ATOM 5546 C C . SER A 1 730 ? 68.941 15.104 -85.127 1.00 85.50 730 SER A C 1
ATOM 5548 O O . SER A 1 730 ? 69.376 14.623 -86.171 1.00 85.50 730 SER A O 1
ATOM 5550 N N . ARG A 1 731 ? 69.731 15.732 -84.254 1.00 89.56 731 ARG A N 1
ATOM 5551 C CA . ARG A 1 731 ? 71.169 15.913 -84.459 1.00 89.56 731 ARG A CA 1
ATOM 5552 C C . ARG A 1 731 ? 71.939 14.614 -84.325 1.00 89.56 731 ARG A C 1
ATOM 5554 O O . ARG A 1 731 ? 72.805 14.363 -85.156 1.00 89.56 731 ARG A O 1
ATOM 5561 N N . ILE A 1 732 ? 71.555 13.763 -83.374 1.00 83.31 732 ILE A N 1
ATOM 5562 C CA . ILE A 1 732 ? 72.049 12.381 -83.295 1.00 83.31 732 ILE A CA 1
ATOM 5563 C C . ILE A 1 732 ? 71.688 11.598 -84.566 1.00 83.31 732 ILE A C 1
ATOM 5565 O O . ILE A 1 732 ? 72.502 10.821 -85.050 1.00 83.31 732 ILE A O 1
ATOM 5569 N N . ALA A 1 733 ? 70.512 11.840 -85.156 1.00 80.19 733 ALA A N 1
ATOM 5570 C CA . ALA A 1 733 ? 70.074 11.191 -86.395 1.00 80.19 733 ALA A CA 1
ATOM 5571 C C . ALA A 1 733 ? 70.773 11.701 -87.679 1.00 80.19 733 ALA A C 1
ATOM 5573 O O . ALA A 1 733 ? 70.424 11.267 -88.775 1.00 80.19 733 ALA A O 1
ATOM 5574 N N . GLY A 1 734 ? 71.754 12.605 -87.569 1.00 76.56 734 GLY A N 1
ATOM 5575 C CA . GLY A 1 734 ? 72.604 13.026 -88.689 1.00 76.56 734 GLY A CA 1
ATOM 5576 C C . GLY A 1 734 ? 72.150 14.284 -89.436 1.00 76.56 734 GLY A C 1
ATOM 5577 O O . GLY A 1 734 ? 72.716 14.606 -90.479 1.00 76.56 734 GLY A O 1
ATOM 5578 N N . SER A 1 735 ? 71.160 15.036 -88.935 1.00 78.12 735 SER A N 1
ATOM 5579 C CA . SER A 1 735 ? 70.765 16.307 -89.565 1.00 78.12 735 SER A CA 1
ATOM 5580 C C . SER A 1 735 ? 71.859 17.377 -89.399 1.00 78.12 735 SER A C 1
ATOM 5582 O O . SER A 1 735 ? 72.164 17.777 -88.271 1.00 78.12 735 SER A O 1
ATOM 5584 N N . GLY A 1 736 ? 72.428 17.851 -90.512 1.00 79.19 736 GLY A N 1
ATOM 5585 C CA . GLY A 1 736 ? 73.472 18.885 -90.552 1.00 79.19 736 GLY A CA 1
ATOM 5586 C C . GLY A 1 736 ? 72.945 20.322 -90.676 1.00 79.19 736 GLY A C 1
ATOM 5587 O O . GLY A 1 736 ? 71.773 20.601 -90.429 1.00 79.19 736 GLY A O 1
ATOM 5588 N N . CYS A 1 737 ? 73.822 21.251 -91.067 1.00 82.12 737 CYS A N 1
ATOM 5589 C CA . CYS A 1 737 ? 73.458 22.654 -91.276 1.00 82.12 737 CYS A CA 1
ATOM 5590 C C . CYS A 1 737 ? 72.501 22.806 -92.480 1.00 82.12 737 CYS A C 1
ATOM 5592 O O . CYS A 1 737 ? 72.880 22.438 -93.597 1.00 82.12 737 CYS A O 1
ATOM 5594 N N . PRO A 1 738 ? 71.296 23.384 -92.304 1.00 73.12 738 PRO A N 1
ATOM 5595 C CA . PRO A 1 738 ? 70.317 23.506 -93.388 1.00 73.12 738 PRO A CA 1
ATOM 5596 C C . PRO A 1 738 ? 70.778 24.431 -94.526 1.00 73.12 738 PRO A C 1
ATOM 5598 O O . PRO A 1 738 ? 70.384 24.233 -95.674 1.00 73.12 738 PRO A O 1
ATOM 5601 N N . ALA A 1 739 ? 71.651 25.403 -94.244 1.00 70.31 739 ALA A N 1
ATOM 5602 C CA . ALA A 1 739 ? 72.168 26.334 -95.249 1.00 70.31 739 ALA A CA 1
ATOM 5603 C C . ALA A 1 739 ? 73.138 25.679 -96.258 1.00 70.31 739 ALA A C 1
ATOM 5605 O O . ALA A 1 739 ? 73.318 26.197 -97.357 1.00 70.31 739 ALA A O 1
ATOM 5606 N N . CYS A 1 740 ? 73.721 24.517 -95.936 1.00 68.94 740 CYS A N 1
ATOM 5607 C CA . CYS A 1 740 ? 74.739 23.853 -96.764 1.00 68.94 740 CYS A CA 1
ATOM 5608 C C . CYS A 1 740 ? 74.201 22.706 -97.658 1.00 68.94 740 CYS A C 1
ATOM 5610 O O . CYS A 1 740 ? 74.992 22.028 -98.313 1.00 68.94 740 CYS A O 1
ATOM 5612 N N . ALA A 1 741 ? 72.884 22.453 -97.701 1.00 65.06 741 ALA A N 1
ATOM 5613 C CA . ALA A 1 741 ? 72.293 21.296 -98.400 1.00 65.06 741 ALA A CA 1
ATOM 5614 C C . ALA A 1 741 ? 71.952 21.545 -99.900 1.00 65.06 741 ALA A C 1
ATOM 5616 O O . ALA A 1 741 ? 71.285 22.530 -100.226 1.00 65.06 741 ALA A O 1
ATOM 5617 N N . LEU A 1 742 ? 72.334 20.628 -100.812 1.00 61.41 742 LEU A N 1
ATOM 5618 C CA . LEU A 1 742 ? 72.006 20.626 -102.264 1.00 61.41 742 LEU A CA 1
ATOM 5619 C C . LEU A 1 742 ? 70.582 20.086 -102.546 1.00 61.41 742 LEU A C 1
ATOM 5621 O O . LEU A 1 742 ? 70.152 19.181 -101.840 1.00 61.41 742 LEU A O 1
ATOM 5625 N N . VAL A 1 743 ? 69.850 20.605 -103.556 1.00 58.28 743 VAL A N 1
ATOM 5626 C CA . VAL A 1 743 ? 68.417 20.248 -103.794 1.00 58.28 743 VAL A CA 1
ATOM 5627 C C . VAL A 1 743 ? 68.020 19.821 -105.224 1.00 58.28 743 VAL A C 1
ATOM 5629 O O . VAL A 1 743 ? 66.984 19.183 -105.353 1.00 58.28 743 VAL A O 1
ATOM 5632 N N . ALA A 1 744 ? 68.787 20.103 -106.288 1.00 56.56 744 ALA A N 1
ATOM 5633 C CA . ALA A 1 744 ? 68.327 19.853 -107.674 1.00 56.56 744 ALA A CA 1
ATOM 5634 C C . ALA A 1 744 ? 69.172 18.875 -108.517 1.00 56.56 744 ALA A C 1
ATOM 5636 O O . ALA A 1 744 ? 68.702 18.445 -109.559 1.00 56.56 744 ALA A O 1
ATOM 5637 N N . VAL A 1 745 ? 70.383 18.524 -108.082 1.00 63.06 745 VAL A N 1
ATOM 5638 C CA . VAL A 1 745 ? 71.255 17.529 -108.731 1.00 63.06 745 VAL A CA 1
ATOM 5639 C C . VAL A 1 745 ? 71.770 16.621 -107.625 1.00 63.06 745 VAL A C 1
ATOM 5641 O O . VAL A 1 745 ? 72.203 17.129 -106.579 1.00 63.06 745 VAL A O 1
ATOM 5644 N N . SER A 1 746 ? 71.689 15.301 -107.801 1.00 72.38 746 SER A N 1
ATOM 5645 C CA . SER A 1 746 ? 72.199 14.389 -106.780 1.00 72.38 746 SER A CA 1
ATOM 5646 C C . SER A 1 746 ? 73.720 14.279 -106.874 1.00 72.38 746 SER A C 1
ATOM 5648 O O . SER A 1 746 ? 74.314 14.275 -107.950 1.00 72.38 746 SER A O 1
ATOM 5650 N N . ALA A 1 747 ? 74.393 14.155 -105.726 1.00 74.75 747 ALA A N 1
ATOM 5651 C CA . ALA A 1 747 ? 75.842 13.946 -105.722 1.00 74.75 747 ALA A CA 1
ATOM 5652 C C . ALA A 1 747 ? 76.257 12.651 -106.445 1.00 74.75 747 ALA A C 1
ATOM 5654 O O . ALA A 1 747 ? 77.406 12.517 -106.852 1.00 74.75 747 ALA A O 1
ATOM 5655 N N . ARG A 1 748 ? 75.325 11.701 -106.596 1.00 82.31 748 ARG A N 1
ATOM 5656 C CA . ARG A 1 748 ? 75.547 10.422 -107.273 1.00 82.31 748 ARG A CA 1
ATOM 5657 C C . ARG A 1 748 ? 75.508 10.577 -108.795 1.00 82.31 748 ARG A C 1
ATOM 5659 O O . ARG A 1 748 ? 76.385 10.024 -109.445 1.00 82.31 748 ARG A O 1
ATOM 5666 N N . GLU A 1 749 ? 74.592 11.387 -109.333 1.00 82.38 749 GLU A N 1
ATOM 5667 C CA . GLU A 1 749 ? 74.546 11.740 -110.765 1.00 82.38 749 GLU A CA 1
ATOM 5668 C C . GLU A 1 749 ? 75.859 12.387 -111.227 1.00 82.38 749 GLU A C 1
ATOM 5670 O O . GLU A 1 749 ? 76.469 11.923 -112.186 1.00 82.38 749 GLU A O 1
ATOM 5675 N N . VAL A 1 750 ? 76.350 13.400 -110.496 1.00 84.00 750 VAL A N 1
ATOM 5676 C CA . VAL A 1 750 ? 77.595 14.118 -110.849 1.00 84.00 750 VAL A CA 1
ATOM 5677 C C . VAL A 1 750 ? 78.804 13.185 -110.846 1.00 84.00 750 VAL A C 1
ATOM 5679 O O . VAL A 1 750 ? 79.655 13.260 -111.731 1.00 84.00 750 VAL A O 1
ATOM 5682 N N . ARG A 1 751 ? 78.884 12.292 -109.853 1.00 88.25 751 ARG A N 1
ATOM 5683 C CA . ARG A 1 751 ? 79.979 11.323 -109.750 1.00 88.25 751 ARG A CA 1
ATOM 5684 C C . ARG A 1 751 ? 79.903 10.278 -110.868 1.00 88.25 751 ARG A C 1
ATOM 5686 O O . ARG A 1 751 ? 80.925 10.012 -111.484 1.00 88.25 751 ARG A O 1
ATOM 5693 N N . LEU A 1 752 ? 78.718 9.748 -111.189 1.00 88.38 752 LEU A N 1
ATOM 5694 C CA . LEU A 1 752 ? 78.543 8.802 -112.300 1.00 88.38 752 LEU A CA 1
ATOM 5695 C C . LEU A 1 752 ? 78.915 9.430 -113.654 1.00 88.38 752 LEU A C 1
ATOM 5697 O O . LEU A 1 752 ? 79.640 8.812 -114.427 1.00 88.38 752 LEU A O 1
ATOM 5701 N N . ALA A 1 753 ? 78.464 10.656 -113.933 1.00 86.50 753 ALA A N 1
ATOM 5702 C CA . ALA A 1 753 ? 78.788 11.358 -115.177 1.00 86.50 753 ALA A CA 1
ATOM 5703 C C . ALA A 1 753 ? 80.303 11.590 -115.332 1.00 86.50 753 ALA A C 1
ATOM 5705 O O . ALA A 1 753 ? 80.861 11.334 -116.400 1.00 86.50 753 ALA A O 1
ATOM 5706 N N . ALA A 1 754 ? 80.980 12.006 -114.255 1.00 87.56 754 ALA A N 1
ATOM 5707 C CA . ALA A 1 754 ? 82.429 12.200 -114.248 1.00 87.56 754 ALA A CA 1
ATOM 5708 C C . ALA A 1 754 ? 83.195 10.890 -114.506 1.00 87.56 754 ALA A C 1
ATOM 5710 O O . ALA A 1 754 ? 84.159 10.878 -115.272 1.00 87.56 754 ALA A O 1
ATOM 5711 N N . GLU A 1 755 ? 82.749 9.781 -113.911 1.00 90.50 755 GLU A N 1
ATOM 5712 C CA . GLU A 1 755 ? 83.345 8.461 -114.137 1.00 90.50 755 GLU A CA 1
ATOM 5713 C C . GLU A 1 755 ? 83.131 7.960 -115.572 1.00 90.50 755 GLU A C 1
ATOM 5715 O O . GLU A 1 755 ? 84.068 7.462 -116.195 1.00 90.50 755 GLU A O 1
ATOM 5720 N N . LEU A 1 756 ? 81.930 8.132 -116.136 1.00 89.06 756 LEU A N 1
ATOM 5721 C CA . LEU A 1 756 ? 81.658 7.762 -117.528 1.00 89.06 756 LEU A CA 1
ATOM 5722 C C . LEU A 1 756 ? 82.504 8.586 -118.506 1.00 89.06 756 LEU A C 1
ATOM 5724 O O . LEU A 1 756 ? 83.022 8.027 -119.470 1.00 89.06 756 LEU A O 1
ATOM 5728 N N . ALA A 1 757 ? 82.709 9.879 -118.243 1.00 88.06 757 ALA A N 1
ATOM 5729 C CA . ALA A 1 757 ? 83.542 10.740 -119.083 1.00 88.06 757 ALA A CA 1
ATOM 5730 C C . ALA A 1 757 ? 85.031 10.371 -119.046 1.00 88.06 757 ALA A C 1
ATOM 5732 O O . ALA A 1 757 ? 85.741 10.574 -120.031 1.00 88.06 757 ALA A O 1
ATOM 5733 N N . ALA A 1 758 ? 85.505 9.784 -117.942 1.00 87.06 758 ALA A N 1
ATOM 5734 C CA . ALA A 1 758 ? 86.868 9.270 -117.852 1.00 87.06 758 ALA A CA 1
ATOM 5735 C C . ALA A 1 758 ? 87.101 8.037 -118.745 1.00 87.06 758 ALA A C 1
ATOM 5737 O O . ALA A 1 758 ? 88.232 7.808 -119.173 1.00 87.06 758 ALA A O 1
ATOM 5738 N N . VAL A 1 759 ? 86.050 7.260 -119.038 1.00 86.88 759 VAL A N 1
ATOM 5739 C CA . VAL A 1 759 ? 86.136 6.012 -119.823 1.00 86.88 759 VAL A CA 1
ATOM 5740 C C . VAL A 1 759 ? 85.639 6.171 -121.261 1.00 86.88 759 VAL A C 1
ATOM 5742 O O . VAL A 1 759 ? 86.084 5.433 -122.133 1.00 86.88 759 VAL A O 1
ATOM 5745 N N . LEU A 1 760 ? 84.753 7.132 -121.535 1.00 86.25 760 LEU A N 1
ATOM 5746 C CA . LEU A 1 760 ? 84.216 7.444 -122.862 1.00 86.25 760 LEU A CA 1
ATOM 5747 C C . LEU A 1 760 ? 84.792 8.789 -123.347 1.00 86.25 760 LEU A C 1
ATOM 5749 O O . LEU A 1 760 ? 84.197 9.843 -123.098 1.00 86.25 760 LEU A O 1
ATOM 5753 N N . PRO A 1 761 ? 85.945 8.801 -124.049 1.00 78.94 761 PRO A N 1
ATOM 5754 C CA . PRO A 1 761 ? 86.637 10.040 -124.384 1.00 78.94 761 PRO A CA 1
ATOM 5755 C C . PRO A 1 761 ? 85.784 10.919 -125.297 1.00 78.94 761 PRO A C 1
ATOM 5757 O O . PRO A 1 761 ? 85.339 10.461 -126.352 1.00 78.94 761 PRO A O 1
ATOM 5760 N N . GLY A 1 762 ? 85.573 12.178 -124.910 1.00 78.75 762 GLY A N 1
ATOM 5761 C CA . GLY A 1 762 ? 84.750 13.146 -125.646 1.00 78.75 762 GLY A CA 1
ATOM 5762 C C . GLY A 1 762 ? 83.295 13.260 -125.174 1.00 78.75 762 GLY A C 1
ATOM 5763 O O . GLY A 1 762 ? 82.528 13.965 -125.821 1.00 78.75 762 GLY A O 1
ATOM 5764 N N . LEU A 1 763 ? 82.914 12.588 -124.080 1.00 86.56 763 LEU A N 1
ATOM 5765 C CA . LEU A 1 763 ? 81.628 12.806 -123.413 1.00 86.56 763 LEU A CA 1
ATOM 5766 C C . LEU A 1 763 ? 81.612 14.178 -122.716 1.00 86.56 763 LEU A C 1
ATOM 5768 O O . LEU A 1 763 ? 82.447 14.442 -121.850 1.00 86.56 763 LEU A O 1
ATOM 5772 N N . ASP A 1 764 ? 80.657 15.030 -123.084 1.00 84.12 764 ASP A N 1
ATOM 5773 C CA . ASP A 1 764 ? 80.408 16.304 -122.409 1.00 84.12 764 ASP A CA 1
ATOM 5774 C C . ASP A 1 764 ? 79.463 16.076 -121.222 1.00 84.12 764 ASP A C 1
ATOM 5776 O O . ASP A 1 764 ? 78.307 15.698 -121.399 1.00 84.12 764 ASP A O 1
ATOM 5780 N N . VAL A 1 765 ? 79.966 16.277 -120.002 1.00 81.88 765 VAL A N 1
ATOM 5781 C CA . VAL A 1 765 ? 79.195 16.064 -118.764 1.00 81.88 765 VAL A CA 1
ATOM 5782 C C . VAL A 1 765 ? 78.199 17.183 -118.470 1.00 81.88 765 VAL A C 1
ATOM 5784 O O . VAL A 1 765 ? 77.407 17.030 -117.545 1.00 81.88 765 VAL A O 1
ATOM 5787 N N . ASP A 1 766 ? 78.253 18.286 -119.222 1.00 80.56 766 ASP A N 1
ATOM 5788 C CA . ASP A 1 766 ? 77.329 19.413 -119.102 1.00 80.56 766 ASP A CA 1
ATOM 5789 C C . ASP A 1 766 ? 76.266 19.424 -120.225 1.00 80.56 766 ASP A C 1
ATOM 5791 O O . ASP A 1 766 ? 75.321 20.224 -120.169 1.00 80.56 766 ASP A O 1
ATOM 5795 N N . ASP A 1 767 ? 76.371 18.536 -121.229 1.00 84.00 767 ASP A N 1
ATOM 5796 C CA . ASP A 1 767 ? 75.320 18.336 -122.231 1.00 84.00 767 ASP A CA 1
ATOM 5797 C C . ASP A 1 767 ? 74.258 17.359 -121.713 1.00 84.00 767 ASP A C 1
ATOM 5799 O O . ASP A 1 767 ? 74.510 16.198 -121.395 1.00 84.00 767 ASP A O 1
ATOM 5803 N N . HIS A 1 768 ? 73.025 17.847 -121.651 1.00 85.00 768 HIS A N 1
ATOM 5804 C CA . HIS A 1 768 ? 71.890 17.120 -121.094 1.00 85.00 768 HIS A CA 1
ATOM 5805 C C . HIS A 1 768 ? 70.647 17.207 -121.981 1.00 85.00 768 HIS A C 1
ATOM 5807 O O . HIS A 1 768 ? 69.569 16.772 -121.573 1.00 85.00 768 HIS A O 1
ATOM 5813 N N . ARG A 1 769 ? 70.726 17.815 -123.175 1.00 87.38 769 ARG A N 1
ATOM 5814 C CA . ARG A 1 769 ? 69.530 18.221 -123.931 1.00 87.38 769 ARG A CA 1
ATOM 5815 C C . ARG A 1 769 ? 69.427 17.529 -125.290 1.00 87.38 769 ARG A C 1
ATOM 5817 O O . ARG A 1 769 ? 70.167 17.821 -126.221 1.00 87.38 769 ARG A O 1
ATOM 5824 N N . VAL A 1 770 ? 68.405 16.684 -125.442 1.00 84.94 770 VAL A N 1
ATOM 5825 C CA . VAL A 1 770 ? 68.075 15.995 -126.700 1.00 84.94 770 VAL A CA 1
ATOM 5826 C C . VAL A 1 770 ? 66.939 16.712 -127.431 1.00 84.94 770 VAL A C 1
ATOM 5828 O O . VAL A 1 770 ? 65.815 16.796 -126.926 1.00 84.94 770 VAL A O 1
ATOM 5831 N N . GLU A 1 771 ? 67.210 17.190 -128.645 1.00 84.12 771 GLU A N 1
ATOM 5832 C CA . GLU A 1 771 ? 66.205 17.759 -129.551 1.00 84.12 771 GLU A CA 1
ATOM 5833 C C . GLU A 1 771 ? 65.541 16.654 -130.388 1.00 84.12 771 GLU A C 1
ATOM 5835 O O . GLU A 1 771 ? 66.215 15.849 -131.029 1.00 84.12 771 GLU A O 1
ATOM 5840 N N . LEU A 1 772 ? 64.204 16.608 -130.392 1.00 80.19 772 LEU A N 1
ATOM 5841 C CA . LEU A 1 772 ? 63.420 15.585 -131.092 1.00 80.19 772 LEU A CA 1
ATOM 5842 C C . LEU A 1 772 ? 62.525 16.238 -132.161 1.00 80.19 772 LEU A C 1
ATOM 5844 O O . LEU A 1 772 ? 61.741 17.128 -131.813 1.00 80.19 772 LEU A O 1
ATOM 5848 N N . PRO A 1 773 ? 62.564 15.804 -133.438 1.00 73.81 773 PRO A N 1
ATOM 5849 C CA . PRO A 1 773 ? 61.746 16.394 -134.498 1.00 73.81 773 PRO A CA 1
ATOM 5850 C C . PRO A 1 773 ? 60.250 16.389 -134.147 1.00 73.81 773 PRO A C 1
ATOM 5852 O O . PRO A 1 773 ? 59.668 15.344 -133.858 1.00 73.81 773 PRO A O 1
ATOM 5855 N N . GLY A 1 774 ? 59.621 17.570 -134.149 1.00 72.38 774 GLY A N 1
ATOM 5856 C CA . GLY A 1 774 ? 58.191 17.732 -133.857 1.00 72.38 774 GLY A CA 1
ATOM 5857 C C . GLY A 1 774 ? 57.782 17.513 -132.391 1.00 72.38 774 GLY A C 1
ATOM 5858 O O . GLY A 1 774 ? 56.587 17.408 -132.110 1.00 72.38 774 GLY A O 1
ATOM 5859 N N . ARG A 1 775 ? 58.729 17.436 -131.440 1.00 75.69 775 ARG A N 1
ATOM 5860 C CA . ARG A 1 775 ? 58.456 17.238 -130.003 1.00 75.69 775 ARG A CA 1
ATOM 5861 C C . ARG A 1 775 ? 59.273 18.204 -129.128 1.00 75.69 775 ARG A C 1
ATOM 5863 O O . ARG A 1 775 ? 60.244 18.800 -129.572 1.00 75.69 775 ARG A O 1
ATOM 5870 N N . ARG A 1 776 ? 58.877 18.361 -127.856 1.00 77.88 776 ARG A N 1
ATOM 5871 C CA . ARG A 1 776 ? 59.639 19.148 -126.865 1.00 77.88 776 ARG A CA 1
ATOM 5872 C C . ARG A 1 776 ? 60.965 18.451 -126.544 1.00 77.88 776 ARG A C 1
ATOM 5874 O O . ARG A 1 776 ? 60.952 17.245 -126.271 1.00 77.88 776 ARG A O 1
ATOM 5881 N N . ALA A 1 777 ? 62.044 19.236 -126.497 1.00 80.69 777 ALA A N 1
ATOM 5882 C CA . ALA A 1 777 ? 63.364 18.796 -126.058 1.00 80.69 777 ALA A CA 1
ATOM 5883 C C . ALA A 1 777 ? 63.289 18.016 -124.734 1.00 80.69 777 ALA A C 1
ATOM 5885 O O . ALA A 1 777 ? 62.556 18.403 -123.815 1.00 80.69 777 ALA A O 1
ATOM 5886 N N . GLN A 1 778 ? 64.017 16.907 -124.656 1.00 84.62 778 GLN A N 1
ATOM 5887 C CA . GLN A 1 778 ? 64.112 16.071 -123.461 1.00 84.62 778 GLN A CA 1
ATOM 5888 C C . GLN A 1 778 ? 65.414 16.388 -122.725 1.00 84.62 778 GLN A C 1
ATOM 5890 O O . GLN A 1 778 ? 66.462 16.486 -123.356 1.00 84.62 778 GLN A O 1
ATOM 5895 N N . HIS A 1 779 ? 65.334 16.549 -121.403 1.00 86.62 779 HIS A N 1
ATOM 5896 C CA . HIS A 1 779 ? 66.511 16.646 -120.539 1.00 86.62 779 HIS A CA 1
ATOM 5897 C C . HIS A 1 779 ? 66.868 15.252 -120.021 1.00 86.62 779 HIS A C 1
ATOM 5899 O O . HIS A 1 779 ? 65.953 14.545 -119.594 1.00 86.62 779 HIS A O 1
ATOM 5905 N N . VAL A 1 780 ? 68.139 14.867 -120.049 1.00 88.88 780 VAL A N 1
ATOM 5906 C CA . VAL A 1 780 ? 68.652 13.545 -119.646 1.00 88.88 780 VAL A CA 1
ATOM 5907 C C . VAL A 1 780 ? 69.860 13.700 -118.717 1.00 88.88 780 VAL A C 1
ATOM 5909 O O . VAL A 1 780 ? 70.491 14.753 -118.731 1.00 88.88 780 VAL A O 1
ATOM 5912 N N . ASP A 1 781 ? 70.181 12.689 -117.909 1.00 88.06 781 ASP A N 1
ATOM 5913 C CA . ASP A 1 781 ? 71.232 12.832 -116.884 1.00 88.06 781 ASP A CA 1
ATOM 5914 C C . ASP A 1 781 ? 72.644 12.769 -117.473 1.00 88.06 781 ASP A C 1
ATOM 5916 O O . ASP A 1 781 ? 73.500 13.565 -117.102 1.00 88.06 781 ASP A O 1
ATOM 5920 N N . VAL A 1 782 ? 72.881 11.880 -118.440 1.00 89.38 782 VAL A N 1
ATOM 5921 C CA . VAL A 1 782 ? 74.129 11.812 -119.212 1.00 89.38 782 VAL A CA 1
ATOM 5922 C C . VAL A 1 782 ? 73.797 11.634 -120.691 1.00 89.38 782 VAL A C 1
ATOM 5924 O O . VAL A 1 782 ? 73.059 10.712 -121.056 1.00 89.38 782 VAL A O 1
ATOM 5927 N N . LEU A 1 783 ? 74.354 12.495 -121.546 1.00 90.06 783 LEU A N 1
ATOM 5928 C CA . LEU A 1 783 ? 74.150 12.474 -122.994 1.00 90.06 783 LEU A CA 1
ATOM 5929 C C . LEU A 1 783 ? 75.483 12.414 -123.740 1.00 90.06 783 LEU A C 1
ATOM 5931 O O . LEU A 1 783 ? 76.279 13.340 -123.680 1.00 90.06 783 LEU A O 1
ATOM 5935 N N . ASP A 1 784 ? 75.677 11.370 -124.544 1.00 87.81 784 ASP A N 1
ATOM 5936 C CA . ASP A 1 784 ? 76.658 11.406 -125.629 1.00 87.81 784 ASP A CA 1
ATOM 5937 C C . ASP A 1 784 ? 75.929 11.695 -126.943 1.00 87.81 784 ASP A C 1
ATOM 5939 O O . ASP A 1 784 ? 75.411 10.793 -127.618 1.00 87.81 784 ASP A O 1
ATOM 5943 N N . HIS A 1 785 ? 75.843 12.980 -127.291 1.00 80.62 785 HIS A N 1
ATOM 5944 C CA . HIS A 1 785 ? 75.091 13.426 -128.460 1.00 80.62 785 HIS A CA 1
ATOM 5945 C C . HIS A 1 785 ? 75.676 12.873 -129.767 1.00 80.62 785 HIS A C 1
ATOM 5947 O O . HIS A 1 785 ? 74.932 12.443 -130.651 1.00 80.62 785 HIS A O 1
ATOM 5953 N N . GLY A 1 786 ? 77.009 12.840 -129.878 1.00 79.38 786 GLY A N 1
ATOM 5954 C CA . GLY A 1 786 ? 77.715 12.384 -131.077 1.00 79.38 786 GLY A CA 1
ATOM 5955 C C . GLY A 1 786 ? 77.554 10.886 -131.329 1.00 79.38 786 GLY A C 1
ATOM 5956 O O . GLY A 1 786 ? 77.445 10.460 -132.479 1.00 79.38 786 GLY A O 1
ATOM 5957 N N . ARG A 1 787 ? 77.483 10.085 -130.260 1.00 85.81 787 ARG A N 1
ATOM 5958 C CA . ARG A 1 787 ? 77.387 8.616 -130.330 1.00 85.81 787 ARG A CA 1
ATOM 5959 C C . ARG A 1 787 ? 75.984 8.059 -130.087 1.00 85.81 787 ARG A C 1
ATOM 5961 O O . ARG A 1 787 ? 75.783 6.840 -130.165 1.00 85.81 787 ARG A O 1
ATOM 5968 N N . ARG A 1 788 ? 75.008 8.946 -129.866 1.00 90.06 788 ARG A N 1
ATOM 5969 C CA . ARG A 1 788 ? 73.596 8.638 -129.597 1.00 90.06 788 ARG A CA 1
ATOM 5970 C C . ARG A 1 788 ? 73.412 7.684 -128.411 1.00 90.06 788 ARG A C 1
ATOM 5972 O O . ARG A 1 788 ? 72.666 6.709 -128.505 1.00 90.06 788 ARG A O 1
ATOM 5979 N N . LEU A 1 789 ? 74.087 7.964 -127.297 1.00 91.44 789 LEU A N 1
ATOM 5980 C CA . LEU A 1 789 ? 73.956 7.224 -126.037 1.00 91.44 789 LEU A CA 1
ATOM 5981 C C . LEU A 1 789 ? 73.338 8.125 -124.962 1.00 91.44 789 LEU A C 1
ATOM 5983 O O . LEU A 1 789 ? 73.734 9.279 -124.819 1.00 91.44 789 LEU A O 1
ATOM 5987 N N . VAL A 1 790 ? 72.380 7.592 -124.207 1.00 93.25 790 VAL A N 1
ATOM 5988 C CA . VAL A 1 790 ? 71.777 8.247 -123.041 1.00 93.25 790 VAL A CA 1
ATOM 5989 C C . VAL A 1 790 ? 71.880 7.325 -121.834 1.00 93.25 790 VAL A C 1
ATOM 5991 O O . VAL A 1 790 ? 71.499 6.154 -121.929 1.00 93.25 790 VAL A O 1
ATOM 5994 N N . VAL A 1 791 ? 72.326 7.869 -120.699 1.00 92.62 791 VAL A N 1
ATOM 5995 C CA . VAL A 1 791 ? 72.243 7.203 -119.394 1.00 92.62 791 VAL A CA 1
ATOM 5996 C C . VAL A 1 791 ? 71.376 8.037 -118.450 1.00 92.62 791 VAL A C 1
ATOM 5998 O O . VAL A 1 791 ? 71.615 9.228 -118.276 1.00 92.62 791 VAL A O 1
ATOM 6001 N N . GLU A 1 792 ? 70.359 7.414 -117.859 1.00 92.31 792 GLU A N 1
ATOM 6002 C CA . GLU A 1 792 ? 69.479 8.028 -116.848 1.00 92.31 792 GLU A CA 1
ATOM 6003 C C . GLU A 1 792 ? 69.735 7.380 -115.487 1.00 92.31 792 GLU A C 1
ATOM 6005 O O . GLU A 1 792 ? 69.843 6.155 -115.410 1.00 92.31 792 GLU A O 1
ATOM 6010 N N . TYR A 1 793 ? 69.803 8.170 -114.419 1.00 89.88 793 TYR A N 1
ATOM 6011 C CA . TYR A 1 793 ? 69.942 7.698 -113.047 1.00 89.88 793 TYR A CA 1
ATOM 6012 C C . TYR A 1 793 ? 68.621 7.851 -112.286 1.00 89.88 793 TYR A C 1
ATOM 6014 O O . TYR A 1 793 ? 68.259 8.921 -111.801 1.00 89.88 793 TYR A O 1
ATOM 6022 N N . ASP A 1 794 ? 67.914 6.739 -112.107 1.00 89.44 794 ASP A N 1
ATOM 6023 C CA . ASP A 1 794 ? 66.601 6.712 -111.473 1.00 89.44 794 ASP A CA 1
ATOM 6024 C C . ASP A 1 794 ? 66.717 6.378 -109.980 1.00 89.44 794 ASP A C 1
ATOM 6026 O O . ASP A 1 794 ? 66.683 5.211 -109.567 1.00 89.44 794 ASP A O 1
ATOM 6030 N N . GLY A 1 795 ? 66.803 7.417 -109.148 1.00 82.88 795 GLY A N 1
ATOM 6031 C CA . GLY A 1 795 ? 66.752 7.269 -107.693 1.00 82.88 795 GLY A CA 1
ATOM 6032 C C . GLY A 1 795 ? 65.380 6.793 -107.195 1.00 82.88 795 GLY A C 1
ATOM 6033 O O . GLY A 1 795 ? 64.341 7.334 -107.595 1.00 82.88 795 GLY A O 1
ATOM 6034 N N . VAL A 1 796 ? 65.350 5.830 -106.262 1.00 83.19 796 VAL A N 1
ATOM 6035 C CA . VAL A 1 796 ? 64.097 5.188 -105.799 1.00 83.19 796 VAL A CA 1
ATOM 6036 C C . VAL A 1 796 ? 63.071 6.198 -105.276 1.00 83.19 796 VAL A C 1
ATOM 6038 O O . VAL A 1 796 ? 61.879 6.082 -105.553 1.00 83.19 796 VAL A O 1
ATOM 6041 N N . TYR A 1 797 ? 63.527 7.234 -104.571 1.00 80.12 797 TYR A N 1
ATOM 6042 C CA . TYR A 1 797 ? 62.662 8.251 -103.972 1.00 80.12 797 TYR A CA 1
ATOM 6043 C C . TYR A 1 797 ? 61.868 9.063 -105.014 1.00 80.12 797 TYR A C 1
ATOM 6045 O O . TYR A 1 797 ? 60.723 9.432 -104.759 1.00 80.12 797 TYR A O 1
ATOM 6053 N N . TRP A 1 798 ? 62.447 9.323 -106.192 1.00 79.31 798 TRP A N 1
ATOM 6054 C CA . TRP A 1 798 ? 61.851 10.193 -107.218 1.00 79.31 798 TRP A CA 1
ATOM 6055 C C . TRP A 1 798 ? 61.091 9.431 -108.310 1.00 79.31 798 TRP A C 1
ATOM 6057 O O . TRP A 1 798 ? 60.173 9.993 -108.924 1.00 79.31 798 TRP A O 1
ATOM 6067 N N . HIS A 1 799 ? 61.446 8.160 -108.520 1.00 81.12 799 HIS A N 1
ATOM 6068 C CA . HIS A 1 799 ? 60.928 7.324 -109.608 1.00 81.12 799 HIS A CA 1
ATOM 6069 C C . HIS A 1 799 ? 59.996 6.192 -109.149 1.00 81.12 799 HIS A C 1
ATOM 6071 O O . HIS A 1 799 ? 59.425 5.496 -109.989 1.00 81.12 799 HIS A O 1
ATOM 6077 N N . ALA A 1 800 ? 59.782 6.008 -107.840 1.00 80.69 800 ALA A N 1
ATOM 6078 C CA . ALA A 1 800 ? 58.821 5.028 -107.337 1.00 80.69 800 ALA A CA 1
ATOM 6079 C C . ALA A 1 800 ? 57.361 5.412 -107.653 1.00 80.69 800 ALA A C 1
ATOM 6081 O O . ALA A 1 800 ? 56.931 6.552 -107.459 1.00 80.69 800 ALA A O 1
ATOM 6082 N N . GLY A 1 801 ? 56.578 4.420 -108.090 1.00 82.69 801 GLY A N 1
ATOM 6083 C CA . GLY A 1 801 ? 55.138 4.529 -108.337 1.00 82.69 801 GLY A CA 1
ATOM 6084 C C . GLY A 1 801 ? 54.744 4.442 -109.816 1.00 82.69 801 GLY A C 1
ATOM 6085 O O . GLY A 1 801 ? 55.449 4.912 -110.707 1.00 82.69 801 GLY A O 1
ATOM 6086 N N . GLU A 1 802 ? 53.561 3.878 -110.072 1.00 81.00 802 GLU A N 1
ATOM 6087 C CA . GLU A 1 802 ? 53.057 3.512 -111.408 1.00 81.00 802 GLU A CA 1
ATOM 6088 C C . GLU A 1 802 ? 53.065 4.679 -112.415 1.00 81.00 802 GLU A C 1
ATOM 6090 O O . GLU A 1 802 ? 53.494 4.532 -113.559 1.00 81.00 802 GLU A O 1
ATOM 6095 N N . LYS A 1 803 ? 52.678 5.887 -111.977 1.00 84.12 803 LYS A N 1
ATOM 6096 C CA . LYS A 1 803 ? 52.677 7.096 -112.822 1.00 84.12 803 LYS A CA 1
ATOM 6097 C C . LYS A 1 803 ? 54.083 7.517 -113.264 1.00 84.12 803 LYS A C 1
ATOM 6099 O O . LYS A 1 803 ? 54.243 8.028 -114.372 1.00 84.12 803 LYS A O 1
ATOM 6104 N N . LYS A 1 804 ? 55.081 7.367 -112.389 1.00 86.12 804 LYS A N 1
ATOM 6105 C CA . LYS A 1 804 ? 56.472 7.747 -112.673 1.00 86.12 804 LYS A CA 1
ATOM 6106 C C . LYS A 1 804 ? 57.113 6.740 -113.614 1.00 86.12 804 LYS A C 1
ATOM 6108 O O . LYS A 1 804 ? 57.633 7.150 -114.646 1.00 86.12 804 LYS A O 1
ATOM 6113 N N . GLU A 1 805 ? 56.917 5.449 -113.356 1.00 86.25 805 GLU A N 1
ATOM 6114 C CA . GLU A 1 805 ? 57.384 4.384 -114.245 1.00 86.25 805 GLU A CA 1
ATOM 6115 C C . GLU A 1 805 ? 56.777 4.488 -115.656 1.00 86.25 805 GLU A C 1
ATOM 6117 O O . GLU A 1 805 ? 57.493 4.352 -116.646 1.00 86.25 805 GLU A O 1
ATOM 6122 N N . ALA A 1 806 ? 55.480 4.800 -115.784 1.00 85.00 806 ALA A N 1
ATOM 6123 C CA . ALA A 1 806 ? 54.852 5.035 -117.088 1.00 85.00 806 ALA A CA 1
ATOM 6124 C C . ALA A 1 806 ? 55.481 6.228 -117.840 1.00 85.00 806 ALA A C 1
ATOM 6126 O O . ALA A 1 806 ? 55.643 6.186 -119.062 1.00 85.00 806 ALA A O 1
ATOM 6127 N N . GLY A 1 807 ? 55.861 7.284 -117.111 1.00 87.31 807 GLY A N 1
ATOM 6128 C CA . GLY A 1 807 ? 56.588 8.431 -117.655 1.00 87.31 807 GLY A CA 1
ATOM 6129 C C . GLY A 1 807 ? 57.992 8.062 -118.133 1.00 87.31 807 GLY A C 1
ATOM 6130 O O . GLY A 1 807 ? 58.371 8.430 -119.246 1.00 87.31 807 GLY A O 1
ATOM 6131 N N . ASP A 1 808 ? 58.721 7.282 -117.337 1.00 88.50 808 ASP A N 1
ATOM 6132 C CA . ASP A 1 808 ? 60.048 6.770 -117.677 1.00 88.50 808 ASP A CA 1
ATOM 6133 C C . ASP A 1 808 ? 59.990 5.866 -118.920 1.00 88.50 808 ASP A C 1
ATOM 6135 O O . ASP A 1 808 ? 60.752 6.077 -119.864 1.00 88.50 808 ASP A O 1
ATOM 6139 N N . ARG A 1 809 ? 59.007 4.953 -118.999 1.00 89.88 809 ARG A N 1
ATOM 6140 C CA . ARG A 1 809 ? 58.727 4.116 -120.185 1.00 89.88 809 ARG A CA 1
ATOM 6141 C C . ARG A 1 809 ? 58.478 4.956 -121.433 1.00 89.88 809 ARG A C 1
ATOM 6143 O O . ARG A 1 809 ? 59.054 4.684 -122.485 1.00 89.88 809 ARG A O 1
ATOM 6150 N N . ALA A 1 810 ? 57.651 5.995 -121.323 1.00 88.19 810 ALA A N 1
ATOM 6151 C CA . ALA A 1 810 ? 57.360 6.890 -122.439 1.00 88.19 810 ALA A CA 1
ATOM 6152 C C . ALA A 1 810 ? 58.583 7.722 -122.864 1.00 88.19 810 ALA A C 1
ATOM 6154 O O . ALA A 1 810 ? 58.763 7.958 -124.060 1.00 88.19 810 ALA A O 1
ATOM 6155 N N . LYS A 1 811 ? 59.417 8.169 -121.914 1.00 88.75 811 LYS A N 1
ATOM 6156 C CA . LYS A 1 811 ? 60.667 8.894 -122.197 1.00 88.75 811 LYS A CA 1
ATOM 6157 C C . LYS A 1 811 ? 61.661 7.986 -122.920 1.00 88.75 811 LYS A C 1
ATOM 6159 O O . LYS A 1 811 ? 62.139 8.364 -123.987 1.00 88.75 811 LYS A O 1
ATOM 6164 N N . THR A 1 812 ? 61.883 6.775 -122.407 1.00 90.88 812 THR A N 1
ATOM 6165 C CA . THR A 1 812 ? 62.749 5.770 -123.037 1.00 90.88 812 THR A CA 1
ATOM 6166 C C . THR A 1 812 ? 62.278 5.445 -124.451 1.00 90.88 812 THR A C 1
ATOM 6168 O O . THR A 1 812 ? 63.067 5.549 -125.381 1.00 90.88 812 THR A O 1
ATOM 6171 N N . ALA A 1 813 ? 60.984 5.166 -124.649 1.00 88.69 813 ALA A N 1
ATOM 6172 C CA . ALA A 1 813 ? 60.440 4.856 -125.971 1.00 88.69 813 ALA A CA 1
ATOM 6173 C C . ALA A 1 813 ? 60.695 5.974 -126.999 1.00 88.69 813 ALA A C 1
ATOM 6175 O O . ALA A 1 813 ? 61.091 5.687 -128.124 1.00 88.69 813 ALA A O 1
ATOM 6176 N N . ARG A 1 814 ? 60.528 7.249 -126.613 1.00 88.69 814 ARG A N 1
ATOM 6177 C CA . ARG A 1 814 ? 60.786 8.401 -127.501 1.00 88.69 814 ARG A CA 1
ATOM 6178 C C . ARG A 1 814 ? 62.258 8.538 -127.876 1.00 88.69 814 ARG A C 1
ATOM 6180 O O . ARG A 1 814 ? 62.562 8.857 -129.020 1.00 88.69 814 ARG A O 1
ATOM 6187 N N . LEU A 1 815 ? 63.157 8.345 -126.913 1.00 90.12 815 LEU A N 1
ATOM 6188 C CA . LEU A 1 815 ? 64.598 8.433 -127.144 1.00 90.12 815 LEU A CA 1
ATOM 6189 C C . LEU A 1 815 ? 65.077 7.275 -128.034 1.00 90.12 815 LEU A C 1
ATOM 6191 O O . LEU A 1 815 ? 65.823 7.500 -128.985 1.00 90.12 815 LEU A O 1
ATOM 6195 N N . THR A 1 816 ? 64.573 6.060 -127.803 1.00 89.31 816 THR A N 1
ATOM 6196 C CA . THR A 1 816 ? 64.870 4.896 -128.647 1.00 89.31 816 THR A CA 1
ATOM 6197 C C . THR A 1 816 ? 64.299 5.041 -130.062 1.00 89.31 816 THR A C 1
ATOM 6199 O O . THR A 1 816 ? 65.007 4.753 -131.022 1.00 89.31 816 THR A O 1
ATOM 6202 N N . GLU A 1 817 ? 63.073 5.558 -130.227 1.00 87.19 817 GLU A N 1
ATOM 6203 C CA . GLU A 1 817 ? 62.474 5.860 -131.544 1.00 87.19 817 GLU A CA 1
ATOM 6204 C C . GLU A 1 817 ? 63.295 6.906 -132.325 1.00 87.19 817 GLU A C 1
ATOM 6206 O O . GLU A 1 817 ? 63.403 6.835 -133.547 1.00 87.19 817 GLU A O 1
ATOM 6211 N N . ALA A 1 818 ? 63.950 7.837 -131.623 1.00 86.19 818 ALA A N 1
ATOM 6212 C CA . ALA A 1 818 ? 64.874 8.811 -132.208 1.00 86.19 818 ALA A CA 1
ATOM 6213 C C . ALA A 1 818 ? 66.270 8.240 -132.536 1.00 86.19 818 ALA A C 1
ATOM 6215 O O . ALA A 1 818 ? 67.128 8.946 -133.078 1.00 86.19 818 ALA A O 1
ATOM 6216 N N . GLY A 1 819 ? 66.498 6.957 -132.242 1.00 87.69 819 GLY A N 1
ATOM 6217 C CA . GLY A 1 819 ? 67.728 6.232 -132.538 1.00 87.69 819 GLY A CA 1
ATOM 6218 C C . GLY A 1 819 ? 68.810 6.352 -131.465 1.00 87.69 819 GLY A C 1
ATOM 6219 O O . GLY A 1 819 ? 69.976 6.144 -131.792 1.00 87.69 819 GLY A O 1
ATOM 6220 N N . TYR A 1 820 ? 68.455 6.705 -130.225 1.00 91.81 820 TYR A N 1
ATOM 6221 C CA . TYR A 1 820 ? 69.381 6.656 -129.090 1.00 91.81 820 TYR A CA 1
ATOM 6222 C C . TYR A 1 820 ? 69.377 5.276 -128.428 1.00 91.81 820 TYR A C 1
ATOM 6224 O O . TYR A 1 820 ? 68.323 4.679 -128.190 1.00 91.81 820 TYR A O 1
ATOM 6232 N N . THR A 1 821 ? 70.562 4.797 -128.059 1.00 93.44 821 THR A N 1
ATOM 6233 C CA . THR A 1 821 ? 70.710 3.719 -127.079 1.00 93.44 821 THR A CA 1
ATOM 6234 C C . THR A 1 821 ? 70.465 4.317 -125.695 1.00 93.44 821 THR A C 1
ATOM 6236 O O . THR A 1 821 ? 71.170 5.241 -125.301 1.00 93.44 821 THR A O 1
ATOM 6239 N N . VAL A 1 822 ? 69.457 3.827 -124.972 1.00 93.31 822 VAL A N 1
ATOM 6240 C CA . VAL A 1 822 ? 69.082 4.344 -123.646 1.00 93.31 822 VAL A CA 1
ATOM 6241 C C . VAL A 1 822 ? 69.347 3.268 -122.606 1.00 93.31 822 VAL A C 1
ATOM 6243 O O . VAL A 1 822 ? 68.804 2.171 -122.717 1.00 93.31 822 VAL A O 1
ATOM 6246 N N . ILE A 1 823 ? 70.152 3.595 -121.600 1.00 94.81 823 ILE A N 1
ATOM 6247 C CA . ILE A 1 823 ? 70.435 2.738 -120.446 1.00 94.81 823 ILE A CA 1
ATOM 6248 C C . ILE A 1 823 ? 69.936 3.465 -119.202 1.00 94.81 823 ILE A C 1
ATOM 6250 O O . ILE A 1 823 ? 70.375 4.577 -118.920 1.00 94.81 823 ILE A O 1
ATOM 6254 N N . ARG A 1 824 ? 69.030 2.859 -118.433 1.00 94.00 824 ARG A N 1
ATOM 6255 C CA . ARG A 1 824 ? 68.625 3.421 -117.137 1.00 94.00 824 ARG A CA 1
ATOM 6256 C C . ARG A 1 824 ? 69.300 2.684 -115.990 1.00 94.00 824 ARG A C 1
ATOM 6258 O O . ARG A 1 824 ? 69.270 1.456 -115.938 1.00 94.00 824 ARG A O 1
ATOM 6265 N N . VAL A 1 825 ? 69.855 3.434 -115.048 1.00 93.50 825 VAL A N 1
ATOM 6266 C CA . VAL A 1 825 ? 70.351 2.959 -113.757 1.00 93.50 825 VAL A CA 1
ATOM 6267 C C . VAL A 1 825 ? 69.198 3.022 -112.762 1.00 93.50 825 VAL A C 1
ATOM 6269 O O . VAL A 1 825 ? 68.818 4.095 -112.310 1.00 93.50 825 VAL A O 1
ATOM 6272 N N . ARG A 1 826 ? 68.603 1.872 -112.442 1.00 92.75 826 ARG A N 1
ATOM 6273 C CA . ARG A 1 826 ? 67.401 1.748 -111.602 1.00 92.75 826 ARG A CA 1
ATOM 6274 C C . ARG A 1 826 ? 67.790 1.345 -110.179 1.00 92.75 826 ARG A C 1
ATOM 6276 O O . ARG A 1 826 ? 68.285 0.237 -109.971 1.00 92.75 826 ARG A O 1
ATOM 6283 N N . GLU A 1 827 ? 67.553 2.202 -109.186 1.00 90.31 827 GLU A N 1
ATOM 6284 C CA . GLU A 1 827 ? 67.790 1.837 -107.782 1.00 90.31 827 GLU A CA 1
ATOM 6285 C C . GLU A 1 827 ? 66.749 0.828 -107.267 1.00 90.31 827 GLU A C 1
ATOM 6287 O O . GLU A 1 827 ? 65.543 1.062 -107.348 1.00 90.31 827 GLU A O 1
ATOM 6292 N N . ALA A 1 828 ? 67.192 -0.289 -106.686 1.00 82.50 828 ALA A N 1
ATOM 6293 C CA . ALA A 1 828 ? 66.305 -1.293 -106.105 1.00 82.50 828 ALA A CA 1
ATOM 6294 C C . ALA A 1 828 ? 65.357 -0.655 -105.060 1.00 82.50 828 ALA A C 1
ATOM 6296 O O . ALA A 1 828 ? 65.822 0.094 -104.196 1.00 82.50 828 ALA A O 1
ATOM 6297 N N . PRO A 1 829 ? 64.042 -0.954 -105.097 1.00 85.62 829 PRO A N 1
ATOM 6298 C CA . PRO A 1 829 ? 63.392 -2.057 -105.809 1.00 85.62 829 PRO A CA 1
ATOM 6299 C C . PRO A 1 829 ? 62.795 -1.687 -107.184 1.00 85.62 829 PRO A C 1
ATOM 6301 O O . PRO A 1 829 ? 61.895 -2.383 -107.651 1.00 85.62 829 PRO A O 1
ATOM 6304 N N . LEU A 1 830 ? 63.235 -0.604 -107.834 1.00 87.19 830 LEU A N 1
ATOM 6305 C CA . LEU A 1 830 ? 62.730 -0.233 -109.158 1.00 87.19 830 LEU A CA 1
ATOM 6306 C C . LEU A 1 830 ? 63.029 -1.332 -110.190 1.00 87.19 830 LEU A C 1
ATOM 6308 O O . LEU A 1 830 ? 64.183 -1.704 -110.405 1.00 87.19 830 LEU A O 1
ATOM 6312 N N . ALA A 1 831 ? 61.986 -1.833 -110.855 1.00 86.81 831 ALA A N 1
ATOM 6313 C CA . ALA A 1 831 ? 62.144 -2.829 -111.908 1.00 86.81 831 ALA A CA 1
ATOM 6314 C C . ALA A 1 831 ? 62.791 -2.209 -113.168 1.00 86.81 831 ALA A C 1
ATOM 6316 O O . ALA A 1 831 ? 62.528 -1.033 -113.470 1.00 86.81 831 ALA A O 1
ATOM 6317 N N . PRO A 1 832 ? 63.596 -2.983 -113.922 1.00 89.56 832 PRO A N 1
ATOM 6318 C CA . PRO A 1 832 ? 64.024 -2.625 -115.272 1.00 89.56 832 PRO A CA 1
ATOM 6319 C C . PRO A 1 832 ? 62.829 -2.301 -116.177 1.00 89.56 832 PRO A C 1
ATOM 6321 O O . PRO A 1 832 ? 61.809 -2.996 -116.175 1.00 89.56 832 PRO A O 1
ATOM 6324 N N . ILE A 1 833 ? 62.955 -1.240 -116.966 1.00 89.81 833 ILE A N 1
ATOM 6325 C CA . ILE A 1 833 ? 61.974 -0.838 -117.974 1.00 89.81 833 ILE A CA 1
ATOM 6326 C C . ILE A 1 833 ? 62.259 -1.551 -119.297 1.00 89.81 833 ILE A C 1
ATOM 6328 O O . ILE A 1 833 ? 61.318 -2.007 -119.955 1.00 89.81 833 ILE A O 1
ATOM 6332 N N . THR A 1 834 ? 63.536 -1.674 -119.655 1.00 88.38 834 THR A N 1
ATOM 6333 C CA . THR A 1 834 ? 64.025 -2.405 -120.826 1.00 88.38 834 THR A CA 1
ATOM 6334 C C . THR A 1 834 ? 65.114 -3.403 -120.441 1.00 88.38 834 THR A C 1
ATOM 6336 O O . THR A 1 834 ? 65.676 -3.351 -119.349 1.00 88.38 834 THR A O 1
ATOM 6339 N N . VAL A 1 835 ? 65.453 -4.303 -121.368 1.00 87.31 835 VAL A N 1
ATOM 6340 C CA . VAL A 1 835 ? 66.595 -5.222 -121.212 1.00 87.31 835 VAL A CA 1
ATOM 6341 C C . VAL A 1 835 ? 67.946 -4.499 -121.174 1.00 87.31 835 VAL A C 1
ATOM 6343 O O . VAL A 1 835 ? 68.920 -5.081 -120.708 1.00 87.31 835 VAL A O 1
ATOM 6346 N N . ALA A 1 836 ? 67.997 -3.246 -121.638 1.00 89.06 836 ALA A N 1
ATOM 6347 C CA . ALA A 1 836 ? 69.188 -2.409 -121.620 1.00 89.06 836 ALA A CA 1
ATOM 6348 C C . ALA A 1 836 ? 69.463 -1.785 -120.245 1.00 89.06 836 ALA A C 1
ATOM 6350 O O . ALA A 1 836 ? 70.531 -1.225 -120.044 1.00 89.06 836 ALA A O 1
ATOM 6351 N N . ASP A 1 837 ? 68.535 -1.863 -119.293 1.00 93.62 837 ASP A N 1
ATOM 6352 C CA . ASP A 1 837 ? 68.697 -1.200 -118.001 1.00 93.62 837 ASP A CA 1
ATOM 6353 C C . ASP A 1 837 ? 69.619 -1.992 -117.059 1.00 93.62 837 ASP A C 1
ATOM 6355 O O . ASP A 1 837 ? 69.843 -3.203 -117.208 1.00 93.62 837 ASP A O 1
ATOM 6359 N N . VAL A 1 838 ? 70.147 -1.293 -116.055 1.00 93.56 838 VAL A N 1
ATOM 6360 C CA . VAL A 1 838 ? 70.962 -1.862 -114.976 1.00 93.56 838 VAL A CA 1
ATOM 6361 C C . VAL A 1 838 ? 70.313 -1.559 -113.632 1.00 93.56 838 VAL A C 1
ATOM 6363 O O . VAL A 1 838 ? 69.832 -0.453 -113.399 1.00 93.56 838 VAL A O 1
ATOM 6366 N N . THR A 1 839 ? 70.271 -2.545 -112.739 1.00 91.62 839 THR A N 1
ATOM 6367 C CA . THR A 1 839 ? 69.695 -2.387 -111.397 1.00 91.62 839 THR A CA 1
ATOM 6368 C C . THR A 1 839 ? 70.807 -2.329 -110.361 1.00 91.62 839 THR A C 1
ATOM 6370 O O . THR A 1 839 ? 71.660 -3.213 -110.336 1.00 91.62 839 THR A O 1
ATOM 6373 N N . VAL A 1 840 ? 70.772 -1.318 -109.491 1.00 89.62 840 VAL A N 1
ATOM 6374 C CA . VAL A 1 840 ? 71.792 -1.071 -108.454 1.00 89.62 840 VAL A CA 1
ATOM 6375 C C . VAL A 1 840 ? 71.147 -0.847 -107.088 1.00 89.62 840 VAL A C 1
ATOM 6377 O O . VAL A 1 840 ? 69.959 -0.542 -106.992 1.00 89.62 840 VAL A O 1
ATOM 6380 N N . ARG A 1 841 ? 71.895 -0.992 -105.994 1.00 84.44 841 ARG A N 1
ATOM 6381 C CA . ARG A 1 841 ? 71.415 -0.635 -104.645 1.00 84.44 841 ARG A CA 1
ATOM 6382 C C . ARG A 1 841 ? 71.600 0.870 -104.389 1.00 84.44 841 ARG A C 1
ATOM 6384 O O . ARG A 1 841 ? 72.611 1.425 -104.811 1.00 84.44 841 ARG A O 1
ATOM 6391 N N . PRO A 1 842 ? 70.728 1.531 -103.601 1.00 78.31 842 PRO A N 1
ATOM 6392 C CA . PRO A 1 842 ? 70.916 2.947 -103.245 1.00 78.31 842 PRO A CA 1
ATOM 6393 C C . PRO A 1 842 ? 72.269 3.259 -102.578 1.00 78.31 842 PRO A C 1
ATOM 6395 O O . PRO A 1 842 ? 72.794 4.366 -102.674 1.00 78.31 842 PRO A O 1
ATOM 6398 N N . THR A 1 843 ? 72.856 2.273 -101.894 1.00 80.44 843 THR A N 1
ATOM 6399 C CA . THR A 1 843 ? 74.152 2.380 -101.205 1.00 80.44 843 THR A CA 1
ATOM 6400 C C . THR A 1 843 ? 75.324 1.819 -102.014 1.00 80.44 843 THR A C 1
ATOM 6402 O O . THR A 1 843 ? 76.419 1.694 -101.473 1.00 80.44 843 THR A O 1
ATOM 6405 N N . GLU A 1 844 ? 75.115 1.426 -103.272 1.00 84.31 844 GLU A N 1
ATOM 6406 C CA . GLU A 1 844 ? 76.174 0.873 -104.123 1.00 84.31 844 GLU A CA 1
ATOM 6407 C C . GLU A 1 844 ? 77.267 1.940 -104.350 1.00 84.31 844 GLU A C 1
ATOM 6409 O O . GLU A 1 844 ? 76.922 3.105 -104.597 1.00 84.31 844 GLU A O 1
ATOM 6414 N N . PRO A 1 845 ? 78.568 1.609 -104.229 1.00 87.25 845 PRO A N 1
ATOM 6415 C CA . PRO A 1 845 ? 79.651 2.537 -104.561 1.00 87.25 845 PRO A CA 1
ATOM 6416 C C . PRO A 1 845 ? 79.559 3.008 -106.017 1.00 87.25 845 PRO A C 1
ATOM 6418 O O . PRO A 1 845 ? 79.142 2.233 -106.878 1.00 87.25 845 PRO A O 1
ATOM 6421 N N . ILE A 1 846 ? 79.965 4.249 -106.313 1.00 89.00 846 ILE A N 1
ATOM 6422 C CA . ILE A 1 846 ? 79.831 4.799 -107.674 1.00 89.00 846 ILE A CA 1
ATOM 6423 C C . ILE A 1 846 ? 80.650 3.991 -108.678 1.00 89.00 846 ILE A C 1
ATOM 6425 O O . ILE A 1 846 ? 80.127 3.686 -109.741 1.00 89.00 846 ILE A O 1
ATOM 6429 N N . HIS A 1 847 ? 81.854 3.538 -108.315 1.00 88.56 847 HIS A N 1
ATOM 6430 C CA . HIS A 1 847 ? 82.640 2.617 -109.149 1.00 88.56 847 HIS A CA 1
ATOM 6431 C C . HIS A 1 847 ? 81.832 1.398 -109.631 1.00 88.56 847 HIS A C 1
ATOM 6433 O O . HIS A 1 847 ? 81.827 1.088 -110.821 1.00 88.56 847 HIS A O 1
ATOM 6439 N N . ALA A 1 848 ? 81.095 0.738 -108.733 1.00 88.56 848 ALA A N 1
ATOM 6440 C CA . ALA A 1 848 ? 80.306 -0.446 -109.071 1.00 88.56 848 ALA A CA 1
ATOM 6441 C C . ALA A 1 848 ? 79.118 -0.107 -109.988 1.00 88.56 848 ALA A C 1
ATOM 6443 O O . ALA A 1 848 ? 78.816 -0.857 -110.917 1.00 88.56 848 ALA A O 1
ATOM 6444 N N . VAL A 1 849 ? 78.479 1.045 -109.761 1.00 90.88 849 VAL A N 1
ATOM 6445 C CA . VAL A 1 849 ? 77.413 1.559 -110.633 1.00 90.88 849 VAL A CA 1
ATOM 6446 C C . VAL A 1 849 ? 77.955 1.846 -112.034 1.00 90.88 849 VAL A C 1
ATOM 6448 O O . VAL A 1 849 ? 77.382 1.379 -113.018 1.00 90.88 849 VAL A O 1
ATOM 6451 N N . THR A 1 850 ? 79.067 2.578 -112.137 1.00 92.19 850 THR A N 1
ATOM 6452 C CA . THR A 1 850 ? 79.701 2.909 -113.417 1.00 92.19 850 THR A CA 1
ATOM 6453 C C . THR A 1 850 ? 80.123 1.642 -114.155 1.00 92.19 850 THR A C 1
ATOM 6455 O O . THR A 1 850 ? 79.850 1.520 -115.345 1.00 92.19 850 THR A O 1
ATOM 6458 N N . ALA A 1 851 ? 80.716 0.663 -113.462 1.00 90.50 851 ALA A N 1
ATOM 6459 C CA . ALA A 1 851 ? 81.108 -0.608 -114.065 1.00 90.50 851 ALA A CA 1
ATOM 6460 C C . ALA A 1 851 ? 79.908 -1.340 -114.689 1.00 90.50 851 ALA A C 1
ATOM 6462 O O . ALA A 1 851 ? 80.001 -1.794 -115.826 1.00 90.50 851 ALA A O 1
ATOM 6463 N N . ALA A 1 852 ? 78.763 -1.380 -113.996 1.00 91.75 852 ALA A N 1
ATOM 6464 C CA . ALA A 1 852 ? 77.543 -1.985 -114.528 1.00 91.75 852 ALA A CA 1
ATOM 6465 C C . ALA A 1 852 ? 77.029 -1.262 -115.787 1.00 91.75 852 ALA A C 1
ATOM 6467 O O . ALA A 1 852 ? 76.609 -1.912 -116.746 1.00 91.75 852 ALA A O 1
ATOM 6468 N N . VAL A 1 853 ? 77.085 0.075 -115.808 1.00 92.56 853 VAL A N 1
ATOM 6469 C CA . VAL A 1 853 ? 76.716 0.869 -116.992 1.00 92.56 853 VAL A CA 1
ATOM 6470 C C . VAL A 1 853 ? 77.673 0.596 -118.151 1.00 92.56 853 VAL A C 1
ATOM 6472 O O . VAL A 1 853 ? 77.214 0.349 -119.261 1.00 92.56 853 VAL A O 1
ATOM 6475 N N . LEU A 1 854 ? 78.986 0.593 -117.914 1.00 92.50 854 LEU A N 1
ATOM 6476 C CA . LEU A 1 854 ? 79.997 0.359 -118.949 1.00 92.50 854 LEU A CA 1
ATOM 6477 C C . LEU A 1 854 ? 79.923 -1.058 -119.523 1.00 92.50 854 LEU A C 1
ATOM 6479 O O . LEU A 1 854 ? 79.994 -1.220 -120.739 1.00 92.50 854 LEU A O 1
ATOM 6483 N N . ASP A 1 855 ? 79.706 -2.072 -118.682 1.00 92.12 855 ASP A N 1
ATOM 6484 C CA . ASP A 1 855 ? 79.458 -3.447 -119.131 1.00 92.12 855 ASP A CA 1
ATOM 6485 C C . ASP A 1 855 ? 78.257 -3.504 -120.083 1.00 92.12 855 ASP A C 1
ATOM 6487 O O . ASP A 1 855 ? 78.308 -4.146 -121.135 1.00 92.12 855 ASP A O 1
ATOM 6491 N N . ARG A 1 856 ? 77.189 -2.773 -119.749 1.00 93.81 856 ARG A N 1
ATOM 6492 C CA . ARG A 1 856 ? 75.993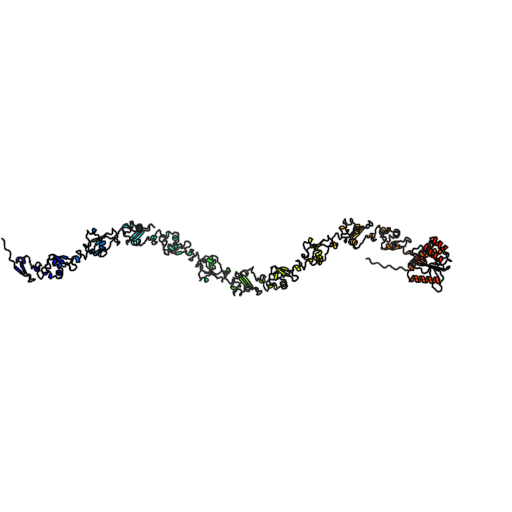 -2.700 -120.584 1.00 93.81 856 ARG A CA 1
ATOM 6493 C C . ARG A 1 856 ? 76.218 -1.924 -121.882 1.00 93.81 856 ARG A C 1
ATOM 6495 O O . ARG A 1 856 ? 75.699 -2.324 -122.924 1.00 93.81 856 ARG A O 1
ATOM 6502 N N . VAL A 1 857 ? 76.988 -0.837 -121.843 1.00 91.69 857 VAL A N 1
ATOM 6503 C CA . VAL A 1 857 ? 77.396 -0.103 -123.051 1.00 91.69 857 VAL A CA 1
ATOM 6504 C C . VAL A 1 857 ? 78.201 -1.023 -123.967 1.00 91.69 857 VAL A C 1
ATOM 6506 O O . VAL A 1 857 ? 77.895 -1.082 -125.153 1.00 91.69 857 VAL A O 1
ATOM 6509 N N . ALA A 1 858 ? 79.154 -1.791 -123.434 1.00 91.19 858 ALA A N 1
ATOM 6510 C CA . ALA A 1 858 ? 79.966 -2.708 -124.230 1.00 91.19 858 ALA A CA 1
ATOM 6511 C C . ALA A 1 858 ? 79.154 -3.856 -124.856 1.00 91.19 858 ALA A C 1
ATOM 6513 O O . ALA A 1 858 ? 79.463 -4.299 -125.962 1.00 91.19 858 ALA A O 1
ATOM 6514 N N . GLU A 1 859 ? 78.100 -4.321 -124.179 1.00 90.75 859 GLU A N 1
ATOM 6515 C CA . GLU A 1 859 ? 77.172 -5.325 -124.712 1.00 90.75 859 GLU A CA 1
ATOM 6516 C C . GLU A 1 859 ? 76.314 -4.772 -125.863 1.00 90.75 859 GLU A C 1
ATOM 6518 O O . GLU A 1 859 ? 76.170 -5.417 -126.902 1.00 90.75 859 GLU A O 1
ATOM 6523 N N . LEU A 1 860 ? 75.732 -3.581 -125.691 1.00 90.62 860 LEU A N 1
ATOM 6524 C CA . LEU A 1 860 ? 74.766 -3.013 -126.641 1.00 90.62 860 LEU A CA 1
ATOM 6525 C C . LEU A 1 860 ? 75.420 -2.248 -127.794 1.00 90.62 860 LEU A C 1
ATOM 6527 O O . LEU A 1 860 ? 74.837 -2.128 -128.873 1.00 90.62 860 LEU A O 1
ATOM 6531 N N . ARG A 1 861 ? 76.594 -1.673 -127.540 1.00 89.00 861 ARG A N 1
ATOM 6532 C CA . ARG A 1 861 ? 77.323 -0.760 -128.421 1.00 89.00 861 ARG A CA 1
ATOM 6533 C C . ARG A 1 861 ? 78.825 -1.068 -128.373 1.00 89.00 861 ARG A C 1
ATOM 6535 O O . ARG A 1 861 ? 79.613 -0.232 -127.925 1.00 89.00 861 ARG A O 1
ATOM 6542 N N . PRO A 1 862 ? 79.247 -2.251 -128.863 1.00 85.50 862 PRO A N 1
ATOM 6543 C CA . PRO A 1 862 ? 80.663 -2.623 -128.917 1.00 85.50 862 PRO A CA 1
ATOM 6544 C C . PRO A 1 862 ? 81.490 -1.707 -129.835 1.00 85.50 862 PRO A C 1
ATOM 6546 O O . PRO A 1 862 ? 82.715 -1.733 -129.784 1.00 85.50 862 PRO A O 1
ATOM 6549 N N . ASP A 1 863 ? 80.832 -0.894 -130.670 1.00 85.00 863 ASP A N 1
ATOM 6550 C CA . ASP A 1 863 ? 81.442 0.190 -131.441 1.00 85.00 863 ASP A CA 1
ATOM 6551 C C . ASP A 1 863 ? 81.880 1.386 -130.577 1.00 85.00 863 ASP A C 1
ATOM 6553 O O . ASP A 1 863 ? 82.741 2.153 -131.005 1.00 85.00 863 ASP A O 1
ATOM 6557 N N . LEU A 1 864 ? 81.296 1.560 -129.385 1.00 84.12 864 LEU A N 1
ATOM 6558 C CA . LEU A 1 864 ? 81.602 2.665 -128.471 1.00 84.12 864 LEU A CA 1
ATOM 6559 C C . LEU A 1 864 ? 82.589 2.284 -127.373 1.00 84.12 864 LEU A C 1
ATOM 6561 O O . LEU A 1 864 ? 83.399 3.116 -126.974 1.00 84.12 864 LEU A O 1
ATOM 6565 N N . LEU A 1 865 ? 82.487 1.056 -126.871 1.00 87.56 865 LEU A N 1
ATOM 6566 C CA . LEU A 1 865 ? 83.338 0.530 -125.815 1.00 87.56 865 LEU A CA 1
ATOM 6567 C C . LEU A 1 865 ? 83.480 -0.976 -126.014 1.00 87.56 865 LEU A C 1
ATOM 6569 O O . LEU A 1 865 ? 82.484 -1.695 -126.064 1.00 87.56 865 LEU A O 1
ATOM 6573 N N . SER A 1 866 ? 84.704 -1.479 -126.117 1.00 89.12 866 SER A N 1
ATOM 6574 C CA . SER A 1 866 ? 84.921 -2.920 -126.205 1.00 89.12 866 SER A CA 1
ATOM 6575 C C . SER A 1 866 ? 84.681 -3.603 -124.854 1.00 89.12 866 SER A C 1
ATOM 6577 O O . SER A 1 866 ? 84.883 -3.023 -123.784 1.00 89.12 866 SER A O 1
ATOM 6579 N N . ALA A 1 867 ? 84.332 -4.893 -124.882 1.00 86.25 867 ALA A N 1
ATOM 6580 C CA . ALA A 1 867 ? 84.211 -5.695 -123.661 1.00 86.25 867 ALA A CA 1
ATOM 6581 C C . ALA A 1 867 ? 85.517 -5.727 -122.833 1.00 86.25 867 ALA A C 1
ATOM 6583 O O . ALA A 1 867 ? 85.471 -5.890 -121.615 1.00 86.25 867 ALA A O 1
ATOM 6584 N N . ALA A 1 868 ? 86.678 -5.546 -123.476 1.00 85.75 868 ALA A N 1
ATOM 6585 C CA . ALA A 1 868 ? 87.972 -5.464 -122.802 1.00 85.75 868 ALA A CA 1
ATOM 6586 C C . ALA A 1 868 ? 88.152 -4.143 -122.031 1.00 85.75 868 ALA A C 1
ATOM 6588 O O . ALA A 1 868 ? 88.658 -4.162 -120.911 1.00 85.75 868 ALA A O 1
ATOM 6589 N N . GLU A 1 869 ? 87.703 -3.014 -122.588 1.00 84.81 869 GLU A N 1
ATOM 6590 C CA . GLU A 1 869 ? 87.779 -1.698 -121.934 1.00 84.81 869 GLU A CA 1
ATOM 6591 C C . GLU A 1 869 ? 86.811 -1.595 -120.746 1.00 84.81 869 GLU A C 1
ATOM 6593 O O . GLU A 1 869 ? 87.207 -1.140 -119.671 1.00 84.81 869 GLU A O 1
ATOM 6598 N N . ALA A 1 870 ? 85.583 -2.110 -120.881 1.00 87.69 870 ALA A N 1
ATOM 6599 C CA . ALA A 1 870 ? 84.646 -2.218 -119.757 1.00 87.69 870 ALA A CA 1
ATOM 6600 C C . ALA A 1 870 ? 85.204 -3.111 -118.630 1.00 87.69 870 ALA A C 1
ATOM 6602 O O . ALA A 1 870 ? 85.166 -2.750 -117.449 1.00 87.69 870 ALA A O 1
ATOM 6603 N N . ALA A 1 871 ? 85.802 -4.255 -118.992 1.00 87.19 871 ALA A N 1
ATOM 6604 C CA . ALA A 1 871 ? 86.436 -5.147 -118.028 1.00 87.19 871 ALA A CA 1
ATOM 6605 C C . ALA A 1 871 ? 87.635 -4.496 -117.318 1.00 87.19 871 ALA A C 1
ATOM 6607 O O . ALA A 1 871 ? 87.814 -4.734 -116.123 1.00 87.19 871 ALA A O 1
ATOM 6608 N N . ALA A 1 872 ? 88.425 -3.670 -118.013 1.00 86.81 872 ALA A N 1
ATOM 6609 C CA . ALA A 1 872 ? 89.556 -2.954 -117.427 1.00 86.81 872 ALA A CA 1
ATOM 6610 C C . ALA A 1 872 ? 89.112 -1.971 -116.329 1.00 86.81 872 ALA A C 1
ATOM 6612 O O . ALA A 1 872 ? 89.675 -2.001 -115.236 1.00 86.81 872 ALA A O 1
ATOM 6613 N N . TYR A 1 873 ? 88.061 -1.176 -116.565 1.00 89.19 873 TYR A N 1
ATOM 6614 C CA . TYR A 1 873 ? 87.507 -0.270 -115.548 1.00 89.19 873 TYR A CA 1
ATOM 6615 C C . TYR A 1 873 ? 86.966 -1.027 -114.323 1.00 89.19 873 TYR A C 1
ATOM 6617 O O . TYR A 1 873 ? 87.229 -0.672 -113.170 1.00 89.19 873 TYR A O 1
ATOM 6625 N N . ARG A 1 874 ? 86.234 -2.124 -114.555 1.00 87.19 874 ARG A N 1
ATOM 6626 C CA . ARG A 1 874 ? 85.704 -2.961 -113.471 1.00 87.19 874 ARG A CA 1
ATOM 6627 C C . ARG A 1 874 ? 86.823 -3.580 -112.623 1.00 87.19 874 ARG A C 1
ATOM 6629 O O . ARG A 1 874 ? 86.686 -3.634 -111.404 1.00 87.19 874 ARG A O 1
ATOM 6636 N N . LEU A 1 875 ? 87.911 -4.036 -113.253 1.00 86.12 875 LEU A N 1
ATOM 6637 C CA . LEU A 1 875 ? 89.066 -4.641 -112.577 1.00 86.12 875 LEU A CA 1
ATOM 6638 C C . LEU A 1 875 ? 89.944 -3.627 -111.831 1.00 86.12 875 LEU A C 1
ATOM 6640 O O . LEU A 1 875 ? 90.537 -4.004 -110.824 1.00 86.12 875 LEU A O 1
ATOM 6644 N N . ASP A 1 876 ? 90.011 -2.367 -112.278 1.00 83.12 876 ASP A N 1
ATOM 6645 C CA . ASP A 1 876 ? 90.750 -1.306 -111.571 1.00 83.12 876 ASP A CA 1
ATOM 6646 C C . ASP A 1 876 ? 90.173 -1.047 -110.164 1.00 83.12 876 ASP A C 1
ATOM 6648 O O . ASP A 1 876 ? 90.898 -0.657 -109.251 1.00 83.12 876 ASP A O 1
ATOM 6652 N N . GLY A 1 877 ? 88.882 -1.337 -109.950 1.00 80.44 877 GLY A N 1
ATOM 6653 C CA . GLY A 1 877 ? 88.278 -1.401 -108.612 1.00 80.44 877 GLY A CA 1
ATOM 6654 C C . GLY A 1 877 ? 88.132 -0.055 -107.890 1.00 80.44 877 GLY A C 1
ATOM 6655 O O . GLY A 1 877 ? 87.781 -0.035 -106.709 1.00 80.44 877 GLY A O 1
ATOM 6656 N N . ARG A 1 878 ? 88.425 1.062 -108.566 1.00 84.81 878 ARG A N 1
ATOM 6657 C CA . ARG A 1 878 ? 88.438 2.419 -108.008 1.00 84.81 878 ARG A CA 1
ATOM 6658 C C . ARG A 1 878 ? 87.818 3.428 -108.973 1.00 84.81 878 ARG A C 1
ATOM 6660 O O . ARG A 1 878 ? 87.794 3.224 -110.180 1.00 84.81 878 ARG A O 1
ATOM 6667 N N . GLU A 1 879 ? 87.340 4.528 -108.410 1.00 84.94 879 GLU A N 1
ATOM 6668 C CA . GLU A 1 879 ? 86.851 5.688 -109.156 1.00 84.94 879 GLU A CA 1
ATOM 6669 C C . GLU A 1 879 ? 88.033 6.438 -109.803 1.00 84.94 879 GLU A C 1
ATOM 6671 O O . GLU A 1 879 ? 89.044 6.707 -109.147 1.00 84.94 879 GLU A O 1
ATOM 6676 N N . LEU A 1 880 ? 87.925 6.759 -111.093 1.00 85.25 880 LEU A N 1
ATOM 6677 C CA . LEU A 1 880 ? 88.978 7.410 -111.883 1.00 85.25 880 LEU A CA 1
ATOM 6678 C C . LEU A 1 880 ? 88.901 8.946 -111.845 1.00 85.25 880 LEU A C 1
ATOM 6680 O O . LEU A 1 880 ? 89.895 9.623 -112.111 1.00 85.25 880 LEU A O 1
ATOM 6684 N N . ALA A 1 881 ? 87.741 9.503 -111.505 1.00 83.81 881 ALA A N 1
ATOM 6685 C CA . ALA A 1 881 ? 87.389 10.913 -111.639 1.00 83.81 881 ALA A CA 1
ATOM 6686 C C . ALA A 1 881 ? 86.868 11.551 -110.335 1.00 83.81 881 ALA A C 1
ATOM 6688 O O . ALA A 1 881 ? 86.306 12.649 -110.375 1.00 83.81 881 ALA A O 1
ATOM 6689 N N . THR A 1 882 ? 87.105 10.945 -109.160 1.00 81.38 882 THR A N 1
ATOM 6690 C CA . THR A 1 882 ? 86.635 11.462 -107.855 1.00 81.38 882 THR A CA 1
ATOM 6691 C C . THR A 1 882 ? 87.005 12.930 -107.620 1.00 81.38 882 THR A C 1
ATOM 6693 O O . THR A 1 882 ? 86.179 13.705 -107.146 1.00 81.38 882 THR A O 1
ATOM 6696 N N . HIS A 1 883 ? 88.225 13.357 -107.974 1.00 80.44 883 HIS A N 1
ATOM 6697 C CA . HIS A 1 883 ? 88.647 14.750 -107.772 1.00 80.44 883 HIS A CA 1
ATOM 6698 C C . HIS A 1 883 ? 87.868 15.733 -108.660 1.00 80.44 883 HIS A C 1
ATOM 6700 O O . HIS A 1 883 ? 87.458 16.793 -108.191 1.00 80.44 883 HIS A O 1
ATOM 6706 N N . ALA A 1 884 ? 87.613 15.360 -109.918 1.00 77.75 884 ALA A N 1
ATOM 6707 C CA . ALA A 1 884 ? 86.804 16.156 -110.836 1.00 77.75 884 ALA A CA 1
ATOM 6708 C C . ALA A 1 884 ? 85.341 16.229 -110.366 1.00 77.75 884 ALA A C 1
ATOM 6710 O O . ALA A 1 884 ? 84.739 17.303 -110.372 1.00 77.75 884 ALA A O 1
ATOM 6711 N N . ALA A 1 885 ? 84.797 15.114 -109.869 1.00 81.56 885 ALA A N 1
ATOM 6712 C CA . ALA A 1 885 ? 83.448 15.060 -109.318 1.00 81.56 885 ALA A CA 1
ATOM 6713 C C . ALA A 1 885 ? 83.290 15.910 -108.043 1.00 81.56 885 ALA A C 1
ATOM 6715 O O . ALA A 1 885 ? 82.313 16.646 -107.910 1.00 81.56 885 ALA A O 1
ATOM 6716 N N . GLU A 1 886 ? 84.246 15.855 -107.109 1.00 78.62 886 GLU A N 1
ATOM 6717 C CA . GLU A 1 886 ? 84.203 16.656 -105.877 1.00 78.62 886 GLU A CA 1
ATOM 6718 C C . GLU A 1 886 ? 84.403 18.153 -106.145 1.00 78.62 886 GLU A C 1
ATOM 6720 O O . GLU A 1 886 ? 83.699 18.969 -105.547 1.00 78.62 886 GLU A O 1
ATOM 6725 N N . ALA A 1 887 ? 85.289 18.530 -107.075 1.00 78.50 887 ALA A N 1
ATOM 6726 C CA . ALA A 1 887 ? 85.430 19.920 -107.514 1.00 78.50 887 ALA A CA 1
ATOM 6727 C C . ALA A 1 887 ? 84.111 20.442 -108.108 1.00 78.50 887 ALA A C 1
ATOM 6729 O O . ALA A 1 887 ? 83.606 21.485 -107.687 1.00 78.50 887 ALA A O 1
ATOM 6730 N N . ARG A 1 888 ? 83.475 19.654 -108.987 1.00 78.06 888 ARG A N 1
ATOM 6731 C CA . ARG A 1 888 ? 82.169 19.992 -109.568 1.00 78.06 888 ARG A CA 1
ATOM 6732 C C . ARG A 1 888 ? 81.075 20.116 -108.505 1.00 78.06 888 ARG A C 1
ATOM 6734 O O . ARG A 1 888 ? 80.271 21.044 -108.558 1.00 78.06 888 ARG A O 1
ATOM 6741 N N . LEU A 1 889 ? 81.046 19.230 -107.508 1.00 75.50 889 LEU A N 1
ATOM 6742 C CA . LEU A 1 889 ? 80.086 19.304 -106.401 1.00 75.50 889 LEU A CA 1
ATOM 6743 C C . LEU A 1 889 ? 80.315 20.516 -105.496 1.00 75.50 889 LEU A C 1
ATOM 6745 O O . LEU A 1 889 ? 79.343 21.104 -105.019 1.00 75.50 889 LEU A O 1
ATOM 6749 N N . ALA A 1 890 ? 81.567 20.894 -105.243 1.00 71.69 890 ALA A N 1
ATOM 6750 C CA . ALA A 1 890 ? 81.899 22.100 -104.494 1.00 71.69 890 ALA A CA 1
ATOM 6751 C C . ALA A 1 890 ? 81.428 23.362 -105.234 1.00 71.69 890 ALA A C 1
ATOM 6753 O O . ALA A 1 890 ? 80.793 24.222 -104.617 1.00 71.69 890 ALA A O 1
ATOM 6754 N N . ASP A 1 891 ? 81.628 23.425 -106.551 1.00 75.12 891 ASP A N 1
ATOM 6755 C CA . ASP A 1 891 ? 81.146 24.526 -107.387 1.00 75.12 891 ASP A CA 1
ATOM 6756 C C . ASP A 1 891 ? 79.617 24.608 -107.395 1.00 75.12 891 ASP A C 1
ATOM 6758 O O . ASP A 1 891 ? 79.054 25.672 -107.129 1.00 75.12 891 ASP A O 1
ATOM 6762 N N . LEU A 1 892 ? 78.927 23.475 -107.577 1.00 74.12 892 LEU A N 1
ATOM 6763 C CA . LEU A 1 892 ? 77.463 23.406 -107.510 1.00 74.12 892 LEU A CA 1
ATOM 6764 C C . LEU A 1 892 ? 76.927 23.817 -106.127 1.00 74.12 892 LEU A C 1
ATOM 6766 O O . LEU A 1 892 ? 75.902 24.497 -106.037 1.00 74.12 892 LEU A O 1
ATOM 6770 N N . ARG A 1 893 ? 77.619 23.457 -105.034 1.00 68.94 893 ARG A N 1
ATOM 6771 C CA . ARG A 1 893 ? 77.279 23.892 -103.661 1.00 68.94 893 ARG A CA 1
ATOM 6772 C C . ARG A 1 893 ? 77.460 25.393 -103.489 1.00 68.94 893 ARG A C 1
ATOM 6774 O O . ARG A 1 893 ? 76.574 26.049 -102.941 1.00 68.94 893 ARG A O 1
ATOM 6781 N N . ALA A 1 894 ? 78.566 25.944 -103.979 1.00 69.19 894 ALA A N 1
ATOM 6782 C CA . ALA A 1 894 ? 78.842 27.373 -103.918 1.00 69.19 894 ALA A CA 1
ATOM 6783 C C . ALA A 1 894 ? 77.865 28.187 -104.786 1.00 69.19 894 ALA A C 1
ATOM 6785 O O . ALA A 1 894 ? 77.432 29.272 -104.393 1.00 69.19 894 ALA A O 1
ATOM 6786 N N . GLU A 1 895 ? 77.472 27.683 -105.956 1.00 67.38 895 GLU A N 1
ATOM 6787 C CA . GLU A 1 895 ? 76.437 28.293 -106.795 1.00 67.38 895 GLU A CA 1
ATOM 6788 C C . GLU A 1 895 ? 75.048 28.213 -106.162 1.00 67.38 895 GLU A C 1
ATOM 6790 O O . GLU A 1 895 ? 74.329 29.213 -106.154 1.00 67.38 895 GLU A O 1
ATOM 6795 N N . ALA A 1 896 ? 74.669 27.069 -105.587 1.00 64.44 896 ALA A N 1
ATOM 6796 C CA . ALA A 1 896 ? 73.390 26.909 -104.899 1.00 64.44 896 ALA A CA 1
ATOM 6797 C C . ALA A 1 896 ? 73.281 27.835 -103.677 1.00 64.44 896 ALA A C 1
ATOM 6799 O O . ALA A 1 896 ? 72.241 28.468 -103.480 1.00 64.44 896 ALA A O 1
ATOM 6800 N N . ALA A 1 897 ? 74.363 27.968 -102.900 1.00 62.09 897 ALA A N 1
ATOM 6801 C CA . ALA A 1 897 ? 74.451 28.913 -101.790 1.00 62.09 897 ALA A CA 1
ATOM 6802 C C . ALA A 1 897 ? 74.292 30.366 -102.273 1.00 62.09 897 ALA A C 1
ATOM 6804 O O . ALA A 1 897 ? 73.471 31.107 -101.733 1.00 62.09 897 ALA A O 1
ATOM 6805 N N . ARG A 1 898 ? 74.984 30.758 -103.355 1.00 67.50 898 ARG A N 1
ATOM 6806 C CA . ARG A 1 898 ? 74.869 32.103 -103.953 1.00 67.50 898 ARG A CA 1
ATOM 6807 C C . ARG A 1 898 ? 73.481 32.391 -104.533 1.00 67.50 898 ARG A C 1
ATOM 6809 O O . ARG A 1 898 ? 72.962 33.490 -104.348 1.00 67.50 898 ARG A O 1
ATOM 6816 N N . ARG A 1 899 ? 72.851 31.419 -105.207 1.00 64.38 899 ARG A N 1
ATOM 6817 C CA . ARG A 1 899 ? 71.479 31.549 -105.733 1.00 64.38 899 ARG A CA 1
ATOM 6818 C C . ARG A 1 899 ? 70.456 31.697 -104.610 1.00 64.38 899 ARG A C 1
ATOM 6820 O O . ARG A 1 899 ? 69.540 32.500 -104.743 1.00 64.38 899 ARG A O 1
ATOM 6827 N N . ARG A 1 900 ? 70.616 30.966 -103.503 1.00 61.72 900 ARG A N 1
ATOM 6828 C CA . ARG A 1 900 ? 69.719 31.078 -102.342 1.00 61.72 900 ARG A CA 1
ATOM 6829 C C . ARG A 1 900 ? 69.906 32.371 -101.566 1.00 61.72 900 ARG A C 1
ATOM 6831 O O . ARG A 1 900 ? 68.904 32.945 -101.166 1.00 61.72 900 ARG A O 1
ATOM 6838 N N . ALA A 1 901 ? 71.140 32.850 -101.422 1.00 59.44 901 ALA A N 1
ATOM 6839 C CA . ALA A 1 901 ? 71.404 34.166 -100.846 1.00 59.44 901 ALA A CA 1
ATOM 6840 C C . ALA A 1 901 ? 70.720 35.277 -101.667 1.00 59.44 901 ALA A C 1
ATOM 6842 O O . ALA A 1 901 ? 70.008 36.098 -101.106 1.00 59.44 901 ALA A O 1
ATOM 6843 N N . ARG A 1 902 ? 70.814 35.228 -103.007 1.00 57.41 902 ARG A N 1
ATOM 6844 C CA . ARG A 1 902 ? 70.102 36.176 -103.888 1.00 57.41 902 ARG A CA 1
ATOM 6845 C C . ARG A 1 902 ? 68.578 36.042 -103.843 1.00 57.41 902 ARG A C 1
ATOM 6847 O O . ARG A 1 902 ? 67.890 37.049 -103.897 1.00 57.41 902 ARG A O 1
ATOM 6854 N N . ALA A 1 903 ? 68.045 34.824 -103.742 1.00 56.62 903 ALA A N 1
ATOM 6855 C CA . ALA A 1 903 ? 66.601 34.603 -103.627 1.00 56.62 903 ALA A CA 1
ATOM 6856 C C . ALA A 1 903 ? 66.029 35.027 -102.258 1.00 56.62 903 ALA A C 1
ATOM 6858 O O . ALA A 1 903 ? 64.834 35.291 -102.156 1.00 56.62 903 ALA A O 1
ATOM 6859 N N . ALA A 1 904 ? 66.865 35.084 -101.216 1.00 52.94 904 ALA A N 1
ATOM 6860 C CA . ALA A 1 904 ? 66.488 35.568 -99.891 1.00 52.94 904 ALA A CA 1
ATOM 6861 C C . ALA A 1 904 ? 66.479 37.106 -99.797 1.00 52.94 904 ALA A C 1
ATOM 6863 O O . ALA A 1 904 ? 65.645 37.641 -99.076 1.00 52.94 904 ALA A O 1
ATOM 6864 N N . ASP A 1 905 ? 67.326 37.809 -100.561 1.00 53.34 905 ASP A N 1
ATOM 6865 C CA . ASP A 1 905 ? 67.311 39.283 -100.643 1.00 53.34 905 ASP A CA 1
ATOM 6866 C C . ASP A 1 905 ? 66.091 39.836 -101.417 1.00 53.34 905 ASP A C 1
ATOM 6868 O O . ASP A 1 905 ? 65.654 40.955 -101.154 1.00 53.34 905 ASP A O 1
ATOM 6872 N N . ASP A 1 906 ? 65.508 39.056 -102.339 1.00 47.38 906 ASP A N 1
ATOM 6873 C CA . ASP A 1 906 ? 64.358 39.464 -103.175 1.00 47.38 906 ASP A CA 1
ATOM 6874 C C . ASP A 1 906 ? 62.985 39.221 -102.506 1.00 47.38 906 ASP A C 1
ATOM 6876 O O . ASP A 1 906 ? 61.962 39.761 -102.931 1.00 47.38 906 ASP A O 1
ATOM 6880 N N . MET A 1 907 ? 62.934 38.428 -101.430 1.00 46.12 907 MET A N 1
ATOM 6881 C CA . MET A 1 907 ? 61.725 38.242 -100.622 1.00 46.12 907 MET A CA 1
ATOM 6882 C C . MET A 1 907 ? 61.815 39.086 -99.353 1.00 46.12 907 MET A C 1
ATOM 6884 O O . MET A 1 907 ? 62.294 38.630 -98.318 1.00 46.12 907 MET A O 1
ATOM 6888 N N . GLY A 1 908 ? 61.336 40.329 -99.454 1.00 42.66 908 GLY A N 1
ATOM 6889 C CA . GLY A 1 908 ? 61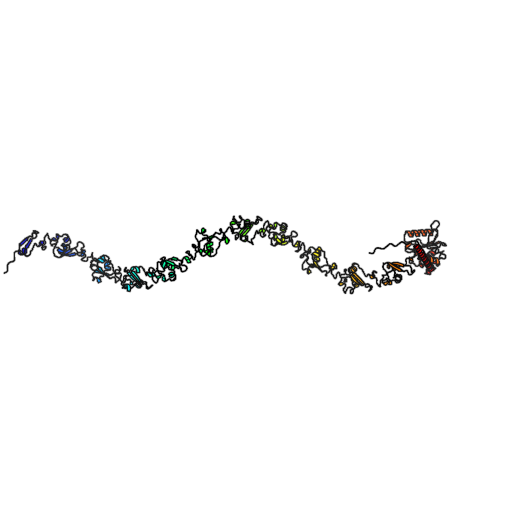.277 41.287 -98.351 1.00 42.66 908 GLY A CA 1
ATOM 6890 C C . GLY A 1 908 ? 60.783 40.677 -97.032 1.00 42.66 908 GLY A C 1
ATOM 6891 O O . GLY A 1 908 ? 59.772 39.975 -96.982 1.00 42.66 908 GLY A O 1
ATOM 6892 N N . SER A 1 909 ? 61.522 40.975 -95.963 1.00 43.34 909 SER A N 1
ATOM 6893 C CA . SER A 1 909 ? 61.301 40.501 -94.596 1.00 43.34 909 SER A CA 1
ATOM 6894 C C . SER A 1 909 ? 59.851 40.659 -94.118 1.00 43.34 909 SER A C 1
ATOM 6896 O O . SER A 1 909 ? 59.347 41.787 -94.077 1.00 43.34 909 SER A O 1
ATOM 6898 N N . PRO A 1 910 ? 59.189 39.593 -93.632 1.00 36.56 910 PRO A N 1
ATOM 6899 C CA . PRO A 1 910 ? 57.994 39.743 -92.818 1.00 36.56 910 PRO A CA 1
ATOM 6900 C C . PRO A 1 910 ? 58.371 40.092 -91.370 1.00 36.56 910 PRO A C 1
ATOM 6902 O O . PRO A 1 910 ? 59.233 39.461 -90.758 1.00 36.56 910 PRO A O 1
ATOM 6905 N N . ARG A 1 911 ? 57.681 41.110 -90.845 1.00 37.53 911 ARG A N 1
ATOM 6906 C CA . ARG A 1 911 ? 57.612 41.536 -89.435 1.00 37.53 911 ARG A CA 1
ATOM 6907 C C . ARG A 1 911 ? 57.382 40.366 -88.455 1.00 37.53 911 ARG A C 1
ATOM 6909 O O . ARG A 1 911 ? 56.688 39.417 -88.818 1.00 37.53 911 ARG A O 1
ATOM 6916 N N . PRO A 1 912 ? 57.851 40.479 -87.197 1.00 36.72 912 PRO A N 1
ATOM 6917 C CA . PRO A 1 912 ? 57.521 39.521 -86.146 1.00 36.72 912 PRO A CA 1
ATOM 6918 C C . PRO A 1 912 ? 56.061 39.704 -85.691 1.00 36.72 912 PRO A C 1
ATOM 6920 O O . PRO A 1 912 ? 55.609 40.850 -85.612 1.00 36.72 912 PRO A O 1
ATOM 6923 N N . PRO A 1 913 ? 55.318 38.629 -85.377 1.00 37.31 913 PRO A N 1
ATOM 6924 C CA . PRO A 1 913 ? 54.177 38.714 -84.485 1.00 37.31 913 PRO A CA 1
ATOM 6925 C C . PRO A 1 913 ? 54.620 38.545 -83.029 1.00 37.31 913 PRO A C 1
ATOM 6927 O O . PRO A 1 913 ? 55.526 37.767 -82.722 1.00 37.31 913 PRO A O 1
ATOM 6930 N N . ASP A 1 914 ? 53.941 39.322 -82.197 1.00 34.72 914 ASP A N 1
ATOM 6931 C CA . ASP A 1 914 ? 54.116 39.522 -80.769 1.00 34.72 914 ASP A CA 1
ATOM 6932 C C . ASP A 1 914 ? 53.837 38.285 -79.904 1.00 34.72 914 ASP A C 1
ATOM 6934 O O . ASP A 1 914 ? 53.208 37.306 -80.316 1.00 34.72 914 ASP A O 1
ATOM 6938 N N . ASP A 1 915 ? 54.335 38.419 -78.679 1.00 42.62 915 ASP A N 1
ATOM 6939 C CA . ASP A 1 915 ? 54.159 37.589 -77.497 1.00 42.62 915 ASP A CA 1
ATOM 6940 C C . ASP A 1 915 ? 52.687 37.291 -77.157 1.00 42.62 915 ASP A C 1
ATOM 6942 O O . ASP A 1 915 ? 51.836 38.174 -77.218 1.00 42.62 915 ASP A O 1
ATOM 6946 N N . ASP A 1 916 ? 52.412 36.043 -76.766 1.00 41.59 916 ASP A N 1
ATOM 6947 C CA . ASP A 1 916 ? 51.771 35.658 -75.493 1.00 41.59 916 ASP A CA 1
ATOM 6948 C C . ASP A 1 916 ? 51.121 34.270 -75.615 1.00 41.59 916 ASP A C 1
ATOM 6950 O O . ASP A 1 916 ? 50.080 34.117 -76.243 1.00 41.59 916 ASP A O 1
ATOM 695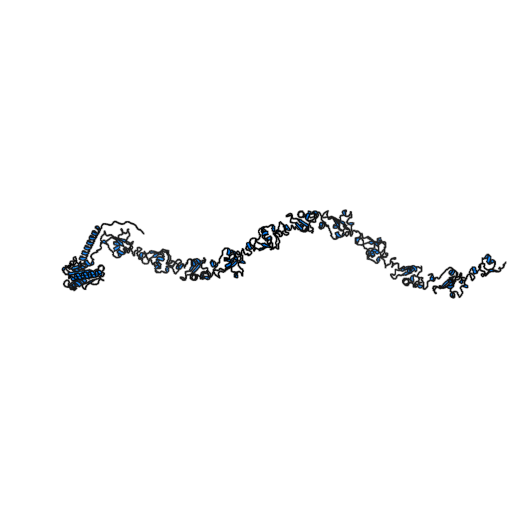4 N N . GLU A 1 917 ? 51.715 33.259 -74.971 1.00 32.78 917 GLU A N 1
ATOM 6955 C CA . GLU A 1 917 ? 50.972 32.268 -74.173 1.00 32.78 917 GLU A CA 1
ATOM 6956 C C . GLU A 1 917 ? 51.947 31.330 -73.442 1.00 32.78 917 GLU A C 1
ATOM 6958 O O . GLU A 1 917 ? 52.603 30.466 -74.028 1.00 32.78 917 GLU A O 1
ATOM 6963 N N . ALA A 1 918 ? 52.032 31.512 -72.124 1.00 35.84 918 ALA A N 1
ATOM 6964 C CA . ALA A 1 918 ? 52.632 30.568 -71.195 1.00 35.84 918 ALA A CA 1
ATOM 6965 C C . ALA A 1 918 ? 51.525 29.735 -70.526 1.00 35.84 918 ALA A C 1
ATOM 6967 O O . ALA A 1 918 ? 50.708 30.292 -69.791 1.00 35.84 918 ALA A O 1
ATOM 6968 N N . ALA A 1 919 ? 51.544 28.414 -70.740 1.00 32.84 919 ALA A N 1
ATOM 6969 C CA . ALA A 1 919 ? 50.990 27.382 -69.854 1.00 32.84 919 ALA A CA 1
ATOM 6970 C C . ALA A 1 919 ? 51.643 26.021 -70.142 1.00 32.84 919 ALA A C 1
ATOM 6972 O O . ALA A 1 919 ? 51.551 25.552 -71.299 1.00 32.84 919 ALA A O 1
#

InterPro domains:
  IPR011335 Restriction endonuclease type II-like [SSF52980] (748-829)
  IPR025487 Treble clef zinc finger domain [PF14311] (7-41)
  IPR025487 Treble clef zinc finger domain [PF14311] (55-110)
  IPR025487 Treble clef zinc finger domain [PF14311] (125-180)
  IPR025487 Treble clef zinc finger domain [PF14311] (195-250)
  IPR025487 Treble clef zinc finger domain [PF14311] (264-320)
  IPR025487 Treble clef zinc finger domain [PF14311] (334-390)
  IPR025487 Treble clef zinc finger domain [PF14311] (404-462)
  IPR025487 Treble clef zinc finger domain [PF14311] (476-532)
  IPR025487 Treble clef zinc finger domain [PF14311] (546-601)
  IPR025487 Treble clef zinc finger domain [PF14311] (616-673)
  IPR025487 Treble clef zinc finger domain [PF14311] (687-741)

Sequence (919 aa):
MKASTPDKLWWTCSVAPDHRWAASGSNRVRLGSGCPACAGRQVSVTNNLLNYPELAVQFDLGANGGRTPDLVVATTGKRLWWRCPVADDHRWQAKGADRVAGTGCPACAGQQPSVTNNLLNFPELVAQFDVQANGERTPDQIVAGTHAKLWWTCPVGDDHRWQAKGEDRVAGAGCPACASKRVSVTNSLARYPELAAQFDVQANGCTPEQVVAGTHRRLWWTCAEGPDHHWQATGADRLAGTGCPACAGKRVSVTNSLARHLELAAQFDVQANGGRTPDQIIAGTNERLWWRCPVADDHRWRASGGDRLRGRGCPACAGRQVSVTNSLARHPELAAQFDIQGNGGRTPDQIIAGTNERLWWRCPVADDHRWRASGGDRLRGRGCPACAGRQVSVTNSLARHPELAAQFDIQGNGGRTPDQIIAGTNERLWWRCPVADDHRWVAAGNSRVGSRARGCPACAGRQVSVTNSLARHPVLAAQFDVQANGGRTPDQIVAGTAERLWWRCPVADDHRWRASGGERLEGTGCPACAGKRVSVTNSLARYPELAAQFDVQANGCTPEQVVATTSKRLWWRCAKGPDHRWVASGSNRVHLGAGCPACAGQQLSVTNSLARYPELVAQFDVEANGGRTPDQIVAGTTERLWWRCPVADDHRWRATGDNRVRRGIGCPACAGRQVSVTNNLLNYPELAAQFDVQANGGRTPDQVVAGTNAKLWWACLVAADHRWQAVGSSRIAGSGCPACALVAVSAREVRLAAELAAVLPGLDVDDHRVELPGRRAQHVDVLDHGRRLVVEYDGVYWHAGEKKEAGDRAKTARLTEAGYTVIRVREAPLAPITVADVTVRPTEPIHAVTAAVLDRVAELRPDLLSAAEAAAYRLDGRELATHAAEARLADLRAEAARRRARAADDMGSPRPPDDDEAA

Radius of gyration: 104.41 Å; Cα contacts (8 Å, |Δi|>4): 1568; chains: 1; bounding box: 201×104×302 Å

Solvent-accessible surface area (backbone atoms only — not comparable to full-atom values): 52320 Å² total; per-residue (Å²): 135,91,79,83,88,77,73,66,42,82,45,66,34,92,90,41,83,84,46,63,50,79,46,29,67,68,45,45,74,76,66,64,62,66,55,48,43,84,66,60,75,38,67,38,95,90,45,13,20,60,84,38,61,77,58,46,72,26,44,30,42,76,78,53,74,64,60,56,47,67,78,35,37,31,66,27,86,54,73,39,38,33,41,40,95,89,42,90,84,47,59,48,76,46,30,30,34,50,44,74,73,64,58,76,58,49,49,86,69,63,75,39,54,38,96,90,48,14,25,67,82,38,63,79,54,53,78,23,48,36,40,75,78,51,71,68,53,52,52,63,74,34,37,32,71,31,84,57,73,38,39,33,44,42,95,90,38,92,83,41,59,50,77,47,29,30,37,49,49,74,73,62,61,73,61,49,41,86,69,66,75,37,68,35,93,90,44,15,24,52,78,38,62,78,57,41,73,26,45,34,44,79,82,57,75,51,56,44,63,76,34,43,29,71,32,82,59,72,39,42,31,45,46,93,90,39,96,81,42,65,49,78,47,27,34,38,51,44,74,75,65,58,74,61,48,42,84,69,70,75,40,69,35,96,88,46,18,22,49,80,38,60,74,57,38,72,25,46,32,37,75,79,50,76,65,53,54,43,62,77,33,45,30,67,32,82,58,71,41,39,32,39,41,95,87,41,88,85,42,61,48,76,45,25,34,38,48,45,75,73,66,58,70,59,47,40,86,68,71,75,39,67,35,92,90,43,14,22,51,77,38,59,76,57,38,71,24,47,28,36,73,74,48,76,66,52,54,43,63,78,33,44,32,67,32,81,60,70,41,38,31,37,40,95,88,41,87,81,41,60,48,75,46,28,32,38,48,45,75,74,64,57,69,60,46,40,87,70,70,74,40,66,33,84,91,45,12,22,50,73,38,60,76,55,36,71,23,47,28,36,72,74,50,74,67,52,53,42,61,76,34,44,31,68,28,82,56,77,37,35,31,36,40,95,88,41,87,82,40,60,48,77,46,34,30,40,51,55,50,70,98,80,39,56,74,60,45,38,86,69,59,73,37,62,31,95,88,44,14,22,52,80,38,60,75,57,36,72,24,46,31,36,71,80,50,76,64,50,52,41,62,73,32,34,31,66,26,82,59,69,40,41,30,38,42,95,88,41,89,84,44,58,49,73,47,25,30,37,54,45,75,77,64,58,71,57,47,41,86,69,60,76,37,58,34,91,90,41,14,23,51,79,39,60,78,57,36,73,24,46,31,40,79,82,58,75,50,54,39,64,74,34,35,28,66,31,79,61,73,38,42,33,38,44,93,91,37,96,80,38,63,50,76,48,28,32,29,47,44,71,76,67,60,62,72,60,47,40,84,71,65,77,35,82,38,94,86,40,20,27,55,79,38,64,78,54,46,74,24,48,32,37,71,79,52,73,66,53,53,47,71,81,35,42,28,69,31,83,59,74,42,41,32,38,42,93,88,43,89,84,41,59,50,76,46,28,31,29,47,44,70,75,66,61,59,71,58,47,40,86,68,58,74,37,66,34,97,90,44,13,18,60,83,38,60,76,58,39,74,26,48,30,36,70,81,49,76,66,50,51,45,65,72,34,36,33,69,26,81,56,78,40,40,32,40,43,92,89,45,88,86,46,66,49,77,48,31,30,41,51,46,75,73,65,61,73,66,80,83,78,65,82,88,87,70,56,77,63,58,51,40,41,40,35,40,48,33,72,73,40,85,86,46,48,76,85,45,31,77,48,83,45,94,98,52,80,65,44,79,50,71,32,34,31,77,94,79,34,37,36,42,38,77,42,50,47,90,81,42,63,54,72,73,42,46,54,48,52,50,54,52,49,52,54,43,43,76,73,64,29,52,65,32,41,41,23,17,59,89,49,73,73,86,51,92,59,36,43,77,45,54,86,83,56,56,61,49,60,53,45,31,53,51,38,46,46,41,17,71,78,36,53,91,79,34,41,64,66,58,29,48,50,55,48,69,66,72,55,68,88,27,59,70,63,24,50,52,52,50,51,50,53,47,54,49,51,44,52,52,49,55,55,57,53,72,72,54,74,83,79,79,84,84,82,91,87,85,92,132

Organism: NCBI:txid1190417

Nearest PDB structures (foldseek):
  6yxx-assembly1_E2  TM=3.885E-01  e=4.638E-11  Trypanosoma brucei brucei
  5im3-assembly1_A-2  TM=2.626E-01  e=1.808E+00  Pseudomonas aeruginosa PAO1
  2wal-assembly1_A-2  TM=2.207E-01  e=2.564E+00  Homo sapiens

pLDDT: mean 86.33, std 9.51, range [32.78, 95.81]

Secondary structure (DSSP, 8-state):
----PPPEEEEE-SS-TT-EEEEEHHHHHHS----TTTTTSS--TTTBGGG-HHHHHHB-TTTTTT--GGGSBTT-SSEEEEE-SS-TT-EEEEEHHHHHTT---TTTTTSS--TTTBGGG-HHHHTTB-TTTTTS--GGGSBTT--SEEEEE-TT-TT-EEEEEHHHHHTT---TTTTTSS--TTTBGGG-HHHHHTB-HHHHTS-GGGSBTT--SEEEEE-TT-TT-EEEEEHHHHHTT---TTTTTSS--TTTBGGG-HHHHHTB-TTTTTT--GGGSBTT--SEEEEEETTEEEEEEEEEHHHHHTT---TTTTTSS--TTTBGGG-HHHHHTB-TTTTTT--GGGSBTT--SEEEEE-SS-TT-EEEEEHHHHHTT---TTTTTSS--TTTBGGGSHHHHHTB-TTTTTT--GGGSBTT--SEEEEEETTEEEEEEEEEGGGTSSTT----TTTTTSS--TTTBGGG-HHHHHHB-TTTTTT--GGGSBTT--SEEEEE-TT-TT-EEEEEHHHHHTT---TTTTTSS--TTTBGGG-HHHHHTB-HHHHTS-GGGSBTT--SEEEEE-TT-TT-EEEEEHHHHHHS----TTTTTSS--TTTBGGG-HHHHTTB-TTTTTT--GGGSBTT--SEEEEE-TT-TT-EEEEEHHHHHTS----TTTTTSS--TTTBGGGSHHHHTTB-TTTTTT--GGGSBTT--SEEEEE-SS-TT-EEEEEHHHHHTT---GGG---SS-HHHHHHHHHHHHHSTT--TT--EE--TTSPPEE-SEEETTTTEEEEEE-HHHH-SHHHHHHHHHHHHHHHHTT-EEEEEEETTPPPSSTT-EEE-TT--HHHHHHHHHHHHHHH-TTTS-HHHHHHHHHH-S-S-HHHHHHHHHHHHHHHHHHHHHHHHSS-PPPPPPP----

Mean predicted aligned error: 21.41 Å